Protein AF-A0A061RC03-F1 (afdb_monomer)

Nearest PDB structures (foldseek):
  1gax-assembly2_B  TM=8.650E-01  e=1.958E-61  Thermus thermophilus
  1jzs-assembly1_A  TM=7.987E-01  e=4.419E-38  Thermus thermophilus
  8wnd-assembly1_B  TM=7.712E-01  e=3.884E-38  Saccharomyces cerevisiae
  6ldk-assembly1_A  TM=7.813E-01  e=4.698E-35  Candida albicans SC5314
  1ffy-assembly1_A  TM=7.234E-01  e=3.564E-38  Staphylococcus aureus

Solvent-accessible surface area (backbone atoms only — not comparable to full-atom values): 52590 Å² total; per-residue (Å²): 109,67,71,55,33,52,57,34,59,63,39,54,90,39,36,82,67,87,54,86,62,83,81,68,98,66,68,49,50,74,33,52,49,36,34,52,62,45,20,41,60,66,68,47,72,30,52,56,59,90,83,58,87,46,58,70,42,26,36,56,54,74,43,52,55,40,71,52,79,65,31,50,55,56,49,38,55,46,38,52,53,35,23,53,47,39,44,42,36,15,65,61,32,36,31,39,35,39,38,41,36,25,63,43,21,71,58,27,48,53,53,51,42,53,49,39,35,72,78,70,70,42,54,58,76,79,59,32,71,69,61,38,50,52,55,48,49,56,47,40,56,56,26,44,52,49,40,54,50,50,44,52,67,65,62,52,60,45,23,71,93,55,54,46,42,53,76,35,73,54,32,42,51,23,45,48,51,52,53,45,53,36,34,77,70,66,34,38,49,71,48,76,39,75,36,43,25,32,41,91,76,45,26,57,46,53,84,85,48,43,44,74,46,80,32,78,42,67,42,76,38,83,39,73,96,51,92,62,63,44,81,42,18,42,35,37,32,35,48,33,42,40,38,96,83,46,88,60,66,50,55,27,39,38,76,56,66,46,52,58,60,22,50,44,31,38,35,29,25,67,84,37,80,92,53,47,93,45,59,78,40,42,27,30,40,90,87,82,62,49,78,26,44,27,44,70,33,72,88,81,36,49,72,84,49,83,63,25,28,39,70,25,27,29,23,53,36,75,68,30,30,54,49,24,64,76,70,72,50,66,69,41,67,33,60,46,67,72,36,21,24,29,83,65,35,55,96,46,44,71,33,42,50,75,56,32,34,53,53,51,51,51,53,30,47,77,68,68,30,52,70,52,74,44,75,30,65,44,77,46,48,21,31,67,83,76,55,30,67,49,39,46,35,61,42,59,42,37,33,33,64,38,64,66,36,28,51,51,48,48,45,33,48,76,74,61,68,23,46,56,36,60,62,77,53,47,63,57,50,46,62,48,40,78,66,58,65,65,41,69,36,48,25,60,44,87,56,52,56,65,44,58,35,28,37,54,44,47,83,96,61,86,65,48,84,83,39,94,72,38,65,70,85,39,59,34,64,26,91,41,75,66,51,26,47,54,53,43,46,71,74,43,70,97,58,68,69,49,76,44,65,50,79,34,12,40,36,48,52,63,52,58,14,41,44,74,47,26,77,37,41,28,87,49,93,34,71,57,33,70,69,48,48,60,21,46,38,41,61,45,55,60,87,41,45,70,64,38,54,47,35,23,34,27,47,28,37,74,75,72,70,40,60,39,35,40,31,34,41,48,46,50,45,52,21,31,76,84,67,44,80,53,33,76,82,58,55,57,55,50,45,53,62,40,43,28,69,28,38,46,44,66,56,56,52,50,55,50,70,75,49,94,52,54,72,70,44,43,55,54,29,48,57,48,46,49,70,79,26,71,81,22,42,66,64,26,20,44,37,15,47,29,41,39,48,39,45,46,62,70,34,78,65,52,28,65,53,57,67,68,56,22,46,52,38,29,55,45,51,33,48,54,45,49,52,52,56,56,46,52,77,70,54,46,94,85,55,60,48,70,56,78,92,72,52,66,57,90,78,45,55,71,71,49,34,41,53,48,19,50,48,38,52,31,36,44,49,26,51,56,19,55,76,68,71,32,45,23,56,20,46,48,32,52,48,45,43,51,52,59,45,42,55,67,38,48,58,59,61,42,50,62,38,71,73,69,46,55,71,68,57,34,52,53,49,47,38,46,49,50,51,51,52,55,45,51,35,46,67,42,26,36,48,24,54,42,64,28,39,58,53,55,69,56,53,75,64,47,80,94,56,92,71,59,96,44,67,72,68,32,72,47,65,70,69,61,88,89,44,72,46,70,69,55,47,53,48,49,52,51,45,50,50,50,26,50,49,46,45,48,51,35,56,63,69,68,57,51,87,86,52,43,38,43,35,38,34,44,41,73,44,69,70,60,35,52,47,50,48,76,39,17,69,56,39,10,56,75,35,45,28,69,40,42,42,62,49,59,90,92,56,82,78,70,82,60,43,50,76,45,76,72,55,100,49,32,37,39,33,37,37,39,71,92,69,59,57,54,69,63,51,42,55,51,46,53,54,49,44,53,52,48,51,49,53,45,49,52,51,51,53,53,66,68,35,76,63,39,75,77,73,50,54,69,73,56,52,53,52,52,50,54,50,50,53,50,48,51,52,54,45,53,52,47,51,54,37,45,52,55,38,50,66,66,75,107

Mean predicted aligned error: 9.25 Å

Structure (mmCIF, N/CA/C/O backbone):
data_AF-A0A061RC03-F1
#
_entry.id   AF-A0A061RC03-F1
#
loop_
_atom_site.group_PDB
_atom_site.id
_atom_site.type_symbol
_atom_site.label_atom_id
_atom_site.label_alt_id
_atom_site.label_comp_id
_atom_site.label_asym_id
_atom_site.label_entity_id
_atom_site.label_seq_id
_atom_site.pdbx_PDB_ins_code
_atom_site.Cartn_x
_atom_site.Cartn_y
_atom_site.Cartn_z
_atom_site.occupancy
_atom_site.B_iso_or_equiv
_atom_site.auth_seq_id
_atom_site.auth_comp_id
_atom_site.auth_asym_id
_atom_site.auth_atom_id
_atom_site.pdbx_PDB_model_num
ATOM 1 N N . MET A 1 1 ? 5.547 7.901 34.435 1.00 76.69 1 MET A N 1
ATOM 2 C CA . MET A 1 1 ? 5.380 7.262 33.117 1.00 76.69 1 MET A CA 1
ATOM 3 C C . MET A 1 1 ? 6.567 6.370 32.793 1.00 76.69 1 MET A C 1
ATOM 5 O O . MET A 1 1 ? 6.350 5.181 32.652 1.00 76.69 1 MET A O 1
ATOM 9 N N . GLN A 1 2 ? 7.799 6.893 32.810 1.00 85.00 2 GLN A N 1
ATOM 10 C CA . GLN A 1 2 ? 9.012 6.127 32.484 1.00 85.00 2 GLN A CA 1
ATOM 11 C C . GLN A 1 2 ? 9.108 4.748 33.163 1.00 85.00 2 GLN A C 1
ATOM 13 O O . GLN A 1 2 ? 9.216 3.750 32.472 1.00 85.00 2 GLN A O 1
ATOM 18 N N . ARG A 1 3 ? 8.889 4.662 34.484 1.00 85.75 3 ARG A N 1
ATOM 19 C CA . ARG A 1 3 ? 8.887 3.375 35.214 1.00 85.75 3 ARG A CA 1
ATOM 20 C C . ARG A 1 3 ? 7.935 2.308 34.644 1.00 85.75 3 ARG A C 1
ATOM 22 O O . ARG A 1 3 ? 8.229 1.128 34.752 1.00 85.75 3 ARG A O 1
ATOM 29 N N . ILE A 1 4 ? 6.790 2.708 34.082 1.00 85.31 4 ILE A N 1
ATOM 30 C CA . ILE A 1 4 ? 5.810 1.782 33.482 1.00 85.31 4 ILE A CA 1
ATOM 31 C C . ILE A 1 4 ? 6.337 1.262 32.142 1.00 85.31 4 ILE A C 1
ATOM 33 O O . ILE A 1 4 ? 6.196 0.081 31.846 1.00 85.31 4 ILE A O 1
ATOM 37 N N . ILE A 1 5 ? 6.960 2.141 31.354 1.00 86.75 5 ILE A N 1
ATOM 38 C CA . ILE A 1 5 ? 7.607 1.777 30.091 1.00 86.75 5 ILE A CA 1
ATOM 39 C C . ILE A 1 5 ? 8.768 0.821 30.372 1.00 86.75 5 ILE A C 1
ATOM 41 O O . ILE A 1 5 ? 8.847 -0.234 29.751 1.00 86.75 5 ILE A O 1
ATOM 45 N N . ASP A 1 6 ? 9.623 1.153 31.342 1.00 89.00 6 ASP A N 1
ATOM 46 C CA . ASP A 1 6 ? 10.773 0.331 31.721 1.00 89.00 6 ASP A CA 1
ATOM 47 C C . ASP A 1 6 ? 10.326 -1.053 32.208 1.00 89.00 6 ASP A C 1
ATOM 49 O O . ASP A 1 6 ? 10.884 -2.060 31.786 1.00 89.00 6 ASP A O 1
ATOM 53 N N . ALA A 1 7 ? 9.270 -1.121 33.029 1.00 87.75 7 ALA A N 1
ATOM 54 C CA . ALA A 1 7 ? 8.701 -2.388 33.483 1.00 87.75 7 ALA A CA 1
ATOM 55 C C . ALA A 1 7 ? 8.129 -3.222 32.324 1.00 87.75 7 ALA A C 1
ATOM 57 O O . ALA A 1 7 ? 8.379 -4.421 32.257 1.00 87.75 7 ALA A O 1
ATOM 58 N N . ALA A 1 8 ? 7.407 -2.603 31.384 1.00 88.06 8 ALA A N 1
ATOM 59 C CA . ALA A 1 8 ? 6.880 -3.311 30.218 1.00 88.06 8 ALA A CA 1
ATOM 60 C C . ALA A 1 8 ? 8.007 -3.845 29.314 1.00 88.06 8 ALA A C 1
ATOM 62 O O . ALA A 1 8 ? 7.945 -4.988 28.862 1.00 88.06 8 ALA A O 1
ATOM 63 N N . ARG A 1 9 ? 9.065 -3.049 29.109 1.00 89.69 9 ARG A N 1
ATOM 64 C CA . ARG A 1 9 ? 10.263 -3.418 28.334 1.00 89.69 9 ARG A CA 1
ATOM 65 C C . ARG A 1 9 ? 11.172 -4.425 29.041 1.00 89.69 9 ARG A C 1
ATOM 67 O O . ARG A 1 9 ? 11.988 -5.050 28.377 1.00 89.69 9 ARG A O 1
ATOM 74 N N . ALA A 1 10 ? 11.034 -4.592 30.355 1.00 92.62 10 ALA A N 1
ATOM 75 C CA . ALA A 1 10 ? 11.753 -5.615 31.110 1.00 92.62 10 ALA A CA 1
ATOM 76 C C . ALA A 1 10 ? 11.211 -7.035 30.860 1.00 92.62 10 ALA A C 1
ATOM 78 O O . ALA A 1 10 ? 11.857 -8.004 31.257 1.00 92.62 10 ALA A O 1
ATOM 79 N N . THR A 1 11 ? 10.054 -7.172 30.197 1.00 92.88 11 THR A N 1
ATOM 80 C CA . THR A 1 11 ? 9.560 -8.471 29.723 1.00 92.88 11 THR A CA 1
ATOM 81 C C . THR A 1 11 ? 10.614 -9.101 28.804 1.00 92.88 11 THR A C 1
ATOM 83 O O . THR A 1 11 ? 11.004 -8.464 27.822 1.00 92.88 11 THR A O 1
ATOM 86 N N . PRO A 1 12 ? 11.092 -10.329 29.084 1.00 95.19 12 PRO A N 1
ATOM 87 C CA . PRO A 1 12 ? 12.070 -10.990 28.227 1.00 95.19 12 PRO A CA 1
ATOM 88 C C . PRO A 1 12 ? 11.576 -11.094 26.781 1.00 95.19 12 PRO A C 1
ATOM 90 O O . PRO A 1 12 ? 10.397 -11.358 26.541 1.00 95.19 12 PRO A O 1
ATOM 93 N N . LYS A 1 13 ? 12.480 -10.915 25.811 1.00 93.94 13 LYS A N 1
ATOM 94 C CA . LYS A 1 13 ? 12.137 -10.991 24.385 1.00 93.94 13 LYS A CA 1
ATOM 95 C C . LYS A 1 13 ? 11.452 -12.326 24.070 1.00 93.94 13 LYS A C 1
ATOM 97 O O . LYS A 1 13 ? 11.999 -13.386 24.363 1.00 93.94 13 LYS A O 1
ATOM 102 N N . GLY A 1 14 ? 10.266 -12.262 23.470 1.00 95.12 14 GLY A N 1
ATOM 103 C CA . GLY A 1 14 ? 9.473 -13.436 23.108 1.00 95.12 14 GLY A CA 1
ATOM 104 C C . GLY A 1 14 ? 8.644 -14.040 24.245 1.00 95.12 14 GLY A C 1
ATOM 105 O O . GLY A 1 14 ? 7.928 -15.007 23.998 1.00 95.12 14 GLY A O 1
ATOM 106 N N . ALA A 1 15 ? 8.709 -13.502 25.466 1.00 96.50 15 ALA A N 1
ATOM 107 C CA . ALA A 1 15 ? 7.848 -13.915 26.570 1.00 96.50 15 ALA A CA 1
ATOM 108 C C . ALA A 1 15 ? 6.536 -13.119 26.580 1.00 96.50 15 ALA A C 1
ATOM 110 O O . ALA A 1 15 ? 6.504 -11.935 26.239 1.00 96.50 15 ALA A O 1
ATOM 111 N N . LYS A 1 16 ? 5.451 -13.763 27.025 1.00 95.56 16 LYS A N 1
ATOM 112 C CA . LYS A 1 16 ? 4.164 -13.093 27.222 1.00 95.56 16 LYS A CA 1
ATOM 113 C C . LYS A 1 16 ? 4.301 -12.042 28.324 1.00 95.56 16 LYS A C 1
ATOM 115 O O . LYS A 1 16 ? 4.762 -12.349 29.423 1.00 95.56 16 LYS A O 1
ATOM 120 N N . LYS A 1 17 ? 3.871 -10.816 28.032 1.00 94.25 17 LYS A N 1
ATOM 121 C CA . LYS A 1 17 ? 3.832 -9.723 29.004 1.00 94.25 17 LYS A CA 1
ATOM 122 C C . LYS A 1 17 ? 2.844 -10.034 30.130 1.00 94.25 17 LYS A C 1
ATOM 124 O O . LYS A 1 17 ? 1.726 -10.476 29.870 1.00 94.25 17 LYS A O 1
ATOM 129 N N . ASP A 1 18 ? 3.246 -9.764 31.370 1.00 90.81 18 ASP A N 1
ATOM 130 C CA . ASP A 1 18 ? 2.363 -9.885 32.531 1.00 90.81 18 ASP A CA 1
ATOM 131 C C . ASP A 1 18 ? 1.356 -8.725 32.567 1.00 90.81 18 ASP A C 1
ATOM 133 O O . ASP A 1 18 ? 1.716 -7.546 32.658 1.00 90.81 18 ASP A O 1
ATOM 137 N N . THR A 1 19 ? 0.074 -9.070 32.481 1.00 90.81 19 THR A N 1
ATOM 138 C CA . THR A 1 19 ? -1.054 -8.137 32.493 1.00 90.81 19 THR A CA 1
ATOM 139 C C . THR A 1 19 ? -1.834 -8.144 33.808 1.00 90.81 19 THR A C 1
ATOM 141 O O . THR A 1 19 ? -2.788 -7.373 33.923 1.00 90.81 19 THR A O 1
ATOM 144 N N . ALA A 1 20 ? -1.426 -8.937 34.809 1.00 83.75 20 ALA A N 1
ATOM 145 C CA . ALA A 1 20 ? -2.098 -9.040 36.110 1.00 83.75 20 ALA A CA 1
ATOM 146 C C . ALA A 1 20 ? -1.903 -7.792 36.990 1.00 83.75 20 ALA A C 1
ATOM 148 O O . ALA A 1 20 ? -2.699 -7.514 37.887 1.00 83.75 20 ALA A O 1
ATOM 149 N N . ALA A 1 21 ? -0.852 -7.009 36.736 1.00 79.56 21 ALA A N 1
ATOM 150 C CA . ALA A 1 21 ? -0.587 -5.780 37.471 1.00 79.56 21 ALA A CA 1
ATOM 151 C C . ALA A 1 21 ? -1.668 -4.703 37.244 1.00 79.56 21 ALA A C 1
ATOM 153 O O . ALA A 1 21 ? -2.247 -4.564 36.162 1.00 79.56 21 ALA A O 1
ATOM 154 N N . ALA A 1 22 ? -1.878 -3.865 38.265 1.00 82.56 22 ALA A N 1
ATOM 155 C CA . ALA A 1 22 ? -2.859 -2.784 38.229 1.00 82.56 22 ALA A CA 1
ATOM 156 C C . ALA A 1 22 ? -2.648 -1.835 37.034 1.00 82.56 22 ALA A C 1
ATOM 158 O O . ALA A 1 22 ? -1.540 -1.356 36.777 1.00 82.56 22 ALA A O 1
ATOM 159 N N . MET A 1 23 ? -3.738 -1.502 36.334 1.00 90.31 23 MET A N 1
ATOM 160 C CA . MET A 1 23 ? -3.683 -0.654 35.141 1.00 90.31 23 MET A CA 1
ATOM 161 C C . MET A 1 23 ? -3.213 0.782 35.462 1.00 90.31 23 MET A C 1
ATOM 163 O O . MET A 1 23 ? -3.840 1.470 36.285 1.00 90.31 23 MET A O 1
ATOM 167 N N . PRO A 1 24 ? -2.186 1.298 34.753 1.00 89.56 24 PRO A N 1
ATOM 168 C CA . PRO A 1 24 ? -1.799 2.708 34.762 1.00 89.56 24 PRO A CA 1
ATOM 169 C C . PRO A 1 24 ? -2.949 3.726 34.696 1.00 89.56 24 PRO A C 1
ATOM 171 O O . PRO A 1 24 ? -4.066 3.444 34.250 1.00 89.56 24 PRO A O 1
ATOM 174 N N . LYS A 1 25 ? -2.676 4.962 35.146 1.00 89.94 25 LYS A N 1
ATOM 175 C CA . LYS A 1 25 ? -3.673 6.051 35.155 1.00 89.94 25 LYS A CA 1
ATOM 176 C C . LYS A 1 25 ? -4.191 6.393 33.754 1.00 89.94 25 LYS A C 1
ATOM 178 O O . LYS A 1 25 ? -5.361 6.730 33.643 1.00 89.94 25 LYS A O 1
ATOM 183 N N . GLY A 1 26 ? -3.350 6.295 32.731 1.00 91.75 26 GLY A N 1
ATOM 184 C CA . GLY A 1 26 ? -3.733 6.536 31.345 1.00 91.75 26 GLY A CA 1
ATOM 185 C C . GLY A 1 26 ? -2.958 5.641 30.390 1.00 91.75 26 GLY A C 1
ATOM 186 O O . GLY A 1 26 ? -1.945 5.049 30.774 1.00 91.75 26 GLY A O 1
ATOM 187 N N . TYR A 1 27 ? -3.457 5.571 29.163 1.00 95.00 27 TYR A N 1
ATOM 188 C CA . TYR A 1 27 ? -2.840 4.861 28.051 1.00 95.00 27 TYR A CA 1
ATOM 189 C C . TYR A 1 27 ? -1.471 5.460 27.699 1.00 95.00 27 TYR A C 1
ATOM 191 O O . TYR A 1 27 ? -1.297 6.680 27.671 1.00 95.00 27 TYR A O 1
ATOM 199 N N . CYS A 1 28 ? -0.501 4.588 27.439 1.00 94.62 28 CYS A N 1
ATOM 200 C CA . CYS A 1 28 ? 0.859 4.944 27.049 1.00 94.62 28 CYS A CA 1
ATOM 201 C C . CYS A 1 28 ? 1.306 3.971 25.948 1.00 94.62 28 CYS A C 1
ATOM 203 O O . CYS A 1 28 ? 1.592 2.816 26.281 1.00 94.62 28 CYS A O 1
ATOM 205 N N . PRO A 1 29 ? 1.352 4.396 24.669 1.00 95.31 29 PRO A N 1
ATOM 206 C CA . PRO A 1 29 ? 1.643 3.491 23.560 1.00 95.31 29 PRO A CA 1
ATOM 207 C C . PRO A 1 29 ? 2.949 2.699 23.732 1.00 95.31 29 PRO A C 1
ATOM 209 O O . PRO A 1 29 ? 2.881 1.475 23.660 1.00 95.31 29 PRO A O 1
ATOM 212 N N . PRO A 1 30 ? 4.101 3.304 24.101 1.00 94.88 30 PRO A N 1
ATOM 213 C CA . PRO A 1 30 ? 5.349 2.552 24.265 1.00 94.88 30 PRO A CA 1
ATOM 214 C C . PRO A 1 30 ? 5.286 1.446 25.319 1.00 94.88 30 PRO A C 1
ATOM 216 O O . PRO A 1 30 ? 5.951 0.425 25.178 1.00 94.88 30 PRO A O 1
ATOM 219 N N . ALA A 1 31 ? 4.514 1.646 26.393 1.00 94.19 31 ALA A N 1
ATOM 220 C CA . ALA A 1 31 ? 4.332 0.625 27.418 1.00 94.19 31 ALA A CA 1
ATOM 221 C C . ALA A 1 31 ? 3.342 -0.453 26.973 1.00 94.19 31 ALA A C 1
ATOM 223 O O . ALA A 1 31 ? 3.527 -1.622 27.302 1.00 94.19 31 ALA A O 1
ATOM 224 N N . VAL A 1 32 ? 2.280 -0.067 26.262 1.00 95.62 32 VAL A N 1
ATOM 225 C CA . VAL A 1 32 ? 1.260 -0.995 25.769 1.00 95.62 32 VAL A CA 1
ATOM 226 C C . VAL A 1 32 ? 1.826 -1.893 24.685 1.00 95.62 32 VAL A C 1
ATOM 228 O O . VAL A 1 32 ? 1.658 -3.093 24.789 1.00 95.62 32 VAL A O 1
ATOM 231 N N . GLU A 1 33 ? 2.534 -1.343 23.705 1.00 96.62 33 GLU A N 1
ATOM 232 C CA . GLU A 1 33 ? 3.025 -2.075 22.531 1.00 96.62 33 GLU A CA 1
ATOM 233 C C . GLU A 1 33 ? 4.246 -2.959 22.831 1.00 96.62 33 GLU A C 1
ATOM 235 O O . GLU A 1 33 ? 4.535 -3.893 22.083 1.00 96.62 33 GLU A O 1
ATOM 240 N N . ALA A 1 34 ? 4.959 -2.683 23.928 1.00 94.19 34 ALA A N 1
ATOM 241 C CA . ALA A 1 34 ? 6.140 -3.438 24.328 1.00 94.19 34 ALA A CA 1
ATOM 242 C C . ALA A 1 34 ? 5.846 -4.938 24.507 1.00 94.19 34 ALA A C 1
ATOM 244 O O . ALA A 1 34 ? 4.825 -5.325 25.074 1.00 94.19 34 ALA A O 1
ATOM 245 N N . ALA A 1 35 ? 6.803 -5.765 24.074 1.00 95.00 35 ALA A N 1
ATOM 246 C CA . ALA A 1 35 ? 6.834 -7.227 24.173 1.00 95.00 35 ALA A CA 1
ATOM 247 C C . ALA A 1 35 ? 5.779 -8.010 23.368 1.00 95.00 35 ALA A C 1
ATOM 249 O O . ALA A 1 35 ? 6.044 -9.160 23.023 1.00 95.00 35 ALA A O 1
ATOM 250 N N . TRP A 1 36 ? 4.633 -7.421 23.002 1.00 97.69 36 TRP A N 1
ATOM 251 C CA . TRP A 1 36 ? 3.587 -8.151 22.271 1.00 97.69 36 TRP A CA 1
ATOM 252 C C . TRP A 1 36 ? 4.055 -8.685 20.925 1.00 97.69 36 TRP A C 1
ATOM 254 O O . TRP A 1 36 ? 3.836 -9.857 20.637 1.00 97.69 36 TRP A O 1
ATOM 264 N N . TYR A 1 37 ? 4.733 -7.855 20.127 1.00 97.81 37 TYR A N 1
ATOM 265 C CA . TYR A 1 37 ? 5.191 -8.284 18.807 1.00 97.81 37 TYR A CA 1
ATOM 266 C C . TYR A 1 37 ? 6.180 -9.447 18.893 1.00 97.81 37 TYR A C 1
ATOM 268 O O . TYR A 1 37 ? 5.985 -10.467 18.236 1.00 97.81 37 TYR A O 1
ATOM 276 N N . ASP A 1 38 ? 7.196 -9.313 19.752 1.00 96.94 38 ASP A N 1
ATOM 277 C CA . ASP A 1 38 ? 8.202 -10.356 19.957 1.00 96.94 38 ASP A CA 1
ATOM 278 C C . ASP A 1 38 ? 7.560 -11.666 20.428 1.00 96.94 38 ASP A C 1
ATOM 280 O O . ASP A 1 38 ? 7.981 -12.738 20.001 1.00 96.94 38 ASP A O 1
ATOM 284 N N . TRP A 1 39 ? 6.546 -11.594 21.297 1.00 98.06 39 TRP A N 1
ATOM 285 C CA . TRP A 1 39 ? 5.818 -12.769 21.774 1.00 98.06 39 TRP A CA 1
ATOM 286 C C . TRP A 1 39 ? 4.946 -13.417 20.693 1.00 98.06 39 TRP A C 1
ATOM 288 O O . TRP A 1 39 ? 4.910 -14.644 20.593 1.00 98.06 39 TRP A O 1
ATOM 298 N N . TRP A 1 40 ? 4.254 -12.631 19.865 1.00 98.31 40 TRP A N 1
ATOM 299 C CA . TRP A 1 40 ? 3.477 -13.170 18.745 1.00 98.31 40 TRP A CA 1
ATOM 300 C C . TRP A 1 40 ? 4.374 -13.872 17.719 1.00 98.31 40 TRP A C 1
ATOM 302 O O . TRP A 1 40 ? 4.039 -14.965 17.256 1.00 98.31 40 TRP A O 1
ATOM 312 N N . GLU A 1 41 ? 5.519 -13.260 17.399 1.00 97.00 41 GLU A N 1
ATOM 313 C CA . GLU A 1 41 ? 6.519 -13.811 16.481 1.00 97.00 41 GLU A CA 1
ATOM 314 C C . GLU A 1 41 ? 7.133 -15.099 17.052 1.00 97.00 41 GLU A C 1
ATOM 316 O O . GLU A 1 41 ? 7.122 -16.131 16.378 1.00 97.00 41 GLU A O 1
ATOM 321 N N . SER A 1 42 ? 7.584 -15.091 18.315 1.00 97.19 42 SER A N 1
ATOM 322 C CA . SER A 1 42 ? 8.185 -16.269 18.965 1.00 97.19 42 SER A CA 1
ATOM 323 C C . SER A 1 42 ? 7.206 -17.432 19.135 1.00 97.19 42 SER A C 1
ATOM 325 O O . SER A 1 42 ? 7.613 -18.591 19.076 1.00 97.19 42 SER A O 1
ATOM 327 N N . SER A 1 43 ? 5.919 -17.133 19.323 1.00 97.50 43 SER A N 1
ATOM 328 C CA . SER A 1 43 ? 4.865 -18.140 19.483 1.00 97.50 43 SER A CA 1
ATOM 329 C C . SER A 1 43 ? 4.359 -18.696 18.148 1.00 97.50 43 SER A C 1
ATOM 331 O O . SER A 1 43 ? 3.524 -19.598 18.142 1.00 97.50 43 SER A O 1
ATOM 333 N N . GLY A 1 44 ? 4.836 -18.169 17.014 1.00 96.81 44 GLY A N 1
ATOM 334 C CA . GLY A 1 44 ? 4.462 -18.640 15.682 1.00 96.81 44 GLY A CA 1
ATOM 335 C C . GLY A 1 44 ? 3.029 -18.298 15.265 1.00 96.81 44 GLY A C 1
ATOM 336 O O . GLY A 1 44 ? 2.509 -18.925 14.349 1.00 96.81 44 GLY A O 1
ATOM 337 N N . PHE A 1 45 ? 2.380 -17.306 15.886 1.00 96.88 45 PHE A N 1
ATOM 338 C CA . PHE A 1 45 ? 0.963 -16.991 15.622 1.00 96.88 45 PHE A CA 1
ATOM 339 C C . PHE A 1 45 ? 0.688 -16.434 14.218 1.00 96.88 45 PHE A C 1
ATOM 341 O O . PHE A 1 45 ? -0.464 -16.353 13.794 1.00 96.88 45 PHE A O 1
ATOM 348 N N . PHE A 1 46 ? 1.734 -16.034 13.496 1.00 97.44 46 PHE A N 1
ATOM 349 C CA . PHE A 1 46 ? 1.633 -15.532 12.125 1.00 97.44 46 PHE A CA 1
ATOM 350 C C . PHE A 1 46 ? 1.696 -16.647 11.075 1.00 97.44 46 PHE A C 1
ATOM 352 O O . PHE A 1 46 ? 1.348 -16.408 9.919 1.00 97.44 46 PHE A O 1
ATOM 359 N N . LYS A 1 47 ? 2.132 -17.849 11.472 1.00 96.50 47 LYS A N 1
ATOM 360 C CA . LYS A 1 47 ? 2.430 -18.957 10.562 1.00 96.50 47 LYS A CA 1
ATOM 361 C C . LYS A 1 47 ? 1.152 -19.698 10.162 1.00 96.50 47 LYS A C 1
ATOM 363 O O . LYS A 1 47 ? 0.280 -19.896 11.013 1.00 96.50 47 LYS A O 1
ATOM 368 N N . PRO A 1 48 ? 1.037 -20.143 8.899 1.00 96.19 48 PRO A N 1
ATOM 369 C CA . PRO A 1 48 ? -0.021 -21.062 8.517 1.00 96.19 48 PRO A CA 1
ATOM 370 C C . PRO A 1 48 ? 0.241 -22.454 9.100 1.00 96.19 48 PRO A C 1
ATOM 372 O O . PRO A 1 48 ? 1.382 -22.853 9.338 1.00 96.19 48 PRO A O 1
ATOM 375 N N . ASP A 1 49 ? -0.828 -23.224 9.253 1.00 94.56 49 ASP A N 1
ATOM 376 C CA . ASP A 1 49 ? -0.763 -24.641 9.594 1.00 94.56 49 ASP A CA 1
ATOM 377 C C . ASP A 1 49 ? -0.807 -25.482 8.304 1.00 94.56 49 ASP A C 1
ATOM 379 O O . ASP A 1 49 ? -1.804 -25.495 7.571 1.00 94.56 49 ASP A O 1
ATOM 383 N N . MET A 1 50 ? 0.294 -26.177 8.000 1.00 94.56 50 MET A N 1
ATOM 384 C CA . MET A 1 50 ? 0.422 -27.001 6.791 1.00 94.56 50 MET A CA 1
ATOM 385 C C . MET A 1 50 ? -0.485 -28.230 6.803 1.00 94.56 50 MET A C 1
ATOM 387 O O . MET A 1 50 ? -0.856 -28.696 5.725 1.00 94.56 50 MET A O 1
ATOM 391 N N . ASP A 1 51 ? -0.941 -28.676 7.969 1.00 95.31 51 ASP A N 1
ATOM 392 C CA . ASP A 1 51 ? -1.831 -29.830 8.124 1.00 95.31 51 ASP A CA 1
ATOM 393 C C . ASP A 1 51 ? -3.302 -29.411 8.273 1.00 95.31 51 ASP A C 1
ATOM 395 O O . ASP A 1 51 ? -4.207 -30.247 8.300 1.00 95.31 51 ASP A O 1
ATOM 399 N N . SER A 1 52 ? -3.574 -28.101 8.293 1.00 94.50 52 SER A N 1
ATOM 400 C CA . SER A 1 52 ? -4.929 -27.579 8.442 1.00 94.50 52 SER A CA 1
ATOM 401 C C . SER A 1 52 ? -5.832 -27.970 7.274 1.00 94.50 52 SER A C 1
ATOM 403 O O . SER A 1 52 ? -5.485 -27.740 6.110 1.00 94.50 52 SER A O 1
ATOM 405 N N . GLY A 1 53 ? -7.028 -28.473 7.601 1.00 94.25 53 GLY A N 1
ATOM 406 C CA . GLY A 1 53 ? -8.141 -28.668 6.662 1.00 94.25 53 GLY A CA 1
ATOM 407 C C . GLY A 1 53 ? -8.993 -27.412 6.430 1.00 94.25 53 GLY A C 1
ATOM 408 O O . GLY A 1 53 ? -9.966 -27.464 5.679 1.00 94.25 53 GLY A O 1
ATOM 409 N N . LYS A 1 54 ? -8.662 -26.288 7.080 1.00 96.31 54 LYS A N 1
ATOM 410 C CA . LYS A 1 54 ? -9.329 -24.992 6.875 1.00 96.31 54 LYS A CA 1
ATOM 411 C C . LYS A 1 54 ? -9.009 -24.427 5.482 1.00 96.31 54 LYS A C 1
ATOM 413 O O . LYS A 1 54 ? -7.910 -24.664 4.977 1.00 96.31 54 LYS A O 1
ATOM 418 N N . PRO A 1 55 ? -9.911 -23.633 4.874 1.00 97.12 55 PRO A N 1
ATOM 419 C CA . PRO A 1 55 ? -9.619 -22.959 3.612 1.00 97.12 55 PRO A CA 1
ATOM 420 C C . PRO A 1 55 ? -8.425 -22.007 3.757 1.00 97.12 55 PRO A C 1
ATOM 422 O O . PRO A 1 55 ? -8.341 -21.245 4.724 1.00 97.12 55 PRO A O 1
ATOM 425 N N . SER A 1 56 ? -7.508 -22.040 2.788 1.00 97.94 56 SER A N 1
ATOM 426 C CA . SER A 1 56 ? -6.359 -21.132 2.748 1.00 97.94 56 SER A CA 1
ATOM 427 C C . SER A 1 56 ? -6.790 -19.720 2.346 1.00 97.94 56 SER A C 1
ATOM 429 O O . SER A 1 56 ? -7.552 -19.552 1.393 1.00 97.94 56 SER A O 1
ATOM 431 N N . PHE A 1 57 ? -6.260 -18.706 3.031 1.00 98.56 57 PHE A N 1
ATOM 432 C CA . PHE A 1 57 ? -6.340 -17.309 2.602 1.00 98.56 57 PHE A CA 1
ATOM 433 C C . PHE A 1 57 ? -4.930 -16.730 2.488 1.00 98.56 57 PHE A C 1
ATOM 435 O O . PHE A 1 57 ? -4.225 -16.599 3.489 1.00 98.56 57 PHE A O 1
ATOM 442 N N . VAL A 1 58 ? -4.509 -16.425 1.263 1.00 98.56 58 VAL A N 1
ATOM 443 C CA . VAL A 1 58 ? -3.109 -16.126 0.941 1.00 98.56 58 VAL A CA 1
ATOM 444 C C . VAL A 1 58 ? -2.981 -14.738 0.328 1.00 98.56 58 VAL A C 1
ATOM 446 O O . VAL A 1 58 ? -3.665 -14.438 -0.654 1.00 98.56 58 VAL A O 1
ATOM 449 N N . ILE A 1 59 ? -2.079 -13.929 0.886 1.00 98.12 59 ILE A N 1
ATOM 450 C CA . ILE A 1 59 ? -1.654 -12.623 0.363 1.00 98.12 59 ILE A CA 1
ATOM 451 C C . ILE A 1 59 ? -0.124 -12.598 0.282 1.00 98.12 59 ILE A C 1
ATOM 453 O O . ILE A 1 59 ? 0.569 -13.156 1.135 1.00 98.12 59 ILE A O 1
ATOM 457 N N . VAL A 1 60 ? 0.415 -11.902 -0.714 1.00 97.19 60 VAL A N 1
ATOM 458 C CA . VAL A 1 60 ? 1.837 -11.540 -0.784 1.00 97.19 60 VAL A CA 1
ATOM 459 C C . VAL A 1 60 ? 1.979 -10.029 -0.623 1.00 97.19 60 VAL A C 1
ATOM 461 O O . VAL A 1 60 ? 1.194 -9.269 -1.194 1.00 97.19 60 VAL A O 1
ATOM 464 N N . ILE A 1 61 ? 2.947 -9.574 0.174 1.00 95.06 61 ILE A N 1
ATOM 465 C CA . ILE A 1 61 ? 3.196 -8.135 0.308 1.00 95.06 61 ILE A CA 1
ATOM 466 C C . ILE A 1 61 ? 3.707 -7.578 -1.033 1.00 95.06 61 ILE A C 1
ATOM 468 O O . ILE A 1 61 ? 4.538 -8.229 -1.664 1.00 95.06 61 ILE A O 1
ATOM 472 N N . PRO A 1 62 ? 3.279 -6.383 -1.476 1.00 95.12 62 PRO A N 1
ATOM 473 C CA . PRO A 1 62 ? 4.001 -5.617 -2.480 1.00 95.12 62 PRO A CA 1
ATOM 474 C C . PRO A 1 62 ? 5.413 -5.360 -1.957 1.00 95.12 62 PRO A C 1
ATOM 476 O O . PRO A 1 62 ? 5.554 -4.586 -1.004 1.00 95.12 62 PRO A O 1
ATOM 479 N N . PRO A 1 63 ? 6.444 -6.043 -2.489 1.00 94.06 63 PRO A N 1
ATOM 480 C CA . PRO A 1 63 ? 7.752 -6.051 -1.858 1.00 94.06 63 PRO A CA 1
ATOM 481 C C . PRO A 1 63 ? 8.329 -4.630 -1.893 1.00 94.06 63 PRO A C 1
ATOM 483 O O . PRO A 1 63 ? 8.535 -4.087 -2.980 1.00 94.06 63 PRO A O 1
ATOM 486 N N . PRO A 1 64 ? 8.574 -3.974 -0.740 1.00 93.88 64 PRO A N 1
ATOM 487 C CA . PRO A 1 64 ? 9.060 -2.605 -0.755 1.00 93.88 64 PRO A CA 1
ATOM 488 C C . PRO A 1 64 ? 10.461 -2.529 -1.365 1.00 93.88 64 PRO A C 1
ATOM 490 O O . PRO A 1 64 ? 11.334 -3.349 -1.067 1.00 93.88 64 PRO A O 1
ATOM 493 N N . ASN A 1 65 ? 10.690 -1.502 -2.181 1.00 92.62 65 ASN A N 1
ATOM 494 C CA . ASN A 1 65 ? 11.986 -1.252 -2.806 1.00 92.62 65 ASN A CA 1
ATOM 495 C C . ASN A 1 65 ? 13.043 -0.904 -1.750 1.00 92.62 65 ASN A C 1
ATOM 497 O O . ASN A 1 65 ? 12.856 0.059 -0.995 1.00 92.62 65 ASN A O 1
ATOM 501 N N . VAL A 1 66 ? 14.202 -1.568 -1.779 1.00 89.69 66 VAL A N 1
ATOM 502 C CA . VAL A 1 66 ? 15.371 -1.274 -0.919 1.00 89.69 66 VAL A CA 1
ATOM 503 C C . VAL A 1 66 ? 16.069 0.048 -1.286 1.00 89.69 66 VAL A C 1
ATOM 505 O O . VAL A 1 66 ? 17.229 0.105 -1.667 1.00 89.69 66 VAL A O 1
ATOM 508 N N . THR A 1 67 ? 15.353 1.164 -1.164 1.00 82.31 67 THR A N 1
ATOM 509 C CA . THR A 1 67 ? 15.781 2.514 -1.591 1.00 82.31 67 THR A CA 1
ATOM 510 C C . THR A 1 67 ? 15.748 3.533 -0.447 1.00 82.31 67 THR A C 1
ATOM 512 O O . THR A 1 67 ? 15.668 4.742 -0.679 1.00 82.31 67 THR A O 1
ATOM 515 N N . GLY A 1 68 ? 15.690 3.085 0.807 1.00 82.31 68 GLY A N 1
ATOM 516 C CA . GLY A 1 68 ? 15.565 3.946 1.985 1.00 82.31 68 GLY A CA 1
ATOM 517 C C . GLY A 1 68 ? 14.566 3.389 2.995 1.00 82.31 68 GLY A C 1
ATOM 518 O O . GLY A 1 68 ? 14.439 2.179 3.137 1.00 82.31 68 GLY A O 1
ATOM 519 N N . THR A 1 69 ? 13.832 4.279 3.659 1.00 87.50 69 THR A N 1
ATOM 520 C CA . THR A 1 69 ? 12.768 3.923 4.608 1.00 87.50 69 THR A CA 1
ATOM 521 C C . THR A 1 69 ? 11.390 3.847 3.952 1.00 87.50 69 THR A C 1
ATOM 523 O O . THR A 1 69 ? 11.188 4.308 2.816 1.00 87.50 69 THR A O 1
ATOM 526 N N . LEU A 1 70 ? 10.448 3.249 4.685 1.00 92.31 70 LEU A N 1
ATOM 527 C CA . LEU A 1 70 ? 9.021 3.263 4.383 1.00 92.31 70 LEU A CA 1
ATOM 528 C C . LEU A 1 70 ? 8.407 4.652 4.611 1.00 92.31 70 LEU A C 1
ATOM 530 O O . LEU A 1 70 ? 8.987 5.541 5.226 1.00 92.31 70 LEU A O 1
ATOM 534 N N . HIS A 1 71 ? 7.189 4.820 4.108 1.00 91.75 71 HIS A N 1
ATOM 535 C CA . HIS A 1 71 ? 6.394 6.040 4.248 1.00 91.75 71 HIS A CA 1
ATOM 536 C C . HIS A 1 71 ? 4.933 5.700 4.521 1.00 91.75 71 HIS A C 1
ATOM 538 O O . HIS A 1 71 ? 4.541 4.544 4.364 1.00 91.75 71 HIS A O 1
ATOM 544 N N . LEU A 1 72 ? 4.101 6.693 4.842 1.00 92.75 72 LEU A N 1
ATOM 545 C CA . LEU A 1 72 ? 2.686 6.474 5.182 1.00 92.75 72 LEU A CA 1
ATOM 546 C C . LEU A 1 72 ? 1.876 5.722 4.112 1.00 92.75 72 LEU A C 1
ATOM 548 O O . LEU A 1 72 ? 1.001 4.946 4.470 1.00 92.75 72 LEU A O 1
ATOM 552 N N . GLY A 1 73 ? 2.215 5.848 2.823 1.00 91.94 73 GLY A N 1
ATOM 553 C CA . GLY A 1 73 ? 1.661 4.967 1.778 1.00 91.94 73 GLY A CA 1
ATOM 554 C C . GLY A 1 73 ? 1.908 3.466 2.025 1.00 91.94 73 GLY A C 1
ATOM 555 O O . GLY A 1 73 ? 0.969 2.686 1.984 1.00 91.94 73 GLY A O 1
ATOM 556 N N . HIS A 1 74 ? 3.130 3.063 2.394 1.00 94.19 74 HIS A N 1
ATOM 557 C CA . HIS A 1 74 ? 3.423 1.673 2.763 1.00 94.19 74 HIS A CA 1
ATOM 558 C C . HIS A 1 74 ? 2.716 1.263 4.060 1.00 94.19 74 HIS A C 1
ATOM 560 O O . HIS A 1 74 ? 2.313 0.111 4.210 1.00 94.19 74 HIS A O 1
ATOM 566 N N . ALA A 1 75 ? 2.567 2.196 5.007 1.00 95.69 75 ALA A N 1
ATOM 567 C CA . ALA A 1 75 ? 1.822 1.944 6.235 1.00 95.69 75 ALA A CA 1
ATOM 568 C C . ALA A 1 75 ? 0.329 1.710 5.957 1.00 95.69 75 ALA A C 1
ATOM 570 O O . ALA A 1 75 ? -0.258 0.859 6.614 1.00 95.69 75 ALA A O 1
ATOM 571 N N . LEU A 1 76 ? -0.266 2.401 4.972 1.00 95.88 76 LEU A N 1
ATOM 572 C CA . LEU A 1 76 ? -1.643 2.153 4.528 1.00 95.88 76 LEU A CA 1
ATOM 573 C C . LEU A 1 76 ? -1.785 0.740 3.962 1.00 95.88 76 LEU A C 1
ATOM 575 O O . LEU A 1 76 ? -2.618 -0.011 4.458 1.00 95.88 76 LEU A O 1
ATOM 579 N N . THR A 1 77 ? -0.941 0.374 2.991 1.00 95.94 77 THR A N 1
ATOM 580 C CA . THR A 1 77 ? -0.907 -0.976 2.404 1.00 95.94 77 THR A CA 1
ATOM 581 C C . THR A 1 77 ? -0.830 -2.038 3.505 1.00 95.94 77 THR A C 1
ATOM 583 O O . THR A 1 77 ? -1.656 -2.940 3.573 1.00 95.94 77 THR A O 1
ATOM 586 N N . ASN A 1 78 ? 0.103 -1.892 4.451 1.00 97.06 78 ASN A N 1
ATOM 587 C CA . ASN A 1 78 ? 0.253 -2.853 5.547 1.00 97.06 78 ASN A CA 1
ATOM 588 C C . ASN A 1 78 ? -0.935 -2.862 6.512 1.00 97.06 78 ASN A C 1
ATOM 590 O O . ASN A 1 78 ? -1.339 -3.932 6.957 1.00 97.06 78 ASN A O 1
ATOM 594 N N . ALA A 1 79 ? -1.505 -1.700 6.839 1.00 97.75 79 ALA A N 1
ATOM 595 C CA . ALA A 1 79 ? -2.675 -1.622 7.703 1.00 97.75 79 ALA A CA 1
ATOM 596 C C . ALA A 1 79 ? -3.874 -2.343 7.075 1.00 97.75 79 ALA A C 1
ATOM 598 O O . ALA A 1 79 ? -4.552 -3.090 7.777 1.00 97.75 79 ALA A O 1
ATOM 599 N N . ILE A 1 80 ? -4.100 -2.178 5.768 1.00 97.94 80 ILE A N 1
ATOM 600 C CA . ILE A 1 80 ? -5.162 -2.869 5.029 1.00 97.94 80 ILE A CA 1
ATOM 601 C C . ILE A 1 80 ? -4.893 -4.376 4.991 1.00 97.94 80 ILE A C 1
ATOM 603 O O . ILE A 1 80 ? -5.728 -5.154 5.455 1.00 97.94 80 ILE A O 1
ATOM 607 N N . GLN A 1 81 ? -3.723 -4.802 4.502 1.00 98.50 81 GLN A N 1
ATOM 608 C CA . GLN A 1 81 ? -3.395 -6.227 4.371 1.00 98.50 81 GLN A CA 1
ATOM 609 C C . GLN A 1 81 ? -3.468 -6.958 5.706 1.00 98.50 81 GLN A C 1
ATOM 611 O O . GLN A 1 81 ? -4.127 -7.992 5.808 1.00 98.50 81 GLN A O 1
ATOM 616 N N . ASP A 1 82 ? -2.863 -6.400 6.753 1.00 98.62 82 ASP A N 1
ATOM 617 C CA . ASP A 1 82 ? -2.859 -7.026 8.068 1.00 98.62 82 ASP A CA 1
ATOM 618 C C . ASP A 1 82 ? -4.258 -7.059 8.699 1.00 98.62 82 ASP A C 1
ATOM 620 O O . ASP A 1 82 ? -4.598 -8.024 9.380 1.00 98.62 82 ASP A O 1
ATOM 624 N N . THR A 1 83 ? -5.090 -6.043 8.444 1.00 98.69 83 THR A N 1
ATOM 625 C CA . THR A 1 83 ? -6.501 -6.040 8.862 1.00 98.69 83 THR A CA 1
ATOM 626 C C . THR A 1 83 ? -7.250 -7.206 8.216 1.00 98.69 83 THR A C 1
ATOM 628 O O . THR A 1 83 ? -7.910 -7.976 8.915 1.00 98.69 83 THR A O 1
ATOM 631 N N . ILE A 1 84 ? -7.108 -7.399 6.902 1.00 98.62 84 ILE A N 1
ATOM 632 C CA . ILE A 1 84 ? -7.751 -8.511 6.187 1.00 98.62 84 ILE A CA 1
ATOM 633 C C . ILE A 1 84 ? -7.224 -9.856 6.704 1.00 98.62 84 ILE A C 1
ATOM 635 O O . ILE A 1 84 ? -8.013 -10.754 6.997 1.00 98.62 84 ILE A O 1
ATOM 639 N N . VAL A 1 85 ? -5.905 -9.998 6.857 1.00 98.56 85 VAL A N 1
ATOM 640 C CA . VAL A 1 85 ? -5.255 -11.239 7.307 1.00 98.56 85 VAL A CA 1
ATOM 641 C C . VAL A 1 85 ? -5.693 -11.608 8.721 1.00 98.56 85 VAL A C 1
ATOM 643 O O . VAL A 1 85 ? -6.121 -12.740 8.945 1.00 98.56 85 VAL A O 1
ATOM 646 N N . ARG A 1 86 ? -5.657 -10.673 9.678 1.00 98.69 86 ARG A N 1
ATOM 647 C CA . ARG A 1 86 ? -6.118 -10.926 11.055 1.00 98.69 86 ARG A CA 1
ATOM 648 C C . ARG A 1 86 ? -7.592 -11.292 11.089 1.00 98.69 86 ARG A C 1
ATOM 650 O O . ARG A 1 86 ? -7.957 -12.256 11.755 1.00 98.69 86 ARG A O 1
ATOM 657 N N . TRP A 1 87 ? -8.428 -10.576 10.344 1.00 98.56 87 TRP A N 1
ATOM 658 C CA . TRP A 1 87 ? -9.849 -10.886 10.268 1.00 98.56 87 TRP A CA 1
ATOM 659 C C . TRP A 1 87 ? -10.108 -12.279 9.681 1.00 98.56 87 TRP A C 1
ATOM 661 O O . TRP A 1 87 ? -10.835 -13.059 10.294 1.00 98.56 87 TRP A O 1
ATOM 671 N N . ARG A 1 88 ? -9.475 -12.649 8.559 1.00 98.38 88 ARG A N 1
ATOM 672 C CA . ARG A 1 88 ? -9.613 -13.992 7.966 1.00 98.38 88 ARG A CA 1
ATOM 673 C C . ARG A 1 88 ? -9.086 -15.083 8.905 1.00 98.38 88 ARG A C 1
ATOM 675 O O . ARG A 1 88 ? -9.745 -16.111 9.049 1.00 98.38 88 ARG A O 1
ATOM 682 N N . ARG A 1 89 ? -7.982 -14.840 9.621 1.00 98.00 89 ARG A N 1
ATOM 683 C CA . ARG A 1 89 ? -7.429 -15.758 10.639 1.00 98.00 89 ARG A CA 1
ATOM 684 C C . ARG A 1 89 ? -8.440 -16.020 11.753 1.00 98.00 89 ARG A C 1
ATOM 686 O O . ARG A 1 89 ? -8.748 -17.172 12.053 1.00 98.00 89 ARG A O 1
ATOM 693 N N . MET A 1 90 ? -9.016 -14.952 12.302 1.00 98.00 90 MET A N 1
ATOM 694 C CA . MET A 1 90 ? -10.058 -15.022 13.330 1.00 98.00 90 MET A CA 1
ATOM 695 C C . MET A 1 90 ? -11.382 -15.597 12.793 1.00 98.00 90 MET A C 1
ATOM 697 O O . MET A 1 90 ? -12.184 -16.113 13.565 1.00 98.00 90 MET A O 1
ATOM 701 N N . SER A 1 91 ? -11.608 -15.552 11.477 1.00 97.38 91 SER A N 1
ATOM 702 C CA . SER A 1 91 ? -12.812 -16.065 10.801 1.00 97.38 91 SER A CA 1
ATOM 703 C C . SER A 1 91 ? -12.657 -17.501 10.281 1.00 97.38 91 SER A C 1
ATOM 705 O O . SER A 1 91 ? -13.420 -17.935 9.421 1.00 97.38 91 SER A O 1
ATOM 707 N N . GLY A 1 92 ? -11.665 -18.250 10.775 1.00 96.00 92 GLY A N 1
ATOM 708 C CA . GLY A 1 92 ? -11.534 -19.685 10.506 1.00 96.00 92 GLY A CA 1
ATOM 709 C C . GLY A 1 92 ? -10.730 -20.064 9.259 1.00 96.00 92 GLY A C 1
ATOM 710 O O . GLY A 1 92 ? -10.758 -21.232 8.875 1.00 96.00 92 GLY A O 1
ATOM 711 N N . TYR A 1 93 ? -9.987 -19.136 8.652 1.00 98.06 93 TYR A N 1
ATOM 712 C CA . TYR A 1 93 ? -9.095 -19.432 7.526 1.00 98.06 93 TYR A CA 1
ATOM 713 C C . TYR A 1 93 ? -7.688 -19.819 7.991 1.00 98.06 93 TYR A C 1
ATOM 715 O O . TYR A 1 93 ? -7.186 -19.327 9.004 1.00 98.06 93 TYR A O 1
ATOM 723 N N . ASN A 1 94 ? -7.023 -20.664 7.205 1.00 97.94 94 ASN A N 1
ATOM 724 C CA . ASN A 1 94 ? -5.585 -20.882 7.306 1.00 97.94 94 ASN A CA 1
ATOM 725 C C . ASN A 1 94 ? -4.859 -19.764 6.546 1.00 97.94 94 ASN A C 1
ATOM 727 O O . ASN A 1 94 ? -4.759 -19.791 5.319 1.00 97.94 94 ASN A O 1
ATOM 731 N N . THR A 1 95 ? -4.431 -18.729 7.260 1.00 98.31 95 THR A N 1
ATOM 732 C CA . THR A 1 95 ? -3.894 -17.518 6.631 1.00 98.31 95 THR A CA 1
ATOM 733 C C . THR A 1 95 ? -2.395 -17.600 6.400 1.00 98.31 95 THR A C 1
ATOM 735 O O . THR A 1 95 ? -1.661 -17.892 7.342 1.00 98.31 95 THR A O 1
ATOM 738 N N . LEU A 1 96 ? -1.943 -17.214 5.209 1.00 98.56 96 LEU A N 1
ATOM 739 C CA . LEU A 1 96 ? -0.535 -16.964 4.917 1.00 98.56 96 LEU A CA 1
ATOM 740 C C . LEU A 1 96 ? -0.369 -15.560 4.331 1.00 98.56 96 LEU A C 1
ATOM 742 O O . LEU A 1 96 ? -0.967 -15.230 3.308 1.00 98.56 96 LEU A O 1
ATOM 746 N N . TRP A 1 97 ? 0.468 -14.745 4.970 1.00 98.56 97 TRP A N 1
ATOM 747 C CA . TRP A 1 97 ? 0.878 -13.446 4.450 1.00 98.56 97 TRP A CA 1
ATOM 748 C C . TRP A 1 97 ? 2.396 -13.402 4.313 1.00 98.56 97 TRP A C 1
ATOM 750 O O . TRP A 1 97 ? 3.115 -13.382 5.314 1.00 98.56 97 TRP A O 1
ATOM 760 N N . VAL A 1 98 ? 2.876 -13.450 3.070 1.00 98.06 98 VAL A N 1
ATOM 761 C CA . VAL A 1 98 ? 4.305 -13.610 2.775 1.00 98.06 98 VAL A CA 1
ATOM 762 C C . VAL A 1 98 ? 4.999 -12.245 2.700 1.00 98.06 98 VAL A C 1
ATOM 764 O O . VAL A 1 98 ? 4.599 -11.420 1.868 1.00 98.06 98 VAL A O 1
ATOM 767 N N . PRO A 1 99 ? 6.038 -11.987 3.520 1.00 97.06 99 PRO A N 1
ATOM 768 C CA . PRO A 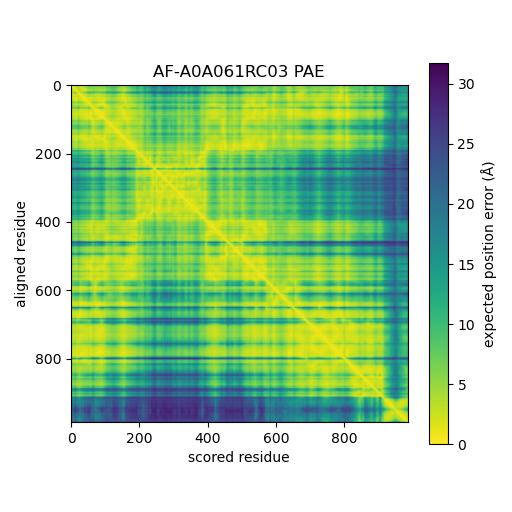1 99 ? 6.828 -10.768 3.438 1.00 97.06 99 PRO A CA 1
ATOM 769 C C . PRO A 1 99 ? 7.957 -10.878 2.406 1.00 97.06 99 PRO A C 1
ATOM 771 O O . PRO A 1 99 ? 8.491 -11.951 2.136 1.00 97.06 99 PRO A O 1
ATOM 774 N N . GLY A 1 100 ? 8.405 -9.737 1.888 1.00 95.00 100 GLY A N 1
ATOM 775 C CA . GLY A 1 100 ? 9.610 -9.669 1.075 1.00 95.00 100 GLY A CA 1
ATOM 776 C C . GLY A 1 100 ? 10.009 -8.248 0.709 1.00 95.00 100 GLY A C 1
ATOM 777 O O . GLY A 1 100 ? 9.265 -7.301 0.966 1.00 95.00 100 GLY A O 1
ATOM 778 N N . THR A 1 101 ? 11.192 -8.103 0.121 1.00 95.88 101 THR A N 1
ATOM 779 C CA . THR A 1 101 ? 11.730 -6.828 -0.375 1.00 95.88 101 THR A CA 1
ATOM 780 C C . THR A 1 101 ? 12.193 -6.948 -1.823 1.00 95.88 101 THR A C 1
ATOM 782 O O . THR A 1 101 ? 12.591 -8.023 -2.280 1.00 95.88 101 THR A O 1
ATOM 785 N N . ASP A 1 102 ? 12.132 -5.833 -2.552 1.00 95.94 102 ASP A N 1
ATOM 786 C CA . ASP A 1 102 ? 12.515 -5.767 -3.963 1.00 95.94 102 ASP A CA 1
ATOM 787 C C . ASP A 1 102 ? 13.867 -5.064 -4.122 1.00 95.94 102 ASP A C 1
ATOM 789 O O . ASP A 1 102 ? 14.090 -3.964 -3.603 1.00 95.94 102 ASP A O 1
ATOM 793 N N . HIS A 1 103 ? 14.764 -5.698 -4.876 1.00 95.00 103 HIS A N 1
ATOM 794 C CA . HIS A 1 103 ? 16.058 -5.164 -5.293 1.00 95.00 103 HIS A CA 1
ATOM 795 C C . HIS A 1 103 ? 15.945 -3.845 -6.066 1.00 95.00 103 HIS A C 1
ATOM 797 O O . HIS A 1 103 ? 16.898 -3.063 -6.048 1.00 95.00 103 HIS A O 1
ATOM 803 N N . ALA A 1 104 ? 14.813 -3.594 -6.733 1.00 91.50 104 ALA A N 1
ATOM 804 C CA . ALA A 1 104 ? 14.455 -2.347 -7.408 1.00 91.50 104 ALA A CA 1
ATOM 805 C C . ALA A 1 104 ? 15.454 -1.826 -8.466 1.00 91.50 104 ALA A C 1
ATOM 807 O O . ALA A 1 104 ? 15.418 -0.634 -8.786 1.00 91.50 104 ALA A O 1
ATOM 808 N N . GLY A 1 105 ? 16.344 -2.686 -8.983 1.00 91.44 105 GLY A N 1
ATOM 809 C CA . GLY A 1 105 ? 17.234 -2.445 -10.130 1.00 91.44 105 GLY A CA 1
ATOM 810 C C . GLY A 1 105 ? 17.752 -1.009 -10.236 1.00 91.44 105 GLY A C 1
ATOM 811 O O . GLY A 1 105 ? 18.548 -0.547 -9.412 1.00 91.44 105 GLY A O 1
ATOM 812 N N . ILE A 1 106 ? 17.242 -0.275 -11.232 1.00 86.38 106 ILE A N 1
ATOM 813 C CA . ILE A 1 106 ? 17.631 1.110 -11.542 1.00 86.38 106 ILE A CA 1
ATOM 814 C C . ILE A 1 106 ? 17.492 2.068 -10.353 1.00 86.38 106 ILE A C 1
ATOM 816 O O . ILE A 1 106 ? 18.306 2.982 -10.195 1.00 86.38 106 ILE A O 1
ATOM 820 N N . ALA A 1 107 ? 16.481 1.881 -9.501 1.00 86.38 107 ALA A N 1
ATOM 821 C CA . ALA A 1 107 ? 16.206 2.770 -8.380 1.00 86.38 107 ALA A CA 1
ATOM 822 C C . ALA A 1 107 ? 17.267 2.623 -7.285 1.00 86.38 107 ALA A C 1
ATOM 824 O O . ALA A 1 107 ? 17.822 3.629 -6.840 1.00 86.38 107 ALA A O 1
ATOM 825 N N . THR A 1 108 ? 17.590 1.390 -6.895 1.00 91.19 108 THR A N 1
ATOM 826 C CA . THR A 1 108 ? 18.639 1.109 -5.902 1.00 91.19 108 THR A CA 1
ATOM 827 C C . THR A 1 108 ? 20.002 1.529 -6.428 1.00 91.19 108 THR A C 1
ATOM 829 O O . THR A 1 108 ? 20.729 2.243 -5.735 1.00 91.19 108 THR A O 1
ATOM 832 N N . GLN A 1 109 ? 20.309 1.198 -7.688 1.00 92.06 109 GLN A N 1
ATOM 833 C CA . GLN A 1 109 ? 21.571 1.585 -8.312 1.00 92.06 109 GLN A CA 1
ATOM 834 C C . GLN A 1 109 ? 21.768 3.107 -8.296 1.00 92.06 109 GLN A C 1
ATOM 836 O O . GLN A 1 109 ? 22.792 3.597 -7.825 1.00 92.06 109 GLN A O 1
ATOM 841 N N . THR A 1 110 ? 20.750 3.864 -8.721 1.00 87.94 110 THR A N 1
ATOM 842 C CA . THR A 1 110 ? 20.798 5.335 -8.744 1.00 87.94 110 THR A CA 1
ATOM 843 C C . THR A 1 110 ? 21.015 5.923 -7.346 1.00 87.94 110 THR A C 1
ATOM 845 O O . THR A 1 110 ? 21.714 6.924 -7.192 1.00 87.94 110 THR A O 1
ATOM 848 N N . VAL A 1 111 ? 20.402 5.341 -6.312 1.00 87.44 111 VAL A N 1
ATOM 849 C CA . VAL A 1 111 ? 20.543 5.826 -4.931 1.00 87.44 111 VAL A CA 1
ATOM 850 C C . VAL A 1 111 ? 21.956 5.576 -4.395 1.00 87.44 111 VAL A C 1
ATOM 852 O O . VAL A 1 111 ? 22.537 6.486 -3.798 1.00 87.44 111 VAL A O 1
ATOM 855 N N . VAL A 1 112 ? 22.525 4.398 -4.655 1.00 91.06 112 VAL A N 1
ATOM 856 C CA . VAL A 1 112 ? 23.896 4.045 -4.250 1.00 91.06 112 VAL A CA 1
ATOM 857 C C . VAL A 1 112 ? 24.919 4.897 -5.008 1.00 91.06 112 VAL A C 1
ATOM 859 O O . VAL A 1 112 ? 25.821 5.456 -4.389 1.00 91.06 112 VAL A O 1
ATOM 862 N N . GLU A 1 113 ? 24.748 5.096 -6.318 1.00 90.62 113 GLU A N 1
ATOM 863 C CA . GLU A 1 113 ? 25.615 5.975 -7.116 1.00 90.62 113 GLU A CA 1
ATOM 864 C C . GLU A 1 113 ? 25.609 7.418 -6.598 1.00 90.62 113 GLU A C 1
ATOM 866 O O . GLU A 1 113 ? 26.669 8.015 -6.410 1.00 90.62 113 GLU A O 1
ATOM 871 N N . LYS A 1 114 ? 24.429 7.975 -6.292 1.00 86.25 114 LYS A N 1
ATOM 872 C CA . LYS A 1 114 ? 24.320 9.324 -5.711 1.00 86.25 114 LYS A CA 1
ATOM 873 C C . LYS A 1 114 ? 25.017 9.424 -4.355 1.00 86.25 114 LYS A C 1
ATOM 875 O O . LYS A 1 114 ? 25.670 10.433 -4.090 1.00 86.25 114 LYS A O 1
ATOM 880 N N . LYS A 1 115 ? 24.901 8.392 -3.511 1.00 87.38 115 LYS A N 1
ATOM 881 C CA . LYS A 1 115 ? 25.602 8.321 -2.221 1.00 87.38 115 LYS A CA 1
ATOM 882 C C . LYS A 1 115 ? 27.119 8.345 -2.424 1.00 87.38 115 LYS A C 1
ATOM 884 O O . LYS A 1 115 ? 27.793 9.184 -1.831 1.00 87.38 115 LYS A O 1
ATOM 889 N N . LEU A 1 116 ? 27.640 7.483 -3.299 1.00 90.56 116 LEU A N 1
ATOM 890 C CA . LEU A 1 116 ? 29.070 7.394 -3.612 1.00 90.56 116 LEU A CA 1
ATOM 891 C C . LEU A 1 116 ? 29.616 8.710 -4.174 1.00 90.56 116 LEU A C 1
ATOM 893 O O . LEU A 1 116 ? 30.656 9.189 -3.718 1.00 90.56 116 LEU A O 1
ATOM 897 N N . GLN A 1 117 ? 28.885 9.342 -5.093 1.00 87.75 117 GLN A N 1
ATOM 898 C CA . GLN A 1 117 ? 29.273 10.632 -5.652 1.00 87.75 117 GLN A CA 1
ATOM 899 C C . GLN A 1 117 ? 29.309 11.731 -4.581 1.00 87.75 117 GLN A C 1
ATOM 901 O O . GLN A 1 117 ? 30.233 12.541 -4.573 1.00 87.75 117 GLN A O 1
ATOM 906 N N . ARG A 1 118 ? 28.332 11.767 -3.665 1.00 85.25 118 ARG A N 1
ATOM 907 C CA . ARG A 1 118 ? 28.261 12.770 -2.589 1.00 85.25 118 ARG A CA 1
ATOM 908 C C . ARG A 1 118 ? 29.353 12.584 -1.536 1.00 85.25 118 ARG A C 1
ATOM 910 O O . ARG A 1 118 ? 29.948 13.564 -1.107 1.00 85.25 118 ARG A O 1
ATOM 917 N N . GLU A 1 119 ? 29.580 11.352 -1.090 1.00 87.19 119 GLU A N 1
ATOM 918 C CA . GLU A 1 119 ? 30.471 11.054 0.043 1.00 87.19 119 GLU A CA 1
ATOM 919 C C . GLU A 1 119 ? 31.934 10.903 -0.377 1.00 87.19 119 GLU A C 1
ATOM 921 O O . GLU A 1 119 ? 32.835 11.225 0.395 1.00 87.19 119 GLU A O 1
ATOM 926 N N . ARG A 1 120 ? 32.183 10.401 -1.591 1.00 90.12 120 ARG A N 1
ATOM 927 C CA . ARG A 1 120 ? 33.525 10.028 -2.063 1.00 90.12 120 ARG A CA 1
ATOM 928 C C . ARG A 1 120 ? 33.925 10.699 -3.376 1.00 90.12 120 ARG A C 1
ATOM 930 O O . ARG A 1 120 ? 35.088 10.602 -3.749 1.00 90.12 120 ARG A O 1
ATOM 937 N N . GLY A 1 121 ? 33.002 11.358 -4.078 1.00 89.69 121 GLY A N 1
ATOM 938 C CA . GLY A 1 121 ? 33.291 12.023 -5.353 1.00 89.69 121 GLY A CA 1
ATOM 939 C C . GLY A 1 121 ? 33.558 11.075 -6.526 1.00 89.69 121 GLY A C 1
ATOM 940 O O . GLY A 1 121 ? 34.090 11.531 -7.534 1.00 89.69 121 GLY A O 1
ATOM 941 N N . ILE A 1 122 ? 33.215 9.787 -6.400 1.00 92.38 122 ILE A N 1
ATOM 942 C CA . ILE A 1 122 ? 33.499 8.742 -7.397 1.00 92.38 122 ILE A CA 1
ATOM 943 C C . ILE A 1 122 ? 32.218 8.188 -8.026 1.00 92.38 122 ILE A C 1
ATOM 945 O O . ILE A 1 122 ? 31.177 8.105 -7.369 1.00 92.38 122 ILE A O 1
ATOM 949 N N . SER A 1 123 ? 32.325 7.738 -9.274 1.00 88.25 123 SER A N 1
ATOM 950 C CA . SER A 1 123 ? 31.268 7.047 -10.014 1.00 88.25 123 SER A CA 1
ATOM 951 C C . SER A 1 123 ? 31.374 5.520 -9.893 1.00 88.25 123 SER A C 1
ATOM 953 O O . SER A 1 123 ? 32.398 4.975 -9.471 1.00 88.25 123 SER A O 1
ATOM 955 N N . ARG A 1 124 ? 30.332 4.793 -10.333 1.00 89.81 124 ARG A N 1
ATOM 956 C CA . ARG A 1 124 ? 30.399 3.323 -10.459 1.00 89.81 124 ARG A CA 1
ATOM 957 C C . ARG A 1 124 ? 31.547 2.869 -11.370 1.00 89.81 124 ARG A C 1
ATOM 959 O O . ARG A 1 124 ? 32.178 1.852 -11.103 1.00 89.81 124 ARG A O 1
ATOM 966 N N . HIS A 1 125 ? 31.859 3.644 -12.410 1.00 88.88 125 HIS A N 1
ATOM 967 C CA . HIS A 1 125 ? 32.899 3.302 -13.380 1.00 88.88 125 HIS A CA 1
ATOM 968 C C . HIS A 1 125 ? 34.304 3.409 -12.779 1.00 88.88 125 HIS A C 1
ATOM 970 O O . HIS A 1 125 ? 35.144 2.565 -13.076 1.00 88.88 125 HIS A O 1
ATOM 976 N N . ASP A 1 126 ? 34.530 4.356 -11.864 1.00 91.38 126 ASP A N 1
ATOM 977 C CA . ASP A 1 126 ? 35.803 4.483 -11.139 1.00 91.38 126 ASP A CA 1
ATOM 978 C C . ASP A 1 126 ? 36.037 3.305 -10.170 1.00 91.38 126 ASP A C 1
ATOM 980 O O . ASP A 1 126 ? 37.172 2.903 -9.907 1.00 91.38 126 ASP A O 1
ATOM 984 N N . LEU A 1 127 ? 34.956 2.727 -9.630 1.00 92.38 127 LEU A N 1
ATOM 985 C CA . LEU A 1 127 ? 35.000 1.562 -8.739 1.00 92.38 127 LEU A CA 1
ATOM 986 C C . LEU A 1 127 ? 35.215 0.244 -9.490 1.00 92.38 127 LEU A C 1
ATOM 988 O O . LEU A 1 127 ? 35.945 -0.622 -8.993 1.00 92.38 127 LEU A O 1
ATOM 992 N N . GLY A 1 128 ? 34.595 0.097 -10.660 1.00 93.69 128 GLY A N 1
ATOM 993 C CA . GLY A 1 128 ? 34.461 -1.177 -11.367 1.00 93.69 128 GLY A CA 1
ATOM 994 C C . GLY A 1 128 ? 33.276 -2.010 -10.859 1.00 93.69 128 GLY A C 1
ATOM 995 O O . GLY A 1 128 ? 32.779 -1.800 -9.750 1.00 93.69 128 GLY A O 1
ATOM 996 N N . ARG A 1 129 ? 32.814 -2.961 -11.686 1.00 93.31 129 ARG A N 1
ATOM 997 C CA . ARG A 1 129 ? 31.554 -3.701 -11.476 1.00 93.31 129 ARG A CA 1
ATOM 998 C C . ARG A 1 129 ? 31.507 -4.453 -10.148 1.00 93.31 129 ARG A C 1
ATOM 1000 O O . ARG A 1 129 ? 30.563 -4.258 -9.394 1.00 93.31 129 ARG A O 1
ATOM 1007 N N . GLU A 1 130 ? 32.519 -5.262 -9.844 1.00 94.31 130 GLU A N 1
ATOM 1008 C CA . GLU A 1 130 ? 32.537 -6.113 -8.643 1.00 94.31 130 GLU A CA 1
ATOM 1009 C C . GLU A 1 130 ? 32.436 -5.291 -7.353 1.00 94.31 130 GLU A C 1
ATOM 1011 O O . GLU A 1 130 ? 31.498 -5.457 -6.576 1.00 94.31 130 GLU A O 1
ATOM 1016 N N . ARG A 1 131 ? 33.332 -4.312 -7.178 1.00 95.19 131 ARG A N 1
ATOM 1017 C CA . ARG A 1 131 ? 33.338 -3.439 -5.994 1.00 95.19 131 ARG A CA 1
ATOM 1018 C C . ARG A 1 131 ? 32.085 -2.579 -5.887 1.00 95.19 131 ARG A C 1
ATOM 1020 O O . ARG A 1 131 ? 31.641 -2.273 -4.787 1.00 95.19 131 ARG A O 1
ATOM 1027 N N . PHE A 1 132 ? 31.505 -2.169 -7.014 1.00 95.50 132 PHE A N 1
ATOM 1028 C CA . PHE A 1 132 ? 30.229 -1.466 -6.991 1.00 95.50 132 PHE A CA 1
ATOM 1029 C C . PHE A 1 132 ? 29.095 -2.371 -6.487 1.00 95.50 132 PHE A C 1
ATOM 1031 O O . PHE A 1 132 ? 28.309 -1.937 -5.649 1.00 95.50 132 PHE A O 1
ATOM 1038 N N . LEU A 1 133 ? 29.024 -3.628 -6.940 1.00 95.31 133 LEU A N 1
ATOM 1039 C CA . LEU A 1 133 ? 28.019 -4.586 -6.468 1.00 95.31 133 LEU A CA 1
ATOM 1040 C C . LEU A 1 133 ? 28.145 -4.864 -4.967 1.00 95.31 133 LEU A C 1
ATOM 1042 O O . LEU A 1 133 ? 27.125 -4.944 -4.288 1.00 95.31 133 LEU A O 1
ATOM 1046 N N . GLU A 1 134 ? 29.365 -4.931 -4.430 1.00 95.44 134 GLU A N 1
ATOM 1047 C CA . GLU A 1 134 ? 29.594 -5.033 -2.982 1.00 95.44 134 GLU A CA 1
ATOM 1048 C C . GLU A 1 134 ? 28.986 -3.848 -2.212 1.00 95.44 134 GLU A C 1
ATOM 1050 O O . GLU A 1 134 ? 28.347 -4.042 -1.179 1.00 95.44 134 GLU A O 1
ATOM 1055 N N . GLU A 1 135 ? 29.138 -2.617 -2.711 1.00 94.94 135 GLU A N 1
ATOM 1056 C CA . GLU A 1 135 ? 28.520 -1.429 -2.101 1.00 94.94 135 GLU A CA 1
ATOM 1057 C C . GLU A 1 135 ? 26.987 -1.466 -2.180 1.00 94.94 135 GLU A C 1
ATOM 1059 O O . GLU A 1 135 ? 26.310 -1.033 -1.243 1.00 94.94 135 GLU A O 1
ATOM 1064 N N . VAL A 1 136 ? 26.424 -2.017 -3.261 1.00 94.50 136 VAL A N 1
ATOM 1065 C CA . VAL A 1 136 ? 24.971 -2.199 -3.384 1.00 94.50 136 VAL A CA 1
ATOM 1066 C C . VAL A 1 136 ? 24.459 -3.264 -2.409 1.00 94.50 136 VAL A C 1
ATOM 1068 O O . VAL A 1 136 ? 23.446 -3.027 -1.755 1.00 94.50 136 VAL A O 1
ATOM 1071 N N . TYR A 1 137 ? 25.155 -4.390 -2.228 1.00 94.19 137 TYR A N 1
ATOM 1072 C CA . TYR A 1 137 ? 24.758 -5.401 -1.238 1.00 94.19 137 TYR A CA 1
ATOM 1073 C C . TYR A 1 137 ? 24.819 -4.868 0.199 1.00 94.19 137 TYR A C 1
ATOM 1075 O O . TYR A 1 137 ? 23.864 -5.058 0.947 1.00 94.19 137 TYR A O 1
ATOM 1083 N N . LYS A 1 138 ? 25.851 -4.091 0.566 1.00 93.38 138 LYS A N 1
ATOM 1084 C CA . LYS A 1 138 ? 25.898 -3.406 1.878 1.00 93.38 138 LYS A CA 1
ATOM 1085 C C . LYS A 1 138 ? 24.672 -2.518 2.105 1.00 93.38 138 LYS A C 1
ATOM 1087 O O . LYS A 1 138 ? 24.129 -2.467 3.206 1.00 93.38 138 LYS A O 1
ATOM 1092 N N . TRP A 1 139 ? 24.233 -1.814 1.061 1.00 92.81 139 TRP A N 1
ATOM 1093 C CA . TRP A 1 139 ? 23.018 -1.006 1.102 1.00 92.81 139 TRP A CA 1
ATOM 1094 C C . TRP A 1 139 ? 21.759 -1.873 1.272 1.00 92.81 139 TRP A C 1
ATOM 1096 O O . TRP A 1 139 ? 20.899 -1.547 2.090 1.00 92.81 139 TRP A O 1
ATOM 1106 N N . VAL A 1 140 ? 21.643 -2.979 0.531 1.00 90.94 140 VAL A N 1
ATOM 1107 C CA . VAL A 1 140 ? 20.522 -3.928 0.648 1.00 90.94 140 VAL A CA 1
ATOM 1108 C C . VAL A 1 140 ? 20.421 -4.483 2.067 1.00 90.94 140 VAL A C 1
ATOM 1110 O O . VAL A 1 140 ? 19.324 -4.491 2.621 1.00 90.94 140 VAL A O 1
ATOM 1113 N N . ASP A 1 141 ? 21.539 -4.871 2.678 1.00 89.62 141 ASP A N 1
ATOM 1114 C CA . ASP A 1 141 ? 21.563 -5.416 4.037 1.00 89.62 141 ASP A CA 1
ATOM 1115 C C . ASP A 1 141 ? 21.094 -4.378 5.070 1.00 89.62 141 ASP A C 1
ATOM 1117 O O . ASP A 1 141 ? 20.228 -4.658 5.904 1.00 89.62 141 ASP A O 1
ATOM 1121 N N . GLU A 1 142 ? 21.604 -3.144 4.983 1.00 88.88 142 GLU A N 1
ATOM 1122 C CA . GLU A 1 142 ? 21.235 -2.057 5.896 1.00 88.88 142 GLU A CA 1
ATOM 1123 C C . GLU A 1 142 ? 19.747 -1.686 5.772 1.00 88.88 142 GLU A C 1
ATOM 1125 O O . GLU A 1 142 ? 19.007 -1.637 6.764 1.00 88.88 142 GLU A O 1
ATOM 1130 N N . TYR A 1 143 ? 19.290 -1.406 4.550 1.00 87.50 143 TYR A N 1
ATOM 1131 C CA . TYR A 1 143 ? 17.947 -0.877 4.315 1.00 87.50 143 TYR A CA 1
ATOM 1132 C C . TYR A 1 143 ? 16.878 -1.964 4.266 1.00 87.50 143 TYR A C 1
ATOM 1134 O O . TYR A 1 143 ? 15.753 -1.714 4.696 1.00 87.50 143 TYR A O 1
ATOM 1142 N N . GLY A 1 144 ? 17.214 -3.174 3.820 1.00 86.50 144 GLY A N 1
ATOM 1143 C CA . GLY A 1 144 ? 16.340 -4.341 3.913 1.00 86.50 144 GLY A CA 1
ATOM 1144 C C . GLY A 1 144 ? 16.011 -4.669 5.368 1.00 86.50 144 GLY A C 1
ATOM 1145 O O . GLY A 1 144 ? 14.834 -4.798 5.716 1.00 86.50 144 GLY A O 1
ATOM 1146 N N . GLY A 1 145 ? 17.022 -4.688 6.245 1.00 88.94 145 GLY A N 1
ATOM 1147 C CA . GLY A 1 145 ? 16.827 -4.853 7.687 1.00 88.94 145 GLY A CA 1
ATOM 1148 C C . GLY A 1 145 ? 15.973 -3.737 8.297 1.00 88.94 145 GLY A C 1
ATOM 1149 O O . GLY A 1 145 ? 15.045 -4.010 9.064 1.00 88.94 145 GLY A O 1
ATOM 1150 N N . ARG A 1 146 ? 16.215 -2.479 7.901 1.00 92.06 146 ARG A N 1
ATOM 1151 C CA . ARG A 1 146 ? 15.426 -1.324 8.362 1.00 92.06 146 ARG A CA 1
ATOM 1152 C C . ARG A 1 146 ? 13.957 -1.418 7.950 1.00 92.06 146 ARG A C 1
ATOM 1154 O O . ARG A 1 146 ? 13.090 -1.237 8.801 1.00 92.06 146 ARG A O 1
ATOM 1161 N N . ILE A 1 147 ? 13.672 -1.745 6.689 1.00 94.19 147 ILE A N 1
ATOM 1162 C CA . ILE A 1 147 ? 12.305 -1.936 6.179 1.00 94.19 147 ILE A CA 1
ATOM 1163 C C . ILE A 1 147 ? 11.590 -3.027 6.979 1.00 94.19 147 ILE A C 1
ATOM 1165 O O . ILE A 1 147 ? 10.481 -2.803 7.464 1.00 94.19 147 ILE A O 1
ATOM 1169 N N . CYS A 1 148 ? 12.236 -4.176 7.189 1.00 94.06 148 CYS A N 1
ATOM 1170 C CA . CYS A 1 148 ? 11.660 -5.268 7.974 1.00 94.06 148 CYS A CA 1
ATOM 1171 C C . CYS A 1 148 ? 11.387 -4.845 9.425 1.00 94.06 148 CYS A C 1
ATOM 1173 O O . CYS A 1 148 ? 10.343 -5.188 9.980 1.00 94.06 148 CYS A O 1
ATOM 1175 N N . GLY A 1 149 ? 12.279 -4.055 10.029 1.00 95.31 149 GLY A N 1
ATOM 1176 C CA . GLY A 1 149 ? 12.064 -3.454 11.346 1.00 95.31 149 GLY A CA 1
ATOM 1177 C C . GLY A 1 149 ? 10.852 -2.518 11.385 1.00 95.31 149 GLY A C 1
ATOM 1178 O O . GLY A 1 149 ? 10.033 -2.615 12.300 1.00 95.31 149 GLY A O 1
ATOM 1179 N N . GLN A 1 150 ? 10.676 -1.665 10.370 1.00 96.50 150 GLN A N 1
ATOM 1180 C CA . GLN A 1 150 ? 9.508 -0.782 10.263 1.00 96.50 150 GLN A CA 1
ATOM 1181 C C . GLN A 1 150 ? 8.204 -1.583 10.126 1.00 96.50 150 GLN A C 1
ATOM 1183 O O . GLN A 1 150 ? 7.232 -1.286 10.818 1.00 96.50 150 GLN A O 1
ATOM 1188 N N . LEU A 1 151 ? 8.187 -2.637 9.304 1.00 97.25 151 LEU A N 1
ATOM 1189 C CA . LEU A 1 151 ? 7.027 -3.524 9.150 1.00 97.25 151 LEU A CA 1
ATOM 1190 C C . LEU A 1 151 ? 6.643 -4.223 10.464 1.00 97.25 151 LEU A C 1
ATOM 1192 O O . LEU A 1 151 ? 5.452 -4.277 10.793 1.00 97.25 151 LEU A O 1
ATOM 1196 N N . ARG A 1 152 ? 7.628 -4.698 11.244 1.00 97.06 152 ARG A N 1
ATOM 1197 C CA . ARG A 1 152 ? 7.396 -5.238 12.598 1.00 97.06 152 ARG A CA 1
ATOM 1198 C C . ARG A 1 152 ? 6.803 -4.180 13.524 1.00 97.06 152 ARG A C 1
ATOM 1200 O O . ARG A 1 152 ? 5.805 -4.427 14.195 1.00 97.06 152 ARG A O 1
ATOM 1207 N N . ARG A 1 153 ? 7.360 -2.966 13.514 1.00 97.12 153 ARG A N 1
ATOM 1208 C CA . ARG A 1 153 ? 6.911 -1.854 14.367 1.00 97.12 153 ARG A CA 1
ATOM 1209 C C . ARG A 1 153 ? 5.488 -1.377 14.044 1.00 97.12 153 ARG A C 1
ATOM 1211 O O . ARG A 1 153 ? 4.762 -1.001 14.965 1.00 97.12 153 ARG A O 1
ATOM 1218 N N . ILE A 1 154 ? 5.075 -1.456 12.776 1.00 97.25 154 ILE A N 1
ATOM 1219 C CA . ILE A 1 154 ? 3.695 -1.213 12.300 1.00 97.25 154 ILE A CA 1
ATOM 1220 C C . ILE A 1 154 ? 2.738 -2.367 12.697 1.00 97.25 154 ILE A C 1
ATOM 1222 O O . ILE A 1 154 ? 1.518 -2.246 12.587 1.00 97.25 154 ILE A O 1
ATOM 1226 N N . GLY A 1 155 ? 3.249 -3.474 13.241 1.00 97.19 155 GLY A N 1
ATOM 1227 C CA . GLY A 1 155 ? 2.435 -4.577 13.761 1.00 97.19 155 GLY A CA 1
ATOM 1228 C C . GLY A 1 155 ? 1.983 -5.584 12.705 1.00 97.19 155 GLY A C 1
ATOM 1229 O O . GLY A 1 155 ? 0.968 -6.252 12.907 1.00 97.19 155 GLY A O 1
ATOM 1230 N N . SER A 1 156 ? 2.711 -5.691 11.592 1.00 97.94 156 SER A N 1
ATOM 1231 C CA . SER A 1 156 ? 2.393 -6.603 10.484 1.00 97.94 156 SER A CA 1
ATOM 1232 C C . SER A 1 156 ? 2.516 -8.067 10.930 1.00 97.94 156 SER A C 1
ATOM 1234 O O . SER A 1 156 ? 3.590 -8.476 11.370 1.00 97.94 156 SER A O 1
ATOM 1236 N N . SER A 1 157 ? 1.448 -8.862 10.821 1.00 98.19 157 SER A N 1
ATOM 1237 C CA . SER A 1 157 ? 1.410 -10.297 11.161 1.00 98.19 157 SER A CA 1
ATOM 1238 C C . SER A 1 157 ? 1.812 -11.206 9.992 1.00 98.19 157 SER A C 1
ATOM 1240 O O . SER A 1 157 ? 1.128 -12.184 9.684 1.00 98.19 157 SER A O 1
ATOM 1242 N N . VAL A 1 158 ? 2.913 -10.844 9.327 1.00 98.00 158 VAL A N 1
ATOM 1243 C CA . VAL A 1 158 ? 3.536 -11.609 8.236 1.00 98.00 158 VAL A CA 1
ATOM 1244 C C . VAL A 1 158 ? 4.296 -12.825 8.765 1.00 98.00 158 VAL A C 1
ATOM 1246 O O . VAL A 1 158 ? 4.792 -12.820 9.893 1.00 98.00 158 VAL A O 1
ATOM 1249 N N . ASP A 1 159 ? 4.448 -13.845 7.927 1.00 97.75 159 ASP A N 1
ATOM 1250 C CA . ASP A 1 159 ? 5.285 -15.002 8.238 1.00 97.75 159 ASP A CA 1
ATOM 1251 C C . ASP A 1 159 ? 6.761 -14.729 7.907 1.00 97.75 159 ASP A C 1
ATOM 1253 O O . ASP A 1 159 ? 7.205 -14.880 6.767 1.00 97.75 159 ASP A O 1
ATOM 1257 N N . TRP A 1 160 ? 7.530 -14.319 8.915 1.00 96.75 160 TRP A N 1
ATOM 1258 C CA . TRP A 1 160 ? 8.949 -13.991 8.757 1.00 96.75 160 TRP A CA 1
ATOM 1259 C C . TRP A 1 160 ? 9.837 -15.176 8.367 1.00 96.75 160 TRP A C 1
ATOM 1261 O O . TRP A 1 160 ? 10.900 -14.939 7.796 1.00 96.75 160 TRP A O 1
ATOM 1271 N N . ASP A 1 161 ? 9.415 -16.426 8.592 1.00 95.75 161 ASP A N 1
ATOM 1272 C CA . ASP A 1 161 ? 10.168 -17.603 8.132 1.00 95.75 161 ASP A CA 1
ATOM 1273 C C . ASP A 1 161 ? 10.187 -17.688 6.598 1.00 95.75 161 ASP A C 1
ATOM 1275 O O . ASP A 1 161 ? 11.107 -18.253 6.008 1.00 95.75 161 ASP A O 1
ATOM 1279 N N . ARG A 1 162 ? 9.169 -17.110 5.949 1.00 96.19 162 ARG A N 1
ATOM 1280 C CA . ARG A 1 162 ? 9.013 -17.052 4.492 1.00 96.19 162 ARG A CA 1
ATOM 1281 C C . ARG A 1 162 ? 9.428 -15.702 3.914 1.00 96.19 162 ARG A C 1
ATOM 1283 O O . ARG A 1 162 ? 9.015 -15.363 2.810 1.00 96.19 162 ARG A O 1
ATOM 1290 N N . GLN A 1 163 ? 10.229 -14.918 4.636 1.00 95.88 163 GLN A N 1
ATOM 1291 C CA . GLN A 1 163 ? 10.762 -13.666 4.110 1.00 95.88 163 GLN A CA 1
ATOM 1292 C C . GLN A 1 163 ? 11.621 -13.918 2.868 1.00 95.88 163 GLN A C 1
ATOM 1294 O O . GLN A 1 163 ? 12.555 -14.720 2.893 1.00 95.88 163 GLN A O 1
ATOM 1299 N N . VAL A 1 164 ? 11.335 -13.179 1.796 1.00 95.88 164 VAL A N 1
ATOM 1300 C CA . VAL A 1 164 ? 12.063 -13.296 0.528 1.00 95.88 164 VAL A CA 1
ATOM 1301 C C . VAL A 1 164 ? 12.749 -11.996 0.118 1.00 95.88 164 VAL A C 1
ATOM 1303 O O . VAL A 1 164 ? 12.334 -10.899 0.498 1.00 95.88 164 VAL A O 1
ATOM 1306 N N . PHE A 1 165 ? 13.766 -12.113 -0.727 1.00 96.62 165 PHE A N 1
ATOM 1307 C CA . PHE A 1 165 ? 14.354 -10.998 -1.457 1.00 96.62 165 PHE A CA 1
ATOM 1308 C C . PHE A 1 165 ? 14.358 -11.341 -2.945 1.00 96.62 165 PHE A C 1
ATOM 1310 O O . PHE A 1 165 ? 14.712 -12.453 -3.326 1.00 96.62 165 PHE A O 1
ATOM 1317 N N . THR A 1 166 ? 13.972 -10.411 -3.816 1.00 96.56 166 THR A N 1
ATOM 1318 C CA . THR A 1 166 ? 13.805 -10.722 -5.250 1.00 96.56 166 THR A CA 1
ATOM 1319 C C . THR A 1 166 ? 15.073 -11.251 -5.930 1.00 96.56 166 THR A C 1
ATOM 1321 O O . THR A 1 166 ? 14.946 -11.942 -6.929 1.00 96.56 166 THR A O 1
ATOM 1324 N N . MET A 1 167 ? 16.269 -10.980 -5.390 1.00 96.19 167 MET A N 1
ATOM 1325 C CA . MET A 1 167 ? 17.547 -11.527 -5.877 1.00 96.19 167 MET A CA 1
ATOM 1326 C C . MET A 1 167 ? 18.175 -12.582 -4.947 1.00 96.19 167 MET A C 1
ATOM 1328 O O . MET A 1 167 ? 19.366 -12.867 -5.059 1.00 96.19 167 MET A O 1
ATOM 1332 N N . ASP A 1 168 ? 17.416 -13.182 -4.027 1.00 95.81 168 ASP A N 1
ATOM 1333 C CA . ASP A 1 168 ? 17.907 -14.361 -3.305 1.00 95.81 168 ASP A CA 1
ATOM 1334 C C . ASP A 1 168 ? 18.057 -15.582 -4.235 1.00 95.81 168 ASP A C 1
ATOM 1336 O O . ASP A 1 168 ? 17.669 -15.547 -5.408 1.00 95.81 168 ASP A O 1
ATOM 1340 N N . GLY A 1 169 ? 18.661 -16.663 -3.728 1.00 95.88 169 GLY A N 1
ATOM 1341 C CA . GLY A 1 169 ? 18.972 -17.849 -4.532 1.00 95.88 169 GLY A CA 1
ATOM 1342 C C . GLY A 1 169 ? 17.742 -18.454 -5.215 1.00 95.88 169 GLY A C 1
ATOM 1343 O O . GLY A 1 169 ? 17.731 -18.612 -6.433 1.00 95.88 169 GLY A O 1
ATOM 1344 N N . SER A 1 170 ? 16.670 -18.706 -4.457 1.00 96.00 170 SER A N 1
ATOM 1345 C CA . SER A 1 170 ? 15.465 -19.347 -4.997 1.00 96.00 170 SER A CA 1
ATOM 1346 C C . SER A 1 170 ? 14.713 -18.452 -5.986 1.00 96.00 170 SER A C 1
ATOM 1348 O O . SER A 1 170 ? 14.246 -18.932 -7.019 1.00 96.00 170 SER A O 1
ATOM 1350 N N . ARG A 1 171 ? 14.614 -17.141 -5.728 1.00 97.25 171 ARG A N 1
ATOM 1351 C CA . ARG A 1 171 ? 13.988 -16.205 -6.678 1.00 97.25 171 ARG A CA 1
ATOM 1352 C C . ARG A 1 171 ? 14.836 -16.018 -7.935 1.00 97.25 171 ARG A C 1
ATOM 1354 O O . ARG A 1 171 ? 14.280 -15.904 -9.024 1.00 97.25 171 ARG A O 1
ATOM 1361 N N . SER A 1 172 ? 16.161 -16.051 -7.818 1.00 97.44 172 SER A N 1
ATOM 1362 C CA . SER A 1 172 ? 17.058 -16.008 -8.978 1.00 97.44 172 SER A CA 1
ATOM 1363 C C . SER A 1 172 ? 16.925 -17.253 -9.859 1.00 97.44 172 SER A C 1
ATOM 1365 O O . SER A 1 172 ? 16.907 -17.124 -11.081 1.00 97.44 172 SER A O 1
ATOM 1367 N N . GLU A 1 173 ? 16.749 -18.437 -9.266 1.00 97.38 173 GLU A N 1
ATOM 1368 C CA . GLU A 1 173 ? 16.420 -19.671 -9.997 1.00 97.38 173 GLU A CA 1
ATOM 1369 C C . GLU A 1 173 ? 15.065 -19.572 -10.714 1.00 97.38 173 GLU A C 1
ATOM 1371 O O . GLU A 1 173 ? 14.947 -19.977 -11.871 1.00 97.38 173 GLU A O 1
ATOM 1376 N N . ALA A 1 174 ? 14.055 -18.976 -10.073 1.00 98.19 174 ALA A N 1
ATOM 1377 C CA . ALA A 1 174 ? 12.761 -18.712 -10.702 1.00 98.19 174 ALA A CA 1
ATOM 1378 C C . ALA A 1 174 ? 12.904 -17.805 -11.935 1.00 98.19 174 ALA A C 1
ATOM 1380 O O . ALA A 1 174 ? 12.363 -18.100 -12.999 1.00 98.19 174 ALA A O 1
ATOM 1381 N N . VAL A 1 175 ? 13.665 -16.714 -11.820 1.00 98.31 175 VAL A N 1
ATOM 1382 C CA . VAL A 1 175 ? 13.925 -15.784 -12.931 1.00 98.31 175 VAL A CA 1
ATOM 1383 C C . VAL A 1 175 ? 14.649 -16.477 -14.083 1.00 98.31 175 VAL A C 1
ATOM 1385 O O . VAL A 1 175 ? 14.252 -16.322 -15.240 1.00 98.31 175 VAL A O 1
ATOM 1388 N N . LEU A 1 176 ? 15.675 -17.265 -13.762 1.00 97.94 176 LEU A N 1
ATOM 1389 C CA . LEU A 1 176 ? 16.428 -18.067 -14.720 1.00 97.94 176 LEU A CA 1
ATOM 1390 C C . LEU A 1 176 ? 15.504 -19.016 -15.494 1.00 97.94 176 LEU A C 1
ATOM 1392 O O . LEU A 1 176 ? 15.502 -19.010 -16.726 1.00 97.94 176 LEU A O 1
ATOM 1396 N N . GLU A 1 177 ? 14.685 -19.793 -14.782 1.00 98.19 177 GLU A N 1
ATOM 1397 C CA . GLU A 1 177 ? 13.759 -20.743 -15.398 1.00 98.19 177 GLU A CA 1
ATOM 1398 C C . GLU A 1 177 ? 12.708 -20.039 -16.259 1.00 98.19 177 GLU A C 1
ATOM 1400 O O . GLU A 1 177 ? 12.424 -20.484 -17.373 1.00 98.19 177 GLU A O 1
ATOM 1405 N N . ALA A 1 178 ? 12.137 -18.938 -15.765 1.00 98.44 178 ALA A N 1
ATOM 1406 C CA . ALA A 1 178 ? 11.151 -18.153 -16.495 1.00 98.44 178 ALA A CA 1
ATOM 1407 C C . ALA A 1 178 ? 11.713 -17.652 -17.828 1.00 98.44 178 ALA A C 1
ATOM 1409 O O . ALA A 1 178 ? 11.071 -17.822 -18.865 1.00 98.44 178 ALA A O 1
ATOM 1410 N N . PHE A 1 179 ? 12.925 -17.090 -17.816 1.00 98.56 179 PHE A N 1
ATOM 1411 C CA . PHE A 1 179 ? 13.568 -16.590 -19.027 1.00 98.56 179 PHE A CA 1
ATOM 1412 C C . PHE A 1 179 ? 13.805 -17.714 -20.041 1.00 98.56 179 PHE A C 1
ATOM 1414 O O . PHE A 1 179 ? 13.427 -17.582 -21.204 1.00 98.56 179 PHE A O 1
ATOM 1421 N N . VAL A 1 180 ? 14.369 -18.844 -19.601 1.00 98.44 180 VAL A N 1
ATOM 1422 C CA . VAL A 1 180 ? 14.655 -19.989 -20.481 1.00 98.44 180 VAL A CA 1
ATOM 1423 C C . VAL A 1 180 ? 13.364 -20.559 -21.076 1.00 98.44 180 VAL A C 1
ATOM 1425 O O . VAL A 1 180 ? 13.280 -20.725 -22.290 1.00 98.44 180 VAL A O 1
ATOM 1428 N N . ARG A 1 181 ? 12.320 -20.791 -20.264 1.00 98.06 181 ARG A N 1
ATOM 1429 C CA . ARG A 1 181 ? 11.029 -21.305 -20.762 1.00 98.06 181 ARG A CA 1
ATOM 1430 C C . ARG A 1 181 ? 10.365 -20.352 -21.742 1.00 98.06 181 ARG A C 1
ATOM 1432 O O . ARG A 1 181 ? 9.874 -20.792 -22.775 1.00 98.06 181 ARG A O 1
ATOM 1439 N N . MET A 1 182 ? 10.324 -19.060 -21.428 1.00 98.31 182 MET A N 1
ATOM 1440 C CA . MET A 1 182 ? 9.693 -18.075 -22.306 1.00 98.31 182 MET A CA 1
ATOM 1441 C C . MET A 1 182 ? 10.476 -17.888 -23.610 1.00 98.31 182 MET A C 1
ATOM 1443 O O . MET A 1 182 ? 9.856 -17.672 -24.650 1.00 98.31 182 MET A O 1
ATOM 1447 N N . TYR A 1 183 ? 11.806 -18.014 -23.587 1.00 97.75 183 TYR A N 1
ATOM 1448 C CA . TYR A 1 183 ? 12.623 -18.054 -24.802 1.00 97.75 183 TYR A CA 1
ATOM 1449 C C . TYR A 1 183 ? 12.323 -19.299 -25.644 1.00 97.75 183 TYR A C 1
ATOM 1451 O O . TYR A 1 183 ? 12.035 -19.175 -26.832 1.00 97.75 183 TYR A O 1
ATOM 1459 N N . ASP A 1 184 ? 12.290 -20.483 -25.026 1.00 97.25 184 ASP A N 1
ATOM 1460 C CA . ASP A 1 184 ? 11.990 -21.749 -25.711 1.00 97.25 184 ASP A CA 1
ATOM 1461 C C . ASP A 1 184 ? 10.562 -21.759 -26.309 1.00 97.25 184 ASP A C 1
ATOM 1463 O O . ASP A 1 184 ? 10.309 -22.394 -27.330 1.00 97.25 184 ASP A O 1
ATOM 1467 N N . GLN A 1 185 ? 9.628 -21.005 -25.718 1.00 97.00 185 GLN A N 1
ATOM 1468 C CA . GLN A 1 185 ? 8.271 -20.777 -26.236 1.00 97.00 185 GLN A CA 1
ATOM 1469 C C . GLN A 1 185 ? 8.184 -19.689 -27.327 1.00 97.00 185 GLN A C 1
ATOM 1471 O O . GLN A 1 185 ? 7.085 -19.389 -27.796 1.00 97.00 185 GLN A O 1
ATOM 1476 N N . GLY A 1 186 ? 9.297 -19.047 -27.694 1.00 96.19 186 GLY A N 1
ATOM 1477 C CA . GLY A 1 186 ? 9.335 -17.939 -28.654 1.00 96.19 186 GLY A CA 1
ATOM 1478 C C . GLY A 1 186 ? 8.733 -16.625 -28.142 1.00 96.19 186 GLY A C 1
ATOM 1479 O O . GLY A 1 186 ? 8.504 -15.714 -28.932 1.00 96.19 186 GLY A O 1
ATOM 1480 N N . LYS A 1 187 ? 8.463 -16.506 -26.834 1.00 97.00 187 LYS A N 1
ATOM 1481 C CA . LYS A 1 187 ? 7.928 -15.280 -26.213 1.00 97.00 187 LYS A CA 1
ATOM 1482 C C . LYS A 1 187 ? 9.015 -14.258 -25.911 1.00 97.00 187 LYS A C 1
ATOM 1484 O O . LYS A 1 187 ? 8.718 -13.070 -25.881 1.00 97.00 187 LYS A O 1
ATOM 1489 N N . ILE A 1 188 ? 10.243 -14.707 -25.649 1.00 97.94 188 ILE A N 1
ATOM 1490 C CA . ILE A 1 188 ? 11.411 -13.834 -25.487 1.00 97.94 188 ILE A CA 1
ATOM 1491 C C . ILE A 1 188 ? 12.261 -13.896 -26.747 1.00 97.94 188 ILE A C 1
ATOM 1493 O O . ILE A 1 188 ? 12.597 -14.980 -27.217 1.00 97.94 188 ILE A O 1
ATOM 1497 N N . TYR A 1 189 ? 12.647 -12.734 -27.262 1.00 96.38 189 TYR A N 1
ATOM 1498 C CA . TYR A 1 189 ? 13.489 -12.624 -28.446 1.00 96.38 189 TYR A CA 1
ATOM 1499 C C . TYR A 1 189 ? 14.416 -11.404 -28.374 1.00 96.38 189 TYR A C 1
ATOM 1501 O O . TYR A 1 189 ? 14.224 -10.499 -27.561 1.00 96.38 189 TYR A O 1
ATOM 1509 N N . ARG A 1 190 ? 15.446 -11.393 -29.223 1.00 94.75 190 ARG A N 1
ATOM 1510 C CA . ARG A 1 190 ? 16.420 -10.302 -29.366 1.00 94.75 190 ARG A CA 1
ATOM 1511 C C . ARG A 1 190 ? 16.110 -9.535 -30.652 1.00 94.75 190 ARG A C 1
ATOM 1513 O O . ARG A 1 190 ? 15.933 -10.170 -31.688 1.00 94.75 190 ARG A O 1
ATOM 1520 N N . ASP A 1 191 ? 16.019 -8.208 -30.589 1.00 90.94 191 ASP A N 1
ATOM 1521 C CA . ASP A 1 191 ? 15.747 -7.367 -31.767 1.00 90.94 191 ASP A CA 1
ATOM 1522 C C . ASP A 1 191 ? 16.396 -5.979 -31.644 1.00 90.94 191 ASP A C 1
ATOM 1524 O O . ASP A 1 191 ? 16.585 -5.467 -30.535 1.00 90.94 191 ASP A O 1
ATOM 1528 N N . ASN A 1 192 ? 16.735 -5.364 -32.781 1.00 89.00 192 ASN A N 1
ATOM 1529 C CA . ASN A 1 192 ? 17.347 -4.039 -32.860 1.00 89.00 192 ASN A CA 1
ATOM 1530 C C . ASN A 1 192 ? 16.248 -3.013 -33.112 1.00 89.00 192 ASN A C 1
ATOM 1532 O O . ASN A 1 192 ? 15.767 -2.850 -34.236 1.00 89.00 192 ASN A O 1
ATOM 1536 N N . ARG A 1 193 ? 15.811 -2.337 -32.050 1.00 88.00 193 ARG A N 1
ATOM 1537 C CA . ARG A 1 193 ? 14.676 -1.410 -32.098 1.00 88.00 193 ARG A CA 1
ATOM 1538 C C . ARG A 1 193 ? 15.032 -0.080 -31.466 1.00 88.00 193 ARG A C 1
ATOM 1540 O O . ARG A 1 193 ? 15.997 0.036 -30.712 1.00 88.00 193 ARG A O 1
ATOM 1547 N N . LEU A 1 194 ? 14.218 0.924 -31.774 1.00 90.25 194 LEU A N 1
ATOM 1548 C CA . LEU A 1 194 ? 14.226 2.154 -31.004 1.00 90.25 194 LEU A CA 1
ATOM 1549 C C . LEU A 1 194 ? 13.846 1.857 -29.560 1.00 90.25 194 LEU A C 1
ATOM 1551 O O . LEU A 1 194 ? 12.787 1.290 -29.283 1.00 90.25 194 LEU A O 1
ATOM 1555 N N . VAL A 1 195 ? 14.713 2.283 -28.653 1.00 91.88 195 VAL A N 1
ATOM 1556 C CA . VAL A 1 195 ? 14.450 2.291 -27.221 1.00 91.88 195 VAL A CA 1
ATOM 1557 C C . VAL A 1 195 ? 14.490 3.704 -26.685 1.00 91.88 195 VAL A C 1
ATOM 1559 O O . VAL A 1 195 ? 15.201 4.560 -27.208 1.00 91.88 195 VAL A O 1
ATOM 1562 N N . ASN A 1 196 ? 13.760 3.932 -25.598 1.00 92.62 196 ASN A N 1
ATOM 1563 C CA . ASN A 1 196 ? 13.931 5.136 -24.803 1.00 92.62 196 ASN A CA 1
ATOM 1564 C C . ASN A 1 196 ? 15.260 5.018 -24.057 1.00 92.62 196 ASN A C 1
ATOM 1566 O O . ASN A 1 196 ? 15.380 4.246 -23.108 1.00 92.62 196 ASN A O 1
ATOM 1570 N N . TRP A 1 197 ? 16.271 5.758 -24.487 1.00 94.44 197 TRP A N 1
ATOM 1571 C CA . TRP A 1 197 ? 17.590 5.756 -23.877 1.00 94.44 197 TRP A CA 1
ATOM 1572 C C . TRP A 1 197 ? 17.777 6.954 -22.953 1.00 94.44 197 TRP A C 1
ATOM 1574 O O . TRP A 1 197 ? 17.482 8.100 -23.301 1.00 94.44 197 TRP A O 1
ATOM 1584 N N . CYS A 1 198 ? 18.306 6.694 -21.761 1.00 93.69 198 CYS A N 1
ATOM 1585 C CA . CYS A 1 198 ? 18.738 7.736 -20.844 1.00 93.69 198 CYS A CA 1
ATOM 1586 C C . CYS A 1 198 ? 20.260 7.893 -20.928 1.00 93.69 198 CYS A C 1
ATOM 1588 O O . CYS A 1 198 ? 20.982 7.108 -20.317 1.00 93.69 198 CYS A O 1
ATOM 1590 N N . CYS A 1 199 ? 20.750 8.926 -21.621 1.00 93.19 199 CYS A N 1
ATOM 1591 C CA . CYS A 1 199 ? 22.189 9.195 -21.773 1.00 93.19 199 CYS A CA 1
ATOM 1592 C C . CYS A 1 199 ? 22.896 9.404 -20.425 1.00 93.19 199 CYS A C 1
ATOM 1594 O O . CYS A 1 199 ? 24.041 9.004 -20.248 1.00 93.19 199 CYS A O 1
ATOM 1596 N N . THR A 1 200 ? 22.200 9.984 -19.443 1.00 89.75 200 THR A N 1
ATOM 1597 C CA . THR A 1 200 ? 22.748 10.164 -18.089 1.00 89.75 200 THR A CA 1
ATOM 1598 C C . THR A 1 200 ? 22.961 8.838 -17.348 1.00 89.75 200 THR A C 1
ATOM 1600 O O . THR A 1 200 ? 23.975 8.674 -16.676 1.00 89.75 200 THR A O 1
ATOM 1603 N N . LEU A 1 201 ? 22.012 7.897 -17.437 1.00 87.19 201 LEU A N 1
ATOM 1604 C CA . LEU A 1 201 ? 22.093 6.604 -16.732 1.00 87.19 201 LEU A CA 1
ATOM 1605 C C . LEU A 1 201 ? 22.740 5.498 -17.578 1.00 87.19 201 LEU A C 1
ATOM 1607 O O . LEU A 1 201 ? 23.086 4.445 -17.042 1.00 87.19 201 LEU A O 1
ATOM 1611 N N . LYS A 1 202 ? 22.910 5.747 -18.880 1.00 91.31 202 LYS A N 1
ATOM 1612 C CA . LYS A 1 202 ? 23.433 4.820 -19.890 1.00 91.31 202 LYS A CA 1
ATOM 1613 C C . LYS A 1 202 ? 22.670 3.500 -19.917 1.00 91.31 202 LYS A C 1
ATOM 1615 O O . LYS A 1 202 ? 23.255 2.431 -19.803 1.00 91.31 202 LYS A O 1
ATOM 1620 N N . THR A 1 203 ? 21.346 3.590 -19.992 1.00 91.25 203 THR A N 1
ATOM 1621 C CA . THR A 1 203 ? 20.474 2.415 -20.075 1.00 91.25 203 THR A CA 1
ATOM 1622 C C . THR A 1 203 ? 19.207 2.729 -20.847 1.00 91.25 203 THR A C 1
ATOM 1624 O O . THR A 1 203 ? 18.694 3.856 -20.802 1.00 91.25 203 THR A O 1
ATOM 1627 N N . ALA A 1 204 ? 18.663 1.700 -21.495 1.00 90.81 204 ALA A N 1
ATOM 1628 C CA . ALA A 1 204 ? 17.275 1.709 -21.911 1.00 90.81 204 ALA A CA 1
ATOM 1629 C C . ALA A 1 204 ? 16.359 1.839 -20.687 1.00 90.81 204 ALA A C 1
ATOM 1631 O O . ALA A 1 204 ? 16.641 1.295 -19.613 1.00 90.81 204 ALA A O 1
ATOM 1632 N N . VAL A 1 205 ? 15.263 2.563 -20.868 1.00 87.62 205 VAL A N 1
ATOM 1633 C CA . VAL A 1 205 ? 14.145 2.656 -19.935 1.00 87.62 205 VAL A CA 1
ATOM 1634 C C . VAL A 1 205 ? 12.869 2.270 -20.675 1.00 87.62 205 VAL A C 1
ATOM 1636 O O . VAL A 1 205 ? 12.747 2.456 -21.885 1.00 87.62 205 VAL A O 1
ATOM 1639 N N . SER A 1 206 ? 11.910 1.687 -19.975 1.00 82.38 206 SER A N 1
ATOM 1640 C CA . SER A 1 206 ? 10.619 1.353 -20.581 1.00 82.38 206 SER A CA 1
ATOM 1641 C C . SER A 1 206 ? 9.774 2.612 -20.827 1.00 82.38 206 SER A C 1
ATOM 1643 O O . SER A 1 206 ? 9.991 3.640 -20.185 1.00 82.38 206 SER A O 1
ATOM 1645 N N . ASP A 1 207 ? 8.774 2.539 -21.717 1.00 80.31 207 ASP A N 1
ATOM 1646 C CA . ASP A 1 207 ? 7.813 3.636 -21.983 1.00 80.31 207 ASP A CA 1
ATOM 1647 C C . ASP A 1 207 ? 7.189 4.210 -20.701 1.00 80.31 207 ASP A C 1
ATOM 1649 O O . ASP A 1 207 ? 6.821 5.380 -20.632 1.00 80.31 207 ASP A O 1
ATOM 1653 N N . ILE A 1 208 ? 7.085 3.375 -19.669 1.00 74.00 208 ILE A N 1
ATOM 1654 C CA . ILE A 1 208 ? 6.437 3.692 -18.402 1.00 74.00 208 ILE A CA 1
ATOM 1655 C C . ILE A 1 208 ? 7.355 4.405 -17.403 1.00 74.00 208 ILE A C 1
ATOM 1657 O O . ILE A 1 208 ? 6.887 4.980 -16.424 1.00 74.00 208 ILE A O 1
ATOM 1661 N N . GLU A 1 209 ? 8.662 4.387 -17.655 1.00 77.75 209 GLU A N 1
ATOM 1662 C CA . GLU A 1 209 ? 9.684 5.086 -16.874 1.00 77.75 209 GLU A CA 1
ATOM 1663 C C . GLU A 1 209 ? 9.981 6.491 -17.434 1.00 77.75 209 GLU A C 1
ATOM 1665 O O . GLU A 1 209 ? 10.900 7.169 -16.951 1.00 77.75 209 GLU A O 1
ATOM 1670 N N . VAL A 1 210 ? 9.199 6.925 -18.431 1.00 87.19 210 VAL A N 1
ATOM 1671 C CA . VAL A 1 210 ? 9.273 8.234 -19.084 1.00 87.19 210 VAL A CA 1
ATOM 1672 C C . VAL A 1 210 ? 8.159 9.150 -18.565 1.00 87.19 210 VAL A C 1
ATOM 1674 O O . VAL A 1 210 ? 6.973 8.915 -18.797 1.00 87.19 210 VAL A O 1
ATOM 1677 N N . ASP A 1 211 ? 8.548 10.228 -17.886 1.00 87.81 211 ASP A N 1
ATOM 1678 C CA . ASP A 1 211 ? 7.652 11.311 -17.483 1.00 87.81 211 ASP A CA 1
ATOM 1679 C C . ASP A 1 211 ? 7.471 12.266 -18.668 1.00 87.81 211 ASP A C 1
ATOM 1681 O O . ASP A 1 211 ? 8.443 12.850 -19.146 1.00 87.81 211 ASP A O 1
ATOM 1685 N N . TYR A 1 212 ? 6.240 12.474 -19.131 1.00 91.00 212 TYR A N 1
ATOM 1686 C CA . TYR A 1 212 ? 5.981 13.432 -20.205 1.00 91.00 212 TYR A CA 1
ATOM 1687 C C . TYR A 1 212 ? 5.612 14.811 -19.667 1.00 91.00 212 TYR A C 1
ATOM 1689 O O . TYR A 1 212 ? 4.771 14.929 -18.775 1.00 91.00 212 TYR A O 1
ATOM 1697 N N . ILE A 1 213 ? 6.183 15.846 -20.276 1.00 92.62 213 ILE A N 1
ATOM 1698 C CA . ILE A 1 213 ? 5.826 17.245 -20.036 1.00 92.62 213 ILE A CA 1
ATOM 1699 C C . ILE A 1 213 ? 5.398 17.920 -21.337 1.00 92.62 213 ILE A C 1
ATOM 1701 O O . ILE A 1 213 ? 5.948 17.637 -22.404 1.00 92.62 213 ILE A O 1
ATOM 1705 N N . ASP A 1 214 ? 4.442 18.838 -21.233 1.00 94.75 214 ASP A N 1
ATOM 1706 C CA . ASP A 1 214 ? 4.016 19.673 -22.351 1.00 94.75 214 ASP A CA 1
ATOM 1707 C C . ASP A 1 214 ? 4.780 21.000 -22.327 1.00 94.75 214 ASP A C 1
ATOM 1709 O O . ASP A 1 214 ? 4.879 21.674 -21.299 1.00 94.75 214 ASP A O 1
ATOM 1713 N N . VAL A 1 215 ? 5.324 21.377 -23.479 1.00 95.25 215 VAL A N 1
ATOM 1714 C CA . VAL A 1 215 ? 6.057 22.620 -23.711 1.00 95.25 215 VAL A CA 1
ATOM 1715 C C . VAL A 1 215 ? 5.240 23.437 -24.715 1.00 95.25 215 VAL A C 1
ATOM 1717 O O . VAL A 1 215 ? 5.381 23.238 -25.921 1.00 95.25 215 VAL A O 1
ATOM 1720 N N . PRO A 1 216 ? 4.342 24.327 -24.251 1.00 93.69 216 PRO A N 1
ATOM 1721 C CA . PRO A 1 216 ? 3.367 24.994 -25.119 1.00 93.69 216 PRO A CA 1
ATOM 1722 C C . PRO A 1 216 ? 3.973 26.106 -25.982 1.00 93.69 216 PRO A C 1
ATOM 1724 O O . PRO A 1 216 ? 3.345 26.566 -26.928 1.00 93.69 216 PRO A O 1
ATOM 1727 N N . THR A 1 217 ? 5.170 26.581 -25.641 1.00 93.69 217 THR A N 1
ATOM 1728 C CA . THR A 1 217 ? 5.859 27.662 -26.350 1.00 93.69 217 THR A CA 1
ATOM 1729 C C . THR A 1 217 ? 7.370 27.523 -26.196 1.00 93.69 217 THR A C 1
ATOM 1731 O O . THR A 1 217 ? 7.852 26.698 -25.413 1.00 93.69 217 THR A O 1
ATOM 1734 N N . ARG A 1 218 ? 8.123 28.364 -26.907 1.00 96.25 218 ARG A N 1
ATOM 1735 C CA . ARG A 1 218 ? 9.582 28.452 -26.822 1.00 96.25 218 ARG A CA 1
ATOM 1736 C C . ARG A 1 218 ? 10.031 28.596 -25.366 1.00 96.25 218 ARG A C 1
ATOM 1738 O O . ARG A 1 218 ? 9.721 29.590 -24.712 1.00 96.25 218 ARG A O 1
ATOM 1745 N N . THR A 1 219 ? 10.775 27.610 -24.876 1.00 95.94 219 THR A N 1
ATOM 1746 C CA . THR A 1 219 ? 11.157 27.491 -23.464 1.00 95.94 219 THR A CA 1
ATOM 1747 C C . THR A 1 219 ? 12.619 27.072 -23.335 1.00 95.94 219 THR A C 1
ATOM 1749 O O . THR A 1 219 ? 13.070 26.142 -24.000 1.00 95.94 219 THR A O 1
ATOM 1752 N N . LEU A 1 220 ? 13.357 27.741 -22.445 1.00 95.38 220 LEU A N 1
ATOM 1753 C CA . LEU A 1 220 ? 14.702 27.335 -22.035 1.00 95.38 220 LEU A CA 1
ATOM 1754 C C . LEU A 1 220 ? 14.613 26.424 -20.811 1.00 95.38 220 LEU A C 1
ATOM 1756 O O . LEU A 1 220 ? 14.018 26.795 -19.799 1.00 95.38 220 LEU A O 1
ATOM 1760 N N . MET A 1 221 ? 15.223 25.245 -20.889 1.00 92.62 221 MET A N 1
ATOM 1761 C CA . MET A 1 221 ? 15.156 24.227 -19.844 1.00 92.62 221 MET A CA 1
ATOM 1762 C C . MET A 1 221 ? 16.544 23.755 -19.424 1.00 92.62 221 MET A C 1
ATOM 1764 O O . MET A 1 221 ? 17.436 23.584 -20.250 1.00 92.62 221 MET A O 1
ATOM 1768 N N . SER A 1 222 ? 16.729 23.507 -18.128 1.00 90.69 222 SER A N 1
ATOM 1769 C CA . SER A 1 222 ? 17.936 22.835 -17.644 1.00 90.69 222 SER A CA 1
ATOM 1770 C C . SER A 1 222 ? 17.862 21.348 -17.983 1.00 90.69 222 SER A C 1
ATOM 1772 O O . SER A 1 222 ? 16.838 20.711 -17.736 1.00 90.69 222 SER A O 1
ATOM 1774 N N . VAL A 1 223 ? 18.947 20.807 -18.537 1.00 91.12 223 VAL A N 1
ATOM 1775 C CA . VAL A 1 223 ? 19.081 19.384 -18.853 1.00 91.12 223 VAL A CA 1
ATOM 1776 C C . VAL A 1 223 ? 20.308 18.834 -18.119 1.00 91.12 223 VAL A C 1
ATOM 1778 O O . VAL A 1 223 ? 21.376 19.449 -18.202 1.00 91.12 223 VAL A O 1
ATOM 1781 N N . PRO A 1 224 ? 20.198 17.695 -17.408 1.00 87.00 224 PRO A N 1
ATOM 1782 C CA . PRO A 1 224 ? 21.330 17.033 -16.769 1.00 87.00 224 PRO A CA 1
ATOM 1783 C C . PRO A 1 224 ? 22.550 16.913 -17.686 1.00 87.00 224 PRO A C 1
ATOM 1785 O O . PRO A 1 224 ? 22.457 16.515 -18.843 1.00 87.00 224 PRO A O 1
ATOM 1788 N N . GLY A 1 225 ? 23.712 17.293 -17.157 1.00 85.19 225 GLY A N 1
ATOM 1789 C CA . GLY A 1 225 ? 24.974 17.292 -17.894 1.00 85.19 225 GLY A CA 1
ATOM 1790 C C . GLY A 1 225 ? 25.263 18.567 -18.695 1.00 85.19 225 GLY A C 1
ATOM 1791 O O . GLY A 1 225 ? 26.408 18.739 -19.105 1.00 85.19 225 GLY A O 1
ATOM 1792 N N . TYR A 1 226 ? 24.315 19.488 -18.877 1.00 89.00 226 TYR A N 1
ATOM 1793 C CA . TYR A 1 226 ? 24.531 20.731 -19.630 1.00 89.00 226 TYR A CA 1
ATOM 1794 C C . TYR A 1 226 ? 24.667 21.936 -18.696 1.00 89.00 226 TYR A C 1
ATOM 1796 O O . TYR A 1 226 ? 23.903 22.089 -17.744 1.00 89.00 226 TYR A O 1
ATOM 1804 N N . LYS A 1 227 ? 25.665 22.790 -18.961 1.00 87.56 227 LYS A N 1
ATOM 1805 C CA . LYS A 1 227 ? 25.892 24.029 -18.193 1.00 87.56 227 LYS A CA 1
ATOM 1806 C C . LYS A 1 227 ? 24.875 25.110 -18.556 1.00 87.56 227 LYS A C 1
ATOM 1808 O O . LYS A 1 227 ? 24.334 25.763 -17.669 1.00 87.56 227 LYS A O 1
ATOM 1813 N N . ASP A 1 228 ? 24.621 25.266 -19.852 1.00 90.25 228 ASP A N 1
ATOM 1814 C CA . ASP A 1 228 ? 23.663 26.233 -20.379 1.00 90.25 228 ASP A CA 1
ATOM 1815 C C . ASP A 1 228 ? 22.270 25.595 -20.499 1.00 90.25 228 ASP A C 1
ATOM 1817 O O . ASP A 1 228 ? 22.172 24.416 -20.859 1.00 90.25 228 ASP A O 1
ATOM 1821 N N . PRO A 1 229 ? 21.182 26.351 -20.258 1.00 92.62 229 PRO A N 1
ATOM 1822 C CA . PRO A 1 229 ? 19.836 25.906 -20.595 1.00 92.62 229 PRO A CA 1
ATOM 1823 C C . PRO A 1 229 ? 19.699 25.579 -22.088 1.00 92.62 229 PRO A C 1
ATOM 1825 O O . PRO A 1 229 ? 20.215 26.294 -22.947 1.00 92.62 229 PRO A O 1
ATOM 1828 N N . VAL A 1 230 ? 18.962 24.514 -22.391 1.00 95.25 230 VAL A N 1
ATOM 1829 C CA . VAL A 1 230 ? 18.682 24.039 -23.748 1.00 95.25 230 VAL A CA 1
ATOM 1830 C C . VAL A 1 230 ? 17.320 24.557 -24.201 1.00 95.25 230 VAL A C 1
ATOM 1832 O O . VAL A 1 230 ? 16.362 24.586 -23.430 1.00 95.25 230 VAL A O 1
ATOM 1835 N N . GLU A 1 231 ? 17.236 24.973 -25.461 1.00 95.50 231 GLU A N 1
ATOM 1836 C CA . GLU A 1 231 ? 16.006 25.471 -26.072 1.00 95.50 231 GLU A CA 1
ATOM 1837 C C . GLU A 1 231 ? 15.113 24.336 -26.590 1.00 95.50 231 GLU A C 1
ATOM 1839 O O . GLU A 1 231 ? 15.565 23.454 -27.328 1.00 95.50 231 GLU A O 1
ATOM 1844 N N . PHE A 1 232 ? 13.833 24.405 -26.221 1.00 96.69 232 PHE A N 1
ATOM 1845 C CA . PHE A 1 232 ? 12.749 23.532 -26.669 1.00 96.69 232 PHE A CA 1
ATOM 1846 C C . PHE A 1 232 ? 11.508 24.357 -27.033 1.00 96.69 232 PHE A C 1
ATOM 1848 O O . PHE A 1 232 ? 11.449 25.564 -26.787 1.00 96.69 232 PHE A O 1
ATOM 1855 N N . GLY A 1 233 ? 10.495 23.706 -27.607 1.00 95.75 233 GLY A N 1
ATOM 1856 C CA . GLY A 1 233 ? 9.264 24.371 -28.036 1.00 95.75 233 GLY A CA 1
ATOM 1857 C C . GLY A 1 233 ? 9.461 25.231 -29.286 1.00 95.75 233 GLY A C 1
ATOM 1858 O O . GLY A 1 233 ? 8.852 26.293 -29.415 1.00 95.75 233 GLY A O 1
ATOM 1859 N N . VAL A 1 234 ? 10.372 24.815 -30.168 1.00 96.69 234 VAL A N 1
ATOM 1860 C CA . VAL A 1 234 ? 10.700 25.507 -31.417 1.00 96.69 234 VAL A CA 1
ATOM 1861 C C . VAL A 1 234 ? 10.735 24.530 -32.584 1.00 96.69 234 VAL A C 1
ATOM 1863 O O . VAL A 1 234 ? 11.118 23.372 -32.414 1.00 96.69 234 VAL A O 1
ATOM 1866 N N . LEU A 1 235 ? 10.357 25.012 -33.763 1.00 96.75 235 LEU A N 1
ATOM 1867 C CA . LEU A 1 235 ? 10.479 24.318 -35.036 1.00 96.75 235 LEU A CA 1
ATOM 1868 C C . LEU A 1 235 ? 11.481 25.087 -35.901 1.00 96.75 235 LEU A C 1
ATOM 1870 O O . LEU A 1 235 ? 11.337 26.288 -36.132 1.00 96.75 235 LEU A O 1
ATOM 1874 N N . GLN A 1 236 ? 12.542 24.407 -36.321 1.00 97.25 236 GLN A N 1
ATOM 1875 C CA . GLN A 1 236 ? 13.605 24.970 -37.143 1.00 97.25 236 GLN A CA 1
ATOM 1876 C C . GLN A 1 236 ? 13.442 24.500 -38.584 1.00 97.25 236 GLN A C 1
ATOM 1878 O O . GLN A 1 236 ? 13.302 23.303 -38.833 1.00 97.25 236 GLN A O 1
ATOM 1883 N N . SER A 1 237 ? 13.505 25.440 -39.523 1.00 98.12 237 SER A N 1
ATOM 1884 C CA . SER A 1 237 ? 13.446 25.152 -40.955 1.00 98.12 237 SER A CA 1
ATOM 1885 C C . SER A 1 237 ? 14.828 25.265 -41.592 1.00 98.12 237 SER A C 1
ATOM 1887 O O . SER A 1 237 ? 15.554 26.236 -41.352 1.00 98.12 237 SER A O 1
ATOM 1889 N N . PHE A 1 238 ? 15.195 24.297 -42.428 1.00 98.06 238 PHE A N 1
ATOM 1890 C CA . PHE A 1 238 ? 16.442 24.319 -43.196 1.00 98.06 238 PHE A CA 1
ATOM 1891 C C . PHE A 1 238 ? 16.282 23.615 -44.546 1.00 98.06 238 PHE A C 1
ATOM 1893 O O . PHE A 1 238 ? 15.353 22.837 -44.750 1.00 98.06 238 PHE A O 1
ATOM 1900 N N . ALA A 1 239 ? 17.174 23.931 -45.477 1.00 97.31 239 ALA A N 1
ATOM 1901 C CA . ALA A 1 239 ? 17.101 23.507 -46.862 1.00 97.31 239 ALA A CA 1
ATOM 1902 C C . ALA A 1 239 ? 18.132 22.426 -47.209 1.00 97.31 239 ALA A C 1
ATOM 1904 O O . ALA A 1 239 ? 19.307 22.516 -46.846 1.00 97.31 239 ALA A O 1
ATOM 1905 N N . TYR A 1 240 ? 17.684 21.445 -47.986 1.00 97.62 240 TYR A N 1
ATOM 1906 C CA . TYR A 1 240 ? 18.503 20.448 -48.656 1.00 97.62 240 TYR A CA 1
ATOM 1907 C C . TYR A 1 240 ? 18.648 20.791 -50.149 1.00 97.62 240 TYR A C 1
ATOM 1909 O O . TYR A 1 240 ? 17.632 20.840 -50.846 1.00 97.62 240 TYR A O 1
ATOM 1917 N N . PRO A 1 241 ? 19.867 20.999 -50.679 1.00 96.06 241 PRO A N 1
ATOM 1918 C CA . PRO A 1 241 ? 20.077 21.204 -52.115 1.00 96.06 241 PRO A CA 1
ATOM 1919 C C . PRO A 1 241 ? 19.665 19.977 -52.939 1.00 96.06 241 PRO A C 1
ATOM 1921 O O . PRO A 1 241 ? 19.952 18.849 -52.536 1.00 96.06 241 PRO A O 1
ATOM 1924 N N . LEU A 1 242 ? 19.046 20.169 -54.107 1.00 95.00 242 LEU A N 1
ATOM 1925 C CA . LEU A 1 242 ? 18.766 19.058 -55.025 1.00 95.00 242 LEU A CA 1
ATOM 1926 C C . LEU A 1 242 ? 20.068 18.456 -55.587 1.00 95.00 242 LEU A C 1
ATOM 1928 O O . LEU A 1 242 ? 21.066 19.146 -55.796 1.00 95.00 242 LEU A O 1
ATOM 1932 N N . ALA A 1 243 ? 20.070 17.142 -55.809 1.00 91.81 243 ALA A N 1
ATOM 1933 C CA . ALA A 1 243 ? 21.208 16.429 -56.383 1.00 91.81 243 ALA A CA 1
ATOM 1934 C C . ALA A 1 243 ? 21.243 16.518 -57.922 1.00 91.81 243 ALA A C 1
ATOM 1936 O O . ALA A 1 243 ? 20.357 17.079 -58.564 1.00 91.81 243 ALA A O 1
ATOM 1937 N N . ASP A 1 244 ? 22.289 15.932 -58.514 1.00 85.12 244 ASP A N 1
ATOM 1938 C CA . ASP A 1 244 ? 22.407 15.678 -59.961 1.00 85.12 244 ASP A CA 1
ATOM 1939 C C . ASP A 1 244 ? 22.320 16.927 -60.857 1.00 85.12 244 ASP A C 1
ATOM 1941 O O . ASP A 1 244 ? 21.900 16.857 -62.009 1.00 85.12 244 ASP A O 1
ATOM 1945 N N . GLY A 1 245 ? 22.754 18.079 -60.334 1.00 70.44 245 GLY A N 1
ATOM 1946 C CA . GLY A 1 245 ? 22.789 19.343 -61.076 1.00 70.44 245 GLY A CA 1
ATOM 1947 C C . GLY A 1 245 ? 21.420 19.998 -61.268 1.00 70.44 245 GLY A C 1
ATOM 1948 O O . GLY A 1 245 ? 21.324 20.972 -62.010 1.00 70.44 245 GLY A O 1
ATOM 1949 N N . ALA A 1 246 ? 20.371 19.487 -60.614 1.00 79.12 246 ALA A N 1
ATOM 1950 C CA . ALA A 1 246 ? 19.073 20.143 -60.586 1.00 79.12 246 ALA A CA 1
ATOM 1951 C C . ALA A 1 246 ? 19.144 21.439 -59.761 1.00 79.12 246 ALA A C 1
ATOM 1953 O O . ALA A 1 246 ? 19.645 21.446 -58.637 1.00 79.12 246 ALA A O 1
ATOM 1954 N N . GLU A 1 247 ? 18.628 22.538 -60.314 1.00 77.56 247 GLU A N 1
ATOM 1955 C CA . GLU A 1 247 ? 18.518 23.805 -59.591 1.00 77.56 247 GLU A CA 1
ATOM 1956 C C . GLU A 1 247 ? 17.380 23.743 -58.563 1.00 77.56 247 GLU A C 1
ATOM 1958 O O . GLU A 1 247 ? 16.270 23.310 -58.877 1.00 77.56 247 GLU A O 1
ATOM 1963 N N . GLY A 1 248 ? 17.652 24.200 -57.338 1.00 87.88 248 GLY A N 1
ATOM 1964 C CA . GLY A 1 248 ? 16.659 24.333 -56.271 1.00 87.88 248 GLY A CA 1
ATOM 1965 C C . GLY A 1 248 ? 17.010 23.584 -54.985 1.00 87.88 248 GLY A C 1
ATOM 1966 O O . GLY A 1 248 ? 18.074 22.979 -54.840 1.00 87.88 248 GLY A O 1
ATOM 1967 N N . GLU A 1 249 ? 16.088 23.648 -54.031 1.00 94.06 249 GLU A N 1
ATOM 1968 C CA . GLU A 1 249 ? 16.225 23.063 -52.701 1.00 94.06 249 GLU A CA 1
ATOM 1969 C C . GLU A 1 249 ? 14.881 22.549 -52.179 1.00 94.06 249 GLU A C 1
ATOM 1971 O O . GLU A 1 249 ? 13.818 22.973 -52.637 1.00 94.06 249 GLU A O 1
ATOM 1976 N N . VAL A 1 250 ? 14.933 21.661 -51.190 1.00 95.88 250 VAL A N 1
ATOM 1977 C CA . VAL A 1 250 ? 13.768 21.202 -50.429 1.00 95.88 250 VAL A CA 1
ATOM 1978 C C . VAL A 1 250 ? 13.910 21.676 -48.994 1.00 95.88 250 VAL A C 1
ATOM 1980 O O . VAL A 1 250 ? 14.881 21.330 -48.323 1.00 95.88 250 VAL A O 1
ATOM 1983 N N . VAL A 1 251 ? 12.954 22.473 -48.518 1.00 97.00 251 VAL A N 1
ATOM 1984 C CA . VAL A 1 251 ? 12.959 22.978 -47.140 1.00 97.00 251 VAL A CA 1
ATOM 1985 C C . VAL A 1 251 ? 12.171 22.031 -46.249 1.00 97.00 251 VAL A C 1
ATOM 1987 O O . VAL A 1 251 ? 10.994 21.778 -46.500 1.00 97.00 251 VAL A O 1
ATOM 1990 N N . VAL A 1 252 ? 12.804 21.541 -45.189 1.00 97.31 252 VAL A N 1
ATOM 1991 C CA . VAL A 1 252 ? 12.189 20.693 -44.160 1.00 97.31 252 VAL A CA 1
ATOM 1992 C C . VAL A 1 252 ? 12.094 21.448 -42.840 1.00 97.31 252 VAL A C 1
ATOM 1994 O O . VAL A 1 252 ? 12.887 22.358 -42.582 1.00 97.31 252 VAL A O 1
ATOM 1997 N N . ALA A 1 253 ? 11.158 21.036 -41.989 1.00 95.81 253 ALA A N 1
ATOM 1998 C CA . ALA A 1 253 ? 10.989 21.564 -40.640 1.00 95.81 253 ALA A CA 1
ATOM 1999 C C . ALA A 1 253 ? 11.247 20.472 -39.584 1.00 95.81 253 ALA A C 1
ATOM 2001 O O . ALA A 1 253 ? 10.814 19.333 -39.741 1.00 95.81 253 ALA A O 1
ATOM 2002 N N . THR A 1 254 ? 11.966 20.796 -38.505 1.00 96.06 254 THR A N 1
ATOM 2003 C CA . THR A 1 254 ? 12.303 19.843 -37.431 1.00 96.06 254 THR A CA 1
ATOM 2004 C C . THR A 1 254 ? 12.466 20.518 -36.071 1.00 96.06 254 THR A C 1
ATOM 2006 O O . THR A 1 254 ? 12.940 21.646 -35.968 1.00 96.06 254 THR A O 1
ATOM 2009 N N . THR A 1 255 ? 12.118 19.809 -34.999 1.00 94.69 255 THR A N 1
ATOM 2010 C CA . THR A 1 255 ? 12.408 20.220 -33.612 1.00 94.69 255 THR A CA 1
ATOM 2011 C C . THR A 1 255 ? 13.790 19.751 -33.133 1.00 94.69 255 THR A C 1
ATOM 2013 O O . THR A 1 255 ? 14.249 20.139 -32.058 1.00 94.69 255 THR A O 1
ATOM 2016 N N . ARG A 1 256 ? 14.462 18.896 -33.917 1.00 95.31 256 ARG A N 1
ATOM 2017 C CA . ARG A 1 256 ? 15.724 18.223 -33.575 1.00 95.31 256 ARG A CA 1
ATOM 2018 C C . ARG A 1 256 ? 16.709 18.301 -34.735 1.00 95.31 256 ARG A C 1
ATOM 2020 O O . ARG A 1 256 ? 16.961 17.304 -35.415 1.00 95.31 256 ARG A O 1
ATOM 2027 N N . ILE A 1 257 ? 17.237 19.490 -35.010 1.00 96.38 257 ILE A N 1
ATOM 2028 C CA . ILE A 1 257 ? 18.142 19.707 -36.149 1.00 96.38 257 ILE A CA 1
ATOM 2029 C C . ILE A 1 257 ? 19.426 18.877 -36.034 1.00 96.38 257 ILE A C 1
ATOM 2031 O O . ILE A 1 257 ? 19.936 18.410 -37.036 1.00 96.38 257 ILE A O 1
ATOM 2035 N N . GLU A 1 258 ? 19.907 18.576 -34.828 1.00 96.38 258 GLU A N 1
ATOM 2036 C CA . GLU A 1 258 ? 21.085 17.729 -34.609 1.00 96.38 258 GLU A CA 1
ATOM 2037 C C . GLU A 1 258 ? 20.935 16.310 -35.179 1.00 96.38 258 GLU A C 1
ATOM 2039 O O . GLU A 1 258 ? 21.925 15.695 -35.565 1.00 96.38 258 GLU A O 1
ATOM 2044 N N . THR A 1 259 ? 19.701 15.801 -35.284 1.00 96.94 259 THR A N 1
ATOM 2045 C CA . THR A 1 259 ? 19.438 14.468 -35.853 1.00 96.94 259 THR A CA 1
ATOM 2046 C C . THR A 1 259 ? 19.584 14.438 -37.370 1.00 96.94 259 THR A C 1
ATOM 2048 O O . THR A 1 259 ? 19.741 13.355 -37.924 1.00 96.94 259 THR A O 1
ATOM 2051 N N . MET A 1 260 ? 19.629 15.606 -38.036 1.00 96.25 260 MET A N 1
ATOM 2052 C CA . MET A 1 260 ? 19.752 15.680 -39.496 1.00 96.25 260 MET A CA 1
ATOM 2053 C C . MET A 1 260 ? 20.999 14.958 -40.015 1.00 96.25 260 MET A C 1
ATOM 2055 O O . MET A 1 260 ? 20.991 14.442 -41.120 1.00 96.25 260 MET A O 1
ATOM 2059 N N . LEU A 1 261 ? 22.045 14.837 -39.190 1.00 96.81 261 LEU A N 1
ATOM 2060 C CA . LEU A 1 261 ? 23.280 14.107 -39.497 1.00 96.81 261 LEU A CA 1
ATOM 2061 C C . LEU A 1 261 ? 23.038 12.628 -39.870 1.00 96.81 261 LEU A C 1
ATOM 2063 O O . LEU A 1 261 ? 23.826 12.022 -40.603 1.00 96.81 261 LEU A O 1
ATOM 2067 N N . GLY A 1 262 ? 21.950 12.044 -39.368 1.00 95.94 262 GLY A N 1
ATOM 2068 C CA . GLY A 1 262 ? 21.541 10.665 -39.623 1.00 95.94 262 GLY A CA 1
ATOM 2069 C C . GLY A 1 262 ? 20.471 10.532 -40.702 1.00 95.94 262 GLY A C 1
ATOM 2070 O O . GLY A 1 262 ? 19.928 9.442 -40.850 1.00 95.94 262 GLY A O 1
ATOM 2071 N N . ASP A 1 263 ? 20.131 11.609 -41.418 1.00 97.62 263 ASP A N 1
ATOM 2072 C CA . ASP A 1 263 ? 19.028 11.582 -42.378 1.00 97.62 263 ASP A CA 1
ATOM 2073 C C . ASP A 1 263 ? 19.314 10.630 -43.536 1.00 97.62 263 ASP A C 1
ATOM 2075 O O . ASP A 1 263 ? 20.414 10.631 -44.113 1.00 97.62 263 ASP A O 1
ATOM 2079 N N . THR A 1 264 ? 18.290 9.851 -43.883 1.00 97.12 264 THR A N 1
ATOM 2080 C CA . THR A 1 264 ? 18.324 8.875 -44.978 1.00 97.12 264 THR A CA 1
ATOM 2081 C C . THR A 1 264 ? 17.229 9.083 -46.013 1.00 97.12 264 THR A C 1
ATOM 2083 O O . THR A 1 264 ? 17.303 8.473 -47.074 1.00 97.12 264 THR A O 1
ATOM 2086 N N . ALA A 1 265 ? 16.269 9.981 -45.775 1.00 97.69 265 ALA A N 1
ATOM 2087 C CA . ALA A 1 265 ? 15.335 10.461 -46.792 1.00 97.69 265 ALA A CA 1
ATOM 2088 C C . ALA A 1 265 ? 14.735 11.828 -46.425 1.00 97.69 265 ALA A C 1
ATOM 2090 O O . ALA A 1 265 ? 14.825 12.284 -45.282 1.00 97.69 265 ALA A O 1
ATOM 2091 N N . VAL A 1 266 ? 14.064 12.447 -47.395 1.00 97.62 266 VAL A N 1
ATOM 2092 C CA . VAL A 1 266 ? 13.069 13.504 -47.166 1.00 97.62 266 VA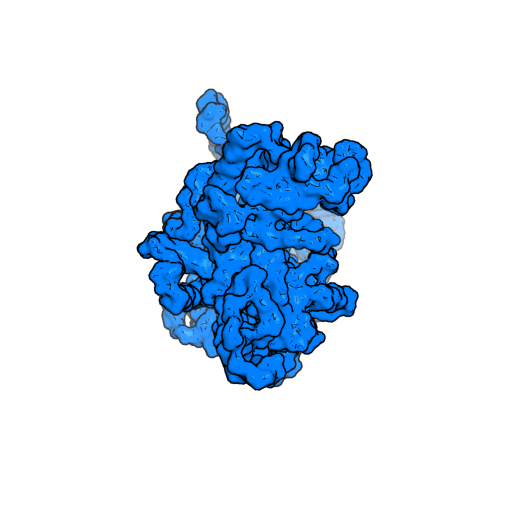L A CA 1
ATOM 2093 C C . VAL A 1 266 ? 11.706 12.964 -47.589 1.00 97.62 266 VAL A C 1
ATOM 2095 O O . VAL A 1 266 ? 11.558 12.489 -48.712 1.00 97.62 266 VAL A O 1
ATOM 2098 N N . ALA A 1 267 ? 10.712 13.012 -46.708 1.00 97.25 267 ALA A N 1
ATOM 2099 C CA . ALA A 1 267 ? 9.353 12.592 -47.021 1.00 97.25 267 ALA A CA 1
ATOM 2100 C C . ALA A 1 267 ? 8.473 13.784 -47.404 1.00 97.25 267 ALA A C 1
ATOM 2102 O O . ALA A 1 267 ? 8.519 14.842 -46.770 1.00 97.25 267 ALA A O 1
ATOM 2103 N N . ILE A 1 268 ? 7.642 13.573 -48.420 1.00 96.69 268 ILE A N 1
ATOM 2104 C CA . ILE A 1 268 ? 6.591 14.487 -48.871 1.00 96.69 268 ILE A CA 1
ATOM 2105 C C . ILE A 1 268 ? 5.251 13.749 -48.904 1.00 96.69 268 ILE A C 1
ATOM 2107 O O . ILE A 1 268 ? 5.213 12.521 -48.998 1.00 96.69 268 ILE A O 1
ATOM 2111 N N . HIS A 1 269 ? 4.140 14.478 -48.846 1.00 96.25 269 HIS A N 1
ATOM 2112 C CA . HIS A 1 269 ? 2.829 13.861 -49.031 1.00 96.25 269 HIS A CA 1
ATOM 2113 C C . HIS A 1 269 ? 2.580 13.609 -50.534 1.00 96.25 269 HIS A C 1
ATOM 2115 O O . HIS A 1 269 ? 2.845 14.508 -51.338 1.00 96.25 269 HIS A O 1
ATOM 2121 N N . PRO A 1 270 ? 2.065 12.432 -50.949 1.00 94.38 270 PRO A N 1
ATOM 2122 C CA . PRO A 1 270 ? 1.847 12.116 -52.367 1.00 94.38 270 PRO A CA 1
ATOM 2123 C C . PRO A 1 270 ? 0.903 13.094 -53.081 1.00 94.38 270 PRO A C 1
ATOM 2125 O O . PRO A 1 270 ? 1.105 13.381 -54.259 1.00 94.38 270 PRO A O 1
ATOM 2128 N N . ASP A 1 271 ? -0.078 13.645 -52.361 1.00 94.81 271 ASP A N 1
ATOM 2129 C CA . ASP A 1 271 ? -1.060 14.594 -52.908 1.00 94.81 271 ASP A CA 1
ATOM 2130 C C . ASP A 1 271 ? -0.631 16.070 -52.794 1.00 94.81 271 ASP A C 1
ATOM 2132 O O . ASP A 1 271 ? -1.386 16.974 -53.164 1.00 94.81 271 ASP A O 1
ATOM 2136 N N . ASP A 1 272 ? 0.574 16.355 -52.286 1.00 95.19 272 ASP A N 1
ATOM 2137 C CA . ASP A 1 272 ? 1.053 17.732 -52.189 1.00 95.19 272 ASP A CA 1
ATOM 2138 C C . ASP A 1 272 ? 1.572 18.240 -53.535 1.00 95.19 272 ASP A C 1
ATOM 2140 O O . ASP A 1 272 ? 2.729 18.033 -53.914 1.00 95.19 272 ASP A O 1
ATOM 2144 N N . ALA A 1 273 ? 0.715 18.969 -54.253 1.00 93.31 273 ALA A N 1
ATOM 2145 C CA . ALA A 1 273 ? 1.035 19.554 -55.553 1.00 93.31 273 ALA A CA 1
ATOM 2146 C C . ALA A 1 273 ? 2.284 20.460 -55.535 1.00 93.31 273 ALA A C 1
ATOM 2148 O O . ALA A 1 273 ? 2.918 20.633 -56.579 1.00 93.31 273 ALA A O 1
ATOM 2149 N N . ARG A 1 274 ? 2.679 21.007 -54.371 1.00 93.88 274 ARG A N 1
ATOM 2150 C CA . ARG A 1 274 ? 3.908 21.807 -54.225 1.00 93.88 274 ARG A CA 1
ATOM 2151 C C . ARG A 1 274 ? 5.164 20.965 -54.448 1.00 93.88 274 ARG A C 1
ATOM 2153 O O . ARG A 1 274 ? 6.134 21.475 -55.002 1.00 93.88 274 ARG A O 1
ATOM 2160 N N . TYR A 1 275 ? 5.140 19.688 -54.060 1.00 94.00 275 TYR A N 1
ATOM 2161 C CA . TYR A 1 275 ? 6.324 18.824 -53.999 1.00 94.00 275 TYR A CA 1
ATOM 2162 C C . TYR A 1 275 ? 6.220 17.540 -54.827 1.00 94.00 275 TYR A C 1
ATOM 2164 O O . TYR A 1 275 ? 7.240 16.892 -55.038 1.00 94.00 275 TYR A O 1
ATOM 2172 N N . ALA A 1 276 ? 5.049 17.186 -55.368 1.00 86.81 276 ALA A N 1
ATOM 2173 C CA . ALA A 1 276 ? 4.836 15.949 -56.132 1.00 86.81 276 ALA A CA 1
ATOM 2174 C C . ALA A 1 276 ? 5.864 15.727 -57.265 1.00 86.81 276 ALA A C 1
ATOM 2176 O O . ALA A 1 276 ? 6.299 14.607 -57.520 1.00 86.81 276 ALA A O 1
ATOM 2177 N N . HIS A 1 277 ? 6.326 16.809 -57.900 1.00 90.56 277 HIS A N 1
ATOM 2178 C CA . HIS A 1 277 ? 7.351 16.789 -58.953 1.00 90.56 277 HIS A CA 1
ATOM 2179 C C . HIS A 1 277 ? 8.775 16.427 -58.468 1.00 90.56 277 HIS A C 1
ATOM 2181 O O . HIS A 1 277 ? 9.705 16.341 -59.279 1.00 90.56 277 HIS A O 1
ATOM 2187 N N . LEU A 1 278 ? 8.972 16.270 -57.157 1.00 91.62 278 LEU A N 1
ATOM 2188 C CA . LEU A 1 278 ? 10.234 15.903 -56.513 1.00 91.62 278 LEU A CA 1
ATOM 2189 C C . LEU A 1 278 ? 10.290 14.426 -56.114 1.00 91.62 278 LEU A C 1
ATOM 2191 O O . LEU A 1 278 ? 11.363 13.948 -55.755 1.00 91.62 278 LEU A O 1
ATOM 2195 N N . HIS A 1 279 ? 9.181 13.689 -56.215 1.00 90.88 279 HIS A N 1
ATOM 2196 C CA . HIS A 1 279 ? 9.165 12.262 -55.911 1.00 90.88 279 HIS A CA 1
ATOM 2197 C C . HIS A 1 279 ? 10.186 11.488 -56.761 1.00 90.88 279 HIS A C 1
ATOM 2199 O O . HIS A 1 279 ? 10.283 11.687 -57.975 1.00 90.88 279 HIS A O 1
ATOM 2205 N N . GLY A 1 280 ? 10.971 10.619 -56.116 1.00 87.69 280 GLY A N 1
ATOM 2206 C CA . GLY A 1 280 ? 12.015 9.821 -56.767 1.00 87.69 280 GLY A CA 1
ATOM 2207 C C . GLY A 1 280 ? 13.294 10.593 -57.113 1.00 87.69 280 GLY A C 1
ATOM 2208 O O . GLY A 1 280 ? 14.258 9.990 -57.588 1.00 87.69 280 GLY A O 1
ATOM 2209 N N . LYS A 1 281 ? 13.343 11.910 -56.864 1.00 94.81 281 LYS A N 1
ATOM 2210 C CA . LYS A 1 281 ? 14.588 12.688 -56.924 1.00 94.81 281 LYS A CA 1
ATOM 2211 C C . LYS A 1 281 ? 15.391 12.512 -55.636 1.00 94.81 281 LYS A C 1
ATOM 2213 O O . LYS A 1 281 ? 14.930 11.917 -54.666 1.00 94.81 281 LYS A O 1
ATOM 2218 N N . HIS A 1 282 ? 16.603 13.055 -55.639 1.00 96.44 282 HIS A N 1
ATOM 2219 C CA . HIS A 1 282 ? 17.506 13.026 -54.496 1.00 96.44 282 HIS A CA 1
ATOM 2220 C C . HIS A 1 282 ? 17.891 14.444 -54.090 1.00 96.44 282 HIS A C 1
ATOM 2222 O O . HIS A 1 282 ? 17.972 15.346 -54.930 1.00 96.44 282 HIS A O 1
ATOM 2228 N N . VAL A 1 283 ? 18.186 14.619 -52.809 1.00 97.00 283 VAL A N 1
ATOM 2229 C CA . VAL A 1 283 ? 18.865 15.804 -52.287 1.00 97.00 283 VAL A CA 1
ATOM 2230 C C . VAL A 1 283 ? 20.265 15.444 -51.797 1.00 97.00 283 VAL A C 1
ATOM 2232 O O . VAL A 1 283 ? 20.579 14.274 -51.563 1.00 97.00 283 VAL A O 1
ATOM 2235 N N . VAL A 1 284 ? 21.126 16.447 -51.666 1.00 96.56 284 VAL A N 1
ATOM 2236 C CA . VAL A 1 284 ? 22.491 16.301 -51.157 1.00 96.56 284 VAL A CA 1
ATOM 2237 C C . VAL A 1 284 ? 22.523 16.694 -49.691 1.00 96.56 284 VAL A C 1
ATOM 2239 O O . VAL A 1 284 ? 22.189 17.819 -49.322 1.00 96.56 284 VAL A O 1
ATOM 2242 N N . HIS A 1 285 ? 22.973 15.779 -48.844 1.00 96.12 285 HIS A N 1
ATOM 2243 C CA . HIS A 1 285 ? 23.127 16.042 -47.426 1.00 96.12 285 HIS A CA 1
ATOM 2244 C C . HIS A 1 285 ? 24.282 17.042 -47.184 1.00 96.12 285 HIS A C 1
ATOM 2246 O O . HIS A 1 285 ? 25.425 16.759 -47.553 1.00 96.12 285 HIS A O 1
ATOM 2252 N N . PRO A 1 286 ? 24.047 18.194 -46.525 1.00 93.56 286 PRO A N 1
ATOM 2253 C CA . PRO A 1 286 ? 24.959 19.344 -46.554 1.00 93.56 286 PRO A CA 1
ATOM 2254 C C . PRO A 1 286 ? 26.272 19.148 -45.781 1.00 93.56 286 PRO A C 1
ATOM 2256 O O . PRO A 1 286 ? 27.219 19.904 -45.987 1.00 93.56 286 PRO A O 1
ATOM 2259 N N . VAL A 1 287 ? 26.333 18.149 -44.894 1.00 93.06 287 VAL A N 1
ATOM 2260 C CA . VAL A 1 287 ? 27.520 17.850 -44.071 1.00 93.06 287 VAL A CA 1
ATOM 2261 C C . VAL A 1 287 ? 28.433 16.795 -44.707 1.00 93.06 287 VAL A C 1
ATOM 2263 O O . VAL A 1 287 ? 29.625 17.029 -44.858 1.00 93.06 287 VAL A O 1
ATOM 2266 N N . ASN A 1 288 ? 27.886 15.632 -45.079 1.00 90.62 288 ASN A N 1
ATOM 2267 C CA . ASN A 1 288 ? 28.647 14.464 -45.545 1.00 90.62 288 ASN A CA 1
ATOM 2268 C C . ASN A 1 288 ? 28.519 14.197 -47.058 1.00 90.62 288 ASN A C 1
ATOM 2270 O O . ASN A 1 288 ? 29.149 13.276 -47.568 1.00 90.62 288 ASN A O 1
ATOM 2274 N N . GLY A 1 289 ? 27.707 14.976 -47.781 1.00 92.12 289 GLY A N 1
ATOM 2275 C CA . GLY A 1 289 ? 27.539 14.859 -49.230 1.00 92.12 289 GLY A CA 1
ATOM 2276 C C . GLY A 1 289 ? 26.751 13.635 -49.706 1.00 92.12 289 GLY A C 1
ATOM 2277 O O . GLY A 1 289 ? 26.667 13.420 -50.915 1.00 92.12 289 GLY A O 1
ATOM 2278 N N . ARG A 1 290 ? 26.164 12.830 -48.804 1.00 94.38 290 ARG A N 1
ATOM 2279 C CA . ARG A 1 290 ? 25.331 11.679 -49.191 1.00 94.38 290 ARG A CA 1
ATOM 2280 C C . ARG A 1 290 ? 24.155 12.133 -50.055 1.00 94.38 290 ARG A C 1
ATOM 2282 O O . ARG A 1 290 ? 23.523 13.146 -49.760 1.00 94.38 290 ARG A O 1
ATOM 2289 N N . LYS A 1 291 ? 23.828 11.350 -51.083 1.00 95.44 291 LYS A N 1
ATOM 2290 C CA . LYS A 1 291 ? 22.573 11.502 -51.825 1.00 95.44 291 LYS A CA 1
ATOM 2291 C C . LYS A 1 291 ? 21.468 10.793 -51.054 1.00 95.44 291 LYS A C 1
ATOM 2293 O O . LYS A 1 291 ? 21.566 9.585 -50.858 1.00 95.44 291 LYS A O 1
ATOM 2298 N N . ILE A 1 292 ? 20.448 11.529 -50.628 1.00 95.94 292 ILE A N 1
ATOM 2299 C CA . ILE A 1 292 ? 19.300 10.971 -49.904 1.00 95.94 292 ILE A CA 1
ATOM 2300 C C . ILE A 1 292 ? 18.030 11.099 -50.764 1.00 95.94 292 ILE A C 1
ATOM 2302 O O . ILE A 1 292 ? 17.816 12.154 -51.370 1.00 95.94 292 ILE A O 1
ATOM 2306 N N . PRO A 1 293 ? 17.219 10.035 -50.894 1.00 97.00 293 PRO A N 1
ATOM 2307 C CA . PRO A 1 293 ? 16.016 10.033 -51.723 1.00 97.00 293 PRO A CA 1
ATOM 2308 C C . PRO A 1 293 ? 14.888 10.898 -51.148 1.00 97.00 293 PRO A C 1
ATOM 2310 O O . PRO A 1 293 ? 14.773 11.086 -49.935 1.00 97.00 293 PRO A O 1
ATOM 2313 N N . ILE A 1 294 ? 14.014 11.371 -52.038 1.00 97.00 294 ILE A N 1
ATOM 2314 C CA . ILE A 1 294 ? 12.728 11.985 -51.700 1.00 97.00 294 ILE A CA 1
ATOM 2315 C C . ILE A 1 294 ? 11.617 10.943 -51.885 1.00 97.00 294 ILE A C 1
ATOM 2317 O O . ILE A 1 294 ? 11.357 10.489 -53.006 1.00 97.00 294 ILE A O 1
ATOM 2321 N N . VAL A 1 295 ? 10.952 10.574 -50.791 1.00 96.50 295 VAL A N 1
ATOM 2322 C CA . VAL A 1 295 ? 9.917 9.525 -50.738 1.00 96.50 295 VAL A CA 1
ATOM 2323 C C . VAL A 1 295 ? 8.529 10.119 -50.495 1.00 96.50 295 VAL A C 1
ATOM 2325 O O . VAL A 1 295 ? 8.404 11.198 -49.924 1.00 96.50 295 VAL A O 1
ATOM 2328 N N . CYS A 1 296 ? 7.475 9.419 -50.923 1.00 96.19 296 CYS A N 1
ATOM 2329 C CA . CYS A 1 296 ? 6.094 9.818 -50.636 1.00 96.19 296 CYS A CA 1
ATOM 2330 C C . CYS A 1 296 ? 5.537 9.005 -49.464 1.00 96.19 296 CYS A C 1
ATOM 2332 O O . CYS A 1 296 ? 5.458 7.782 -49.568 1.00 96.19 296 CYS A O 1
ATOM 2334 N N . ASP A 1 297 ? 5.109 9.662 -48.386 1.00 95.69 297 ASP A N 1
ATOM 2335 C CA . ASP A 1 297 ? 4.524 8.998 -47.216 1.00 95.69 297 ASP A CA 1
ATOM 2336 C C . ASP A 1 297 ? 3.305 9.769 -46.684 1.00 95.69 297 ASP A C 1
ATOM 2338 O O . ASP A 1 297 ? 3.439 10.817 -46.058 1.00 95.69 297 ASP A O 1
ATOM 2342 N N . ALA A 1 298 ? 2.106 9.244 -46.955 1.00 94.62 298 ALA A N 1
ATOM 2343 C CA . ALA A 1 298 ? 0.842 9.853 -46.529 1.00 94.62 298 ALA A CA 1
ATOM 2344 C C . ALA A 1 298 ? 0.501 9.606 -45.048 1.00 94.62 298 ALA A C 1
ATOM 2346 O O . ALA A 1 298 ? -0.392 10.254 -44.513 1.00 94.62 298 ALA A O 1
ATOM 2347 N N . GLU A 1 299 ? 1.170 8.653 -44.391 1.00 94.00 299 GLU A N 1
ATOM 2348 C CA . GLU A 1 299 ? 0.928 8.335 -42.980 1.00 94.00 299 GLU A CA 1
ATOM 2349 C C . GLU A 1 299 ? 1.702 9.294 -42.067 1.00 94.00 299 GLU A C 1
ATOM 2351 O O . GLU A 1 299 ? 1.189 9.715 -41.033 1.00 94.00 299 GLU A O 1
ATOM 2356 N N . LEU A 1 300 ? 2.930 9.650 -42.456 1.00 93.69 300 LEU A N 1
ATOM 2357 C CA . LEU A 1 300 ? 3.788 10.563 -41.705 1.00 93.69 300 LEU A CA 1
ATOM 2358 C C . LEU A 1 300 ? 3.510 12.040 -42.013 1.00 93.69 300 LEU A C 1
ATOM 2360 O O . LEU A 1 300 ? 3.527 12.867 -41.101 1.00 93.69 300 LEU A O 1
ATOM 2364 N N . VAL A 1 301 ? 3.369 12.398 -43.293 1.00 94.88 301 VAL A N 1
ATOM 2365 C CA . VAL A 1 301 ? 3.487 13.798 -43.718 1.00 94.88 301 VAL A CA 1
ATOM 2366 C C . VAL A 1 301 ? 2.142 14.514 -43.666 1.00 94.88 301 VAL A C 1
ATOM 2368 O O . VAL A 1 301 ? 1.260 14.261 -44.478 1.00 94.88 301 VAL A O 1
ATOM 2371 N N . ASP A 1 302 ? 2.017 15.491 -42.770 1.00 94.31 302 ASP A N 1
ATOM 2372 C CA . ASP A 1 302 ? 0.915 16.456 -42.776 1.00 94.31 302 ASP A CA 1
ATOM 2373 C C . ASP A 1 302 ? 1.274 17.664 -43.658 1.00 94.31 302 ASP A C 1
ATOM 2375 O O . ASP A 1 302 ? 2.191 18.430 -43.355 1.00 94.31 302 ASP A O 1
ATOM 2379 N N . MET A 1 303 ? 0.524 17.861 -44.747 1.00 94.88 303 MET A N 1
ATOM 2380 C CA . MET A 1 303 ? 0.716 18.973 -45.691 1.00 94.88 303 MET A CA 1
ATOM 2381 C C . MET A 1 303 ? 0.584 20.358 -45.038 1.00 94.88 303 MET A C 1
ATOM 2383 O O . MET A 1 303 ? 1.122 21.340 -45.562 1.00 94.88 303 MET A O 1
ATOM 2387 N N . SER A 1 304 ? -0.157 20.455 -43.933 1.00 92.94 304 SER A N 1
ATOM 2388 C CA . SER A 1 304 ? -0.443 21.703 -43.222 1.00 92.94 304 SER A CA 1
ATOM 2389 C C . SER A 1 304 ? 0.579 22.045 -42.134 1.00 92.94 304 SER A C 1
ATOM 2391 O O . SER A 1 304 ? 0.597 23.183 -41.662 1.00 92.94 304 SER A O 1
ATOM 2393 N N . PHE A 1 305 ? 1.445 21.100 -41.753 1.00 92.69 305 PHE A N 1
ATOM 2394 C CA . PHE A 1 305 ? 2.418 21.282 -40.680 1.00 92.69 305 PHE A CA 1
ATOM 2395 C C . PHE A 1 305 ? 3.807 21.667 -41.211 1.00 92.69 305 PHE A C 1
ATOM 2397 O O . PHE A 1 305 ? 4.362 21.019 -42.102 1.00 92.69 305 PHE A O 1
ATOM 2404 N N . GLY A 1 306 ? 4.403 22.714 -40.630 1.00 91.69 306 GLY A N 1
ATOM 2405 C CA . GLY A 1 306 ? 5.718 23.218 -41.031 1.00 91.69 306 GLY A CA 1
ATOM 2406 C C . GLY A 1 306 ? 5.769 23.544 -42.526 1.00 91.69 306 GLY A C 1
ATOM 2407 O O . GLY A 1 306 ? 4.972 24.332 -43.032 1.00 91.69 306 GLY A O 1
ATOM 2408 N N . THR A 1 307 ? 6.698 22.921 -43.254 1.00 92.94 307 THR A N 1
ATOM 2409 C CA . THR A 1 307 ? 6.826 23.100 -44.709 1.00 92.94 307 THR A CA 1
ATOM 2410 C C . THR A 1 307 ? 6.005 22.108 -45.535 1.00 92.94 307 THR A C 1
ATOM 2412 O O . THR A 1 307 ? 5.928 22.269 -46.749 1.00 92.94 307 THR A O 1
ATOM 2415 N N . GLY A 1 308 ? 5.405 21.079 -44.927 1.00 92.25 308 GLY A N 1
ATOM 2416 C CA . GLY A 1 308 ? 4.855 19.923 -45.651 1.00 92.25 308 GLY A CA 1
ATOM 2417 C C . GLY A 1 308 ? 5.919 18.943 -46.175 1.00 92.25 308 GLY A C 1
ATOM 2418 O O . GLY A 1 308 ? 5.586 18.019 -46.912 1.00 92.25 308 GLY A O 1
ATOM 2419 N N . CYS A 1 309 ? 7.192 19.129 -45.800 1.00 95.94 309 CYS A N 1
ATOM 2420 C CA . CYS A 1 309 ? 8.289 18.185 -46.037 1.00 95.94 309 CYS A CA 1
ATOM 2421 C C . CYS A 1 309 ? 8.959 17.816 -44.707 1.00 95.94 309 CYS A C 1
ATOM 2423 O O . CYS A 1 309 ? 9.290 18.693 -43.904 1.00 95.94 309 CYS A O 1
ATOM 2425 N N . VAL A 1 310 ? 9.227 16.529 -44.496 1.00 96.25 310 VAL A N 1
ATOM 2426 C CA . VAL A 1 310 ? 9.784 16.006 -43.240 1.00 96.25 310 VAL A CA 1
ATOM 2427 C C . VAL A 1 310 ? 11.132 15.346 -43.509 1.00 96.25 310 VAL A C 1
ATOM 2429 O O . VAL A 1 310 ? 11.261 14.537 -44.426 1.00 96.25 310 VAL A O 1
ATOM 2432 N N . LYS A 1 311 ? 12.157 15.680 -42.718 1.00 97.00 311 LYS A N 1
ATOM 2433 C CA . LYS A 1 311 ? 13.414 14.919 -42.730 1.00 97.00 311 LYS A CA 1
ATOM 2434 C C . LYS A 1 311 ? 13.235 13.570 -42.034 1.00 97.00 311 LYS A C 1
ATOM 2436 O O . LYS A 1 311 ? 12.639 13.531 -40.965 1.00 97.00 311 LYS A O 1
ATOM 2441 N N . ILE A 1 312 ? 13.795 12.500 -42.592 1.00 97.75 312 ILE A N 1
ATOM 2442 C CA . ILE A 1 312 ? 13.632 11.143 -42.060 1.00 97.75 312 ILE A CA 1
ATOM 2443 C C . ILE A 1 312 ? 14.944 10.652 -41.457 1.00 97.75 312 ILE A C 1
ATOM 2445 O O . ILE A 1 312 ? 15.902 10.387 -42.189 1.00 97.75 312 ILE A O 1
ATOM 2449 N N . THR A 1 313 ? 14.963 10.484 -40.130 1.00 96.69 313 THR A N 1
ATOM 2450 C CA . THR A 1 313 ? 16.079 9.913 -39.358 1.00 96.69 313 THR A CA 1
ATOM 2451 C C . THR A 1 313 ? 15.641 8.624 -38.634 1.00 96.69 313 THR A C 1
ATOM 2453 O O . THR A 1 313 ? 15.394 8.638 -37.422 1.00 96.69 313 THR A O 1
ATOM 2456 N N . PRO A 1 314 ? 15.570 7.464 -39.317 1.00 94.94 314 PRO A N 1
ATOM 2457 C CA . PRO A 1 314 ? 14.929 6.263 -38.768 1.00 94.94 314 PRO A CA 1
ATOM 2458 C C . PRO A 1 314 ? 15.519 5.739 -37.450 1.00 94.94 314 PRO A C 1
ATOM 2460 O O . PRO A 1 314 ? 14.831 5.069 -36.686 1.00 94.94 314 PRO A O 1
ATOM 2463 N N . ALA A 1 315 ? 16.789 6.030 -37.158 1.00 94.50 315 ALA A N 1
ATOM 2464 C CA . ALA A 1 315 ? 17.463 5.566 -35.946 1.00 94.50 315 ALA A CA 1
ATOM 2465 C C . ALA A 1 315 ? 17.194 6.421 -34.690 1.00 94.50 315 ALA A C 1
ATOM 2467 O O . ALA A 1 315 ? 17.682 6.052 -33.619 1.00 94.50 315 ALA A O 1
ATOM 2468 N N . HIS A 1 316 ? 16.447 7.533 -34.804 1.00 95.00 316 HIS A N 1
ATOM 2469 C CA . HIS A 1 316 ? 16.306 8.531 -33.731 1.00 95.00 316 HIS A CA 1
ATOM 2470 C C . HIS A 1 316 ? 14.893 9.069 -33.474 1.00 95.00 316 HIS A C 1
ATOM 2472 O O . HIS A 1 316 ? 14.718 9.871 -32.552 1.00 95.00 316 HIS A O 1
ATOM 2478 N N . ASP A 1 317 ? 13.886 8.650 -34.239 1.00 93.62 317 ASP A N 1
ATOM 2479 C CA . ASP A 1 317 ? 12.490 9.043 -34.022 1.00 93.62 317 ASP A CA 1
ATOM 2480 C C . ASP A 1 317 ? 11.529 7.878 -34.342 1.00 93.62 317 ASP A C 1
ATOM 2482 O O . ASP A 1 317 ? 11.701 7.222 -35.370 1.00 93.62 317 ASP A O 1
ATOM 2486 N N . PRO A 1 318 ? 10.528 7.574 -33.489 1.00 91.44 318 PRO A N 1
ATOM 2487 C CA . PRO A 1 318 ? 9.594 6.469 -33.723 1.00 91.44 318 PRO A CA 1
ATOM 2488 C C . PRO A 1 318 ? 8.775 6.564 -35.016 1.00 91.44 318 PRO A C 1
ATOM 2490 O O . PRO A 1 318 ? 8.508 5.534 -35.642 1.00 91.44 318 PRO A O 1
ATOM 2493 N N . ASN A 1 319 ? 8.376 7.769 -35.429 1.00 93.12 319 ASN A N 1
ATOM 2494 C CA . ASN A 1 319 ? 7.609 7.970 -36.656 1.00 93.12 319 ASN A CA 1
ATOM 2495 C C . ASN A 1 319 ? 8.524 7.835 -37.881 1.00 93.12 319 ASN A C 1
ATOM 2497 O O . ASN A 1 319 ? 8.159 7.181 -38.865 1.00 93.12 319 ASN A O 1
ATOM 2501 N N . ASP A 1 320 ? 9.749 8.358 -37.791 1.00 95.50 320 ASP A N 1
ATOM 2502 C CA . ASP A 1 320 ? 10.774 8.169 -38.823 1.00 95.50 320 ASP A CA 1
ATOM 2503 C C . ASP A 1 320 ? 11.187 6.696 -38.936 1.00 95.50 320 ASP A C 1
ATOM 2505 O O . ASP A 1 320 ? 11.434 6.211 -40.036 1.00 95.50 320 ASP A O 1
ATOM 2509 N N . PHE A 1 321 ? 11.229 5.951 -37.829 1.00 92.88 321 PHE A N 1
ATOM 2510 C CA . PHE A 1 321 ? 11.519 4.513 -37.810 1.00 92.88 321 PHE A CA 1
ATOM 2511 C C . PHE A 1 321 ? 10.453 3.713 -38.557 1.00 92.88 321 PHE A C 1
ATOM 2513 O O . PHE A 1 321 ? 10.785 2.850 -39.373 1.00 92.88 321 PHE A O 1
ATOM 2520 N N . ALA A 1 322 ? 9.172 4.004 -38.306 1.00 92.38 322 ALA A N 1
ATOM 2521 C CA . ALA A 1 322 ? 8.065 3.380 -39.028 1.00 92.38 322 ALA A CA 1
ATOM 2522 C C . ALA A 1 322 ? 8.140 3.693 -40.531 1.00 92.38 322 ALA A C 1
ATOM 2524 O O . ALA A 1 322 ? 8.059 2.784 -41.357 1.00 92.38 322 ALA A O 1
ATOM 2525 N N . THR A 1 323 ? 8.407 4.954 -40.875 1.00 94.50 323 THR A N 1
ATOM 2526 C CA . THR A 1 323 ? 8.616 5.415 -42.258 1.00 94.50 323 THR A CA 1
ATOM 2527 C C . THR A 1 323 ? 9.805 4.713 -42.913 1.00 94.50 323 THR A C 1
ATOM 2529 O O . THR A 1 323 ? 9.692 4.181 -44.015 1.00 94.50 323 THR A O 1
ATOM 2532 N N . GLY A 1 324 ? 10.932 4.615 -42.208 1.00 94.69 324 GLY A N 1
ATOM 2533 C CA . GLY A 1 324 ? 12.123 3.909 -42.665 1.00 94.69 324 GLY A CA 1
ATOM 2534 C C . GLY A 1 324 ? 11.854 2.439 -42.959 1.00 94.69 324 GLY A C 1
ATOM 2535 O O . GLY A 1 324 ? 12.302 1.936 -43.987 1.00 94.69 324 GLY A O 1
ATOM 2536 N N . LYS A 1 325 ? 11.049 1.763 -42.127 1.00 92.50 325 LYS A N 1
ATOM 2537 C CA . LYS A 1 325 ? 10.606 0.387 -42.398 1.00 92.50 325 LYS A CA 1
ATOM 2538 C C . LYS A 1 325 ? 9.696 0.294 -43.622 1.00 92.50 325 LYS A C 1
ATOM 2540 O O . LYS A 1 325 ? 9.896 -0.609 -44.430 1.00 92.50 325 LYS A O 1
ATOM 2545 N N . ARG A 1 326 ? 8.727 1.204 -43.778 1.00 94.94 326 ARG A N 1
ATOM 2546 C CA . ARG A 1 326 ? 7.805 1.212 -44.932 1.00 94.94 326 ARG A CA 1
ATOM 2547 C C . ARG A 1 326 ? 8.536 1.386 -46.264 1.00 94.94 326 ARG A C 1
ATOM 2549 O O . ARG A 1 326 ? 8.163 0.738 -47.237 1.00 94.94 326 ARG A O 1
ATOM 2556 N N . HIS A 1 327 ? 9.580 2.216 -46.295 1.00 95.25 327 HIS A N 1
ATOM 2557 C CA . HIS A 1 327 ? 10.319 2.562 -47.519 1.00 95.25 327 HIS A CA 1
ATOM 2558 C C . HIS A 1 327 ? 11.671 1.851 -47.674 1.00 95.25 327 HIS A C 1
ATOM 2560 O O . HIS A 1 327 ? 12.394 2.132 -48.626 1.00 95.25 327 HIS A O 1
ATOM 2566 N N . GLY A 1 328 ? 12.033 0.938 -46.767 1.00 94.44 328 GLY A N 1
ATOM 2567 C CA . GLY A 1 328 ? 13.300 0.198 -46.833 1.00 94.44 328 GLY A CA 1
ATOM 2568 C C . GLY A 1 328 ? 14.546 1.086 -46.721 1.00 94.44 328 GLY A C 1
ATOM 2569 O O . GLY A 1 328 ? 15.538 0.841 -47.405 1.00 94.44 328 GLY A O 1
ATOM 2570 N N . LEU A 1 329 ? 14.485 2.136 -45.897 1.00 94.88 329 LEU A N 1
ATOM 2571 C CA . LEU A 1 329 ? 15.581 3.091 -45.715 1.00 94.88 329 LEU A CA 1
ATOM 2572 C C . LEU A 1 329 ? 16.681 2.535 -44.802 1.00 94.88 329 LEU A C 1
ATOM 2574 O O . LEU A 1 329 ? 16.442 1.676 -43.955 1.00 94.88 329 LEU A O 1
ATOM 2578 N N . GLU A 1 330 ? 17.889 3.080 -44.939 1.00 93.44 330 GLU A N 1
ATOM 2579 C CA . GLU A 1 330 ? 18.994 2.798 -44.022 1.00 93.44 330 GLU A CA 1
ATOM 2580 C C . GLU A 1 330 ? 18.746 3.438 -42.640 1.00 93.44 330 GLU A C 1
ATOM 2582 O O . GLU A 1 330 ? 18.160 4.520 -42.524 1.00 93.44 330 GLU A O 1
ATOM 2587 N N . PHE A 1 331 ? 19.207 2.768 -41.580 1.00 93.12 331 PHE A N 1
ATOM 2588 C CA . PHE A 1 331 ? 19.074 3.209 -40.192 1.00 93.12 331 PHE A CA 1
ATOM 2589 C C . PHE A 1 331 ? 20.439 3.642 -39.651 1.00 93.12 331 PHE A C 1
ATOM 2591 O O . PHE A 1 331 ? 21.228 2.818 -39.190 1.00 93.12 331 PHE A O 1
ATOM 2598 N N . ILE A 1 332 ? 20.717 4.945 -39.697 1.00 92.94 332 ILE A N 1
ATOM 2599 C CA . ILE A 1 332 ? 22.026 5.500 -39.335 1.00 92.94 332 ILE A CA 1
ATOM 2600 C C . ILE A 1 332 ? 21.959 6.135 -37.948 1.00 92.94 332 ILE A C 1
ATOM 2602 O O . ILE A 1 332 ? 21.396 7.215 -37.778 1.00 92.94 332 ILE A O 1
ATOM 2606 N N . ASN A 1 333 ? 22.552 5.466 -36.957 1.00 92.75 333 ASN A N 1
ATOM 2607 C CA . ASN A 1 333 ? 22.683 6.002 -35.603 1.00 92.75 333 ASN A CA 1
ATOM 2608 C C . ASN A 1 333 ? 23.827 7.031 -35.541 1.00 92.75 333 ASN A C 1
ATOM 2610 O O . ASN A 1 333 ? 24.965 6.710 -35.896 1.00 92.75 333 ASN A O 1
ATOM 2614 N N . VAL A 1 334 ? 23.550 8.244 -35.063 1.00 95.25 334 VAL A N 1
ATOM 2615 C CA . VAL A 1 334 ? 24.530 9.334 -34.921 1.00 95.25 334 VAL A CA 1
ATOM 2616 C C . VAL A 1 334 ? 24.947 9.612 -33.484 1.00 95.25 334 VAL A C 1
ATOM 2618 O O . VAL A 1 334 ? 25.864 10.404 -33.288 1.00 95.25 334 VAL A O 1
ATOM 2621 N N . PHE A 1 335 ? 24.330 8.969 -32.490 1.00 95.38 335 PHE A N 1
ATOM 2622 C CA . PHE A 1 335 ? 24.695 9.143 -31.085 1.00 95.38 335 PHE A CA 1
ATOM 2623 C C . PHE A 1 335 ? 25.404 7.910 -30.511 1.00 95.38 335 PHE A C 1
ATOM 2625 O O . PHE A 1 335 ? 25.128 6.769 -30.889 1.00 95.38 335 PHE A O 1
ATOM 2632 N N . ASP A 1 336 ? 26.336 8.147 -29.592 1.00 93.19 336 ASP A N 1
ATOM 2633 C CA . ASP A 1 336 ? 26.857 7.137 -28.672 1.00 93.19 336 ASP A CA 1
ATOM 2634 C C . ASP A 1 336 ? 26.014 7.056 -27.381 1.00 93.19 336 ASP A C 1
ATOM 2636 O O . ASP A 1 336 ? 25.031 7.781 -27.196 1.00 93.19 336 ASP A O 1
ATOM 2640 N N . ASP A 1 337 ? 26.403 6.169 -26.462 1.00 91.56 337 ASP A N 1
ATOM 2641 C CA . ASP A 1 337 ? 25.684 5.934 -25.201 1.00 91.56 337 ASP A CA 1
ATOM 2642 C C . ASP A 1 337 ? 25.659 7.147 -24.260 1.00 91.56 337 ASP A C 1
ATOM 2644 O O . ASP A 1 337 ? 24.750 7.273 -23.433 1.00 91.56 337 ASP A O 1
ATOM 2648 N N . ASP A 1 338 ? 26.622 8.058 -24.408 1.00 91.00 338 ASP A N 1
ATOM 2649 C CA . ASP A 1 338 ? 26.738 9.315 -23.670 1.00 91.00 338 ASP A CA 1
ATOM 2650 C C . ASP A 1 338 ? 25.922 10.453 -24.316 1.00 91.00 338 ASP A C 1
ATOM 2652 O O . ASP A 1 338 ? 25.886 11.574 -23.794 1.00 91.00 338 ASP A O 1
ATOM 2656 N N . GLY A 1 339 ? 25.254 10.190 -25.444 1.00 93.88 339 GLY A N 1
ATOM 2657 C CA . GLY A 1 339 ? 24.542 11.203 -26.219 1.00 93.88 339 GLY A CA 1
ATOM 2658 C C . GLY A 1 339 ? 25.487 12.179 -26.920 1.00 93.88 339 GLY A C 1
ATOM 2659 O O . GLY A 1 339 ? 25.134 13.351 -27.114 1.00 93.88 339 GLY A O 1
ATOM 2660 N N . ARG A 1 340 ? 26.703 11.739 -27.255 1.00 96.00 340 ARG A N 1
ATOM 2661 C CA . ARG A 1 340 ? 27.636 12.470 -28.116 1.00 96.00 340 ARG A CA 1
ATOM 2662 C C . ARG A 1 340 ? 27.502 12.006 -29.551 1.00 96.00 340 ARG A C 1
ATOM 2664 O O . ARG A 1 340 ? 27.142 10.866 -29.817 1.00 96.00 340 ARG A O 1
ATOM 2671 N N . ILE A 1 341 ? 27.817 12.900 -30.474 1.00 97.19 341 ILE A N 1
ATOM 2672 C CA . ILE A 1 341 ? 27.878 12.588 -31.893 1.00 97.19 341 ILE A CA 1
ATOM 2673 C C . ILE A 1 341 ? 29.010 11.585 -32.144 1.00 97.19 341 ILE A C 1
ATOM 2675 O O . ILE A 1 341 ? 30.153 11.841 -31.765 1.00 97.19 341 ILE A O 1
ATOM 2679 N N . ASN A 1 342 ? 28.692 10.460 -32.780 1.00 94.50 342 ASN A N 1
ATOM 2680 C CA . ASN A 1 342 ? 29.665 9.444 -33.183 1.00 94.50 342 ASN A CA 1
ATOM 2681 C C . ASN A 1 342 ? 30.272 9.763 -34.569 1.00 94.50 342 ASN A C 1
ATOM 2683 O O . ASN A 1 342 ? 29.975 10.798 -35.172 1.00 94.50 342 ASN A O 1
ATOM 2687 N N . ALA A 1 343 ? 31.092 8.854 -35.104 1.00 92.81 343 ALA A N 1
ATOM 2688 C CA . ALA A 1 343 ? 31.777 9.025 -36.390 1.00 92.81 343 ALA A CA 1
ATOM 2689 C C . ALA A 1 343 ? 30.846 9.322 -37.590 1.00 92.81 343 ALA A C 1
ATOM 2691 O O . ALA A 1 343 ? 31.274 9.948 -38.562 1.00 92.81 343 ALA A O 1
ATOM 2692 N N . ASN A 1 344 ? 29.559 8.950 -37.536 1.00 92.44 344 ASN A N 1
ATOM 2693 C CA . ASN A 1 344 ? 28.595 9.252 -38.604 1.00 92.44 344 ASN A CA 1
ATOM 2694 C C . ASN A 1 344 ? 28.245 10.747 -38.700 1.00 92.44 344 ASN A C 1
ATOM 2696 O O . ASN A 1 344 ? 27.735 11.193 -39.730 1.00 92.44 344 ASN A O 1
ATOM 2700 N N . GLY A 1 345 ? 28.514 11.535 -37.656 1.00 92.50 345 GLY A N 1
ATOM 2701 C CA . GLY A 1 345 ? 28.247 12.974 -37.648 1.00 92.50 345 GLY A CA 1
ATOM 2702 C C . GLY A 1 345 ? 29.353 13.845 -38.244 1.00 92.50 345 GLY A C 1
ATOM 2703 O O . GLY A 1 345 ? 29.199 15.067 -38.280 1.00 92.50 345 GLY A O 1
ATOM 2704 N N . GLY A 1 346 ? 30.454 13.258 -38.722 1.00 91.69 346 GLY A N 1
ATOM 2705 C CA . GLY A 1 346 ? 31.535 13.975 -39.402 1.00 91.69 346 GLY A CA 1
ATOM 2706 C C . GLY A 1 346 ? 32.168 15.071 -38.529 1.00 91.69 346 GLY A C 1
ATOM 2707 O O . GLY A 1 346 ? 32.639 14.772 -37.436 1.00 91.69 346 GLY A O 1
ATOM 2708 N N . PRO A 1 347 ? 32.185 16.352 -38.951 1.00 94.38 347 PRO A N 1
ATOM 2709 C CA . PRO A 1 347 ? 32.869 17.427 -38.217 1.00 94.38 347 PRO A CA 1
ATOM 2710 C C . PRO A 1 347 ? 32.265 17.730 -36.834 1.00 94.38 347 PRO A C 1
ATOM 2712 O O . PRO A 1 347 ? 32.850 18.490 -36.062 1.00 94.38 347 PRO A O 1
ATOM 2715 N N . PHE A 1 348 ? 31.097 17.164 -36.520 1.00 96.94 348 PHE A N 1
ATOM 2716 C CA . PHE A 1 348 ? 30.438 17.321 -35.225 1.00 96.94 348 PHE A CA 1
ATOM 2717 C C . PHE A 1 348 ? 30.779 16.201 -34.232 1.00 96.94 348 PHE A C 1
ATOM 2719 O O . PHE A 1 348 ? 30.296 16.251 -33.101 1.00 96.94 348 PHE A O 1
ATOM 2726 N N . GLU A 1 349 ? 31.594 15.215 -34.625 1.00 97.06 349 GLU A N 1
ATOM 2727 C CA . GLU A 1 349 ? 32.002 14.091 -33.777 1.00 97.06 349 GLU A CA 1
ATOM 2728 C C . GLU A 1 349 ? 32.523 14.549 -32.402 1.00 97.06 349 GLU A C 1
ATOM 2730 O O . GLU A 1 349 ? 33.230 15.549 -32.259 1.00 97.06 349 GLU A O 1
ATOM 2735 N N . GLY A 1 350 ? 32.115 13.828 -31.357 1.00 95.94 350 GLY A N 1
ATOM 2736 C CA . GLY A 1 350 ? 32.458 14.093 -29.962 1.00 95.94 350 GLY A CA 1
ATOM 2737 C C . GLY A 1 350 ? 31.615 15.178 -29.280 1.00 95.94 350 GLY A C 1
ATOM 2738 O O . GLY A 1 350 ? 31.596 15.232 -28.044 1.00 95.94 350 GLY A O 1
ATOM 2739 N N . GLN A 1 351 ? 30.884 16.015 -30.026 1.00 96.25 351 GLN A N 1
ATOM 2740 C CA . GLN A 1 351 ? 30.001 17.036 -29.445 1.00 96.25 351 GLN A CA 1
ATOM 2741 C C . GLN A 1 351 ? 28.779 16.400 -28.784 1.00 96.25 351 GLN A C 1
ATOM 2743 O O . GLN A 1 351 ? 28.251 15.403 -29.265 1.00 96.25 351 GLN A O 1
ATOM 2748 N N . ARG A 1 352 ? 28.285 16.980 -27.687 1.00 95.50 352 ARG A N 1
ATOM 2749 C CA . ARG A 1 352 ? 27.045 16.504 -27.051 1.00 95.50 352 ARG A CA 1
ATOM 2750 C C . ARG A 1 352 ? 25.822 16.917 -27.867 1.00 95.50 352 ARG A C 1
ATOM 2752 O O . ARG A 1 352 ? 25.808 18.018 -28.404 1.00 95.50 352 ARG A O 1
ATOM 2759 N N . ARG A 1 353 ? 24.762 16.104 -27.905 1.00 94.81 353 ARG A N 1
ATOM 2760 C CA . ARG A 1 353 ? 23.565 16.320 -28.752 1.00 94.81 353 ARG A CA 1
ATOM 2761 C C . ARG A 1 353 ? 22.998 17.749 -28.758 1.00 94.81 353 ARG A C 1
ATOM 2763 O O . ARG A 1 353 ? 22.722 18.287 -29.826 1.00 94.81 353 ARG A O 1
ATOM 2770 N N . PHE A 1 354 ? 22.874 18.416 -27.606 1.00 96.19 354 PHE A N 1
ATOM 2771 C CA . PHE A 1 354 ? 22.329 19.786 -27.564 1.00 96.19 354 PHE A CA 1
ATOM 2772 C C . PHE A 1 354 ? 23.379 20.877 -27.824 1.00 96.19 354 PHE A C 1
ATOM 2774 O O . PHE A 1 354 ? 23.029 22.001 -28.176 1.00 96.19 354 PHE A O 1
ATOM 2781 N N . GLU A 1 355 ? 24.669 20.560 -27.707 1.00 95.69 355 GLU A N 1
ATOM 2782 C CA . GLU A 1 355 ? 25.740 21.417 -28.227 1.00 95.69 355 GLU A CA 1
ATOM 2783 C C . GLU A 1 355 ? 25.784 21.318 -29.754 1.00 95.69 355 GLU A C 1
ATOM 2785 O O . GLU A 1 355 ? 25.771 22.351 -30.424 1.00 95.69 355 GLU A O 1
ATOM 2790 N N . ALA A 1 356 ? 25.702 20.092 -30.283 1.00 96.25 356 ALA A N 1
ATOM 2791 C CA . ALA A 1 356 ? 25.589 19.794 -31.705 1.00 96.25 356 ALA A CA 1
ATOM 2792 C C . ALA A 1 356 ? 24.375 20.492 -32.333 1.00 96.25 356 ALA A C 1
ATOM 2794 O O . ALA A 1 356 ? 24.486 21.061 -33.409 1.00 96.25 356 ALA A O 1
ATOM 2795 N N . ARG A 1 357 ? 23.233 20.568 -31.636 1.00 96.38 357 ARG A N 1
ATOM 2796 C CA . ARG A 1 357 ? 22.067 21.356 -32.083 1.00 96.38 357 ARG A CA 1
ATOM 2797 C C . ARG A 1 357 ? 22.436 22.803 -32.420 1.00 96.38 357 ARG A C 1
ATOM 2799 O O . ARG A 1 357 ? 22.025 23.323 -33.459 1.00 96.38 357 ARG A O 1
ATOM 2806 N N . ARG A 1 358 ? 23.223 23.456 -31.557 1.00 95.25 358 ARG A N 1
ATOM 2807 C CA . ARG A 1 358 ? 23.669 24.843 -31.764 1.00 95.25 358 ARG A CA 1
ATOM 2808 C C . ARG A 1 358 ? 24.658 24.931 -32.924 1.00 95.25 358 ARG A C 1
ATOM 2810 O O . ARG A 1 358 ? 24.463 25.737 -33.826 1.00 95.25 358 ARG A O 1
ATOM 2817 N N . THR A 1 359 ? 25.687 24.090 -32.932 1.00 96.75 359 THR A N 1
ATOM 2818 C CA . THR A 1 359 ? 26.760 24.151 -33.939 1.00 96.75 359 THR A CA 1
ATOM 2819 C C . THR A 1 359 ? 26.294 23.724 -35.332 1.00 96.75 359 THR A C 1
ATOM 2821 O O . THR A 1 359 ? 26.683 24.356 -36.308 1.00 96.75 359 THR A O 1
ATOM 2824 N N . VAL A 1 360 ? 25.407 22.731 -35.449 1.00 97.56 360 VAL A N 1
ATOM 2825 C CA . VAL A 1 360 ? 24.752 22.346 -36.714 1.00 97.56 360 VAL A CA 1
ATOM 2826 C C . VAL A 1 360 ? 23.893 23.493 -37.241 1.00 97.56 360 VAL A C 1
ATOM 2828 O O . VAL A 1 360 ? 23.929 23.790 -38.433 1.00 97.56 360 VAL A O 1
ATOM 2831 N N . THR A 1 361 ? 23.161 24.187 -36.362 1.00 97.38 361 THR A N 1
ATOM 2832 C CA . THR A 1 361 ? 22.390 25.376 -36.757 1.00 97.38 361 THR A CA 1
ATOM 2833 C C . THR A 1 361 ? 23.303 26.465 -37.326 1.00 97.38 361 THR A C 1
ATOM 2835 O O . THR A 1 361 ? 23.001 27.019 -38.383 1.00 97.38 361 THR A O 1
ATOM 2838 N N . GLU A 1 362 ? 24.422 26.768 -36.662 1.00 97.56 362 GLU A N 1
ATOM 2839 C CA . GLU A 1 362 ? 25.377 27.769 -37.159 1.00 97.56 362 GLU A CA 1
ATOM 2840 C C . GLU A 1 362 ? 26.040 27.339 -38.471 1.00 97.56 362 GLU A C 1
ATOM 2842 O O . GLU A 1 362 ? 26.087 28.129 -39.410 1.00 97.56 362 GLU A O 1
ATOM 2847 N N . PHE A 1 363 ? 26.420 26.068 -38.611 1.00 97.75 363 PHE A N 1
ATOM 2848 C CA . PHE A 1 363 ? 26.927 25.526 -39.873 1.00 97.75 363 PHE A CA 1
ATOM 2849 C C . PHE A 1 363 ? 25.934 25.721 -41.031 1.00 97.75 363 PHE A C 1
ATOM 2851 O O . PHE A 1 363 ? 26.310 26.141 -42.127 1.00 97.75 363 PHE A O 1
ATOM 2858 N N . LEU A 1 364 ? 24.644 25.456 -40.802 1.00 97.81 364 LEU A N 1
ATOM 2859 C CA . LEU A 1 364 ? 23.611 25.652 -41.821 1.00 97.81 364 LEU A CA 1
ATOM 2860 C C . LEU A 1 364 ? 23.400 27.135 -42.154 1.00 97.81 364 LEU A C 1
ATOM 2862 O O . LEU A 1 364 ? 23.113 27.458 -43.309 1.00 97.81 364 LEU A O 1
ATOM 2866 N N . LYS A 1 365 ? 23.562 28.048 -41.188 1.00 97.75 365 LYS A N 1
ATOM 2867 C CA . LYS A 1 365 ? 23.540 29.499 -41.442 1.00 97.75 365 LYS A CA 1
ATOM 2868 C C . LYS A 1 365 ? 24.741 29.940 -42.274 1.00 97.75 365 LYS A C 1
ATOM 2870 O O . LYS A 1 365 ? 24.549 30.657 -43.251 1.00 97.75 365 LYS A O 1
ATOM 2875 N N . GLU A 1 366 ? 25.943 29.472 -41.949 1.00 97.31 366 GLU A N 1
ATOM 2876 C CA . GLU A 1 366 ? 27.169 29.750 -42.713 1.00 97.31 366 GLU A CA 1
ATOM 2877 C C . GLU A 1 366 ? 27.071 29.249 -44.160 1.00 97.31 366 GLU A C 1
ATOM 2879 O O . GLU A 1 366 ? 27.547 29.904 -45.086 1.00 97.31 366 GLU A O 1
ATOM 2884 N N . LYS A 1 367 ? 26.395 28.115 -44.376 1.00 95.75 367 LYS A N 1
ATOM 2885 C CA . LYS A 1 367 ? 26.093 27.569 -45.708 1.00 95.75 367 LYS A CA 1
ATOM 2886 C C . LYS A 1 367 ? 24.921 28.257 -46.417 1.00 95.75 367 LYS A C 1
ATOM 2888 O O . LYS A 1 367 ? 24.638 27.912 -47.560 1.00 95.75 367 LYS A O 1
ATOM 2893 N N . GLY A 1 368 ? 24.222 29.188 -45.766 1.00 97.06 368 GLY A N 1
ATOM 2894 C CA . GLY A 1 368 ? 23.030 29.837 -46.318 1.00 97.06 368 GLY A CA 1
ATOM 2895 C C . GLY A 1 368 ? 21.830 28.897 -46.491 1.00 97.06 368 GLY A C 1
ATOM 2896 O O . GLY A 1 368 ? 20.933 29.193 -47.276 1.00 97.06 368 GLY A O 1
ATOM 2897 N N . LEU A 1 369 ? 21.790 27.770 -45.776 1.00 97.31 369 LEU A N 1
ATOM 2898 C CA . LEU A 1 369 ? 20.741 26.741 -45.859 1.00 97.31 369 LEU A CA 1
ATOM 2899 C C . LEU A 1 369 ? 19.718 26.823 -44.718 1.00 97.31 369 LEU A C 1
ATOM 2901 O O . LEU A 1 369 ? 18.668 26.193 -44.780 1.00 97.31 369 LEU A O 1
ATOM 2905 N N . PHE A 1 370 ? 19.981 27.608 -43.677 1.00 98.06 370 PHE A N 1
ATOM 2906 C CA . PHE A 1 370 ? 19.024 27.827 -42.594 1.00 98.06 370 PHE A CA 1
ATOM 2907 C C . PHE A 1 370 ? 17.889 28.778 -43.025 1.00 98.06 370 PHE A C 1
ATOM 2909 O O . PHE A 1 370 ? 18.143 29.788 -43.683 1.00 98.06 370 PHE A O 1
ATOM 2916 N N . ARG A 1 371 ? 16.633 28.467 -42.680 1.00 97.25 371 ARG A N 1
ATOM 2917 C CA . ARG A 1 371 ? 15.431 29.220 -43.112 1.00 97.25 371 ARG A CA 1
ATOM 2918 C C . ARG A 1 371 ? 14.635 29.845 -41.965 1.00 97.25 371 ARG A C 1
ATOM 2920 O O . ARG A 1 371 ? 13.720 30.616 -42.226 1.00 97.25 371 ARG A O 1
ATOM 2927 N N . GLY A 1 372 ? 15.013 29.590 -40.715 1.00 96.25 372 GLY A N 1
ATOM 2928 C CA . GLY A 1 372 ? 14.454 30.276 -39.550 1.00 96.25 372 GLY A CA 1
ATOM 2929 C C . GLY A 1 372 ? 14.024 29.333 -38.434 1.00 96.25 372 GLY A C 1
ATOM 2930 O O . GLY A 1 372 ? 14.093 28.112 -38.560 1.00 96.25 372 GLY A O 1
ATOM 2931 N N . THR A 1 373 ? 13.580 29.938 -37.336 1.00 96.75 373 THR A N 1
ATOM 2932 C CA . THR A 1 373 ? 13.031 29.252 -36.164 1.00 96.75 373 THR A CA 1
ATOM 2933 C C . THR A 1 373 ? 11.706 29.901 -35.798 1.00 96.75 373 THR A C 1
ATOM 2935 O O . THR A 1 373 ? 11.647 31.125 -35.667 1.00 96.75 373 THR A O 1
ATOM 2938 N N . GLU A 1 374 ? 10.683 29.096 -35.548 1.00 95.94 374 GLU A N 1
ATOM 2939 C CA . GLU A 1 374 ? 9.387 29.551 -35.044 1.00 95.94 374 GLU A CA 1
ATOM 2940 C C . GLU A 1 374 ? 8.987 28.805 -33.759 1.00 95.94 374 GLU A C 1
ATOM 2942 O O . GLU A 1 374 ? 9.470 27.695 -33.518 1.00 95.94 374 GLU A O 1
ATOM 2947 N N . PRO A 1 375 ? 8.153 29.397 -32.883 1.00 96.19 375 PRO A N 1
ATOM 2948 C CA . PRO A 1 375 ? 7.606 28.688 -31.730 1.00 96.19 375 PRO A CA 1
ATOM 2949 C C . PRO A 1 375 ? 6.731 27.508 -32.165 1.00 96.19 375 PRO A C 1
ATOM 2951 O O . PRO A 1 375 ? 5.889 27.654 -33.045 1.00 96.19 375 PRO A O 1
ATOM 2954 N N . ASN A 1 376 ? 6.886 26.361 -31.508 1.00 95.50 376 ASN A N 1
ATOM 2955 C CA . ASN A 1 376 ? 6.108 25.160 -31.790 1.00 95.50 376 ASN A CA 1
ATOM 2956 C C . ASN A 1 376 ? 5.795 24.398 -30.494 1.00 95.50 376 ASN A C 1
ATOM 2958 O O . ASN A 1 376 ? 6.734 23.941 -29.833 1.00 95.50 376 ASN A O 1
ATOM 2962 N N . PRO A 1 377 ? 4.512 24.226 -30.130 1.00 94.62 377 PRO A N 1
ATOM 2963 C CA . PRO A 1 377 ? 4.129 23.372 -29.016 1.00 94.62 377 PRO A CA 1
ATOM 2964 C C . PRO A 1 377 ? 4.668 21.949 -29.204 1.00 94.62 377 PRO A C 1
ATOM 2966 O O . PRO A 1 377 ? 4.564 21.372 -30.285 1.00 94.62 377 PRO A O 1
ATOM 2969 N N . MET A 1 378 ? 5.242 21.365 -28.156 1.00 94.25 378 MET A N 1
ATOM 2970 C CA . MET A 1 378 ? 5.755 19.996 -28.208 1.00 94.25 378 MET A CA 1
ATOM 2971 C C . MET A 1 378 ? 5.583 19.263 -26.883 1.00 94.25 378 MET A C 1
ATOM 2973 O O . MET A 1 378 ? 5.445 19.882 -25.830 1.00 94.25 378 MET A O 1
ATOM 2977 N N . ARG A 1 379 ? 5.658 17.933 -26.935 1.00 94.31 379 ARG A N 1
ATOM 2978 C CA . ARG A 1 379 ? 5.666 17.065 -25.757 1.00 94.31 379 ARG A CA 1
ATOM 2979 C C . ARG A 1 379 ? 7.034 16.406 -25.620 1.00 94.31 379 ARG A C 1
ATOM 2981 O O . ARG A 1 379 ? 7.526 15.815 -26.577 1.00 94.31 379 ARG A O 1
ATOM 2988 N N . LEU A 1 380 ? 7.655 16.519 -24.448 1.00 93.62 380 LEU A N 1
ATOM 2989 C CA . LEU A 1 380 ? 8.981 15.962 -24.167 1.00 93.62 380 LEU A CA 1
ATOM 2990 C C . LEU A 1 380 ? 8.881 14.794 -23.194 1.00 93.62 380 LEU A C 1
ATOM 2992 O O . LEU A 1 380 ? 8.213 14.901 -22.169 1.00 93.62 380 LEU A O 1
ATOM 2996 N N . GLY A 1 381 ? 9.585 13.705 -23.501 1.00 94.56 381 GLY A N 1
ATOM 2997 C CA . GLY A 1 381 ? 9.804 12.601 -22.574 1.00 94.56 381 GLY A CA 1
ATOM 2998 C C . GLY A 1 381 ? 11.051 12.842 -21.728 1.00 94.56 381 GLY A C 1
ATOM 2999 O O . GLY A 1 381 ? 12.137 13.065 -22.265 1.00 94.56 381 GLY A O 1
ATOM 3000 N N . LEU A 1 382 ? 10.908 12.784 -20.409 1.00 94.62 382 LEU A N 1
ATOM 3001 C CA . LEU A 1 382 ? 11.996 12.886 -19.444 1.00 94.62 382 LEU A CA 1
ATOM 3002 C C . LEU A 1 382 ? 12.186 11.550 -18.731 1.00 94.62 382 LEU A C 1
ATOM 3004 O O . LEU A 1 382 ? 11.222 10.896 -18.343 1.00 94.62 382 LEU A O 1
ATOM 3008 N N . CYS A 1 383 ? 13.427 11.152 -18.480 1.00 90.00 383 CYS A N 1
ATOM 3009 C CA . CYS A 1 383 ? 13.703 10.016 -17.614 1.00 90.00 383 CYS A CA 1
ATOM 3010 C C . CYS A 1 383 ? 13.164 10.311 -16.211 1.00 90.00 383 CYS A C 1
ATOM 3012 O O . CYS A 1 383 ? 13.592 11.270 -15.562 1.00 90.00 383 CYS A O 1
ATOM 3014 N N . SER A 1 384 ? 12.282 9.454 -15.695 1.00 81.56 384 SER A N 1
ATOM 3015 C CA . SER A 1 384 ? 11.668 9.651 -14.376 1.00 81.56 384 SER A CA 1
ATOM 3016 C C . SER A 1 384 ? 12.680 9.724 -13.224 1.00 81.56 384 SER A C 1
ATOM 3018 O O . SER A 1 384 ? 12.383 10.310 -12.176 1.00 81.56 384 SER A O 1
ATOM 3020 N N . ARG A 1 385 ? 13.891 9.179 -13.415 1.00 82.56 385 ARG A N 1
ATOM 3021 C CA . ARG A 1 385 ? 14.960 9.096 -12.407 1.00 82.56 385 ARG A CA 1
ATOM 3022 C C . ARG A 1 385 ? 16.002 10.207 -12.515 1.00 82.56 385 ARG A C 1
ATOM 3024 O O . ARG A 1 385 ? 16.266 10.875 -11.514 1.00 82.56 385 ARG A O 1
ATOM 3031 N N . SER A 1 386 ? 16.600 10.398 -13.690 1.00 85.19 386 SER A N 1
ATOM 3032 C CA . SER A 1 386 ? 17.653 11.406 -13.897 1.00 85.19 386 SER A CA 1
ATOM 3033 C C . SER A 1 386 ? 17.107 12.783 -14.265 1.00 85.19 386 SER A C 1
ATOM 3035 O O . SER A 1 386 ? 17.823 13.766 -14.105 1.00 85.19 386 SER A O 1
ATOM 3037 N N . LYS A 1 387 ? 15.854 12.854 -14.737 1.00 88.62 387 LYS A N 1
ATOM 3038 C CA . LYS A 1 387 ? 15.231 14.033 -15.362 1.00 88.62 387 LYS A CA 1
ATOM 3039 C C . LYS A 1 387 ? 15.906 14.486 -16.665 1.00 88.62 387 LYS A C 1
ATOM 3041 O O . LYS A 1 387 ? 15.646 15.587 -17.136 1.00 88.62 387 LYS A O 1
ATOM 3046 N N . ASP A 1 388 ? 16.743 13.632 -17.254 1.00 93.44 388 ASP A N 1
ATOM 3047 C CA . ASP A 1 388 ? 17.321 13.842 -18.584 1.00 93.44 388 ASP A CA 1
ATOM 3048 C C . ASP A 1 388 ? 16.256 13.686 -19.674 1.00 93.44 388 ASP A C 1
ATOM 3050 O O . ASP A 1 388 ? 15.286 12.953 -19.487 1.00 93.44 388 ASP A O 1
ATOM 3054 N N . VAL A 1 389 ? 16.437 14.354 -20.811 1.00 95.44 389 VAL A N 1
ATOM 3055 C CA . VAL A 1 389 ? 15.554 14.197 -21.972 1.00 95.44 389 VAL A CA 1
ATOM 3056 C C . VAL A 1 389 ? 15.825 12.835 -22.604 1.00 95.44 389 VAL A C 1
ATOM 3058 O O . VAL A 1 389 ? 16.972 12.507 -22.915 1.00 95.44 389 VAL A O 1
ATOM 3061 N N . ILE A 1 390 ? 14.781 12.032 -22.783 1.00 95.56 390 ILE A N 1
ATOM 3062 C CA . ILE A 1 390 ? 14.896 10.701 -23.381 1.00 95.56 390 ILE A CA 1
ATOM 3063 C C . ILE A 1 390 ? 15.356 10.812 -24.832 1.00 95.56 390 ILE A C 1
ATOM 3065 O O . ILE A 1 390 ? 14.835 11.616 -25.602 1.00 95.56 390 ILE A O 1
ATOM 3069 N N . GLU A 1 391 ? 16.334 9.986 -25.187 1.00 95.44 391 GLU A N 1
ATOM 3070 C CA . GLU A 1 391 ? 16.809 9.809 -26.554 1.00 95.44 391 GLU A CA 1
ATOM 3071 C C . GLU A 1 391 ? 16.187 8.544 -27.147 1.00 95.44 391 GLU A C 1
ATOM 3073 O O . GLU A 1 391 ? 16.492 7.455 -26.664 1.00 95.44 391 GLU A O 1
ATOM 3078 N N . PRO A 1 392 ? 15.345 8.620 -28.186 1.00 94.38 392 PRO A N 1
ATOM 3079 C CA . PRO A 1 392 ? 15.050 7.441 -28.981 1.00 94.38 392 PRO A CA 1
ATOM 3080 C C . PRO A 1 392 ? 16.344 7.009 -29.680 1.00 94.38 392 PRO A C 1
ATOM 3082 O O . PRO A 1 392 ? 16.904 7.761 -30.475 1.00 94.38 392 PRO A O 1
ATOM 3085 N N . MET A 1 393 ? 16.846 5.818 -29.360 1.00 91.00 393 MET A N 1
ATOM 3086 C CA . MET A 1 393 ? 18.083 5.303 -29.948 1.00 91.00 393 MET A CA 1
ATOM 3087 C C . MET A 1 393 ? 17.914 3.857 -30.392 1.00 91.00 393 MET A C 1
ATOM 3089 O O . MET A 1 393 ? 17.317 3.045 -29.687 1.00 91.00 393 MET A O 1
ATOM 3093 N N . LEU A 1 394 ? 18.453 3.534 -31.566 1.00 91.00 394 LEU A N 1
ATOM 3094 C CA . LEU A 1 394 ? 18.473 2.175 -32.091 1.00 91.00 394 LEU A CA 1
ATOM 3095 C C . LEU A 1 394 ? 19.490 1.327 -31.316 1.00 91.00 394 LEU A C 1
ATOM 3097 O O . LEU A 1 394 ? 20.698 1.574 -31.394 1.00 91.00 394 LEU A O 1
ATOM 3101 N N . LYS A 1 395 ? 19.001 0.345 -30.555 1.00 90.44 395 LYS A N 1
ATOM 3102 C CA . LYS A 1 395 ? 19.832 -0.561 -29.755 1.00 90.44 395 LYS A CA 1
ATOM 3103 C C . LYS A 1 395 ? 19.324 -2.003 -29.844 1.00 90.44 395 LYS A C 1
ATOM 3105 O O . LYS A 1 395 ? 18.107 -2.219 -29.788 1.00 90.44 395 LYS A O 1
ATOM 3110 N N . PRO A 1 396 ? 20.230 -2.996 -29.913 1.00 92.12 396 PRO A N 1
ATOM 3111 C CA . PRO A 1 396 ? 19.847 -4.388 -29.756 1.00 92.12 396 PRO A CA 1
ATOM 3112 C C . PRO A 1 396 ? 19.406 -4.608 -28.302 1.00 92.12 396 PRO A C 1
ATOM 3114 O O . PRO A 1 396 ? 20.126 -4.251 -27.369 1.00 92.12 396 PRO A O 1
ATOM 3117 N N . GLN A 1 397 ? 18.196 -5.135 -28.108 1.00 94.19 397 GLN A N 1
ATOM 3118 C CA . GLN A 1 397 ? 17.600 -5.377 -26.788 1.00 94.19 397 GLN A CA 1
ATOM 3119 C C . GLN A 1 397 ? 16.820 -6.697 -26.750 1.00 94.19 397 GLN A C 1
ATOM 3121 O O . GLN A 1 397 ? 16.452 -7.248 -27.790 1.00 94.19 397 GLN A O 1
ATOM 3126 N N . TRP A 1 398 ? 16.578 -7.211 -25.543 1.00 96.00 398 TRP A N 1
ATOM 3127 C CA . TRP A 1 398 ? 15.694 -8.346 -25.291 1.00 96.00 398 TRP A CA 1
ATOM 3128 C C . TRP A 1 398 ? 14.261 -7.870 -25.074 1.00 96.00 398 TRP A C 1
ATOM 3130 O O . TRP A 1 398 ? 14.009 -6.946 -24.296 1.00 96.00 398 TRP A O 1
ATOM 3140 N N . TRP A 1 399 ? 13.324 -8.535 -25.738 1.00 95.62 399 TRP A N 1
ATOM 3141 C CA . TRP A 1 399 ? 11.908 -8.194 -25.759 1.00 95.62 399 TRP A CA 1
ATOM 3142 C C . TRP A 1 399 ? 11.059 -9.393 -25.358 1.00 95.62 399 TRP A C 1
ATOM 3144 O O . TRP A 1 399 ? 11.384 -10.532 -25.686 1.00 95.62 399 TRP A O 1
ATOM 3154 N N . VAL A 1 400 ? 9.952 -9.118 -24.677 1.00 96.62 400 VAL A N 1
ATOM 3155 C CA . VAL A 1 400 ? 8.877 -10.074 -24.412 1.00 96.62 400 VAL A CA 1
ATOM 3156 C C . VAL A 1 400 ? 7.684 -9.729 -25.303 1.00 96.62 400 VAL A C 1
ATOM 3158 O O . VAL A 1 400 ? 7.165 -8.614 -25.211 1.00 96.62 400 VAL A O 1
ATOM 3161 N N . ASP A 1 401 ? 7.219 -10.682 -26.113 1.00 96.62 401 ASP A N 1
ATOM 3162 C CA . ASP A 1 401 ? 5.937 -10.590 -26.823 1.00 96.62 401 ASP A CA 1
ATOM 3163 C C . ASP A 1 401 ? 4.788 -10.653 -25.812 1.00 96.62 401 ASP A C 1
ATOM 3165 O O . ASP A 1 401 ? 4.505 -11.692 -25.207 1.00 96.62 401 ASP A O 1
ATOM 3169 N N . CYS A 1 402 ? 4.122 -9.517 -25.615 1.00 96.00 402 CYS A N 1
ATOM 3170 C CA . CYS A 1 402 ? 3.043 -9.389 -24.642 1.00 96.00 402 CYS A CA 1
ATOM 3171 C C . CYS A 1 402 ? 1.653 -9.684 -25.214 1.00 96.00 402 CYS A C 1
ATOM 3173 O O . CYS A 1 402 ? 0.704 -9.782 -24.435 1.00 96.00 402 CYS A O 1
ATOM 3175 N N . LYS A 1 403 ? 1.496 -9.829 -26.534 1.00 95.50 403 LYS A N 1
ATOM 3176 C CA . LYS A 1 403 ? 0.186 -9.770 -27.197 1.00 95.50 403 LYS A CA 1
ATOM 3177 C C . LYS A 1 403 ? -0.772 -10.852 -26.705 1.00 95.50 403 LYS A C 1
ATOM 3179 O O . LYS A 1 403 ? -1.878 -10.541 -26.265 1.00 95.50 403 LYS A O 1
ATOM 3184 N N . GLN A 1 404 ? -0.346 -12.115 -26.748 1.00 96.81 404 GLN A N 1
ATOM 3185 C CA . GLN A 1 404 ? -1.198 -13.223 -26.302 1.00 96.81 404 GLN A CA 1
ATOM 3186 C C . GLN A 1 404 ? -1.401 -13.199 -24.783 1.00 96.81 404 GLN A C 1
ATOM 3188 O O . GLN A 1 404 ? -2.522 -13.354 -24.316 1.00 96.81 404 GLN A O 1
ATOM 3193 N N . MET A 1 405 ? -0.346 -12.928 -24.009 1.00 96.88 405 MET A N 1
ATOM 3194 C CA . MET A 1 405 ? -0.442 -12.914 -22.543 1.00 96.88 405 MET A CA 1
ATOM 3195 C C . MET A 1 405 ? -1.390 -11.816 -22.035 1.00 96.88 405 MET A C 1
ATOM 3197 O O . MET A 1 405 ? -2.110 -12.011 -21.057 1.00 96.88 405 MET A O 1
ATOM 3201 N N . ALA A 1 406 ? -1.417 -10.662 -22.703 1.00 97.25 406 ALA A N 1
ATOM 3202 C CA . ALA A 1 406 ? -2.350 -9.585 -22.398 1.00 97.25 406 ALA A CA 1
ATOM 3203 C C . ALA A 1 406 ? -3.794 -9.953 -22.756 1.00 97.25 406 ALA A C 1
ATOM 3205 O O . ALA A 1 406 ? -4.702 -9.680 -21.970 1.00 97.25 406 ALA A O 1
ATOM 3206 N N . ALA A 1 407 ? -4.010 -10.619 -23.896 1.00 98.00 407 ALA A N 1
ATOM 3207 C CA . ALA A 1 407 ? -5.322 -11.147 -24.260 1.00 98.00 407 ALA A CA 1
ATOM 3208 C C . ALA A 1 407 ? -5.830 -12.161 -23.218 1.00 98.00 407 ALA A C 1
ATOM 3210 O O . ALA A 1 407 ? -6.988 -12.082 -22.802 1.00 98.00 407 ALA A O 1
ATOM 3211 N N . ASP A 1 408 ? -4.952 -13.040 -22.734 1.00 97.50 408 ASP A N 1
ATOM 3212 C CA . ASP A 1 408 ? -5.261 -14.023 -21.693 1.00 97.50 408 ASP A CA 1
ATOM 3213 C C . ASP A 1 408 ? -5.619 -13.346 -20.355 1.00 97.50 408 ASP A C 1
ATOM 3215 O O . ASP A 1 408 ? -6.595 -13.728 -19.701 1.00 97.50 408 ASP A O 1
ATOM 3219 N N . GLY A 1 409 ? -4.893 -12.284 -19.982 1.00 97.31 409 GLY A N 1
ATOM 3220 C CA . GLY A 1 409 ? -5.192 -11.462 -18.806 1.00 97.31 409 GLY A CA 1
ATOM 3221 C C . GLY A 1 409 ? -6.518 -10.697 -18.913 1.00 97.31 409 GLY A C 1
ATOM 3222 O O . GLY A 1 409 ? -7.246 -10.573 -17.927 1.00 97.31 409 GLY A O 1
ATOM 3223 N N . CYS A 1 410 ? -6.888 -10.224 -20.106 1.00 98.25 410 CYS A N 1
ATOM 3224 C CA . CYS A 1 410 ? -8.220 -9.669 -20.367 1.00 98.25 410 CYS A CA 1
ATOM 3225 C C . CYS A 1 410 ? -9.311 -10.740 -20.251 1.00 98.25 410 CYS A C 1
ATOM 3227 O O . CYS A 1 410 ? -10.366 -10.480 -19.669 1.00 98.25 410 CYS A O 1
ATOM 3229 N N . ALA A 1 411 ? -9.070 -11.939 -20.787 1.00 98.12 411 ALA A N 1
ATOM 3230 C CA . ALA A 1 411 ? -10.011 -13.050 -20.704 1.00 98.12 411 ALA A CA 1
ATOM 3231 C C . ALA A 1 411 ? -10.270 -13.457 -19.247 1.00 98.12 411 ALA A C 1
ATOM 3233 O O . ALA A 1 411 ? -11.429 -13.598 -18.876 1.00 98.12 411 ALA A O 1
ATOM 3234 N N . ALA A 1 412 ? -9.225 -13.531 -18.413 1.00 97.94 412 ALA A N 1
ATOM 3235 C CA . ALA A 1 412 ? -9.333 -13.892 -16.996 1.00 97.94 412 ALA A CA 1
ATOM 3236 C C . ALA A 1 412 ? -10.240 -12.959 -16.177 1.00 97.94 412 ALA A C 1
ATOM 3238 O O . ALA A 1 412 ? -10.876 -13.401 -15.222 1.00 97.94 412 ALA A O 1
ATOM 3239 N N . VAL A 1 413 ? -10.315 -11.674 -16.541 1.00 97.94 413 VAL A N 1
ATOM 3240 C CA . VAL A 1 413 ? -11.261 -10.734 -15.916 1.00 97.94 413 VAL A CA 1
ATOM 3241 C C . VAL A 1 413 ? -12.668 -10.921 -16.479 1.00 97.94 413 VAL A C 1
ATOM 3243 O O . VAL A 1 413 ? -13.638 -10.975 -15.728 1.00 97.94 413 VAL A O 1
ATOM 3246 N N . ARG A 1 414 ? -12.796 -11.055 -17.805 1.00 97.75 414 ARG A N 1
ATOM 3247 C CA . ARG A 1 414 ? -14.095 -11.184 -18.489 1.00 97.75 414 ARG A CA 1
ATOM 3248 C C . ARG A 1 414 ? -14.851 -12.458 -18.119 1.00 97.75 414 ARG A C 1
ATOM 3250 O O . ARG A 1 414 ? -16.076 -12.424 -18.051 1.00 97.75 414 ARG A O 1
ATOM 3257 N N . ASP A 1 415 ? -14.141 -13.563 -17.914 1.00 96.81 415 ASP A N 1
ATOM 3258 C CA . ASP A 1 415 ? -14.727 -14.863 -17.570 1.00 96.81 415 ASP A CA 1
ATOM 3259 C C . ASP A 1 415 ? -14.884 -15.093 -16.055 1.00 96.81 415 ASP A C 1
ATOM 3261 O O . ASP A 1 415 ? -15.495 -16.078 -15.642 1.00 96.81 415 ASP A O 1
ATOM 3265 N N . GLY A 1 416 ? -14.385 -14.170 -15.225 1.00 96.69 416 GLY A N 1
ATOM 3266 C CA . GLY A 1 416 ? -14.538 -14.198 -13.773 1.00 96.69 416 GLY A CA 1
ATOM 3267 C C . GLY A 1 416 ? -13.519 -15.056 -13.018 1.00 96.69 416 GLY A C 1
ATOM 3268 O O . GLY A 1 416 ? -13.667 -15.200 -11.802 1.00 96.69 416 GLY A O 1
ATOM 3269 N N . ARG A 1 417 ? -12.478 -15.596 -13.673 1.00 97.06 417 ARG A N 1
ATOM 3270 C CA . ARG A 1 417 ? -11.352 -16.261 -12.979 1.00 97.06 417 ARG A CA 1
ATOM 3271 C C . ARG A 1 417 ? -10.583 -15.311 -12.061 1.00 97.06 417 ARG A C 1
ATOM 3273 O O . ARG A 1 417 ? -10.037 -15.753 -11.052 1.00 97.06 417 ARG A O 1
ATOM 3280 N N . MET A 1 418 ? -10.553 -14.024 -12.402 1.00 97.69 418 MET A N 1
ATOM 3281 C CA . MET A 1 418 ? -9.955 -12.954 -11.611 1.00 97.69 418 MET A CA 1
ATOM 3282 C C . MET A 1 418 ? -10.906 -11.757 -11.531 1.00 97.69 418 MET A C 1
ATOM 3284 O O . MET A 1 418 ? -11.490 -11.362 -12.536 1.00 97.69 418 MET A O 1
ATOM 3288 N N . LYS A 1 419 ? -11.032 -11.130 -10.359 1.00 98.00 419 LYS A N 1
ATOM 3289 C CA . LYS A 1 419 ? -11.801 -9.883 -10.188 1.00 98.00 419 LYS A CA 1
ATOM 3290 C C . LYS A 1 419 ? -10.884 -8.705 -9.894 1.00 98.00 419 LYS A C 1
ATOM 3292 O O . LYS A 1 419 ? -9.934 -8.856 -9.131 1.00 98.00 419 LYS A O 1
ATOM 3297 N N . ILE A 1 420 ? -11.203 -7.529 -10.434 1.00 97.62 420 ILE A N 1
ATOM 3298 C CA . ILE A 1 420 ? -10.522 -6.272 -10.099 1.00 97.62 420 ILE A CA 1
ATOM 3299 C C . ILE A 1 420 ? -11.495 -5.377 -9.333 1.00 97.62 420 ILE A C 1
ATOM 3301 O O . ILE A 1 420 ? -12.598 -5.088 -9.794 1.00 97.62 420 ILE A O 1
ATOM 3305 N N . LEU A 1 421 ? -11.079 -4.947 -8.147 1.00 94.88 421 LEU A N 1
ATOM 3306 C CA . LEU A 1 421 ? -11.857 -4.142 -7.220 1.00 94.88 421 LEU A CA 1
ATOM 3307 C C . LEU A 1 421 ? -11.096 -2.848 -6.895 1.00 94.88 421 LEU A C 1
ATOM 3309 O O . LEU A 1 421 ? -9.905 -2.912 -6.591 1.00 94.88 421 LEU A O 1
ATOM 3313 N N . PRO A 1 422 ? -11.764 -1.684 -6.894 1.00 92.38 422 PRO A N 1
ATOM 3314 C CA . PRO A 1 422 ? -13.123 -1.441 -7.390 1.00 92.38 422 PRO A CA 1
ATOM 3315 C C . PRO A 1 422 ? -13.285 -1.688 -8.906 1.00 92.38 422 PRO A C 1
ATOM 3317 O O . PRO A 1 422 ? -12.337 -1.545 -9.678 1.00 92.38 422 PRO A O 1
ATOM 3320 N N . LYS A 1 423 ? -14.510 -2.019 -9.345 1.00 93.50 423 LYS A N 1
ATOM 3321 C CA . LYS A 1 423 ? -14.813 -2.409 -10.743 1.00 93.50 423 LYS A CA 1
ATOM 3322 C C . LYS A 1 423 ? -14.464 -1.352 -11.794 1.00 93.50 423 LYS A C 1
ATOM 3324 O O . LYS A 1 423 ? -14.225 -1.680 -12.950 1.00 93.50 423 LYS A O 1
ATOM 3329 N N . GLU A 1 424 ? -14.417 -0.077 -11.419 1.00 91.38 424 GLU A N 1
ATOM 3330 C CA . GLU A 1 424 ? -14.044 1.018 -12.325 1.00 91.38 424 GLU A CA 1
ATOM 3331 C C . GLU A 1 424 ? -12.636 0.867 -12.931 1.00 91.38 424 GLU A C 1
ATOM 3333 O O . GLU A 1 424 ? -12.375 1.358 -14.035 1.00 91.38 424 GLU A O 1
ATOM 3338 N N . PHE A 1 425 ? -11.733 0.135 -12.269 1.00 94.88 425 PHE A N 1
ATOM 3339 C CA . PHE A 1 425 ? -10.397 -0.134 -12.798 1.00 94.88 425 PHE A CA 1
ATOM 3340 C C . PHE A 1 425 ? -10.385 -1.150 -13.949 1.00 94.88 425 PHE A C 1
ATOM 3342 O O . PHE A 1 425 ? -9.418 -1.158 -14.712 1.00 94.88 425 PHE A O 1
ATOM 3349 N N . GLU A 1 426 ? -11.452 -1.931 -14.160 1.00 96.25 426 GLU A N 1
ATOM 3350 C CA . GLU A 1 426 ? -11.551 -2.879 -15.281 1.00 96.25 426 GLU A CA 1
ATOM 3351 C C . GLU A 1 426 ? -11.471 -2.171 -16.641 1.00 96.25 426 GLU A C 1
ATOM 3353 O O . GLU A 1 426 ? -10.758 -2.611 -17.542 1.00 96.25 426 GLU A O 1
ATOM 3358 N N . ALA A 1 427 ? -12.123 -1.015 -16.792 1.00 95.81 427 ALA A N 1
ATOM 3359 C CA . ALA A 1 427 ? -12.049 -0.241 -18.032 1.00 95.81 427 ALA A CA 1
ATOM 3360 C C . ALA A 1 427 ? -10.610 0.218 -18.332 1.00 95.81 427 ALA A C 1
ATOM 3362 O O . ALA A 1 427 ? -10.159 0.206 -19.480 1.00 95.81 427 ALA A O 1
ATOM 3363 N N . THR A 1 428 ? -9.867 0.591 -17.286 1.00 94.25 428 THR A N 1
ATOM 3364 C CA . THR A 1 428 ? -8.457 0.982 -17.415 1.00 94.25 428 THR A CA 1
ATOM 3365 C C . THR A 1 428 ? -7.588 -0.238 -17.733 1.00 94.25 428 THR A C 1
ATOM 3367 O O . THR A 1 428 ? -6.689 -0.127 -18.567 1.00 94.25 428 THR A O 1
ATOM 3370 N N . TRP A 1 429 ? -7.887 -1.394 -17.130 1.00 96.94 429 TRP A N 1
ATOM 3371 C CA . TRP A 1 429 ? -7.248 -2.683 -17.401 1.00 96.94 429 TRP A CA 1
ATOM 3372 C C . TRP A 1 429 ? -7.352 -3.086 -18.873 1.00 96.94 429 TRP A C 1
ATOM 3374 O O . TRP A 1 429 ? -6.323 -3.269 -19.525 1.00 96.94 429 TRP A O 1
ATOM 3384 N N . PHE A 1 430 ? -8.571 -3.134 -19.422 1.00 97.62 430 PHE A N 1
ATOM 3385 C CA . PHE A 1 430 ? -8.800 -3.518 -20.818 1.00 97.62 430 PHE A CA 1
ATOM 3386 C C . PHE A 1 430 ? -8.127 -2.555 -21.788 1.00 97.62 430 PHE A C 1
ATOM 3388 O O . PHE A 1 430 ? -7.345 -2.988 -22.630 1.00 97.62 430 PHE A O 1
ATOM 3395 N N . ARG A 1 431 ? -8.332 -1.242 -21.611 1.00 95.12 431 ARG A N 1
ATOM 3396 C CA . ARG A 1 431 ? -7.719 -0.229 -22.479 1.00 95.12 431 ARG A CA 1
ATOM 3397 C C . ARG A 1 431 ? -6.200 -0.376 -22.551 1.00 95.12 431 ARG A C 1
ATOM 3399 O O . ARG A 1 431 ? -5.621 -0.138 -23.607 1.00 95.12 431 ARG A O 1
ATOM 3406 N N . TRP A 1 432 ? -5.548 -0.707 -21.438 1.00 93.56 432 TRP A N 1
ATOM 3407 C CA . TRP A 1 432 ? -4.096 -0.825 -21.404 1.00 93.56 432 TRP A CA 1
ATOM 3408 C C . TRP A 1 432 ? -3.599 -2.129 -22.035 1.00 93.56 432 TRP A C 1
ATOM 3410 O O . TRP A 1 432 ? -2.703 -2.092 -22.873 1.00 93.56 432 TRP A O 1
ATOM 3420 N N . LEU A 1 433 ? -4.196 -3.270 -21.676 1.00 95.44 433 LEU A N 1
ATOM 3421 C CA . LEU A 1 433 ? -3.776 -4.578 -22.186 1.00 95.44 433 LEU A CA 1
ATOM 3422 C C . LEU A 1 433 ? -4.121 -4.793 -23.665 1.00 95.44 433 LEU A C 1
ATOM 3424 O O . LEU A 1 433 ? -3.340 -5.411 -24.380 1.00 95.44 433 LEU A O 1
ATOM 3428 N N . GLU A 1 434 ? -5.236 -4.253 -24.156 1.00 95.69 434 GLU A N 1
ATOM 3429 C CA . GLU A 1 434 ? -5.610 -4.346 -25.577 1.00 95.69 434 GLU A CA 1
ATOM 3430 C C . GLU A 1 434 ? -4.683 -3.536 -26.493 1.00 95.69 434 GLU A C 1
ATOM 3432 O O . GLU A 1 434 ? -4.562 -3.849 -27.674 1.00 95.69 434 GLU A O 1
ATOM 3437 N N . ASN A 1 435 ? -4.000 -2.527 -25.943 1.00 92.56 435 ASN A N 1
ATOM 3438 C CA . ASN A 1 435 ? -3.044 -1.677 -26.656 1.00 92.56 435 ASN A CA 1
ATOM 3439 C C . ASN A 1 435 ? -1.592 -1.933 -26.214 1.00 92.56 435 ASN A C 1
ATOM 3441 O O . ASN A 1 435 ? -0.732 -1.061 -26.374 1.00 92.56 435 ASN A O 1
ATOM 3445 N N . ILE A 1 436 ? -1.312 -3.097 -25.616 1.00 91.81 436 ILE A N 1
ATOM 3446 C CA . ILE A 1 436 ? 0.022 -3.409 -25.108 1.00 91.81 436 ILE A CA 1
ATOM 3447 C C . ILE A 1 436 ? 1.044 -3.496 -26.247 1.00 91.81 436 ILE A C 1
ATOM 3449 O O . ILE A 1 436 ? 0.751 -3.964 -27.347 1.00 91.81 436 ILE A O 1
ATOM 3453 N N . ARG A 1 437 ? 2.271 -3.066 -25.958 1.00 90.12 437 ARG A N 1
ATOM 3454 C CA . ARG A 1 437 ? 3.439 -3.238 -26.826 1.00 90.12 437 ARG A CA 1
ATOM 3455 C C . ARG A 1 437 ? 4.382 -4.266 -26.222 1.00 90.12 437 ARG A C 1
ATOM 3457 O O . ARG A 1 437 ? 4.343 -4.504 -25.014 1.00 90.12 437 ARG A O 1
ATOM 3464 N N . ASP A 1 438 ? 5.250 -4.819 -27.060 1.00 92.50 438 ASP A N 1
ATOM 3465 C CA . ASP A 1 438 ? 6.309 -5.711 -26.600 1.00 92.50 438 ASP A CA 1
ATOM 3466 C C . ASP A 1 438 ? 7.174 -5.019 -25.554 1.00 92.50 438 ASP A C 1
ATOM 3468 O O . ASP A 1 438 ? 7.522 -3.838 -25.656 1.00 92.50 438 ASP A O 1
ATOM 3472 N N . TRP A 1 439 ? 7.509 -5.768 -24.519 1.00 92.56 439 TRP A N 1
ATOM 3473 C CA . TRP A 1 439 ? 8.175 -5.235 -23.348 1.00 92.56 439 TRP A CA 1
ATOM 3474 C C . TRP A 1 439 ? 9.684 -5.421 -23.464 1.00 92.56 439 TRP A C 1
ATOM 3476 O O . TRP A 1 439 ? 10.175 -6.545 -23.463 1.00 92.56 439 TRP A O 1
ATOM 3486 N N . CYS A 1 440 ? 10.421 -4.310 -23.530 1.00 93.06 440 CYS A N 1
ATOM 3487 C CA . CYS A 1 440 ? 11.879 -4.309 -23.430 1.00 93.06 440 CYS A CA 1
ATOM 3488 C C . CYS A 1 440 ? 12.306 -4.713 -22.010 1.00 93.06 440 CYS A C 1
ATOM 3490 O O . CYS A 1 440 ? 12.075 -3.961 -21.055 1.00 93.06 440 CYS A O 1
ATOM 3492 N N . VAL A 1 441 ? 12.922 -5.888 -21.870 1.00 93.38 441 VAL A N 1
ATOM 3493 C CA . VAL A 1 441 ? 13.289 -6.492 -20.577 1.00 93.38 441 VAL A CA 1
ATOM 3494 C C . VAL A 1 441 ? 14.770 -6.399 -20.243 1.00 93.38 441 VAL A C 1
ATOM 3496 O O . VAL A 1 441 ? 15.117 -6.602 -19.088 1.00 93.38 441 VAL A O 1
ATOM 3499 N N . SER A 1 442 ? 15.649 -6.082 -21.189 1.00 94.56 442 SER A N 1
ATOM 3500 C CA . SER A 1 442 ? 17.070 -5.876 -20.891 1.00 94.56 442 SER A CA 1
ATOM 3501 C C . SER A 1 442 ? 17.360 -4.459 -20.400 1.00 94.56 442 SER A C 1
ATOM 3503 O O . SER A 1 442 ? 16.663 -3.494 -20.736 1.00 94.56 442 SER A O 1
ATOM 3505 N N . ARG A 1 443 ? 18.384 -4.336 -19.556 1.00 93.44 443 ARG A N 1
ATOM 3506 C CA . ARG A 1 443 ? 18.866 -3.091 -18.955 1.00 93.44 443 ARG A CA 1
ATOM 3507 C C . ARG A 1 443 ? 20.391 -3.114 -18.869 1.00 93.44 443 ARG A C 1
ATOM 3509 O O . ARG A 1 443 ? 20.973 -4.085 -18.392 1.00 93.44 443 ARG A O 1
ATOM 3516 N N . GLN A 1 444 ? 21.024 -1.991 -19.203 1.00 93.06 444 GLN A N 1
ATOM 3517 C CA . GLN A 1 444 ? 22.484 -1.798 -19.160 1.00 93.06 444 GLN A CA 1
ATOM 3518 C C . GLN A 1 444 ? 22.934 -1.353 -17.753 1.00 93.06 444 GLN A C 1
ATOM 3520 O O . GLN A 1 444 ? 23.726 -0.427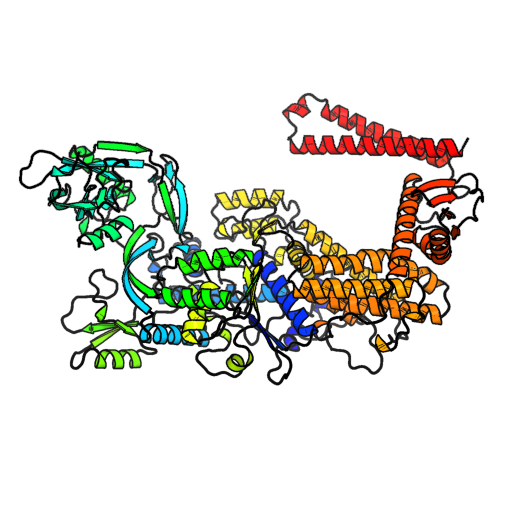 -17.540 1.00 93.06 444 GLN A O 1
ATOM 3525 N N . LEU A 1 445 ? 22.351 -1.998 -16.747 1.00 92.75 445 LEU A N 1
ATOM 3526 C CA . LEU A 1 445 ? 22.640 -1.785 -15.337 1.00 92.75 445 LEU A CA 1
ATOM 3527 C C . LEU A 1 445 ? 23.625 -2.849 -14.859 1.00 92.75 445 LEU A C 1
ATOM 3529 O O . LEU A 1 445 ? 23.816 -3.885 -15.489 1.00 92.75 445 LEU A O 1
ATOM 3533 N N . TRP A 1 446 ? 24.269 -2.591 -13.727 1.00 93.94 446 TRP A N 1
ATOM 3534 C CA . TRP A 1 446 ? 25.096 -3.602 -13.072 1.00 93.94 446 TRP A CA 1
ATOM 3535 C C . TRP A 1 446 ? 24.302 -4.363 -12.017 1.00 93.94 446 TRP A C 1
ATOM 3537 O O . TRP A 1 446 ? 24.564 -5.545 -11.809 1.00 93.94 446 TRP A O 1
ATOM 3547 N N . TRP A 1 447 ? 23.321 -3.701 -11.396 1.00 95.62 447 TRP A N 1
ATOM 3548 C CA . TRP A 1 447 ? 22.443 -4.276 -10.384 1.00 95.62 447 TRP A CA 1
ATOM 3549 C C . TRP A 1 447 ? 21.155 -4.851 -10.989 1.00 95.62 447 TRP A C 1
ATOM 3551 O O . TRP A 1 447 ? 20.362 -4.112 -11.573 1.00 95.62 447 TRP A O 1
ATOM 3561 N N . GLY A 1 448 ? 20.944 -6.156 -10.815 1.00 95.81 448 GLY A N 1
ATOM 3562 C CA . GLY A 1 448 ? 19.791 -6.909 -11.316 1.00 95.81 448 GLY A CA 1
ATOM 3563 C C . GLY A 1 448 ? 20.164 -8.358 -11.643 1.00 95.81 448 GLY A C 1
ATOM 3564 O O . GLY A 1 448 ? 21.324 -8.756 -11.511 1.00 95.81 448 GLY A O 1
ATOM 3565 N N . HIS A 1 449 ? 19.193 -9.155 -12.088 1.00 97.25 449 HIS A N 1
ATOM 3566 C CA . HIS A 1 449 ? 19.453 -10.522 -12.547 1.00 97.25 449 HIS A CA 1
ATOM 3567 C C . HIS A 1 449 ? 20.143 -10.496 -13.909 1.00 97.25 449 HIS A C 1
ATOM 3569 O O . HIS A 1 449 ? 19.563 -10.005 -14.874 1.00 97.25 449 HIS A O 1
ATOM 3575 N N . ARG A 1 450 ? 21.364 -11.026 -14.008 1.00 95.62 450 ARG A N 1
ATOM 3576 C CA . ARG A 1 450 ? 22.076 -11.120 -15.290 1.00 95.62 450 ARG A CA 1
ATOM 3577 C C . ARG A 1 450 ? 21.314 -12.028 -16.255 1.00 95.62 450 ARG A C 1
ATOM 3579 O O . ARG A 1 450 ? 20.868 -13.105 -15.861 1.00 95.62 450 ARG A O 1
ATOM 3586 N N . ILE A 1 451 ? 21.180 -11.601 -17.508 1.00 97.31 451 ILE A N 1
ATOM 3587 C CA . ILE A 1 451 ? 20.445 -12.362 -18.521 1.00 97.31 451 ILE A CA 1
ATOM 3588 C C . ILE A 1 451 ? 21.161 -13.705 -18.788 1.00 97.31 451 ILE A C 1
ATOM 3590 O O . ILE A 1 451 ? 22.381 -13.728 -18.990 1.00 97.31 451 ILE A O 1
ATOM 3594 N N . PRO A 1 452 ? 20.444 -14.846 -18.800 1.00 97.19 452 PRO A N 1
ATOM 3595 C CA . PRO A 1 452 ? 21.037 -16.166 -19.028 1.00 97.19 452 PRO A CA 1
ATOM 3596 C C . PRO A 1 452 ? 21.176 -16.492 -20.525 1.00 97.19 452 PRO A C 1
ATOM 3598 O O . PRO A 1 452 ? 20.847 -17.589 -20.984 1.00 97.19 452 PRO A O 1
ATOM 3601 N N . ALA A 1 453 ? 21.641 -15.511 -21.298 1.00 97.69 453 ALA A N 1
ATOM 3602 C CA . ALA A 1 453 ? 21.878 -15.618 -22.729 1.00 97.69 453 ALA A CA 1
ATOM 3603 C C . ALA A 1 453 ? 23.371 -15.493 -23.035 1.00 97.69 453 ALA A C 1
ATOM 3605 O O . ALA A 1 453 ? 24.097 -14.741 -22.386 1.00 97.69 453 ALA A O 1
ATOM 3606 N N . TYR A 1 454 ? 23.821 -16.239 -24.037 1.00 96.88 454 TYR A N 1
ATOM 3607 C CA . TYR A 1 454 ? 25.215 -16.364 -24.427 1.00 96.88 454 TYR A CA 1
ATOM 3608 C C . TYR A 1 454 ? 25.339 -16.158 -25.931 1.00 96.88 454 TYR A C 1
ATOM 3610 O O . TYR A 1 454 ? 24.671 -16.826 -26.724 1.00 96.88 454 TYR A O 1
ATOM 3618 N N . TYR A 1 455 ? 26.192 -15.224 -26.321 1.00 95.31 455 TYR A N 1
ATOM 3619 C CA . TYR A 1 455 ? 26.530 -14.971 -27.707 1.00 95.31 455 TYR A CA 1
ATOM 3620 C C . TYR A 1 455 ? 27.586 -15.977 -28.159 1.00 95.31 455 TYR A C 1
ATOM 3622 O O . TYR A 1 455 ? 28.620 -16.138 -27.506 1.00 95.31 455 TYR A O 1
ATOM 3630 N N . CYS A 1 456 ? 27.318 -16.660 -29.269 1.00 94.88 456 CYS A N 1
ATOM 3631 C CA . CYS A 1 456 ? 28.245 -17.608 -29.874 1.00 94.88 456 CYS A CA 1
ATOM 3632 C C . CYS A 1 456 ? 29.242 -16.860 -30.767 1.00 94.88 456 CYS A C 1
ATOM 3634 O O . CYS A 1 456 ? 28.945 -16.573 -31.929 1.00 94.88 456 CYS A O 1
ATOM 3636 N N . GLN A 1 457 ? 30.426 -16.550 -30.237 1.00 91.31 457 GLN A N 1
ATOM 3637 C CA . GLN A 1 457 ? 31.530 -16.012 -31.028 1.00 91.31 457 GLN A CA 1
ATOM 3638 C C . GLN A 1 457 ? 32.181 -17.151 -31.817 1.00 91.31 457 GLN A C 1
ATOM 3640 O O . GLN A 1 457 ? 32.688 -18.106 -31.229 1.00 91.31 457 GLN A O 1
ATOM 3645 N N . LEU A 1 458 ? 32.156 -17.040 -33.144 1.00 89.62 458 LEU A N 1
ATOM 3646 C CA . LEU A 1 458 ? 32.731 -18.019 -34.064 1.00 89.62 458 LEU A CA 1
ATOM 3647 C C . LEU A 1 458 ? 34.098 -17.531 -34.556 1.00 89.62 458 LEU A C 1
ATOM 3649 O O . LEU A 1 458 ? 34.312 -16.324 -34.703 1.00 89.62 458 LEU A O 1
ATOM 3653 N N . ASP A 1 459 ? 35.001 -18.460 -34.856 1.00 82.12 459 ASP A N 1
ATOM 3654 C CA . ASP A 1 459 ? 36.330 -18.126 -35.375 1.00 82.12 459 ASP A CA 1
ATOM 3655 C C . ASP A 1 459 ? 36.280 -17.287 -36.658 1.00 82.12 459 ASP A C 1
ATOM 3657 O O . ASP A 1 459 ? 35.519 -17.575 -37.590 1.00 82.12 459 ASP A O 1
ATOM 3661 N N . GLY A 1 460 ? 37.140 -16.264 -36.710 1.00 75.00 460 GLY A N 1
ATOM 3662 C CA . GLY A 1 460 ? 37.289 -15.354 -37.851 1.00 75.00 460 GLY A CA 1
ATOM 3663 C C . GLY A 1 460 ? 36.232 -14.251 -37.943 1.00 75.00 460 GLY A C 1
ATOM 3664 O O . GLY A 1 460 ? 36.238 -13.489 -38.909 1.00 75.00 460 GLY A O 1
ATOM 3665 N N . ASP A 1 461 ? 35.335 -14.150 -36.962 1.00 74.19 461 ASP A N 1
ATOM 3666 C CA . ASP A 1 461 ? 34.230 -13.200 -36.980 1.00 74.19 461 ASP A CA 1
ATOM 3667 C C . ASP A 1 461 ? 34.516 -11.921 -36.180 1.00 74.19 461 ASP A C 1
ATOM 3669 O O . ASP A 1 461 ? 34.997 -11.979 -35.050 1.00 74.19 461 ASP A O 1
ATOM 3673 N N . ALA A 1 462 ? 34.194 -10.764 -36.765 1.00 72.62 462 ALA A N 1
ATOM 3674 C CA . ALA A 1 462 ? 34.394 -9.450 -36.153 1.00 72.62 462 ALA A CA 1
ATOM 3675 C C . ALA A 1 462 ? 33.141 -8.895 -35.443 1.00 72.62 462 ALA A C 1
ATOM 3677 O O . ALA A 1 462 ? 33.229 -7.855 -34.791 1.00 72.62 462 ALA A O 1
ATOM 3678 N N . SER A 1 463 ? 31.973 -9.538 -35.575 1.00 75.56 463 SER A N 1
ATOM 3679 C CA . SER A 1 463 ? 30.729 -9.081 -34.945 1.00 75.56 463 SER A CA 1
ATOM 3680 C C . SER A 1 463 ? 30.746 -9.363 -33.444 1.00 75.56 463 SER A C 1
ATOM 3682 O O . SER A 1 463 ? 30.865 -10.517 -33.027 1.00 75.56 463 SER A O 1
ATOM 3684 N N . LEU A 1 464 ? 30.594 -8.302 -32.649 1.00 78.69 464 LEU A N 1
ATOM 3685 C CA . LEU A 1 464 ? 30.546 -8.335 -31.189 1.00 78.69 464 LEU A CA 1
ATOM 3686 C C . LEU A 1 464 ? 29.112 -8.085 -30.685 1.00 78.69 464 LEU A C 1
ATOM 3688 O O . LEU A 1 464 ? 28.391 -7.272 -31.284 1.00 78.69 464 LEU A O 1
ATOM 3692 N N . PRO A 1 465 ? 28.701 -8.727 -29.575 1.00 86.81 465 PRO A N 1
ATOM 3693 C CA . PRO A 1 465 ? 27.390 -8.497 -28.974 1.00 86.81 465 PRO A CA 1
ATOM 3694 C C . PRO A 1 465 ? 27.243 -7.050 -28.476 1.00 86.81 465 PRO A C 1
ATOM 3696 O O . PRO A 1 465 ? 28.223 -6.404 -28.107 1.00 86.81 465 PRO A O 1
ATOM 3699 N N . GLY A 1 466 ? 26.015 -6.529 -28.471 1.00 81.38 466 GLY A N 1
ATOM 3700 C CA . GLY A 1 466 ? 25.680 -5.179 -28.004 1.00 81.38 466 GLY A CA 1
ATOM 3701 C C . GLY A 1 466 ? 25.907 -4.065 -29.033 1.00 81.38 466 GLY A C 1
ATOM 3702 O O . GLY A 1 466 ? 25.577 -2.906 -28.771 1.00 81.38 466 GLY A O 1
ATOM 3703 N N . THR A 1 467 ? 26.441 -4.389 -30.213 1.00 80.94 467 THR A N 1
ATOM 3704 C CA . THR A 1 467 ? 26.674 -3.429 -31.301 1.00 80.94 467 THR A CA 1
ATOM 3705 C C . THR A 1 467 ? 25.493 -3.383 -32.273 1.00 80.94 467 THR A C 1
ATOM 3707 O O . THR A 1 467 ? 24.701 -4.316 -32.365 1.00 80.94 467 THR A O 1
ATOM 3710 N N . THR A 1 468 ? 25.357 -2.312 -33.059 1.00 73.12 468 THR A N 1
ATOM 3711 C CA . THR A 1 468 ? 24.315 -2.249 -34.105 1.00 73.12 468 THR A CA 1
ATOM 3712 C C . THR A 1 468 ? 24.558 -3.231 -35.257 1.00 73.12 468 THR A C 1
ATOM 3714 O O . THR A 1 468 ? 23.656 -3.448 -36.060 1.00 73.12 468 THR A O 1
ATOM 3717 N N . THR A 1 469 ? 25.755 -3.824 -35.335 1.00 75.00 469 THR A N 1
ATOM 3718 C CA . THR A 1 469 ? 26.156 -4.868 -36.293 1.00 75.00 469 THR A CA 1
ATOM 3719 C C . THR A 1 469 ? 26.153 -6.273 -35.671 1.00 75.00 469 THR A C 1
ATOM 3721 O O . THR A 1 469 ? 26.702 -7.213 -36.253 1.00 75.00 469 THR A O 1
ATOM 3724 N N . GLU A 1 470 ? 25.557 -6.421 -34.484 1.00 86.00 470 GLU A N 1
ATOM 3725 C CA . GLU A 1 470 ? 25.344 -7.697 -33.798 1.00 86.00 470 GLU A CA 1
ATOM 3726 C C . GLU A 1 470 ? 24.504 -8.651 -34.665 1.00 86.00 470 GLU A C 1
ATOM 3728 O O . GLU A 1 470 ? 23.411 -8.305 -35.120 1.00 86.00 470 GLU A O 1
ATOM 3733 N N . ASP A 1 471 ? 24.986 -9.882 -34.849 1.00 88.25 471 ASP A N 1
ATOM 3734 C CA . ASP A 1 471 ? 24.213 -10.952 -35.482 1.00 88.25 471 ASP A CA 1
ATOM 3735 C C . ASP A 1 471 ? 23.331 -11.660 -34.443 1.00 88.25 471 ASP A C 1
ATOM 3737 O O . ASP A 1 471 ? 23.756 -12.559 -33.711 1.00 88.25 471 ASP A O 1
ATOM 3741 N N . MET A 1 472 ? 22.061 -11.260 -34.399 1.00 90.00 472 MET A N 1
ATOM 3742 C CA . MET A 1 472 ? 21.077 -11.746 -33.425 1.00 90.00 472 MET A CA 1
ATOM 3743 C C . MET A 1 472 ? 20.815 -13.247 -33.511 1.00 90.00 472 MET A C 1
ATOM 3745 O O . MET A 1 472 ? 20.357 -13.854 -32.540 1.00 90.00 472 MET A O 1
ATOM 3749 N N . SER A 1 473 ? 21.141 -13.878 -34.641 1.00 89.69 473 SER A N 1
ATOM 3750 C CA . SER A 1 473 ? 20.988 -15.320 -34.800 1.00 89.69 473 SER A CA 1
ATOM 3751 C C . SER A 1 473 ? 21.972 -16.121 -33.942 1.00 89.69 473 SER A C 1
ATOM 3753 O O . SER A 1 473 ? 21.775 -17.322 -33.780 1.00 89.69 473 SER A O 1
ATOM 3755 N N . ARG A 1 474 ? 22.988 -15.496 -33.333 1.00 92.06 474 ARG A N 1
ATOM 3756 C CA . ARG A 1 474 ? 24.054 -16.181 -32.575 1.00 92.06 474 ARG A CA 1
ATOM 3757 C C . ARG A 1 474 ? 23.795 -16.362 -31.091 1.00 92.06 474 ARG A C 1
ATOM 3759 O O . ARG A 1 474 ? 24.586 -17.017 -30.415 1.00 92.06 474 ARG A O 1
ATOM 3766 N N . TRP A 1 475 ? 22.694 -15.830 -30.577 1.00 95.50 475 TRP A N 1
ATOM 3767 C CA . TRP A 1 475 ? 22.337 -16.040 -29.181 1.00 95.50 475 TRP A CA 1
ATOM 3768 C C . TRP A 1 475 ? 21.833 -17.460 -28.938 1.00 95.50 475 TRP A C 1
ATOM 3770 O O . TRP A 1 475 ? 21.061 -18.018 -29.728 1.00 95.50 475 TRP A O 1
ATOM 3780 N N . VAL A 1 476 ? 22.262 -18.025 -27.815 1.00 96.81 476 VAL A N 1
ATOM 3781 C CA . VAL A 1 476 ? 21.676 -19.207 -27.182 1.00 96.81 476 VAL A CA 1
ATOM 3782 C C . VAL A 1 476 ? 21.356 -18.878 -25.729 1.00 96.81 476 VAL A C 1
ATOM 3784 O O . VAL A 1 476 ? 22.038 -18.078 -25.097 1.00 96.81 476 VAL A O 1
ATOM 3787 N N . VAL A 1 477 ? 20.307 -19.486 -25.192 1.00 97.69 477 VAL A N 1
ATOM 3788 C CA . VAL A 1 477 ? 19.835 -19.257 -23.821 1.00 97.69 477 VAL A CA 1
ATOM 3789 C C . VAL A 1 477 ? 19.931 -20.568 -23.060 1.00 97.69 477 VAL A C 1
ATOM 3791 O O . VAL A 1 477 ? 19.547 -21.601 -23.603 1.00 97.69 477 VAL A O 1
ATOM 3794 N N . GLY A 1 478 ? 20.446 -20.552 -21.833 1.00 96.25 478 GLY A N 1
ATOM 3795 C CA . GLY A 1 478 ? 20.627 -21.766 -21.036 1.00 96.25 478 GLY A CA 1
ATOM 3796 C C . GLY A 1 478 ? 20.680 -21.480 -19.541 1.00 96.25 478 GLY A C 1
ATOM 3797 O O . GLY A 1 478 ? 21.118 -20.411 -19.127 1.00 96.25 478 GLY A O 1
ATOM 3798 N N . ARG A 1 479 ? 20.248 -22.446 -18.722 1.00 95.25 479 ARG A N 1
ATOM 3799 C CA . ARG A 1 479 ? 20.235 -22.329 -17.252 1.00 95.25 479 ARG A CA 1
ATOM 3800 C C . ARG A 1 479 ? 21.641 -22.271 -16.663 1.00 95.25 479 ARG A C 1
ATOM 3802 O O . ARG A 1 479 ? 21.848 -21.726 -15.587 1.00 95.25 479 ARG A O 1
ATOM 3809 N N . SER A 1 480 ? 22.607 -22.852 -17.364 1.00 95.94 480 SER A N 1
ATOM 3810 C CA . SER A 1 480 ? 24.009 -22.843 -16.974 1.00 95.94 480 SER A CA 1
ATOM 3811 C C . SER A 1 480 ? 24.912 -22.661 -18.197 1.00 95.94 480 SER A C 1
ATOM 3813 O O . SER A 1 480 ? 24.468 -22.901 -19.330 1.00 95.94 480 SER A O 1
ATOM 3815 N N . PRO A 1 481 ? 26.190 -22.287 -17.999 1.00 95.06 481 PRO A N 1
ATOM 3816 C CA . PRO A 1 481 ? 27.177 -22.243 -19.077 1.00 95.06 481 PRO A CA 1
ATOM 3817 C C . PRO A 1 481 ? 27.318 -23.574 -19.833 1.00 95.06 481 PRO A C 1
ATOM 3819 O O . PRO A 1 481 ? 27.590 -23.582 -21.032 1.00 95.06 481 PRO A O 1
ATOM 3822 N N . GLU A 1 482 ? 27.121 -24.706 -19.156 1.00 96.50 482 GLU A N 1
ATOM 3823 C CA . GLU A 1 482 ? 27.170 -26.046 -19.749 1.00 96.50 482 GLU A CA 1
ATOM 3824 C C . GLU A 1 482 ? 25.960 -26.305 -20.653 1.00 96.50 482 GLU A C 1
ATOM 3826 O O . GLU A 1 482 ? 26.126 -26.795 -21.771 1.00 96.50 482 GLU A O 1
ATOM 3831 N N . GLU A 1 483 ? 24.747 -25.941 -20.215 1.00 97.12 483 GLU A N 1
ATOM 3832 C CA . GLU A 1 483 ? 23.554 -26.030 -21.069 1.00 97.12 483 GLU A CA 1
ATOM 3833 C C . GLU A 1 483 ? 23.684 -25.114 -22.292 1.00 97.12 483 GLU A C 1
ATOM 3835 O O . GLU A 1 483 ? 23.386 -25.538 -23.410 1.00 97.12 483 GLU A O 1
ATOM 3840 N N . ALA A 1 484 ? 24.157 -23.881 -22.094 1.00 96.50 484 ALA A N 1
ATOM 3841 C CA . ALA A 1 484 ? 24.381 -22.936 -23.181 1.00 96.50 484 ALA A CA 1
ATOM 3842 C C . ALA A 1 484 ? 25.403 -23.469 -24.196 1.00 96.50 484 ALA A C 1
ATOM 3844 O O . ALA A 1 484 ? 25.174 -23.362 -25.400 1.00 96.50 484 ALA A O 1
ATOM 3845 N N . ARG A 1 485 ? 26.487 -24.105 -23.731 1.00 96.19 485 ARG A N 1
ATOM 3846 C CA . ARG A 1 485 ? 27.497 -24.729 -24.601 1.00 96.19 485 ARG A CA 1
ATOM 3847 C C . ARG A 1 485 ? 26.913 -25.858 -25.435 1.00 96.19 485 ARG A C 1
ATOM 3849 O O . ARG A 1 485 ? 27.091 -25.841 -26.646 1.00 96.19 485 ARG A O 1
ATOM 3856 N N . ARG A 1 486 ? 26.137 -26.760 -24.830 1.00 96.38 486 ARG A N 1
ATOM 3857 C CA . ARG A 1 486 ? 25.455 -27.827 -25.578 1.00 96.38 486 ARG A CA 1
ATOM 3858 C C . ARG A 1 486 ? 24.528 -27.258 -26.660 1.00 96.38 486 ARG A C 1
ATOM 3860 O O . ARG A 1 486 ? 24.591 -27.684 -27.807 1.00 96.38 486 ARG A O 1
ATOM 3867 N N . ARG A 1 487 ? 23.710 -26.253 -26.321 1.00 96.94 487 ARG A N 1
ATOM 3868 C CA . ARG A 1 487 ? 22.813 -25.584 -27.285 1.00 96.94 487 ARG A CA 1
ATOM 3869 C C . ARG A 1 487 ? 23.591 -24.873 -28.404 1.00 96.94 487 ARG A C 1
ATOM 3871 O O . ARG A 1 487 ? 23.134 -24.849 -29.542 1.00 96.94 487 ARG A O 1
ATOM 3878 N N . ALA A 1 488 ? 24.758 -24.301 -28.104 1.00 95.56 488 ALA A N 1
ATOM 3879 C CA . ALA A 1 488 ? 25.629 -23.680 -29.102 1.00 95.56 488 ALA A CA 1
ATOM 3880 C C . ALA A 1 488 ? 26.250 -24.704 -30.060 1.00 95.56 488 ALA A C 1
ATOM 3882 O O . ALA A 1 488 ? 26.246 -24.478 -31.268 1.00 95.56 488 ALA A O 1
ATOM 3883 N N . GLU A 1 489 ? 26.733 -25.833 -29.540 1.00 94.25 489 GLU A N 1
ATOM 3884 C CA . GLU A 1 489 ? 27.287 -26.939 -30.334 1.00 94.25 489 GLU A CA 1
ATOM 3885 C C . GLU A 1 489 ? 26.229 -27.559 -31.260 1.00 94.25 489 GLU A C 1
ATOM 3887 O O . GLU A 1 489 ? 26.516 -27.843 -32.422 1.00 94.25 489 GLU A O 1
ATOM 3892 N N . GLU A 1 490 ? 24.990 -27.709 -30.782 1.00 95.31 490 GLU A N 1
ATOM 3893 C CA . GLU A 1 490 ? 23.850 -28.160 -31.594 1.00 95.31 490 GLU A CA 1
ATOM 3894 C C . GLU A 1 490 ? 23.498 -27.158 -32.704 1.00 95.31 490 GLU A C 1
ATOM 3896 O O . GLU A 1 490 ? 23.180 -27.552 -33.828 1.00 95.31 490 GLU A O 1
ATOM 3901 N N . LYS A 1 491 ? 23.566 -25.857 -32.404 1.00 94.94 491 LYS A N 1
ATOM 3902 C CA . LYS A 1 491 ? 23.225 -24.779 -33.341 1.00 94.94 491 LYS A CA 1
ATOM 3903 C C . LYS A 1 491 ? 24.314 -24.525 -34.388 1.00 94.94 491 LYS A C 1
ATOM 3905 O O . LYS A 1 491 ? 23.994 -24.171 -35.522 1.00 94.94 491 LYS A O 1
ATOM 3910 N N . PHE A 1 492 ? 25.582 -24.716 -34.027 1.00 93.12 492 PHE A N 1
ATOM 3911 C CA . PHE A 1 492 ? 26.751 -24.479 -34.880 1.00 93.12 492 PHE A CA 1
ATOM 3912 C C . PHE A 1 492 ? 27.650 -25.726 -34.956 1.00 93.12 492 PHE A C 1
ATOM 3914 O O . PHE A 1 492 ? 28.801 -25.694 -34.507 1.00 93.12 492 PHE A O 1
ATOM 3921 N N . PRO A 1 493 ? 27.159 -26.833 -35.540 1.00 91.75 493 PRO A N 1
ATOM 3922 C CA . PRO A 1 493 ? 27.884 -28.096 -35.543 1.00 91.75 493 PRO A CA 1
ATOM 3923 C C . PRO A 1 493 ? 29.215 -27.977 -36.296 1.00 91.75 493 PRO A C 1
ATOM 3925 O O . PRO A 1 493 ? 29.275 -27.470 -37.417 1.00 91.75 493 PRO A O 1
ATOM 3928 N N . GLY A 1 494 ? 30.290 -28.477 -35.681 1.00 87.94 494 GLY A N 1
ATOM 3929 C CA . GLY A 1 494 ? 31.626 -28.524 -36.285 1.00 87.94 494 GLY A CA 1
ATOM 3930 C C . GLY A 1 494 ? 32.376 -27.188 -36.331 1.00 87.94 494 GLY A C 1
ATOM 3931 O O . GLY A 1 494 ? 33.406 -27.112 -36.998 1.00 87.94 494 GLY A O 1
ATOM 3932 N N . ARG A 1 495 ? 31.890 -26.144 -35.645 1.00 89.06 495 ARG A N 1
ATOM 3933 C CA . ARG A 1 495 ? 32.602 -24.866 -35.479 1.00 89.06 495 ARG A CA 1
ATOM 3934 C C . ARG A 1 495 ? 33.118 -24.721 -34.050 1.00 89.06 495 ARG A C 1
ATOM 3936 O O . ARG A 1 495 ? 32.450 -25.142 -33.111 1.00 89.06 495 ARG A O 1
ATOM 3943 N N . GLU A 1 496 ? 34.283 -24.100 -33.886 1.00 88.25 496 GLU A N 1
ATOM 3944 C CA . GLU A 1 496 ? 34.749 -23.663 -32.569 1.00 88.25 496 GLU A CA 1
ATOM 3945 C C . GLU A 1 496 ? 33.924 -22.446 -32.122 1.00 88.25 496 GLU A C 1
ATOM 3947 O O . GLU A 1 496 ? 33.697 -21.513 -32.901 1.00 88.25 496 GLU A O 1
ATOM 3952 N N . VAL A 1 497 ? 33.410 -22.496 -30.888 1.00 91.12 497 VAL A N 1
ATOM 3953 C CA . VAL A 1 497 ? 32.516 -21.474 -30.332 1.00 91.12 497 VAL A CA 1
ATOM 3954 C C . VAL A 1 497 ? 33.034 -21.003 -28.981 1.00 91.12 497 VAL A C 1
ATOM 3956 O O . VAL A 1 497 ? 33.125 -21.778 -28.026 1.00 91.12 497 VAL A O 1
ATOM 3959 N N . THR A 1 498 ? 33.285 -19.701 -28.870 1.00 92.75 498 THR A N 1
ATOM 3960 C CA . THR A 1 498 ? 33.489 -19.034 -27.582 1.00 92.75 498 THR A CA 1
ATOM 3961 C C . THR A 1 498 ? 32.174 -18.413 -27.122 1.00 92.75 498 THR A C 1
ATOM 3963 O O . THR A 1 498 ? 31.561 -17.631 -27.844 1.00 92.75 498 THR A O 1
ATOM 3966 N N . LEU A 1 499 ? 31.726 -18.760 -25.914 1.00 94.31 499 LEU A N 1
ATOM 3967 C CA . LEU A 1 499 ? 30.505 -18.200 -25.337 1.00 94.31 499 LEU A CA 1
ATOM 3968 C C . LEU A 1 499 ? 30.795 -16.924 -24.555 1.00 94.31 499 LEU A C 1
ATOM 3970 O O . LEU A 1 499 ? 31.574 -16.941 -23.602 1.00 94.31 499 LEU A O 1
ATOM 3974 N N . LEU A 1 500 ? 30.092 -15.851 -24.906 1.00 93.38 500 LEU A N 1
ATOM 3975 C CA . LEU A 1 500 ? 30.111 -14.583 -24.184 1.00 93.38 500 LEU A CA 1
ATOM 3976 C C . LEU A 1 500 ? 28.734 -14.359 -23.558 1.00 93.38 500 LEU A C 1
ATOM 3978 O O . LEU A 1 500 ? 27.759 -14.151 -24.274 1.00 93.38 500 LEU A O 1
ATOM 3982 N N . GLN A 1 501 ? 28.629 -14.444 -22.230 1.00 95.50 501 GLN A N 1
ATOM 3983 C CA . GLN A 1 501 ? 27.355 -14.179 -21.557 1.00 95.50 501 GLN A CA 1
ATOM 3984 C C . GLN A 1 501 ? 26.993 -12.698 -21.679 1.00 95.50 501 GLN A C 1
ATOM 3986 O O . GLN A 1 501 ? 27.841 -11.843 -21.409 1.00 95.50 501 GLN A O 1
ATOM 3991 N N . ASP A 1 502 ? 25.731 -12.413 -21.995 1.00 95.06 502 ASP A N 1
ATOM 3992 C CA . ASP A 1 502 ? 25.193 -11.056 -22.041 1.00 95.06 502 ASP A CA 1
ATOM 3993 C C . ASP A 1 502 ? 25.528 -10.294 -20.747 1.00 95.06 502 ASP A C 1
ATOM 3995 O O . ASP A 1 502 ? 25.446 -10.833 -19.635 1.00 95.06 502 ASP A O 1
ATOM 3999 N N . GLU A 1 503 ? 25.999 -9.059 -20.880 1.00 93.56 503 GLU A N 1
ATOM 4000 C CA . GLU A 1 503 ? 26.345 -8.224 -19.729 1.00 93.56 503 GLU A CA 1
ATOM 4001 C C . GLU A 1 503 ? 25.125 -7.536 -19.119 1.00 93.56 503 GLU A C 1
ATOM 4003 O O . GLU A 1 503 ? 25.199 -7.144 -17.942 1.00 93.56 503 GLU A O 1
ATOM 4008 N N . ASP A 1 504 ? 24.040 -7.443 -19.895 1.00 95.38 504 ASP A N 1
ATOM 4009 C CA . ASP A 1 504 ? 22.765 -6.867 -19.499 1.00 95.38 504 ASP A CA 1
ATOM 4010 C C . ASP A 1 504 ? 22.150 -7.616 -18.311 1.00 95.38 504 ASP A C 1
ATOM 4012 O O . ASP A 1 504 ? 22.313 -8.828 -18.102 1.00 95.38 504 ASP A O 1
ATOM 4016 N N . VAL A 1 505 ? 21.377 -6.866 -17.534 1.00 96.56 505 VAL A N 1
ATOM 4017 C CA . VAL A 1 505 ? 20.504 -7.406 -16.495 1.00 96.56 505 VAL A CA 1
ATOM 4018 C C . VAL A 1 505 ? 19.044 -7.253 -16.900 1.00 96.56 505 VAL A C 1
ATOM 4020 O O . VAL A 1 505 ? 18.695 -6.455 -17.770 1.00 96.56 505 VAL A O 1
ATOM 4023 N N . LEU A 1 506 ? 18.179 -8.028 -16.263 1.00 96.12 506 LEU A N 1
ATOM 4024 C CA . LEU A 1 506 ? 16.742 -7.954 -16.460 1.00 96.12 506 LEU A CA 1
ATOM 4025 C C . LEU A 1 506 ? 16.141 -6.742 -15.747 1.00 96.12 506 LEU A C 1
ATOM 4027 O O . LEU A 1 506 ? 16.578 -6.333 -14.670 1.00 96.12 506 LEU A O 1
ATOM 4031 N N . ASP A 1 507 ? 15.088 -6.209 -16.356 1.00 93.25 507 ASP A N 1
ATOM 4032 C CA . ASP A 1 507 ? 14.158 -5.266 -15.756 1.00 93.25 507 ASP A CA 1
ATOM 4033 C C . ASP A 1 507 ? 13.640 -5.813 -14.420 1.00 93.25 507 ASP A C 1
ATOM 4035 O O . ASP A 1 507 ? 13.244 -6.976 -14.319 1.00 93.25 507 ASP A O 1
ATOM 4039 N N . THR A 1 508 ? 13.587 -4.960 -13.399 1.00 93.94 508 THR A N 1
ATOM 4040 C CA . THR A 1 508 ? 13.066 -5.311 -12.073 1.00 93.94 508 THR A CA 1
ATOM 4041 C C . THR A 1 508 ? 11.660 -5.894 -12.157 1.00 93.94 508 THR A C 1
ATOM 4043 O O . THR A 1 508 ? 11.339 -6.858 -11.464 1.00 93.94 508 THR A O 1
ATOM 4046 N N . TRP A 1 509 ? 10.824 -5.373 -13.056 1.00 93.81 509 TRP A N 1
ATOM 4047 C CA . TRP A 1 509 ? 9.461 -5.872 -13.227 1.00 93.81 509 TRP A CA 1
ATOM 4048 C C . TRP A 1 509 ? 9.400 -7.310 -13.763 1.00 93.81 509 TRP A C 1
ATOM 4050 O O . TRP A 1 509 ? 8.370 -7.960 -13.602 1.00 93.81 509 TRP A O 1
ATOM 4060 N N . PHE A 1 510 ? 10.486 -7.836 -14.346 1.00 96.38 510 PHE A N 1
ATOM 4061 C CA . PHE A 1 510 ? 10.599 -9.244 -14.739 1.00 96.38 510 PHE A CA 1
ATOM 4062 C C . PHE A 1 510 ? 10.675 -10.159 -13.526 1.00 96.38 510 PHE A C 1
ATOM 4064 O O . PHE A 1 510 ? 9.883 -11.089 -13.424 1.00 96.38 510 PHE A O 1
ATOM 4071 N N . SER A 1 511 ? 11.549 -9.870 -12.560 1.00 96.69 511 SER A N 1
ATOM 4072 C CA . SER A 1 511 ? 11.595 -10.650 -11.319 1.00 96.69 511 SER A CA 1
ATOM 4073 C C . SER A 1 511 ? 10.345 -10.438 -10.469 1.00 96.69 511 SER A C 1
ATOM 4075 O O . SER A 1 511 ? 9.769 -11.399 -9.961 1.00 96.69 511 SER A O 1
ATOM 4077 N N . SER A 1 512 ? 9.875 -9.195 -10.351 1.00 95.50 512 SER A N 1
ATOM 4078 C CA . SER A 1 512 ? 8.719 -8.870 -9.509 1.00 95.50 512 SER A CA 1
ATOM 4079 C C . SER A 1 512 ? 7.412 -9.395 -10.115 1.00 95.50 512 SER A C 1
ATOM 4081 O O . SER A 1 512 ? 6.491 -9.731 -9.376 1.00 95.50 512 SER A O 1
ATOM 4083 N N . GLY A 1 513 ? 7.335 -9.577 -11.437 1.00 96.62 513 GLY A N 1
ATOM 4084 C CA . GLY A 1 513 ? 6.230 -10.277 -12.101 1.00 96.62 513 GLY A CA 1
ATOM 4085 C C . GLY A 1 513 ? 6.121 -11.765 -11.734 1.00 96.62 513 GLY A C 1
ATOM 4086 O O . GLY A 1 513 ? 5.044 -12.341 -11.843 1.00 96.62 513 GLY A O 1
ATOM 4087 N N . LEU A 1 514 ? 7.188 -12.391 -11.231 1.00 98.12 514 LEU A N 1
ATOM 4088 C CA . LEU A 1 514 ? 7.171 -13.789 -10.775 1.00 98.12 514 LEU A CA 1
ATOM 4089 C C . LEU A 1 514 ? 6.781 -13.938 -9.299 1.00 98.12 514 LEU A C 1
ATOM 4091 O O . LEU A 1 514 ? 6.555 -15.053 -8.833 1.00 98.12 514 LEU A O 1
ATOM 4095 N N . PHE A 1 515 ? 6.696 -12.829 -8.555 1.00 97.62 515 PHE A N 1
ATOM 4096 C CA . PHE A 1 515 ? 6.523 -12.819 -7.100 1.00 97.62 515 PHE A CA 1
ATOM 4097 C C . PHE A 1 515 ? 5.397 -13.719 -6.551 1.00 97.62 515 PHE A C 1
ATOM 4099 O O . PHE A 1 515 ? 5.662 -14.426 -5.584 1.00 97.62 515 PHE A O 1
ATOM 4106 N N . PRO A 1 516 ? 4.180 -13.793 -7.135 1.00 96.94 516 PRO A N 1
ATOM 4107 C CA . PRO A 1 516 ? 3.072 -14.530 -6.518 1.00 96.94 516 PRO A CA 1
ATOM 4108 C C . PRO A 1 516 ? 3.257 -16.054 -6.507 1.00 96.94 516 PRO A C 1
ATOM 4110 O O . PRO A 1 516 ? 2.504 -16.745 -5.828 1.00 96.94 516 PRO A O 1
ATOM 4113 N N . PHE A 1 517 ? 4.249 -16.585 -7.228 1.00 97.25 517 PHE A N 1
ATOM 4114 C CA . PHE A 1 517 ? 4.581 -18.013 -7.232 1.00 97.25 517 PHE A CA 1
ATOM 4115 C C . PHE A 1 517 ? 6.062 -18.298 -6.943 1.00 97.25 517 PHE A C 1
ATOM 4117 O O . PHE A 1 517 ? 6.382 -19.357 -6.400 1.00 97.25 517 PHE A O 1
ATOM 4124 N N . SER A 1 518 ? 6.977 -17.360 -7.210 1.00 97.88 518 SER A N 1
ATOM 4125 C CA . SER A 1 518 ? 8.392 -17.505 -6.835 1.00 97.88 518 SER A CA 1
ATOM 4126 C C . SER A 1 518 ? 8.608 -17.467 -5.318 1.00 97.88 518 SER A C 1
ATOM 4128 O O . SER A 1 518 ? 9.551 -18.082 -4.811 1.00 97.88 518 SER A O 1
ATOM 4130 N N . VAL A 1 519 ? 7.711 -16.821 -4.560 1.00 97.25 519 VAL A N 1
ATOM 4131 C CA . VAL A 1 519 ? 7.711 -16.880 -3.085 1.00 97.25 519 VAL A CA 1
ATOM 4132 C C . VAL A 1 519 ? 7.551 -18.305 -2.551 1.00 97.25 519 VAL A C 1
ATOM 4134 O O . VAL A 1 519 ? 8.072 -18.614 -1.485 1.00 97.25 519 VAL A O 1
ATOM 4137 N N . PHE A 1 520 ? 6.912 -19.191 -3.321 1.00 97.44 520 PHE A N 1
ATOM 4138 C CA . PHE A 1 520 ? 6.738 -20.612 -2.999 1.00 97.44 520 PHE A CA 1
ATOM 4139 C C . PHE A 1 520 ? 7.793 -21.505 -3.670 1.00 97.44 520 PHE A C 1
ATOM 4141 O O . PHE A 1 520 ? 7.609 -22.716 -3.804 1.00 97.44 520 PHE A O 1
ATOM 4148 N N . CYS A 1 521 ? 8.909 -20.907 -4.094 1.00 96.12 521 CYS A N 1
ATOM 4149 C CA . CYS A 1 521 ? 10.056 -21.574 -4.705 1.00 96.12 521 CYS A CA 1
ATOM 4150 C C . CYS A 1 521 ? 9.746 -22.281 -6.037 1.00 96.12 521 CYS A C 1
ATOM 4152 O O . CYS A 1 521 ? 10.415 -23.257 -6.385 1.00 96.12 521 CYS A O 1
ATOM 4154 N N . TRP A 1 522 ? 8.764 -21.792 -6.807 1.00 97.44 522 TRP A N 1
ATOM 4155 C CA . TRP A 1 522 ? 8.631 -22.163 -8.221 1.00 97.44 522 TRP A CA 1
ATOM 4156 C C . TRP A 1 522 ? 9.969 -21.907 -8.948 1.00 97.44 522 TRP A C 1
ATOM 4158 O O . TRP A 1 522 ? 10.591 -20.877 -8.682 1.00 97.44 522 TRP A O 1
ATOM 4168 N N . PRO A 1 523 ? 10.436 -22.797 -9.845 1.00 94.75 523 PRO A N 1
ATOM 4169 C CA . PRO A 1 523 ? 9.712 -23.882 -10.524 1.00 94.75 523 PRO A CA 1
ATOM 4170 C C . PRO A 1 523 ? 9.663 -25.221 -9.785 1.00 94.75 523 PRO A C 1
ATOM 4172 O O . PRO A 1 523 ? 9.167 -26.199 -10.347 1.00 94.75 523 PRO A O 1
ATOM 4175 N N . ASN A 1 524 ? 10.174 -25.296 -8.557 1.00 95.00 524 ASN A N 1
ATOM 4176 C CA . ASN A 1 524 ? 10.145 -26.535 -7.792 1.00 95.00 524 ASN A CA 1
ATOM 4177 C C . ASN A 1 524 ? 8.706 -26.849 -7.352 1.00 95.00 524 ASN A C 1
ATOM 4179 O O . ASN A 1 524 ? 7.970 -25.966 -6.913 1.00 95.00 524 ASN A O 1
ATOM 4183 N N . ASN A 1 525 ? 8.311 -28.122 -7.430 1.00 92.31 525 ASN A N 1
ATOM 4184 C CA . ASN A 1 525 ? 6.995 -28.593 -6.984 1.00 92.31 525 ASN A CA 1
ATOM 4185 C C . ASN A 1 525 ? 6.959 -28.719 -5.452 1.00 92.31 525 ASN A C 1
ATOM 4187 O O . ASN A 1 525 ? 6.974 -29.822 -4.906 1.00 92.31 525 ASN A O 1
ATOM 4191 N N . THR A 1 526 ? 6.987 -27.584 -4.753 1.00 96.62 526 THR A N 1
ATOM 4192 C CA . THR A 1 526 ? 6.993 -27.539 -3.287 1.00 96.62 526 THR A CA 1
ATOM 4193 C C . THR A 1 526 ? 5.595 -27.754 -2.702 1.00 96.62 526 THR A C 1
ATOM 4195 O O . THR A 1 526 ? 4.577 -27.513 -3.354 1.00 96.62 526 THR A O 1
ATOM 4198 N N . ALA A 1 527 ? 5.538 -28.180 -1.436 1.00 96.00 527 ALA A N 1
ATOM 4199 C CA . ALA A 1 527 ? 4.278 -28.289 -0.700 1.00 96.00 527 ALA A CA 1
ATOM 4200 C C . ALA A 1 527 ? 3.583 -26.924 -0.545 1.00 96.00 527 ALA A C 1
ATOM 4202 O O . ALA A 1 527 ? 2.361 -26.841 -0.655 1.00 96.00 527 ALA A O 1
ATOM 4203 N N . ASP A 1 528 ? 4.363 -25.857 -0.348 1.00 96.00 528 ASP A N 1
ATOM 4204 C CA . ASP A 1 528 ? 3.851 -24.488 -0.277 1.00 96.00 528 ASP A CA 1
ATOM 4205 C C . ASP A 1 528 ? 3.199 -24.070 -1.601 1.00 96.00 528 ASP A C 1
ATOM 4207 O O . ASP A 1 528 ? 2.076 -23.570 -1.589 1.00 96.00 528 ASP A O 1
ATOM 4211 N N . LEU A 1 529 ? 3.847 -24.335 -2.744 1.00 97.12 529 LEU A N 1
ATOM 4212 C CA . LEU A 1 529 ? 3.291 -24.014 -4.060 1.00 97.12 529 LEU A CA 1
ATOM 4213 C C . LEU A 1 529 ? 1.968 -24.757 -4.281 1.00 97.12 529 LEU A C 1
ATOM 4215 O O . LEU A 1 529 ? 0.983 -24.147 -4.681 1.00 97.12 529 LEU A O 1
ATOM 4219 N N . ALA A 1 530 ? 1.915 -26.049 -3.953 1.00 95.81 530 ALA A N 1
ATOM 4220 C CA . ALA A 1 530 ? 0.701 -26.848 -4.103 1.00 95.81 530 ALA A CA 1
ATOM 4221 C C . ALA A 1 530 ? -0.448 -26.405 -3.175 1.00 95.81 530 ALA A C 1
ATOM 4223 O O . ALA A 1 530 ? -1.615 -26.547 -3.540 1.00 95.81 530 ALA A O 1
ATOM 4224 N N . LYS A 1 531 ? -0.144 -25.896 -1.972 1.00 96.12 531 LYS A N 1
ATOM 4225 C CA . LYS A 1 531 ? -1.157 -25.535 -0.965 1.00 96.12 531 LYS A CA 1
ATOM 4226 C C . LYS A 1 531 ? -1.623 -24.078 -1.045 1.00 96.12 531 LYS A C 1
ATOM 4228 O O . LYS A 1 531 ? -2.761 -23.790 -0.663 1.00 96.12 531 LYS A O 1
ATOM 4233 N N . PHE A 1 532 ? -0.762 -23.164 -1.490 1.00 97.31 532 PHE A N 1
ATOM 4234 C CA . PHE A 1 532 ? -0.991 -21.720 -1.373 1.00 97.31 532 PHE A CA 1
ATOM 4235 C C . PHE A 1 532 ? -1.064 -20.962 -2.705 1.00 97.31 532 PHE A C 1
ATOM 4237 O O . PHE A 1 532 ? -1.448 -19.791 -2.694 1.00 97.31 532 PHE A O 1
ATOM 4244 N N . PHE A 1 533 ? -0.756 -21.601 -3.838 1.00 97.56 533 PHE A N 1
ATOM 4245 C CA . PHE A 1 533 ? -0.934 -21.023 -5.170 1.00 97.56 533 PHE A CA 1
ATOM 4246 C C . PHE A 1 533 ? -2.120 -21.684 -5.907 1.00 97.56 533 PHE A C 1
ATOM 4248 O O . PHE A 1 533 ? -2.248 -22.907 -5.861 1.00 97.56 533 PHE A O 1
ATOM 4255 N N . PRO A 1 534 ? -2.991 -20.920 -6.598 1.00 97.69 534 PRO A N 1
ATOM 4256 C CA . PRO A 1 534 ? -2.994 -19.463 -6.727 1.00 97.69 534 PRO A CA 1
ATOM 4257 C C . PRO A 1 534 ? -3.379 -18.746 -5.427 1.00 97.69 534 PRO A C 1
ATOM 4259 O O . PRO A 1 534 ? -4.138 -19.266 -4.606 1.00 97.69 534 PRO A O 1
ATOM 4262 N N . THR A 1 535 ? -2.865 -17.527 -5.253 1.00 98.38 535 THR A N 1
ATOM 4263 C CA . THR A 1 535 ? -3.121 -16.727 -4.045 1.00 98.38 535 THR A CA 1
ATOM 4264 C C . THR A 1 535 ? -4.574 -16.232 -3.985 1.00 98.38 535 THR A C 1
ATOM 4266 O O . THR A 1 535 ? -5.308 -16.248 -4.978 1.00 98.38 535 THR A O 1
ATOM 4269 N N . SER A 1 536 ? -5.048 -15.826 -2.805 1.00 98.38 536 SER A N 1
ATOM 4270 C CA . SER A 1 536 ? -6.453 -15.429 -2.627 1.00 98.38 536 SER A CA 1
ATOM 4271 C C . SER A 1 536 ? -6.705 -13.990 -3.064 1.00 98.38 536 SER A C 1
ATOM 4273 O O . SER A 1 536 ? -7.639 -13.742 -3.822 1.00 98.38 536 SER A O 1
ATOM 4275 N N . LEU A 1 537 ? -5.858 -13.067 -2.608 1.00 98.44 537 LEU A N 1
ATOM 4276 C CA . LEU A 1 537 ? -5.997 -11.635 -2.838 1.00 98.44 537 LEU A CA 1
ATOM 4277 C C . LEU A 1 537 ? -4.625 -11.018 -3.108 1.00 98.44 537 LEU A C 1
ATOM 4279 O O . LEU A 1 537 ? -3.681 -11.232 -2.346 1.00 98.44 537 LEU A O 1
ATOM 4283 N N . LEU A 1 538 ? -4.546 -10.186 -4.142 1.00 98.38 538 LEU A N 1
ATOM 4284 C CA . LEU A 1 538 ? -3.505 -9.179 -4.262 1.00 98.38 538 LEU A CA 1
ATOM 4285 C C . LEU A 1 538 ? -4.077 -7.820 -3.872 1.00 98.38 538 LEU A C 1
ATOM 4287 O O . LEU A 1 538 ? -4.947 -7.283 -4.552 1.00 98.38 538 LEU A O 1
ATOM 4291 N N . GLU A 1 539 ? -3.545 -7.241 -2.806 1.00 97.19 539 GLU A N 1
ATOM 4292 C CA . GLU A 1 539 ? -3.851 -5.872 -2.422 1.00 97.19 539 GLU A CA 1
ATOM 4293 C C . GLU A 1 539 ? -2.666 -4.961 -2.755 1.00 97.19 539 GLU A C 1
ATOM 4295 O O . GLU A 1 539 ? -1.513 -5.310 -2.487 1.00 97.19 539 GLU A O 1
ATOM 4300 N N . THR A 1 540 ? -2.930 -3.820 -3.399 1.00 96.56 540 THR A N 1
ATOM 4301 C CA . THR A 1 540 ? -1.895 -2.826 -3.710 1.00 96.56 540 THR A CA 1
ATOM 4302 C C . THR A 1 540 ? -2.478 -1.454 -4.069 1.00 96.56 540 THR A C 1
ATOM 4304 O O . THR A 1 540 ? -3.687 -1.297 -4.205 1.00 96.56 540 THR A O 1
ATOM 4307 N N . GLY A 1 541 ? -1.625 -0.442 -4.232 1.00 93.25 541 GLY A N 1
ATOM 4308 C CA . GLY A 1 541 ? -2.030 0.869 -4.733 1.00 93.25 541 GLY A CA 1
ATOM 4309 C C . GLY A 1 541 ? -2.363 0.819 -6.224 1.00 93.25 541 GLY A C 1
ATOM 4310 O O . GLY A 1 541 ? -1.739 0.095 -7.004 1.00 93.25 541 GLY A O 1
ATOM 4311 N N . HIS A 1 542 ? -3.335 1.621 -6.662 1.00 91.62 542 HIS A N 1
ATOM 4312 C CA . HIS A 1 542 ? -3.746 1.631 -8.072 1.00 91.62 542 HIS A CA 1
ATOM 4313 C C . HIS A 1 542 ? -2.646 2.109 -9.044 1.00 91.62 542 HIS A C 1
ATOM 4315 O O . HIS A 1 542 ? -2.806 2.013 -10.262 1.00 91.62 542 HIS A O 1
ATOM 4321 N N . ASP A 1 543 ? -1.559 2.706 -8.548 1.00 87.56 543 ASP A N 1
ATOM 4322 C CA . ASP A 1 543 ? -0.472 3.248 -9.361 1.00 87.56 543 ASP A CA 1
ATOM 4323 C C . ASP A 1 543 ? 0.402 2.164 -10.000 1.00 87.56 543 ASP A C 1
ATOM 4325 O O . ASP A 1 543 ? 0.987 2.425 -11.050 1.00 87.56 543 ASP A O 1
ATOM 4329 N N . ILE A 1 544 ? 0.429 0.948 -9.444 1.00 91.50 544 ILE A N 1
ATOM 4330 C CA . ILE A 1 544 ? 1.217 -0.174 -9.977 1.00 91.50 544 ILE A CA 1
ATOM 4331 C C . ILE A 1 544 ? 0.380 -1.267 -10.660 1.00 91.50 544 ILE A C 1
ATOM 4333 O O . ILE A 1 544 ? 0.900 -2.342 -10.972 1.00 91.50 544 ILE A O 1
ATOM 4337 N N . LEU A 1 545 ? -0.889 -0.976 -10.984 1.00 94.56 545 LEU A N 1
ATOM 4338 C CA . LEU A 1 545 ? -1.787 -1.875 -11.730 1.00 94.56 545 LEU A CA 1
ATOM 4339 C C . LEU A 1 545 ? -1.144 -2.397 -13.029 1.00 94.56 545 LEU A C 1
ATOM 4341 O O . LEU A 1 545 ? -1.225 -3.579 -13.349 1.00 94.56 545 LEU A O 1
ATOM 4345 N N . PHE A 1 546 ? -0.446 -1.536 -13.767 1.00 90.69 546 PHE A N 1
ATOM 4346 C CA . PHE A 1 546 ? 0.189 -1.925 -15.033 1.00 90.69 546 PHE A CA 1
ATOM 4347 C C . PHE A 1 546 ? 1.640 -2.362 -14.879 1.00 90.69 546 PHE A C 1
ATOM 4349 O O . PHE A 1 546 ? 2.117 -3.200 -15.644 1.00 90.69 546 PHE A O 1
ATOM 4356 N N . PHE A 1 547 ? 2.339 -1.803 -13.891 1.00 82.12 547 PHE A N 1
ATOM 4357 C CA . PHE A 1 547 ? 3.767 -2.054 -13.698 1.00 82.12 547 PHE A CA 1
ATOM 4358 C C . PHE A 1 547 ? 3.985 -3.441 -13.104 1.00 82.12 547 PHE A C 1
ATOM 4360 O O . PHE A 1 547 ? 4.947 -4.119 -13.448 1.00 82.12 547 PHE A O 1
ATOM 4367 N N . TRP A 1 548 ? 3.056 -3.872 -12.249 1.00 94.31 548 TRP A N 1
ATOM 4368 C CA . TRP A 1 548 ? 3.211 -5.078 -11.459 1.00 94.31 548 TRP A CA 1
ATOM 4369 C C . TRP A 1 548 ? 2.055 -6.057 -11.640 1.00 94.31 548 TRP A C 1
ATOM 4371 O O . TRP A 1 548 ? 2.290 -7.174 -12.093 1.00 94.31 548 TRP A O 1
ATOM 4381 N N . VAL A 1 549 ? 0.807 -5.646 -11.381 1.00 97.62 549 VAL A N 1
ATOM 4382 C CA . VAL A 1 549 ? -0.355 -6.560 -11.425 1.00 97.62 549 VAL A CA 1
ATOM 4383 C C . VAL A 1 549 ? -0.506 -7.196 -12.808 1.00 97.62 549 VAL A C 1
ATOM 4385 O O . VAL A 1 549 ? -0.558 -8.419 -12.925 1.00 97.62 549 VAL A O 1
ATOM 4388 N N . ALA A 1 550 ? -0.475 -6.388 -13.870 1.00 96.75 550 ALA A N 1
ATOM 4389 C CA . ALA A 1 550 ? -0.517 -6.881 -15.246 1.00 96.75 550 ALA A CA 1
ATOM 4390 C C . ALA A 1 550 ? 0.647 -7.826 -15.580 1.00 96.75 550 ALA A C 1
ATOM 4392 O O . ALA A 1 550 ? 0.447 -8.838 -16.248 1.00 96.75 550 ALA A O 1
ATOM 4393 N N . ARG A 1 551 ? 1.862 -7.525 -15.104 1.00 96.06 551 ARG A N 1
ATOM 4394 C CA . ARG A 1 551 ? 3.043 -8.374 -15.326 1.00 96.06 551 ARG A CA 1
ATOM 4395 C C . ARG A 1 551 ? 2.906 -9.717 -14.614 1.00 96.06 551 ARG A C 1
ATOM 4397 O O . ARG A 1 551 ? 3.148 -10.740 -15.244 1.00 96.06 551 ARG A O 1
ATOM 4404 N N . MET A 1 552 ? 2.421 -9.723 -13.374 1.00 98.31 552 MET A N 1
ATOM 4405 C CA . MET A 1 552 ? 2.138 -10.949 -12.624 1.00 98.31 552 MET A CA 1
ATOM 4406 C C . MET A 1 552 ? 1.116 -11.838 -13.323 1.00 98.31 552 MET A C 1
ATOM 4408 O O . MET A 1 552 ? 1.333 -13.042 -13.438 1.00 98.31 552 MET A O 1
ATOM 4412 N N . VAL A 1 553 ? 0.028 -11.253 -13.831 1.00 98.38 553 VAL A N 1
ATOM 4413 C CA . VAL A 1 553 ? -1.002 -12.011 -14.557 1.00 98.38 553 VAL A CA 1
ATOM 4414 C C . VAL A 1 553 ? -0.428 -12.609 -15.837 1.00 98.38 553 VAL A C 1
ATOM 4416 O O . VAL A 1 553 ? -0.536 -13.816 -16.037 1.00 98.38 553 VAL A O 1
ATOM 4419 N N . MET A 1 554 ? 0.241 -11.801 -16.664 1.00 97.44 554 MET A N 1
ATOM 4420 C CA . MET A 1 554 ? 0.833 -12.275 -17.918 1.00 97.44 554 MET A CA 1
ATOM 4421 C C . MET A 1 554 ? 1.852 -13.399 -17.692 1.00 97.44 554 MET A C 1
ATOM 4423 O O . MET A 1 554 ? 1.779 -14.438 -18.346 1.00 97.44 554 MET A O 1
ATOM 4427 N N . MET A 1 555 ? 2.789 -13.206 -16.759 1.00 98.06 555 MET A N 1
ATOM 4428 C CA . MET A 1 555 ? 3.859 -14.172 -16.510 1.00 98.06 555 MET A CA 1
ATOM 4429 C C . MET A 1 555 ? 3.339 -15.454 -15.856 1.00 98.06 555 MET A C 1
ATOM 4431 O O . MET A 1 555 ? 3.715 -16.539 -16.290 1.00 98.06 555 MET A O 1
ATOM 4435 N N . SER A 1 556 ? 2.445 -15.354 -14.867 1.00 98.19 556 SER A N 1
ATOM 4436 C CA . SER A 1 556 ? 1.826 -16.525 -14.235 1.00 98.19 556 SER A CA 1
ATOM 4437 C C . SER A 1 556 ? 1.070 -17.362 -15.259 1.00 98.19 556 SER A C 1
ATOM 4439 O O . SER A 1 556 ? 1.336 -18.549 -15.398 1.00 98.19 556 SER A O 1
ATOM 4441 N N . MET A 1 557 ? 0.201 -16.745 -16.062 1.00 96.44 557 MET A N 1
ATOM 4442 C CA . MET A 1 557 ? -0.571 -17.488 -17.058 1.00 96.44 557 MET A CA 1
ATOM 4443 C C . MET A 1 557 ? 0.323 -18.166 -18.104 1.00 96.44 557 MET A C 1
ATOM 4445 O O . MET A 1 557 ? 0.062 -19.307 -18.478 1.00 96.44 557 MET A O 1
ATOM 4449 N N . ALA A 1 558 ? 1.410 -17.518 -18.530 1.00 96.81 558 ALA A N 1
ATOM 4450 C CA . ALA A 1 558 ? 2.355 -18.104 -19.479 1.00 96.81 558 ALA A CA 1
ATOM 4451 C C . ALA A 1 558 ? 3.209 -19.246 -18.893 1.00 96.81 558 ALA A C 1
ATOM 4453 O O . ALA A 1 558 ? 3.605 -20.151 -19.629 1.00 96.81 558 ALA A O 1
ATOM 4454 N N . LEU A 1 559 ? 3.525 -19.205 -17.594 1.00 97.81 559 LEU A N 1
ATOM 4455 C CA . LEU A 1 559 ? 4.475 -20.126 -16.955 1.00 97.81 559 LEU A CA 1
ATOM 4456 C C . LEU A 1 559 ? 3.815 -21.244 -16.142 1.00 97.81 559 LEU A C 1
ATOM 4458 O O . LEU A 1 559 ? 4.404 -22.320 -16.007 1.00 97.81 559 LEU A O 1
ATOM 4462 N N . THR A 1 560 ? 2.624 -20.997 -15.596 1.00 96.38 560 THR A N 1
ATOM 4463 C CA . THR A 1 560 ? 1.880 -21.922 -14.726 1.00 96.38 560 THR A CA 1
ATOM 4464 C C . THR A 1 560 ? 0.519 -22.318 -15.298 1.00 96.38 560 THR A C 1
ATOM 4466 O O . THR A 1 560 ? -0.029 -23.331 -14.874 1.00 96.38 560 THR A O 1
ATOM 4469 N N . GLY A 1 561 ? -0.026 -21.557 -16.256 1.00 95.69 561 GLY A N 1
ATOM 4470 C CA . GLY A 1 561 ? -1.382 -21.760 -16.783 1.00 95.69 561 GLY A CA 1
ATOM 4471 C C . GLY A 1 561 ? -2.502 -21.253 -15.864 1.00 95.69 561 GLY A C 1
ATOM 4472 O O . GLY A 1 561 ? -3.669 -21.307 -16.244 1.00 95.69 561 GLY A O 1
ATOM 4473 N N . GLU A 1 562 ? -2.160 -20.721 -14.690 1.00 96.19 562 GLU A N 1
ATOM 4474 C CA . GLU A 1 562 ? -3.102 -20.277 -13.660 1.00 96.19 562 GLU A CA 1
ATOM 4475 C C . GLU A 1 562 ? -3.019 -18.761 -13.447 1.00 96.19 562 GLU A C 1
ATOM 4477 O O . GLU A 1 562 ? -1.965 -18.133 -13.621 1.00 96.19 562 GLU A O 1
ATOM 4482 N N . VAL A 1 563 ? -4.136 -18.159 -13.027 1.00 98.00 563 VAL A N 1
ATOM 4483 C CA . VAL A 1 563 ? -4.132 -16.767 -12.551 1.00 98.00 563 VAL A CA 1
ATOM 4484 C C . VAL A 1 563 ? -3.320 -16.669 -11.254 1.00 98.00 563 VAL A C 1
ATOM 4486 O O . VAL A 1 563 ? -3.422 -17.552 -10.410 1.00 98.00 563 VAL A O 1
ATOM 4489 N N . PRO A 1 564 ? -2.528 -15.607 -11.039 1.00 98.12 564 PRO A N 1
ATOM 4490 C CA . PRO A 1 564 ? -1.678 -15.506 -9.848 1.00 98.12 564 PRO A CA 1
ATOM 4491 C C . PRO A 1 564 ? -2.469 -15.281 -8.548 1.00 98.12 564 PRO A C 1
ATOM 4493 O O . PRO A 1 564 ? -2.016 -15.643 -7.458 1.00 98.12 564 PRO A O 1
ATOM 4496 N N . PHE A 1 565 ? -3.650 -14.675 -8.667 1.00 98.12 565 PHE A N 1
ATOM 4497 C CA . PHE A 1 565 ? -4.565 -14.325 -7.585 1.00 98.12 565 PHE A CA 1
ATOM 4498 C C . PHE A 1 565 ? -6.003 -14.352 -8.104 1.00 98.12 565 PHE A C 1
ATOM 4500 O O . PHE A 1 565 ? -6.251 -14.079 -9.281 1.00 98.12 565 PHE A O 1
ATOM 4507 N N . LYS A 1 566 ? -6.953 -14.650 -7.215 1.00 97.94 566 LYS A N 1
ATOM 4508 C CA . LYS A 1 566 ? -8.390 -14.662 -7.540 1.00 97.94 566 LYS A CA 1
ATOM 4509 C C . LYS A 1 566 ? -9.004 -13.261 -7.529 1.00 97.94 566 LYS A C 1
ATOM 4511 O O . LYS A 1 566 ? -9.906 -12.974 -8.312 1.00 97.94 566 LYS A O 1
ATOM 4516 N N . GLU A 1 567 ? -8.521 -12.380 -6.659 1.00 98.12 567 GLU A N 1
ATOM 4517 C CA . GLU A 1 567 ? -9.015 -11.007 -6.538 1.00 98.12 567 GLU A CA 1
ATOM 4518 C C . GLU A 1 567 ? -7.853 -10.009 -6.476 1.00 98.12 567 GLU A C 1
ATOM 4520 O O . GLU A 1 567 ? -6.792 -10.303 -5.923 1.00 98.12 567 GLU A O 1
ATOM 4525 N N . VAL A 1 568 ? -8.059 -8.825 -7.052 1.00 98.19 568 VAL A N 1
ATOM 4526 C CA . VAL A 1 568 ? -7.173 -7.662 -6.958 1.00 98.19 568 VAL A CA 1
ATOM 4527 C C . VAL A 1 568 ? -7.942 -6.546 -6.276 1.00 98.19 568 VAL A C 1
ATOM 4529 O O . VAL A 1 568 ? -8.953 -6.103 -6.813 1.00 98.19 568 VAL A O 1
ATOM 4532 N N . TYR A 1 569 ? -7.459 -6.064 -5.138 1.00 97.25 569 TYR A N 1
ATOM 4533 C CA . TYR A 1 569 ? -7.998 -4.879 -4.477 1.00 97.25 569 TYR A CA 1
ATOM 4534 C C . TYR A 1 569 ? -7.012 -3.713 -4.596 1.00 97.25 569 TYR A C 1
ATOM 4536 O O . TYR A 1 569 ? -5.858 -3.812 -4.177 1.00 97.25 569 TYR A O 1
ATOM 4544 N N . LEU A 1 570 ? -7.473 -2.616 -5.197 1.00 95.50 570 LEU A N 1
ATOM 4545 C CA . LEU A 1 570 ? -6.691 -1.414 -5.460 1.00 95.50 570 LEU A CA 1
ATOM 4546 C C . LEU A 1 570 ? -7.109 -0.290 -4.510 1.00 95.50 570 LEU A C 1
ATOM 4548 O O . LEU A 1 570 ? -8.194 0.273 -4.661 1.00 95.50 570 LEU A O 1
ATOM 4552 N N . HIS A 1 571 ? -6.245 0.060 -3.557 1.00 92.94 571 HIS A N 1
ATOM 4553 C CA . HIS A 1 571 ? -6.510 1.153 -2.619 1.00 92.94 571 HIS A CA 1
ATOM 4554 C C . HIS A 1 571 ? -6.094 2.530 -3.159 1.00 92.94 571 HIS A C 1
ATOM 4556 O O . HIS A 1 571 ? -5.279 2.667 -4.080 1.00 92.94 571 HIS A O 1
ATOM 4562 N N . SER A 1 572 ? -6.650 3.565 -2.528 1.00 89.00 572 SER A N 1
ATOM 4563 C CA . SER A 1 572 ? -6.397 4.986 -2.782 1.00 89.00 572 SER A CA 1
ATOM 4564 C C . SER A 1 572 ? -4.977 5.416 -2.397 1.00 89.00 572 SER A C 1
ATOM 4566 O O . SER A 1 572 ? -4.406 4.938 -1.418 1.00 89.00 572 SER A O 1
ATOM 4568 N N . MET A 1 573 ? -4.408 6.387 -3.113 1.00 88.94 573 MET A N 1
ATOM 4569 C CA . MET A 1 573 ? -3.035 6.845 -2.864 1.00 88.94 573 MET A CA 1
ATOM 4570 C C . MET A 1 573 ? -2.968 7.879 -1.740 1.00 88.94 573 MET A C 1
ATOM 4572 O O . MET A 1 573 ? -3.671 8.887 -1.769 1.00 88.94 573 MET A O 1
ATOM 4576 N N . VAL A 1 574 ? -2.066 7.690 -0.772 1.00 87.69 574 VAL A N 1
ATOM 4577 C CA . VAL A 1 574 ? -1.871 8.679 0.301 1.00 87.69 574 VAL A CA 1
ATOM 4578 C C . VAL A 1 574 ? -1.111 9.902 -0.216 1.00 87.69 574 VAL A C 1
ATOM 4580 O O . VAL A 1 574 ? -0.058 9.798 -0.856 1.00 87.69 574 VAL A O 1
ATOM 4583 N N . ARG A 1 575 ? -1.635 11.079 0.110 1.00 88.00 575 ARG A N 1
ATOM 4584 C CA . ARG A 1 575 ? -1.099 12.399 -0.213 1.00 88.00 575 ARG A CA 1
ATOM 4585 C C . ARG A 1 575 ? -0.778 13.173 1.051 1.00 88.00 575 ARG A C 1
ATOM 4587 O O . ARG A 1 575 ? -1.254 12.837 2.136 1.00 88.00 575 ARG A O 1
ATOM 4594 N N . ASP A 1 576 ? 0.055 14.197 0.904 1.00 82.50 576 ASP A N 1
ATOM 4595 C CA . ASP A 1 576 ? 0.260 15.139 1.999 1.00 82.50 576 ASP A CA 1
ATOM 4596 C C . ASP A 1 576 ? -1.018 15.952 2.276 1.00 82.50 576 ASP A C 1
ATOM 4598 O O . ASP A 1 576 ? -1.986 15.907 1.510 1.00 82.50 576 ASP A O 1
ATOM 4602 N N . ALA A 1 577 ? -1.026 16.711 3.375 1.00 79.06 577 ALA A N 1
ATOM 4603 C CA . ALA A 1 577 ? -2.177 17.518 3.788 1.00 79.06 577 ALA A CA 1
ATOM 4604 C C . ALA A 1 577 ? -2.626 18.553 2.731 1.00 79.06 577 ALA A C 1
ATOM 4606 O O . ALA A 1 577 ? -3.749 19.050 2.794 1.00 79.06 577 ALA A O 1
ATOM 4607 N N . HIS A 1 578 ? -1.775 18.848 1.740 1.00 81.44 578 HIS A N 1
ATOM 4608 C CA . HIS A 1 578 ? -2.023 19.797 0.651 1.00 81.44 578 HIS A CA 1
ATOM 4609 C C . HIS A 1 578 ? -2.418 19.106 -0.666 1.00 81.44 578 HIS A C 1
ATOM 4611 O O . HIS A 1 578 ? -2.507 19.762 -1.704 1.00 81.44 578 HIS A O 1
ATOM 4617 N N . GLY A 1 579 ? -2.624 17.785 -0.663 1.00 81.75 579 GLY A N 1
ATOM 4618 C CA . GLY A 1 579 ? -3.021 17.015 -1.845 1.00 81.75 579 GLY A CA 1
ATOM 4619 C C . GLY A 1 579 ? -1.891 16.749 -2.844 1.00 81.75 579 GLY A C 1
ATOM 4620 O O . GLY A 1 579 ? -2.144 16.340 -3.987 1.00 81.75 579 GLY A O 1
ATOM 4621 N N . ARG A 1 580 ? -0.625 16.937 -2.457 1.00 79.25 580 ARG A N 1
ATOM 4622 C CA . ARG A 1 580 ? 0.516 16.556 -3.302 1.00 79.25 580 ARG A CA 1
ATOM 4623 C C . ARG A 1 580 ? 0.845 15.084 -3.089 1.00 79.25 580 ARG A C 1
ATOM 4625 O O . ARG A 1 580 ? 0.799 14.569 -1.973 1.00 79.25 580 ARG A O 1
ATOM 4632 N N . LYS A 1 581 ? 1.238 14.408 -4.171 1.00 78.12 581 LYS A N 1
ATOM 4633 C CA . LYS A 1 581 ? 1.758 13.037 -4.099 1.00 78.12 581 LYS A CA 1
ATOM 4634 C C . LYS A 1 581 ? 2.941 13.004 -3.127 1.00 78.12 581 LYS A C 1
ATOM 4636 O O . LYS A 1 581 ? 3.871 13.802 -3.269 1.00 78.12 581 LYS A O 1
ATOM 4641 N N . MET A 1 582 ? 2.921 12.091 -2.159 1.00 82.06 582 MET A N 1
ATOM 4642 C CA . MET A 1 582 ? 4.085 11.868 -1.304 1.00 82.06 582 MET A CA 1
ATOM 4643 C C . MET A 1 582 ? 5.195 11.199 -2.110 1.00 82.06 582 MET A C 1
ATOM 4645 O O . MET A 1 582 ? 4.982 10.164 -2.741 1.00 82.06 582 MET A O 1
ATOM 4649 N N . SER A 1 583 ? 6.387 11.795 -2.121 1.00 75.25 583 SER A N 1
ATOM 4650 C CA . SER A 1 583 ? 7.550 11.195 -2.777 1.00 75.25 583 SER A CA 1
ATOM 4651 C C . SER A 1 583 ? 8.861 11.636 -2.138 1.00 75.25 583 SER A C 1
ATOM 4653 O O . SER A 1 583 ? 9.017 12.783 -1.716 1.00 75.25 583 SER A O 1
ATOM 4655 N N . LYS A 1 584 ? 9.839 10.724 -2.113 1.00 76.00 584 LYS A N 1
ATOM 4656 C CA . LYS A 1 584 ? 11.176 10.997 -1.563 1.00 76.00 584 LYS A CA 1
ATOM 4657 C C . LYS A 1 584 ? 11.862 12.173 -2.270 1.00 76.00 584 LYS A C 1
ATOM 4659 O O . LYS A 1 584 ? 12.625 12.881 -1.636 1.00 76.00 584 LYS A O 1
ATOM 4664 N N . SER A 1 585 ? 11.566 12.404 -3.552 1.00 71.69 585 SER A N 1
ATOM 4665 C CA . SER A 1 585 ? 12.112 13.512 -4.348 1.00 71.69 585 SER A CA 1
ATOM 4666 C C . SER A 1 585 ? 11.532 14.889 -4.014 1.00 71.69 585 SER A C 1
ATOM 4668 O O . SER A 1 585 ? 12.151 15.882 -4.370 1.00 71.69 585 SER A O 1
ATOM 4670 N N . LEU A 1 586 ? 10.363 14.957 -3.365 1.00 74.81 586 LEU A N 1
ATOM 4671 C CA . LEU A 1 586 ? 9.727 16.215 -2.944 1.00 74.81 586 LEU A CA 1
ATOM 4672 C C . LEU A 1 586 ? 9.966 16.537 -1.461 1.00 74.81 586 LEU A C 1
ATOM 4674 O O . LEU A 1 586 ? 9.540 17.585 -0.986 1.00 74.81 586 LEU A O 1
ATOM 4678 N N . GLY A 1 587 ? 10.568 15.614 -0.704 1.00 77.62 587 GLY A N 1
ATOM 4679 C CA . GLY A 1 587 ? 10.815 15.783 0.731 1.00 77.62 587 GLY A CA 1
ATOM 4680 C C . GLY A 1 587 ? 9.548 15.866 1.588 1.00 77.62 587 GLY A C 1
ATOM 4681 O O . GLY A 1 587 ? 9.630 16.194 2.765 1.00 77.62 587 GLY A O 1
ATOM 4682 N N . ASN A 1 588 ? 8.376 15.555 1.025 1.00 83.31 588 ASN A N 1
ATOM 4683 C CA . ASN A 1 588 ? 7.083 15.571 1.718 1.00 83.31 588 ASN A CA 1
ATOM 4684 C C . ASN A 1 588 ? 6.664 14.184 2.238 1.00 83.31 588 ASN A C 1
ATOM 4686 O O . ASN A 1 588 ? 5.496 13.954 2.535 1.00 83.31 588 ASN A O 1
ATOM 4690 N N . VAL A 1 589 ? 7.606 13.243 2.301 1.00 84.81 589 VAL A N 1
ATOM 4691 C CA . VAL A 1 589 ? 7.384 11.906 2.850 1.00 84.81 589 VAL A CA 1
ATOM 4692 C C . VAL A 1 589 ? 7.463 11.956 4.369 1.00 84.81 589 VAL A C 1
ATOM 4694 O O . VAL A 1 589 ? 8.418 12.489 4.925 1.00 84.81 589 VAL A O 1
ATOM 4697 N N . ILE A 1 590 ? 6.485 11.336 5.026 1.00 88.94 590 ILE A N 1
ATOM 4698 C CA . ILE A 1 590 ? 6.494 11.105 6.469 1.00 88.94 590 ILE A CA 1
ATOM 4699 C C . ILE A 1 590 ? 6.802 9.627 6.712 1.00 88.94 590 ILE A C 1
ATOM 4701 O O . ILE A 1 590 ? 6.125 8.746 6.168 1.00 88.94 590 ILE A O 1
ATOM 4705 N N . ASP A 1 591 ? 7.834 9.367 7.512 1.00 92.75 591 ASP A N 1
ATOM 4706 C CA . ASP A 1 591 ? 8.154 8.025 7.990 1.00 92.75 591 ASP A CA 1
ATOM 4707 C C . ASP A 1 591 ? 7.078 7.582 9.002 1.00 92.75 591 ASP A C 1
ATOM 4709 O O . ASP A 1 591 ? 6.768 8.343 9.924 1.00 92.75 591 ASP A O 1
ATOM 4713 N N . PRO A 1 592 ? 6.477 6.386 8.868 1.00 95.19 592 PRO A N 1
ATOM 4714 C CA . PRO A 1 592 ? 5.479 5.914 9.825 1.00 95.19 592 PRO A CA 1
ATOM 4715 C C . PRO A 1 592 ? 6.007 5.851 11.262 1.00 95.19 592 PRO A C 1
ATOM 4717 O O . PRO A 1 592 ? 5.236 6.079 12.192 1.00 95.19 592 PRO A O 1
ATOM 4720 N N . ILE A 1 593 ? 7.305 5.607 11.463 1.00 96.12 593 ILE A N 1
ATOM 4721 C CA . ILE A 1 593 ? 7.904 5.550 12.802 1.00 96.12 593 ILE A CA 1
ATOM 4722 C C . ILE A 1 593 ? 7.846 6.912 13.491 1.00 96.12 593 ILE A C 1
ATOM 4724 O O . ILE A 1 593 ? 7.564 6.972 14.682 1.00 96.12 593 ILE A O 1
ATOM 4728 N N . HIS A 1 594 ? 7.989 8.009 12.743 1.00 95.06 594 HIS A N 1
ATOM 4729 C CA . HIS A 1 594 ? 7.875 9.365 13.289 1.00 95.06 594 HIS A CA 1
ATOM 4730 C C . HIS A 1 594 ? 6.476 9.664 13.841 1.00 95.06 594 HIS A C 1
ATOM 4732 O O . HIS A 1 594 ? 6.339 10.445 14.775 1.00 95.06 594 HIS A O 1
ATOM 4738 N N . VAL A 1 595 ? 5.431 9.041 13.288 1.00 95.56 595 VAL A N 1
ATOM 4739 C CA . VAL A 1 595 ? 4.057 9.165 13.807 1.00 95.56 595 VAL A CA 1
ATOM 4740 C C . VAL A 1 595 ? 3.842 8.249 15.012 1.00 95.56 595 VAL A C 1
ATOM 4742 O O . VAL A 1 595 ? 3.172 8.616 15.977 1.00 95.56 595 VAL A O 1
ATOM 4745 N N . ILE A 1 596 ? 4.419 7.049 14.971 1.00 96.88 596 ILE A N 1
ATOM 4746 C CA . ILE A 1 596 ? 4.286 6.053 16.034 1.00 96.88 596 ILE A CA 1
ATOM 4747 C C . ILE A 1 596 ? 5.003 6.512 17.312 1.00 96.88 596 ILE A C 1
ATOM 4749 O O . ILE A 1 596 ? 4.410 6.456 18.387 1.00 96.88 596 ILE A O 1
ATOM 4753 N N . GLU A 1 597 ? 6.250 6.966 17.194 1.00 95.69 597 GLU A N 1
ATOM 4754 C CA . GLU A 1 597 ? 7.151 7.273 18.317 1.00 95.69 597 GLU A CA 1
ATOM 4755 C C . GLU A 1 597 ? 7.255 8.777 18.612 1.00 95.69 597 GLU A C 1
ATOM 4757 O O . GLU A 1 597 ? 7.737 9.173 19.671 1.00 95.69 597 GLU A O 1
ATOM 4762 N N . GLY A 1 598 ? 6.751 9.618 17.706 1.00 94.94 598 GLY A N 1
ATOM 4763 C CA . GLY A 1 598 ? 6.917 11.065 17.758 1.00 94.94 598 GLY A CA 1
ATOM 4764 C C . GLY A 1 598 ? 8.295 11.516 17.262 1.00 94.94 598 GLY A C 1
ATOM 4765 O O . GLY A 1 598 ? 9.263 10.756 17.242 1.00 94.94 598 GLY A O 1
ATOM 4766 N N . ILE A 1 599 ? 8.391 12.777 16.844 1.00 95.38 599 ILE A N 1
ATOM 4767 C CA . ILE A 1 599 ? 9.652 13.408 16.430 1.00 95.38 599 ILE A CA 1
ATOM 4768 C C . ILE A 1 599 ? 9.558 14.927 16.597 1.00 95.38 599 ILE A C 1
ATOM 4770 O O . ILE A 1 599 ? 8.506 15.515 16.345 1.00 95.38 599 ILE A O 1
ATOM 4774 N N . SER A 1 600 ? 10.647 15.579 17.007 1.00 95.50 600 SER A N 1
ATOM 4775 C CA . SER A 1 600 ? 10.700 17.045 17.065 1.00 95.50 600 SER A CA 1
ATOM 4776 C C . SER A 1 600 ? 10.796 17.668 15.668 1.00 95.50 600 SER A C 1
ATOM 4778 O O . SER A 1 600 ? 11.163 17.006 14.693 1.00 95.50 600 SER A O 1
ATOM 4780 N N . LEU A 1 601 ? 10.507 18.968 15.558 1.00 93.12 601 LEU A N 1
ATOM 4781 C CA . LEU A 1 601 ? 10.714 19.708 14.311 1.00 93.12 601 LEU A CA 1
ATOM 4782 C C . LEU A 1 601 ? 12.190 19.675 13.874 1.00 93.12 601 LEU A C 1
ATOM 4784 O O . LEU A 1 601 ? 12.483 19.526 12.688 1.00 93.12 601 LEU A O 1
ATOM 4788 N N . GLU A 1 602 ? 13.124 19.760 14.821 1.00 92.75 602 GLU A N 1
ATOM 4789 C CA . GLU A 1 602 ? 14.558 19.637 14.555 1.00 92.75 602 GLU A CA 1
ATOM 4790 C C . GLU A 1 602 ? 14.901 18.261 13.970 1.00 92.75 602 GLU A C 1
ATOM 4792 O O . GLU A 1 602 ? 15.570 18.195 12.942 1.00 92.75 602 GLU A O 1
ATOM 4797 N N . GLY A 1 603 ? 14.367 17.173 14.534 1.00 92.50 603 GLY A N 1
ATOM 4798 C CA . GLY A 1 603 ? 14.585 15.825 14.001 1.00 92.50 603 GLY A CA 1
ATOM 4799 C C . GLY A 1 603 ? 14.001 15.633 12.594 1.00 92.50 603 GLY A C 1
ATOM 4800 O O . GLY A 1 603 ? 14.610 14.983 11.738 1.00 92.50 603 GLY A O 1
ATOM 4801 N N . LEU A 1 604 ? 12.848 16.247 12.302 1.00 90.12 604 LEU A N 1
ATOM 4802 C CA . LEU A 1 604 ? 12.284 16.274 10.945 1.00 90.12 604 LEU A CA 1
ATOM 4803 C C . LEU A 1 604 ? 13.216 16.996 9.961 1.00 90.12 604 LEU A C 1
ATOM 4805 O O . LEU A 1 604 ? 13.451 16.504 8.853 1.00 90.12 604 LEU A O 1
ATOM 4809 N N . HIS A 1 605 ? 13.786 18.127 10.379 1.00 91.12 605 HIS A N 1
ATOM 4810 C CA . HIS A 1 605 ? 14.736 18.899 9.584 1.00 91.12 605 HIS A CA 1
ATOM 4811 C C . HIS A 1 605 ? 16.068 18.170 9.351 1.00 91.12 605 HIS A C 1
ATOM 4813 O O . HIS A 1 605 ? 16.617 18.286 8.251 1.00 91.12 605 HIS A O 1
ATOM 4819 N N . GLU A 1 606 ? 16.575 17.430 10.339 1.00 88.69 606 GLU A N 1
ATOM 4820 C CA . GLU A 1 606 ? 17.778 16.588 10.223 1.00 88.69 606 GLU A CA 1
ATOM 4821 C C . GLU A 1 606 ? 17.551 15.432 9.240 1.00 88.69 606 GLU A C 1
ATOM 4823 O O . GLU A 1 606 ? 18.404 15.135 8.401 1.00 88.69 606 GLU A O 1
ATOM 4828 N N . THR A 1 607 ? 16.358 14.829 9.263 1.00 85.69 607 THR A N 1
ATOM 4829 C CA . THR A 1 607 ? 15.987 13.762 8.319 1.00 85.69 607 THR A CA 1
ATOM 4830 C C . THR A 1 607 ? 16.026 14.252 6.866 1.00 85.69 607 THR A C 1
ATOM 4832 O O . THR A 1 607 ? 16.449 13.516 5.972 1.00 85.69 607 THR A O 1
ATOM 4835 N N . LEU A 1 608 ? 15.622 15.504 6.610 1.00 83.56 608 LEU A N 1
ATOM 4836 C CA . LEU A 1 608 ? 15.714 16.109 5.276 1.00 83.56 608 LEU A CA 1
ATOM 4837 C C . LEU A 1 608 ? 17.167 16.311 4.825 1.00 83.56 608 LEU A C 1
ATOM 4839 O O . LEU A 1 608 ? 17.473 16.081 3.655 1.00 83.56 608 LEU A O 1
ATOM 4843 N N . GLU A 1 609 ? 18.052 16.728 5.735 1.00 78.56 609 GLU A N 1
ATOM 4844 C CA . GLU A 1 609 ? 19.475 16.964 5.444 1.00 78.56 609 GLU A CA 1
ATOM 4845 C C . GLU A 1 609 ? 20.244 15.668 5.175 1.00 78.56 609 GLU A C 1
ATOM 4847 O O . GLU A 1 609 ? 21.123 15.647 4.314 1.00 78.56 609 GLU A O 1
ATOM 4852 N N . GLY A 1 610 ? 19.888 14.574 5.856 1.00 72.06 610 GLY A N 1
ATOM 4853 C CA . GLY A 1 610 ? 20.465 13.249 5.605 1.00 72.06 610 GLY A CA 1
ATOM 4854 C C . GLY A 1 610 ? 20.027 12.610 4.277 1.00 72.06 610 GLY A C 1
ATOM 4855 O O . GLY A 1 610 ? 20.592 11.596 3.857 1.00 72.06 610 GLY A O 1
ATOM 4856 N N . GLY A 1 611 ? 19.018 13.177 3.609 1.00 72.56 611 GLY A N 1
ATOM 4857 C CA . GLY A 1 611 ? 18.448 12.664 2.366 1.00 72.56 611 GLY A CA 1
ATOM 4858 C C . GLY A 1 611 ? 19.258 12.976 1.099 1.00 72.56 611 GLY A C 1
ATOM 4859 O O . GLY A 1 611 ? 20.286 13.646 1.104 1.00 72.56 611 GLY A O 1
ATOM 4860 N N . ASN A 1 612 ? 18.754 12.497 -0.044 1.00 68.25 612 ASN A N 1
ATOM 4861 C CA . ASN A 1 612 ? 19.315 12.766 -1.380 1.00 68.25 612 ASN A CA 1
ATOM 4862 C C . ASN A 1 612 ? 18.562 13.900 -2.114 1.00 68.25 612 ASN A C 1
ATOM 4864 O O . ASN A 1 612 ? 18.443 13.871 -3.341 1.00 68.25 612 ASN A O 1
ATOM 4868 N N . LEU A 1 613 ? 17.981 14.844 -1.366 1.00 73.88 613 LEU A N 1
ATOM 4869 C CA . LEU A 1 613 ? 17.183 15.951 -1.901 1.00 73.88 613 LEU A CA 1
ATOM 4870 C C . LEU A 1 613 ? 18.066 17.080 -2.447 1.00 73.88 613 LEU A C 1
ATOM 4872 O O . LEU A 1 613 ? 19.158 17.331 -1.944 1.00 73.88 613 LEU A O 1
ATOM 4876 N N . ASP A 1 614 ? 17.563 17.790 -3.459 1.00 72.31 614 ASP A N 1
ATOM 4877 C CA . ASP A 1 614 ? 18.179 19.039 -3.916 1.00 72.31 614 ASP A CA 1
ATOM 4878 C C . ASP A 1 614 ? 18.052 20.130 -2.840 1.00 72.31 614 ASP A C 1
ATOM 4880 O O . ASP A 1 614 ? 17.045 20.205 -2.134 1.00 72.31 614 ASP A O 1
ATOM 4884 N N . GLN A 1 615 ? 19.041 21.020 -2.741 1.00 75.88 615 GLN A N 1
ATOM 4885 C CA . GLN A 1 615 ? 19.071 22.088 -1.733 1.00 75.88 615 GLN A CA 1
ATOM 4886 C C . GLN A 1 615 ? 17.845 23.016 -1.789 1.00 75.88 615 GLN A C 1
ATOM 4888 O O . GLN A 1 615 ? 17.368 23.479 -0.748 1.00 75.88 615 GLN A O 1
ATOM 4893 N N . LYS A 1 616 ? 17.287 23.273 -2.981 1.00 79.50 616 LYS A N 1
ATOM 4894 C CA . LYS A 1 616 ? 16.058 24.072 -3.121 1.00 79.50 616 LYS A CA 1
ATOM 4895 C C . LYS A 1 616 ? 14.849 23.342 -2.542 1.00 79.50 616 LYS A C 1
ATOM 4897 O O . LYS A 1 616 ? 14.041 23.962 -1.848 1.00 79.50 616 LYS A O 1
ATOM 4902 N N . GLU A 1 617 ? 14.747 22.039 -2.791 1.00 81.50 617 GLU A N 1
ATOM 4903 C CA . GLU A 1 617 ? 13.666 21.208 -2.256 1.00 81.50 617 GLU A CA 1
ATOM 4904 C C . GLU A 1 617 ? 13.794 21.026 -0.741 1.00 81.50 617 GLU A C 1
ATOM 4906 O O . GLU A 1 617 ? 12.782 21.102 -0.052 1.00 81.50 617 GLU A O 1
ATOM 4911 N N . ILE A 1 618 ? 15.010 20.910 -0.188 1.00 84.31 618 ILE A N 1
ATOM 4912 C CA . ILE A 1 618 ? 15.229 20.897 1.271 1.00 84.31 618 ILE A CA 1
ATOM 4913 C C . ILE A 1 618 ? 14.659 22.169 1.906 1.00 84.31 618 ILE A C 1
ATOM 4915 O O . ILE A 1 618 ? 13.905 22.090 2.876 1.00 84.31 618 ILE A O 1
ATOM 4919 N N . LYS A 1 619 ? 14.969 23.349 1.351 1.00 86.56 619 LYS A N 1
ATOM 4920 C CA . LYS A 1 619 ? 14.460 24.622 1.884 1.00 86.56 619 LYS A CA 1
ATOM 4921 C C . LYS A 1 619 ? 12.929 24.675 1.859 1.00 86.56 619 LYS A C 1
ATOM 4923 O O . LYS A 1 619 ? 12.312 25.025 2.864 1.00 86.56 619 LYS A O 1
ATOM 4928 N N . ARG A 1 620 ? 12.319 24.282 0.738 1.00 84.81 620 ARG A N 1
ATOM 4929 C CA . ARG A 1 620 ? 10.859 24.232 0.583 1.00 84.81 620 ARG A CA 1
ATOM 4930 C C . ARG A 1 620 ? 10.212 23.226 1.540 1.00 84.81 620 ARG A C 1
ATOM 4932 O O . ARG A 1 620 ? 9.174 23.523 2.128 1.00 84.81 620 ARG A O 1
ATOM 4939 N N . ALA A 1 621 ? 10.815 22.051 1.704 1.00 85.25 621 ALA A N 1
ATOM 4940 C CA . ALA A 1 621 ? 10.328 21.008 2.598 1.00 85.25 621 ALA A CA 1
ATOM 4941 C C . ALA A 1 621 ? 10.389 21.446 4.068 1.00 85.25 621 ALA A C 1
ATOM 4943 O O . ALA A 1 621 ? 9.430 21.207 4.794 1.00 85.25 621 ALA A O 1
ATOM 4944 N N . ARG A 1 622 ? 11.440 22.166 4.488 1.00 89.12 622 ARG A N 1
ATOM 4945 C CA . ARG A 1 622 ? 11.538 22.760 5.836 1.00 89.12 622 ARG A CA 1
ATOM 4946 C C . ARG A 1 622 ? 10.429 23.763 6.120 1.00 89.12 622 ARG A C 1
ATOM 4948 O O . ARG A 1 622 ? 9.801 23.715 7.172 1.00 89.12 622 ARG A O 1
ATOM 4955 N N . GLU A 1 623 ? 10.171 24.668 5.178 1.00 86.88 623 GLU A N 1
ATOM 4956 C CA . GLU A 1 623 ? 9.080 25.640 5.306 1.00 86.88 623 GLU A CA 1
ATOM 4957 C C . GLU A 1 623 ? 7.720 24.933 5.426 1.00 86.88 623 GLU A C 1
ATOM 4959 O O . GLU A 1 623 ? 6.910 25.313 6.272 1.00 86.88 623 GLU A O 1
ATOM 4964 N N . GLY A 1 624 ? 7.507 23.865 4.649 1.00 84.50 624 GLY A N 1
ATOM 4965 C CA . GLY A 1 624 ? 6.320 23.012 4.746 1.00 84.50 624 GLY A CA 1
ATOM 4966 C C . GLY A 1 624 ? 6.200 22.292 6.092 1.00 84.50 624 GLY A C 1
ATOM 4967 O O . GLY A 1 624 ? 5.183 22.428 6.763 1.00 84.50 624 GLY A O 1
ATOM 4968 N N . GLN A 1 625 ? 7.251 21.592 6.534 1.00 87.19 625 GLN A N 1
ATOM 4969 C CA . GLN A 1 625 ? 7.273 20.886 7.822 1.00 87.19 625 GLN A CA 1
ATOM 4970 C C . GLN A 1 625 ? 7.018 21.831 8.995 1.00 87.19 625 GLN A C 1
ATOM 4972 O O . GLN A 1 625 ? 6.228 21.507 9.871 1.00 87.19 625 GLN A O 1
ATOM 4977 N N . LYS A 1 626 ? 7.616 23.026 8.992 1.00 88.62 626 LYS A N 1
ATOM 4978 C CA . LYS A 1 626 ? 7.383 24.033 10.033 1.00 88.62 626 LYS A CA 1
ATOM 4979 C C . LYS A 1 626 ? 5.942 24.554 10.046 1.00 88.62 626 LYS A C 1
ATOM 4981 O O . LYS A 1 626 ? 5.434 24.909 11.107 1.00 88.62 626 LYS A O 1
ATOM 4986 N N . ALA A 1 627 ? 5.299 24.649 8.883 1.00 86.38 627 ALA A N 1
ATOM 4987 C CA . ALA A 1 627 ? 3.911 25.088 8.782 1.00 86.38 627 ALA A CA 1
ATOM 4988 C C . ALA A 1 627 ? 2.924 24.001 9.239 1.00 86.38 627 ALA A C 1
ATOM 4990 O O . ALA A 1 627 ? 1.950 24.316 9.925 1.00 86.38 627 ALA A O 1
ATOM 4991 N N . ASP A 1 628 ? 3.190 22.747 8.872 1.00 83.94 628 ASP A N 1
ATOM 4992 C CA . ASP A 1 628 ? 2.307 21.610 9.143 1.00 83.94 628 ASP A CA 1
ATOM 4993 C C . ASP A 1 628 ? 2.515 21.039 10.562 1.00 83.94 628 ASP A C 1
ATOM 4995 O O . ASP A 1 628 ? 1.550 20.654 11.226 1.00 83.94 628 ASP A O 1
ATOM 4999 N N . PHE A 1 629 ? 3.760 21.050 11.053 1.00 88.56 629 PHE A N 1
ATOM 5000 C CA . PHE A 1 629 ? 4.217 20.449 12.314 1.00 88.56 629 PHE A CA 1
ATOM 5001 C C . PHE A 1 629 ? 5.091 21.427 13.127 1.00 88.56 629 PHE A C 1
ATOM 5003 O O . PHE A 1 629 ? 6.274 21.160 13.349 1.00 88.56 629 PHE A O 1
ATOM 5010 N N . PRO A 1 630 ? 4.549 22.575 13.581 1.00 89.62 630 PRO A N 1
ATOM 5011 C CA . PRO A 1 630 ? 5.339 23.609 14.259 1.00 89.62 630 PRO A CA 1
ATOM 5012 C C . PRO A 1 630 ? 6.048 23.113 15.528 1.00 89.62 630 PRO A C 1
ATOM 5014 O O . PRO A 1 630 ? 7.140 23.587 15.826 1.00 89.62 630 PRO A O 1
ATOM 5017 N N . ASP A 1 631 ? 5.459 22.137 16.225 1.00 90.19 631 ASP A N 1
ATOM 5018 C CA . ASP A 1 631 ? 6.000 21.525 17.445 1.00 90.19 631 ASP A CA 1
ATOM 5019 C C . ASP A 1 631 ? 6.567 20.108 17.194 1.00 90.19 631 ASP A C 1
ATOM 5021 O O . ASP A 1 631 ? 6.862 19.369 18.133 1.00 90.19 631 ASP A O 1
ATOM 5025 N N . GLY A 1 632 ? 6.717 19.708 15.925 1.00 91.31 632 GLY A N 1
ATOM 5026 C CA . GLY A 1 632 ? 6.991 18.327 15.527 1.00 91.31 632 GLY A CA 1
ATOM 5027 C C . GLY A 1 632 ? 5.728 17.463 15.423 1.00 91.31 632 GLY A C 1
ATOM 5028 O O . GLY A 1 632 ? 4.605 17.969 15.350 1.00 91.31 632 GLY A O 1
ATOM 5029 N N . ILE A 1 633 ? 5.915 16.144 15.368 1.00 92.81 633 ILE A N 1
ATOM 5030 C CA . ILE A 1 633 ? 4.833 15.151 15.336 1.00 92.81 633 ILE A CA 1
ATOM 5031 C C . ILE A 1 633 ? 4.725 14.502 16.716 1.00 92.81 633 ILE A C 1
ATOM 5033 O O . ILE A 1 633 ? 5.705 13.981 17.249 1.00 92.81 633 ILE A O 1
ATOM 5037 N N . GLU A 1 634 ? 3.521 14.515 17.286 1.00 93.38 634 GLU A N 1
ATOM 5038 C CA . GLU A 1 634 ? 3.241 13.879 18.575 1.00 93.38 634 GLU A CA 1
ATOM 5039 C C . GLU A 1 634 ? 3.280 12.343 18.495 1.00 93.38 634 GLU A C 1
ATOM 5041 O O . GLU A 1 634 ? 2.827 11.745 17.519 1.00 93.38 634 GLU A O 1
ATOM 5046 N N . GLU A 1 635 ? 3.739 11.700 19.574 1.00 94.94 635 GLU A N 1
ATOM 5047 C CA . GLU A 1 635 ? 3.705 10.240 19.735 1.00 94.94 635 GLU A CA 1
ATOM 5048 C C . GLU A 1 635 ? 2.257 9.722 19.738 1.00 94.94 635 GLU A C 1
ATOM 5050 O O . GLU A 1 635 ? 1.497 9.954 20.690 1.00 94.94 635 GLU A O 1
ATOM 5055 N N . CYS A 1 636 ? 1.879 8.987 18.689 1.00 95.75 636 CYS A N 1
ATOM 5056 C CA . CYS A 1 636 ? 0.527 8.452 18.532 1.00 95.75 636 CYS A CA 1
ATOM 5057 C C . CYS A 1 636 ? 0.401 6.955 18.845 1.00 95.75 636 CYS A C 1
ATOM 5059 O O . CYS A 1 636 ? -0.672 6.520 19.268 1.00 95.75 636 CYS A O 1
ATOM 5061 N N . GLY A 1 637 ? 1.465 6.173 18.661 1.00 97.19 637 GLY A N 1
ATOM 5062 C CA . GLY A 1 637 ? 1.401 4.711 18.664 1.00 97.19 637 GLY A CA 1
ATOM 5063 C C . GLY A 1 637 ? 0.920 4.105 17.341 1.00 97.19 637 GLY A C 1
ATOM 5064 O O . GLY A 1 637 ? 0.336 4.771 16.479 1.00 97.19 637 GLY A O 1
ATOM 5065 N N . THR A 1 638 ? 1.162 2.808 17.189 1.00 98.25 638 THR A N 1
ATOM 5066 C CA . THR A 1 638 ? 0.863 2.019 15.990 1.00 98.25 638 THR A CA 1
ATOM 5067 C C . THR A 1 638 ? -0.631 1.860 15.757 1.00 98.25 638 THR A C 1
ATOM 5069 O O . THR A 1 638 ? -1.096 2.028 14.630 1.00 98.25 638 THR A O 1
ATOM 5072 N N . ASP A 1 639 ? -1.404 1.577 16.802 1.00 98.44 639 ASP A N 1
ATOM 5073 C CA . ASP A 1 639 ? -2.843 1.336 16.652 1.00 98.44 639 ASP A CA 1
ATOM 5074 C C . ASP A 1 639 ? -3.595 2.579 16.173 1.00 98.44 639 ASP A C 1
ATOM 5076 O O . ASP A 1 639 ? -4.470 2.487 15.313 1.00 98.44 639 ASP A O 1
ATOM 5080 N N . ALA A 1 640 ? -3.231 3.753 16.696 1.00 98.00 640 ALA A N 1
ATOM 5081 C CA . ALA A 1 640 ? -3.824 5.016 16.278 1.00 98.00 640 ALA A CA 1
ATOM 5082 C C . ALA A 1 640 ? -3.536 5.296 14.797 1.00 98.00 640 ALA A C 1
ATOM 5084 O O . ALA A 1 640 ? -4.443 5.682 14.058 1.00 98.00 640 ALA A O 1
ATOM 5085 N N . LEU A 1 641 ? -2.295 5.055 14.350 1.00 97.69 641 LEU A N 1
ATOM 5086 C CA . LEU A 1 641 ? -1.904 5.196 12.947 1.00 97.69 641 LEU A CA 1
ATOM 5087 C C . LEU A 1 641 ? -2.710 4.253 12.045 1.00 97.69 641 LEU A C 1
ATOM 5089 O O . LEU A 1 641 ? -3.302 4.702 11.065 1.00 97.69 641 LEU A O 1
ATOM 5093 N N . ARG A 1 642 ? -2.774 2.963 12.381 1.00 98.19 642 ARG A N 1
ATOM 5094 C CA . ARG A 1 642 ? -3.492 1.961 11.580 1.00 98.19 642 ARG A CA 1
ATOM 5095 C C . ARG A 1 642 ? -4.982 2.245 11.479 1.00 98.19 642 ARG A C 1
ATOM 5097 O O . ARG A 1 642 ? -5.531 2.221 10.377 1.00 98.19 642 ARG A O 1
ATOM 5104 N N . PHE A 1 643 ? -5.623 2.544 12.610 1.00 98.00 643 PHE A N 1
ATOM 5105 C CA . PHE A 1 643 ? -7.047 2.861 12.643 1.00 98.00 643 PHE A CA 1
ATOM 5106 C C . PHE A 1 643 ? -7.348 4.112 11.816 1.00 98.00 643 PHE A C 1
ATOM 5108 O O . PHE A 1 643 ? -8.295 4.116 11.030 1.00 98.00 643 PHE A O 1
ATOM 5115 N N . ALA A 1 644 ? -6.500 5.144 11.916 1.00 95.81 644 ALA A N 1
ATOM 5116 C CA . ALA A 1 644 ? -6.623 6.337 11.090 1.00 95.81 644 ALA A CA 1
ATOM 5117 C C . ALA A 1 644 ? -6.565 5.983 9.601 1.00 95.81 644 ALA A C 1
ATOM 5119 O O . ALA A 1 644 ? -7.509 6.285 8.873 1.00 95.81 644 ALA A O 1
ATOM 5120 N N . LEU A 1 645 ? -5.504 5.303 9.162 1.00 95.38 645 LEU A N 1
ATOM 5121 C CA . LEU A 1 645 ? -5.286 4.941 7.759 1.00 95.38 645 LEU A CA 1
ATOM 5122 C C . LEU A 1 645 ? -6.466 4.151 7.179 1.00 95.38 645 LEU A C 1
ATOM 5124 O O . LEU A 1 645 ? -6.969 4.510 6.117 1.00 95.38 645 LEU A O 1
ATOM 5128 N N . CYS A 1 646 ? -6.976 3.158 7.912 1.00 95.94 646 CYS A N 1
ATOM 5129 C CA . CYS A 1 646 ? -8.149 2.389 7.492 1.00 95.94 646 CYS A CA 1
ATOM 5130 C C . CYS A 1 646 ? -9.422 3.251 7.446 1.00 95.94 646 CYS A C 1
ATOM 5132 O O . CYS A 1 646 ? -10.190 3.161 6.491 1.00 95.94 646 CYS A O 1
ATOM 5134 N N . SER A 1 647 ? -9.628 4.147 8.419 1.00 94.56 647 SER A N 1
ATOM 5135 C CA . SER A 1 647 ? -10.797 5.041 8.445 1.00 94.56 647 SER A CA 1
ATOM 5136 C C . SER A 1 647 ? -10.831 6.038 7.280 1.00 94.56 647 SER A C 1
ATOM 5138 O O . SER A 1 647 ? -11.909 6.473 6.873 1.00 94.56 647 SER A O 1
ATOM 5140 N N . TYR A 1 648 ? -9.664 6.390 6.730 1.00 90.12 648 TYR A N 1
ATOM 5141 C CA . TYR A 1 648 ? -9.512 7.337 5.625 1.00 90.12 648 TYR A CA 1
ATOM 5142 C C . TYR A 1 648 ? -9.817 6.740 4.242 1.00 90.12 648 TYR A C 1
ATOM 5144 O O . TYR A 1 648 ? -9.957 7.499 3.284 1.00 90.12 648 TYR A O 1
ATOM 5152 N N . THR A 1 649 ? -9.968 5.418 4.132 1.00 86.75 649 THR A N 1
ATOM 5153 C CA . THR A 1 649 ? -10.236 4.720 2.858 1.00 86.75 649 THR A CA 1
ATOM 5154 C C . THR A 1 649 ? -11.573 5.083 2.200 1.00 86.75 649 THR A C 1
ATOM 5156 O O . THR A 1 649 ? -11.776 4.756 1.038 1.00 86.75 649 THR A O 1
ATOM 5159 N N . SER A 1 650 ? -12.460 5.822 2.881 1.00 77.75 650 SER A N 1
ATOM 5160 C CA . SER A 1 650 ? -13.674 6.396 2.274 1.00 77.75 650 SER A CA 1
ATOM 5161 C C . SER A 1 650 ? -13.391 7.469 1.219 1.00 77.75 650 SER A C 1
ATOM 5163 O O . SER A 1 650 ? -14.284 7.814 0.444 1.00 77.75 650 SER A O 1
ATOM 5165 N N . GLN A 1 651 ? -12.178 8.030 1.179 1.00 70.38 651 GLN A N 1
ATOM 5166 C CA . GLN A 1 651 ? -11.794 8.980 0.135 1.00 70.38 651 GLN A CA 1
ATOM 5167 C C . GLN A 1 651 ? -11.506 8.234 -1.173 1.00 70.38 651 GLN A C 1
ATOM 5169 O O . GLN A 1 651 ? -10.683 7.323 -1.198 1.00 70.38 651 GLN A O 1
ATOM 5174 N N . ALA A 1 652 ? -12.169 8.658 -2.256 1.00 69.50 652 ALA A N 1
ATOM 5175 C CA . ALA A 1 652 ? -12.238 7.932 -3.526 1.00 69.50 652 ALA A CA 1
ATOM 5176 C C . ALA A 1 652 ? -10.872 7.469 -4.061 1.00 69.50 652 ALA A C 1
ATOM 5178 O O . ALA A 1 652 ? -10.505 6.316 -3.893 1.00 69.50 652 ALA A O 1
ATOM 5179 N N . ARG A 1 653 ? -10.110 8.349 -4.721 1.00 76.19 653 ARG A N 1
ATOM 5180 C CA . ARG A 1 653 ? -8.856 7.964 -5.393 1.00 76.19 653 ARG A CA 1
ATOM 5181 C C . ARG A 1 653 ? -7.603 8.319 -4.601 1.00 76.19 653 ARG A C 1
ATOM 5183 O O . ARG A 1 653 ? -6.581 7.649 -4.706 1.00 76.19 653 ARG A O 1
ATOM 5190 N N . ASP A 1 654 ? -7.688 9.376 -3.805 1.00 84.12 654 ASP A N 1
ATOM 5191 C CA . ASP A 1 654 ? -6.563 9.971 -3.101 1.00 84.12 654 ASP A CA 1
ATOM 5192 C C . ASP A 1 654 ? -6.958 10.265 -1.651 1.00 84.12 654 ASP A C 1
ATOM 5194 O O . ASP A 1 654 ? -8.042 10.792 -1.406 1.00 84.12 654 ASP A O 1
ATOM 5198 N N . ILE A 1 655 ? -6.075 9.934 -0.706 1.00 83.88 655 ILE A N 1
ATOM 5199 C CA . ILE A 1 655 ? -6.256 10.169 0.730 1.00 83.88 655 ILE A CA 1
ATOM 5200 C C . ILE A 1 655 ? -5.397 11.357 1.151 1.00 83.88 655 ILE A C 1
ATOM 5202 O O . ILE A 1 655 ? -4.173 11.241 1.228 1.00 83.88 655 ILE A O 1
ATOM 5206 N N . ASN A 1 656 ? -6.029 12.475 1.495 1.00 87.06 656 ASN A N 1
ATOM 5207 C CA . ASN A 1 656 ? -5.342 13.597 2.135 1.00 87.06 656 ASN A CA 1
ATOM 5208 C C . ASN A 1 656 ? -5.266 13.333 3.641 1.00 87.06 656 ASN A C 1
ATOM 5210 O O . ASN A 1 656 ? -6.252 13.503 4.364 1.00 87.06 656 ASN A O 1
ATOM 5214 N N . LEU A 1 657 ? -4.106 12.867 4.105 1.00 83.00 657 LEU A N 1
ATOM 5215 C CA . LEU A 1 657 ? -3.928 12.444 5.489 1.00 83.00 657 LEU A CA 1
ATOM 5216 C C . LEU A 1 657 ? -3.555 13.625 6.393 1.00 83.00 657 LEU A C 1
ATOM 5218 O O . LEU A 1 657 ? -2.478 14.204 6.262 1.00 83.00 657 LEU A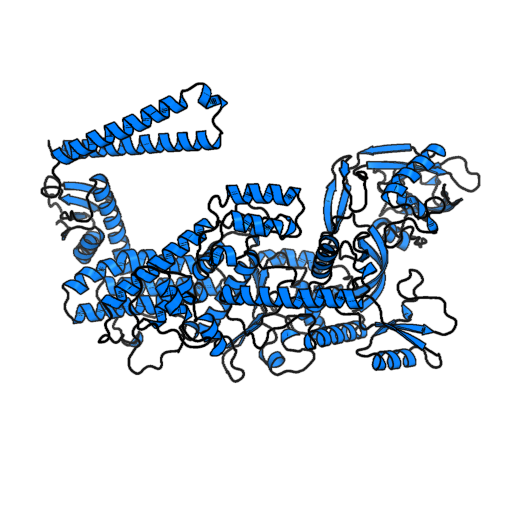 O 1
ATOM 5222 N N . ASP A 1 658 ? -4.419 13.923 7.363 1.00 86.81 658 ASP A N 1
ATOM 5223 C CA . ASP A 1 658 ? -4.114 14.833 8.471 1.00 86.81 658 ASP A CA 1
ATOM 5224 C C . ASP A 1 658 ? -3.643 14.044 9.703 1.00 86.81 658 ASP A C 1
ATOM 5226 O O . ASP A 1 658 ? -4.405 13.271 10.297 1.00 86.81 658 ASP A O 1
ATOM 5230 N N . ILE A 1 659 ? -2.393 14.278 10.113 1.00 88.88 659 ILE A N 1
ATOM 5231 C CA . ILE A 1 659 ? -1.778 13.663 11.298 1.00 88.88 659 ILE A CA 1
ATOM 5232 C C . ILE A 1 659 ? -2.542 14.012 12.582 1.00 88.88 659 ILE A C 1
ATOM 5234 O O . ILE A 1 659 ? -2.612 13.182 13.488 1.00 88.88 659 ILE A O 1
ATOM 5238 N N . LYS A 1 660 ? -3.217 15.166 12.664 1.00 86.19 660 LYS A N 1
ATOM 5239 C CA . LYS A 1 660 ? -4.043 15.515 13.836 1.00 86.19 660 LYS A CA 1
ATOM 5240 C C . LYS A 1 660 ? -5.189 14.533 14.054 1.00 86.19 660 LYS A C 1
ATOM 5242 O O . LYS A 1 660 ? -5.599 14.303 15.191 1.00 86.19 660 LYS A O 1
ATOM 5247 N N . ARG A 1 661 ? -5.686 13.899 12.990 1.00 88.38 661 ARG A N 1
ATOM 5248 C CA . ARG A 1 661 ? -6.693 12.842 13.123 1.00 88.38 661 ARG A CA 1
ATOM 5249 C C . ARG A 1 661 ? -6.104 11.564 13.721 1.00 88.38 661 ARG A C 1
ATOM 5251 O O . ARG A 1 661 ? -6.795 10.888 14.477 1.00 88.38 661 ARG A O 1
ATOM 5258 N N . VAL A 1 662 ? -4.827 11.270 13.473 1.00 94.25 662 VAL A N 1
ATOM 5259 C CA . VAL A 1 662 ? -4.110 10.174 14.149 1.00 94.25 662 VAL A CA 1
ATOM 5260 C C . VAL A 1 662 ? -4.002 10.456 15.653 1.00 94.25 662 VAL A C 1
ATOM 5262 O O . VAL A 1 662 ? -4.311 9.587 16.470 1.00 94.25 662 VAL A O 1
ATOM 5265 N N . VAL A 1 663 ? -3.682 11.699 16.031 1.00 92.62 663 VAL A N 1
ATOM 5266 C CA . VAL A 1 663 ? -3.658 12.145 17.439 1.00 92.62 663 VAL A CA 1
ATOM 5267 C C . VAL A 1 663 ? -5.032 11.975 18.105 1.00 92.62 663 VAL A C 1
ATOM 5269 O O . VAL A 1 663 ? -5.125 11.486 19.233 1.00 92.62 663 VAL A O 1
ATOM 5272 N N . ALA A 1 664 ? -6.123 12.293 17.401 1.00 94.12 664 ALA A N 1
ATOM 5273 C CA . ALA A 1 664 ? -7.477 12.061 17.909 1.00 94.12 664 ALA A CA 1
ATOM 5274 C C . ALA A 1 664 ? -7.745 10.572 18.207 1.00 94.12 664 ALA A C 1
ATOM 5276 O O . ALA A 1 664 ? -8.304 10.245 19.257 1.00 94.12 664 ALA A O 1
ATOM 5277 N N . TYR A 1 665 ? -7.285 9.655 17.349 1.00 96.81 665 TYR A N 1
ATOM 5278 C CA . TYR A 1 665 ? -7.420 8.217 17.602 1.00 96.81 665 TYR A CA 1
ATOM 5279 C C . TYR A 1 665 ? -6.533 7.717 18.747 1.00 96.81 665 TYR A C 1
ATOM 5281 O O . TYR A 1 665 ? -6.959 6.838 19.492 1.00 96.81 665 TYR A O 1
ATOM 5289 N N . ARG A 1 666 ? -5.371 8.330 19.003 1.00 96.56 666 ARG A N 1
ATOM 5290 C CA . ARG A 1 666 ? -4.599 8.077 20.236 1.00 96.56 666 ARG A CA 1
ATOM 5291 C C . ARG A 1 666 ? -5.398 8.462 21.488 1.00 96.56 666 ARG A C 1
ATOM 5293 O O . ARG A 1 666 ? -5.398 7.727 22.479 1.00 96.56 666 ARG A O 1
ATOM 5300 N N . HIS A 1 667 ? -6.112 9.589 21.473 1.00 95.81 667 HIS A N 1
ATOM 5301 C CA . HIS A 1 667 ? -7.015 9.943 22.578 1.00 95.81 667 HIS A CA 1
ATOM 5302 C C . HIS A 1 667 ? -8.160 8.937 22.729 1.00 95.81 667 HIS A C 1
ATOM 5304 O O . HIS A 1 667 ? -8.560 8.624 23.854 1.00 95.81 667 HIS A O 1
ATOM 5310 N N . TRP A 1 668 ? -8.639 8.380 21.621 1.00 97.38 668 TRP A N 1
ATOM 5311 C CA . TRP A 1 668 ? -9.628 7.313 21.642 1.00 97.38 668 TRP A CA 1
ATOM 5312 C C . TRP A 1 668 ? -9.073 5.993 22.211 1.00 97.38 668 TRP A C 1
ATOM 5314 O O . TRP A 1 668 ? -9.744 5.386 23.046 1.00 97.38 668 TRP A O 1
ATOM 5324 N N . CYS A 1 669 ? -7.816 5.611 21.941 1.00 98.06 669 CYS A N 1
ATOM 5325 C CA . CYS A 1 669 ? -7.150 4.505 22.656 1.00 98.06 669 CYS A CA 1
ATOM 5326 C C . CYS A 1 669 ? -7.205 4.703 24.180 1.00 98.06 669 CYS A C 1
ATOM 5328 O O . CYS A 1 669 ? -7.469 3.770 24.938 1.00 98.06 669 CYS A O 1
ATOM 5330 N N . ASN A 1 670 ? -7.000 5.938 24.649 1.00 97.06 670 ASN A N 1
ATOM 5331 C CA . ASN A 1 670 ? -7.111 6.263 26.070 1.00 97.06 670 ASN A CA 1
ATOM 5332 C C . ASN A 1 670 ? -8.557 6.166 26.591 1.00 97.06 670 ASN A C 1
ATOM 5334 O O . ASN A 1 670 ? -8.765 5.827 27.756 1.00 97.06 670 ASN A O 1
ATOM 5338 N N . LYS A 1 671 ? -9.570 6.428 25.759 1.00 96.69 671 LYS A N 1
ATOM 5339 C CA . LYS A 1 671 ? -10.979 6.185 26.111 1.00 96.69 671 LYS A CA 1
ATOM 5340 C C . LYS A 1 671 ? -11.240 4.684 26.296 1.00 96.69 671 LYS A C 1
ATOM 5342 O O . LYS A 1 671 ? -11.774 4.318 27.341 1.00 96.69 671 LYS A O 1
ATOM 5347 N N . LEU A 1 672 ? -10.782 3.830 25.372 1.00 97.75 672 LEU A N 1
ATOM 5348 C CA . LEU A 1 672 ? -10.867 2.362 25.489 1.00 97.75 672 LEU A CA 1
ATOM 5349 C C . LEU A 1 672 ? -10.169 1.856 26.759 1.00 97.75 672 LEU A C 1
ATOM 5351 O O . LEU A 1 672 ? -10.741 1.094 27.538 1.00 97.75 672 LEU A O 1
ATOM 5355 N N . TRP A 1 673 ? -8.960 2.358 27.018 1.00 97.50 673 TRP A N 1
ATOM 5356 C CA . TRP A 1 673 ? -8.201 2.059 28.231 1.00 97.50 673 TRP A CA 1
ATOM 5357 C C . TRP A 1 673 ? -8.993 2.366 29.505 1.00 97.50 673 TRP A C 1
ATOM 5359 O O . TRP A 1 673 ? -9.061 1.544 30.418 1.00 97.50 673 TRP A O 1
ATOM 5369 N N . ASN A 1 674 ? -9.617 3.544 29.568 1.00 96.75 674 ASN A N 1
ATOM 5370 C CA . ASN A 1 674 ? -10.415 3.950 30.722 1.00 96.75 674 ASN A CA 1
ATOM 5371 C C . ASN A 1 674 ? -11.705 3.134 30.863 1.00 96.75 674 ASN A C 1
ATOM 5373 O O . ASN A 1 674 ? -12.098 2.845 31.992 1.00 96.75 674 ASN A O 1
ATOM 5377 N N . ALA A 1 675 ? -12.334 2.737 29.753 1.00 96.50 675 ALA A N 1
ATOM 5378 C CA . ALA A 1 675 ? -13.512 1.873 29.767 1.00 96.50 675 ALA A CA 1
ATOM 5379 C C . ALA A 1 675 ? -13.189 0.502 30.380 1.00 96.50 675 ALA A C 1
ATOM 5381 O O . ALA A 1 675 ? -13.859 0.076 31.320 1.00 96.50 675 ALA A O 1
ATOM 5382 N N . ILE A 1 676 ? -12.108 -0.144 29.932 1.00 96.06 676 ILE A N 1
ATOM 5383 C CA . ILE A 1 676 ? -11.662 -1.433 30.482 1.00 96.06 676 ILE A CA 1
ATOM 5384 C C . ILE A 1 676 ? -11.214 -1.282 31.930 1.00 96.06 676 ILE A C 1
ATOM 5386 O O . ILE A 1 676 ? -11.609 -2.072 32.780 1.00 96.06 676 ILE A O 1
ATOM 5390 N N . LYS A 1 677 ? -10.458 -0.231 32.253 1.00 95.00 677 LYS A N 1
ATOM 5391 C CA . LYS A 1 677 ? -10.052 0.038 33.633 1.00 95.00 677 LYS A CA 1
ATOM 5392 C C . LYS A 1 677 ? -11.251 0.180 34.568 1.00 95.00 677 LYS A C 1
ATOM 5394 O O . LYS A 1 677 ? -11.225 -0.359 35.669 1.00 95.00 677 LYS A O 1
ATOM 5399 N N . PHE A 1 678 ? -12.292 0.895 34.143 1.00 94.06 678 PHE A N 1
ATOM 5400 C CA . PHE A 1 678 ? -13.538 0.997 34.896 1.00 94.06 678 PHE A CA 1
ATOM 5401 C C . PHE A 1 678 ? -14.242 -0.361 35.016 1.00 94.06 678 PHE A C 1
ATOM 5403 O O . PHE A 1 678 ? -14.720 -0.709 36.095 1.00 94.06 678 PHE A O 1
ATOM 5410 N N . ALA A 1 679 ? -14.270 -1.150 33.941 1.00 93.94 679 ALA A N 1
ATOM 5411 C CA . ALA A 1 679 ? -14.844 -2.488 33.961 1.00 93.94 679 ALA A CA 1
ATOM 5412 C C . ALA A 1 679 ? -14.123 -3.411 34.953 1.00 93.94 679 ALA A C 1
ATOM 5414 O O . ALA A 1 679 ? -14.788 -4.088 35.726 1.00 93.94 679 ALA A O 1
ATOM 5415 N N . MET A 1 680 ? -12.790 -3.380 35.024 1.00 92.69 680 MET A N 1
ATOM 5416 C CA . MET A 1 680 ? -12.011 -4.206 35.962 1.00 92.69 680 MET A CA 1
ATOM 5417 C C . MET A 1 680 ? -12.279 -3.874 37.438 1.00 92.69 680 MET A C 1
ATOM 5419 O O . MET A 1 680 ? -12.115 -4.735 38.290 1.00 92.69 680 MET A O 1
ATOM 5423 N N . LEU A 1 681 ? -12.758 -2.665 37.765 1.00 91.62 681 LEU A N 1
ATOM 5424 C CA . LEU A 1 681 ? -13.228 -2.349 39.127 1.00 91.62 681 LEU A CA 1
ATOM 5425 C C . LEU A 1 681 ? -14.524 -3.086 39.494 1.00 91.62 681 LEU A C 1
ATOM 5427 O O . LEU A 1 681 ? -14.883 -3.165 40.665 1.00 91.62 681 LEU A O 1
ATOM 5431 N N . ASN A 1 682 ? -15.251 -3.561 38.485 1.00 91.75 682 ASN A N 1
ATOM 5432 C CA . ASN A 1 682 ? -16.547 -4.213 38.609 1.00 91.75 682 ASN A CA 1
ATOM 5433 C C . ASN A 1 682 ? -16.481 -5.716 38.297 1.00 91.75 682 ASN A C 1
ATOM 5435 O O . ASN A 1 682 ? -17.398 -6.433 38.685 1.00 91.75 682 ASN A O 1
ATOM 5439 N N . LEU A 1 683 ? -15.431 -6.175 37.611 1.00 91.19 683 LEU A N 1
ATOM 5440 C CA . LEU A 1 683 ? -15.174 -7.560 37.215 1.00 91.19 683 LEU A CA 1
ATOM 5441 C C . LEU A 1 683 ? -13.996 -8.108 38.040 1.00 91.19 683 LEU A C 1
ATOM 5443 O O . LEU A 1 683 ? -12.885 -8.232 37.532 1.00 91.19 683 LEU A O 1
ATOM 5447 N N . ASP A 1 684 ? -14.231 -8.340 39.333 1.00 78.88 684 ASP A N 1
ATOM 5448 C CA . ASP A 1 684 ? -13.211 -8.828 40.272 1.00 78.88 684 ASP A CA 1
ATOM 5449 C C . ASP A 1 684 ? -12.808 -10.296 40.017 1.00 78.88 684 ASP A C 1
ATOM 5451 O O . ASP A 1 684 ? -13.377 -10.981 39.170 1.00 78.88 684 ASP A O 1
ATOM 5455 N N . GLU A 1 685 ? -11.821 -10.802 40.765 1.00 75.31 685 GLU A N 1
ATOM 5456 C CA . GLU A 1 685 ? -11.333 -12.187 40.630 1.00 75.31 685 GLU A CA 1
ATOM 5457 C C . GLU A 1 685 ? -12.403 -13.257 40.922 1.00 75.31 685 GLU A C 1
ATOM 5459 O O . GLU A 1 685 ? -12.255 -14.414 40.518 1.00 75.31 685 GLU A O 1
ATOM 5464 N N . ALA A 1 686 ? -13.483 -12.901 41.628 1.00 82.31 686 ALA A N 1
ATOM 5465 C CA . ALA A 1 686 ? -14.579 -13.822 41.908 1.00 82.31 686 ALA A CA 1
ATOM 5466 C C . ALA A 1 686 ? -15.547 -13.939 40.721 1.00 82.31 686 ALA A C 1
ATOM 5468 O O . ALA A 1 686 ? -16.213 -14.971 40.581 1.00 82.31 686 ALA A O 1
ATOM 5469 N N . PHE A 1 687 ? -15.610 -12.922 39.858 1.00 89.81 687 PHE A N 1
ATOM 5470 C CA . PHE A 1 687 ? -16.436 -12.934 38.661 1.00 89.81 687 PHE A CA 1
ATOM 5471 C C . PHE A 1 687 ? -15.928 -13.954 37.636 1.00 89.81 687 PHE A C 1
ATOM 5473 O O . PHE A 1 687 ? -14.757 -13.980 37.260 1.00 89.81 687 PHE A O 1
ATOM 5480 N N . SER A 1 688 ? -16.847 -14.773 37.127 1.00 89.12 688 SER A N 1
ATOM 5481 C CA . SER A 1 688 ? -16.602 -15.628 35.971 1.00 89.12 688 SER A CA 1
ATOM 5482 C C . SER A 1 688 ? -17.666 -15.336 34.916 1.00 89.12 688 SER A C 1
ATOM 5484 O O . SER A 1 688 ? -18.854 -15.459 35.223 1.00 89.12 688 SER A O 1
ATOM 5486 N N . PRO A 1 689 ? -17.267 -14.927 33.701 1.00 90.19 689 PRO A N 1
ATOM 5487 C CA . PRO A 1 689 ? -18.221 -14.630 32.646 1.00 90.19 689 PRO A CA 1
ATOM 5488 C C . PRO A 1 689 ? -18.927 -15.901 32.180 1.00 90.19 689 PRO A C 1
ATOM 5490 O O . PRO A 1 689 ? -18.298 -16.949 32.007 1.00 90.19 689 PRO A O 1
ATOM 5493 N N . LYS A 1 690 ? -20.233 -15.783 31.944 1.00 86.25 690 LYS A N 1
ATOM 5494 C CA . LYS A 1 690 ? -21.051 -16.816 31.303 1.00 86.25 690 LYS A CA 1
ATOM 5495 C C . LYS A 1 690 ? -20.743 -16.864 29.815 1.00 86.25 690 LYS A C 1
ATOM 5497 O O . LYS A 1 690 ? -20.484 -15.828 29.190 1.00 86.25 690 LYS A O 1
ATOM 5502 N N . LEU A 1 691 ? -20.789 -18.057 29.230 1.00 81.44 691 LEU A N 1
ATOM 5503 C CA . LEU A 1 691 ? -20.650 -18.174 27.782 1.00 81.44 691 LEU A CA 1
ATOM 5504 C C . LEU A 1 691 ? -21.836 -17.476 27.093 1.00 81.44 691 LEU A C 1
ATOM 5506 O O . LEU A 1 691 ? -22.941 -17.477 27.635 1.00 81.44 691 LEU A O 1
ATOM 5510 N N . PRO A 1 692 ? -21.663 -16.911 25.882 1.00 79.44 692 PRO A N 1
ATOM 5511 C CA . PRO A 1 692 ? -22.754 -16.236 25.174 1.00 79.44 692 PRO A CA 1
ATOM 5512 C C . PRO A 1 692 ? -24.018 -17.094 25.009 1.00 79.44 692 PRO A C 1
ATOM 5514 O O . PRO A 1 692 ? -25.123 -16.573 25.098 1.00 79.44 692 PRO A O 1
ATOM 5517 N N . ALA A 1 693 ? -23.856 -18.409 24.821 1.00 78.38 693 ALA A N 1
ATOM 5518 C CA . ALA A 1 693 ? -24.962 -19.364 24.708 1.00 78.38 693 ALA A CA 1
ATOM 5519 C C . ALA A 1 693 ? -25.723 -19.598 26.029 1.00 78.38 693 ALA A C 1
ATOM 5521 O O . ALA A 1 693 ? -26.845 -20.093 26.016 1.00 78.38 693 ALA A O 1
ATOM 5522 N N . GLU A 1 694 ? -25.122 -19.251 27.166 1.00 80.38 694 GLU A N 1
ATOM 5523 C CA . GLU A 1 694 ? -25.681 -19.423 28.511 1.00 80.38 694 GLU A CA 1
ATOM 5524 C C . GLU A 1 694 ? -26.329 -18.136 29.041 1.00 80.38 694 GLU A C 1
ATOM 5526 O O . GLU A 1 694 ? -26.856 -18.121 30.153 1.00 80.38 694 GLU A O 1
ATOM 5531 N N . LEU A 1 695 ? -26.268 -17.037 28.280 1.00 82.62 695 LEU A N 1
ATOM 5532 C CA . LEU A 1 695 ? -26.811 -15.747 28.683 1.00 82.62 695 LEU A CA 1
ATOM 5533 C C . LEU A 1 695 ? -28.293 -15.650 28.267 1.00 82.62 695 LEU A C 1
ATOM 5535 O O . LEU A 1 695 ? -28.574 -15.540 27.071 1.00 82.62 695 LEU A O 1
ATOM 5539 N N . PRO A 1 696 ? -29.262 -15.639 29.205 1.00 84.94 696 PRO A N 1
ATOM 5540 C CA . PRO A 1 696 ? -30.678 -15.514 28.867 1.00 84.94 696 PRO A CA 1
ATOM 5541 C C . PRO A 1 696 ? -31.008 -14.059 28.504 1.00 84.94 696 PRO A C 1
ATOM 5543 O O . PRO A 1 696 ? -31.563 -13.311 29.306 1.00 84.94 696 PRO A O 1
ATOM 5546 N N . VAL A 1 697 ? -30.647 -13.631 27.287 1.00 87.50 697 VAL A N 1
ATOM 5547 C CA . VAL A 1 697 ? -30.758 -12.225 26.845 1.00 87.50 697 VAL A CA 1
ATOM 5548 C C . VAL A 1 697 ? -32.168 -11.671 27.047 1.00 87.50 697 VAL A C 1
ATOM 5550 O O . VAL A 1 697 ? -32.319 -10.550 27.520 1.00 87.50 697 VAL A O 1
ATOM 5553 N N . ALA A 1 698 ? -33.208 -12.462 26.771 1.00 86.06 698 ALA A N 1
ATOM 5554 C CA . ALA A 1 698 ? -34.601 -12.038 26.920 1.00 86.06 698 ALA A CA 1
ATOM 5555 C C . ALA A 1 698 ? -34.975 -11.605 28.355 1.00 86.06 698 ALA A C 1
ATOM 5557 O O . ALA A 1 698 ? -35.834 -10.731 28.516 1.00 86.06 698 ALA A O 1
ATOM 5558 N N . GLU A 1 699 ? -34.312 -12.172 29.367 1.00 88.50 699 GLU A N 1
ATOM 5559 C CA . GLU A 1 699 ? -34.553 -11.934 30.797 1.00 88.50 699 GLU A CA 1
ATOM 5560 C C . GLU A 1 699 ? -33.738 -10.759 31.360 1.00 88.50 699 GLU A C 1
ATOM 5562 O O . GLU A 1 699 ? -33.955 -10.334 32.495 1.00 88.50 699 GLU A O 1
ATOM 5567 N N . LEU A 1 700 ? -32.801 -10.209 30.581 1.00 92.12 700 LEU A N 1
ATOM 5568 C CA . LEU A 1 700 ? -31.979 -9.085 31.015 1.00 92.12 700 LEU A CA 1
ATOM 5569 C C . LEU A 1 700 ? -32.790 -7.780 31.082 1.00 92.12 700 LEU A C 1
ATOM 5571 O O . LEU A 1 700 ? -33.806 -7.598 30.405 1.00 92.12 700 LEU A O 1
ATOM 5575 N N . SER A 1 701 ? -32.289 -6.822 31.866 1.00 93.38 701 SER A N 1
ATOM 5576 C CA . SER A 1 701 ? -32.864 -5.476 31.939 1.00 93.38 701 SER A CA 1
ATOM 5577 C C . SER A 1 701 ? -32.860 -4.779 30.573 1.00 93.38 701 SER A C 1
ATOM 5579 O O . SER A 1 701 ? -32.050 -5.094 29.697 1.00 93.38 701 SER A O 1
ATOM 5581 N N . ALA A 1 702 ? -33.747 -3.795 30.383 1.00 94.12 702 ALA A N 1
ATOM 5582 C CA . ALA A 1 702 ? -33.839 -3.055 29.123 1.00 94.12 702 ALA A CA 1
ATOM 5583 C C . ALA A 1 702 ? -32.483 -2.466 28.661 1.00 94.12 702 ALA A C 1
ATOM 5585 O O . ALA A 1 702 ? -32.127 -2.710 27.508 1.00 94.12 702 ALA A O 1
ATOM 5586 N N . PRO A 1 703 ? -31.658 -1.827 29.520 1.00 95.94 703 PRO A N 1
ATOM 5587 C CA . PRO A 1 703 ? -30.323 -1.369 29.121 1.00 95.94 703 PRO A CA 1
ATOM 5588 C C . PRO A 1 703 ? -29.382 -2.490 28.655 1.00 95.94 703 PRO A C 1
ATOM 5590 O O . PRO A 1 703 ? -28.639 -2.303 27.694 1.00 95.94 703 PRO A O 1
ATOM 5593 N N . CYS A 1 704 ? -29.419 -3.657 29.308 1.00 96.69 704 CYS A N 1
ATOM 5594 C CA . CYS A 1 704 ? -28.574 -4.800 28.951 1.00 96.69 704 CYS A CA 1
ATOM 5595 C C . CYS A 1 704 ? -29.001 -5.432 27.619 1.00 96.69 704 CYS A C 1
ATOM 5597 O O . CYS A 1 704 ? -28.156 -5.728 26.779 1.00 96.69 704 CYS A O 1
ATOM 5599 N N . ARG A 1 705 ? -30.309 -5.596 27.388 1.00 96.81 705 ARG A N 1
ATOM 5600 C CA . ARG A 1 705 ? -30.833 -6.084 26.099 1.00 96.81 705 ARG A CA 1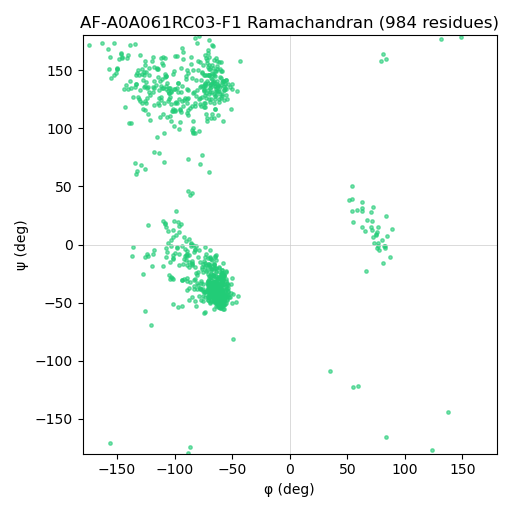
ATOM 5601 C C . ARG A 1 705 ? -30.530 -5.118 24.968 1.00 96.81 705 ARG A C 1
ATOM 5603 O O . ARG A 1 705 ? -30.125 -5.542 23.893 1.00 96.81 705 ARG A O 1
ATOM 5610 N N . TRP A 1 706 ? -30.695 -3.823 25.229 1.00 97.88 706 TRP A N 1
ATOM 5611 C CA . TRP A 1 706 ? -30.389 -2.781 24.263 1.00 97.88 706 TRP A CA 1
ATOM 5612 C C . TRP A 1 706 ? -28.923 -2.843 23.827 1.00 97.88 706 TRP A C 1
ATOM 5614 O O . TRP A 1 706 ? -28.671 -2.961 22.633 1.00 97.88 706 TRP A O 1
ATOM 5624 N N . ILE A 1 707 ? -27.958 -2.842 24.757 1.00 98.12 707 ILE A N 1
ATOM 5625 C CA . ILE A 1 707 ? -26.540 -2.835 24.366 1.00 98.12 707 ILE A CA 1
ATOM 5626 C C . ILE A 1 707 ? -26.121 -4.123 23.641 1.00 98.12 707 ILE A C 1
ATOM 5628 O O . ILE A 1 707 ? -25.292 -4.066 22.739 1.00 98.12 707 ILE A O 1
ATOM 5632 N N . ILE A 1 708 ? -26.722 -5.272 23.973 1.00 97.75 708 ILE A N 1
ATOM 5633 C CA . ILE A 1 708 ? -26.476 -6.542 23.270 1.00 97.75 708 ILE A CA 1
ATOM 5634 C C . ILE A 1 708 ? -27.041 -6.499 21.844 1.00 97.75 708 ILE A C 1
ATOM 5636 O O . ILE A 1 708 ? -26.358 -6.914 20.909 1.00 97.75 708 ILE A O 1
ATOM 5640 N N . SER A 1 709 ? -28.238 -5.937 21.656 1.00 97.88 709 SER A N 1
ATOM 5641 C CA . SER A 1 709 ? -28.814 -5.704 20.324 1.00 97.88 709 SER A CA 1
ATOM 5642 C C . SER A 1 709 ? -27.927 -4.776 19.488 1.00 97.88 709 SER A C 1
ATOM 5644 O O . SER A 1 709 ? -27.598 -5.075 18.340 1.00 97.88 709 SER A O 1
ATOM 5646 N N . ARG A 1 710 ? -27.429 -3.694 20.101 1.00 98.38 710 ARG A N 1
ATOM 5647 C CA . ARG A 1 710 ? -26.500 -2.755 19.460 1.00 98.38 710 ARG A CA 1
ATOM 5648 C C . ARG A 1 710 ? -25.145 -3.378 19.120 1.00 98.38 710 ARG A C 1
ATOM 5650 O O . ARG A 1 710 ? -24.636 -3.155 18.024 1.00 98.38 710 ARG A O 1
ATOM 5657 N N . LEU A 1 711 ? -24.603 -4.229 19.994 1.00 98.31 711 LEU A N 1
ATOM 5658 C CA . LEU A 1 711 ? -23.427 -5.050 19.693 1.00 98.31 711 LEU A CA 1
ATOM 5659 C C . LEU A 1 711 ? -23.688 -5.937 18.470 1.00 98.31 711 LEU A C 1
ATOM 5661 O O . LEU A 1 711 ? -22.857 -5.976 17.569 1.00 98.31 711 LEU A O 1
ATOM 5665 N N . ASN A 1 712 ? -24.838 -6.612 18.404 1.00 97.56 712 ASN A N 1
ATOM 5666 C CA . ASN A 1 712 ? -25.193 -7.477 17.276 1.00 97.56 712 ASN A CA 1
ATOM 5667 C C . ASN A 1 712 ? -25.287 -6.693 15.955 1.00 97.56 712 ASN A C 1
ATOM 5669 O O . ASN A 1 712 ? -24.799 -7.141 14.915 1.00 97.56 712 ASN A O 1
ATOM 5673 N N . ALA A 1 713 ? -25.854 -5.482 16.002 1.00 98.06 713 ALA A N 1
ATOM 5674 C CA . ALA A 1 713 ? -25.886 -4.561 14.870 1.00 98.06 713 ALA A CA 1
ATOM 5675 C C . ALA A 1 713 ? -24.478 -4.126 14.431 1.00 98.06 713 ALA A C 1
ATOM 5677 O O . ALA A 1 713 ? -24.187 -4.137 13.235 1.00 98.06 713 ALA A O 1
ATOM 5678 N N . ALA A 1 714 ? -23.591 -3.804 15.378 1.00 98.50 714 ALA A N 1
ATOM 5679 C CA . ALA A 1 714 ? -22.200 -3.465 15.086 1.00 98.50 714 ALA A CA 1
ATOM 5680 C C . ALA A 1 714 ? -21.443 -4.648 14.465 1.00 98.50 714 ALA A C 1
ATOM 5682 O O . ALA A 1 714 ? -20.744 -4.466 13.474 1.00 98.50 714 ALA A O 1
ATOM 5683 N N . VAL A 1 715 ? -21.635 -5.866 14.986 1.00 98.50 715 VAL A N 1
ATOM 5684 C CA . VAL A 1 715 ? -21.040 -7.093 14.431 1.00 98.50 715 VAL A CA 1
ATOM 5685 C C . VAL A 1 715 ? -21.459 -7.298 12.974 1.00 98.50 715 VAL A C 1
ATOM 5687 O O . VAL A 1 715 ? -20.590 -7.512 12.131 1.00 98.50 715 VAL A O 1
ATOM 5690 N N . ARG A 1 716 ? -22.757 -7.185 12.652 1.00 97.88 716 ARG A N 1
ATOM 5691 C CA . ARG A 1 716 ? -23.241 -7.282 11.261 1.00 97.88 716 ARG A CA 1
ATOM 5692 C C . ARG A 1 716 ? -22.636 -6.213 10.364 1.00 97.88 716 ARG A C 1
ATOM 5694 O O . ARG A 1 716 ? -22.043 -6.555 9.348 1.00 97.88 716 ARG A O 1
ATOM 5701 N N . ALA A 1 717 ? -22.735 -4.945 10.763 1.00 98.31 717 ALA A N 1
ATOM 5702 C CA . ALA A 1 717 ? -22.243 -3.829 9.960 1.00 98.31 717 ALA A CA 1
ATOM 5703 C C . ALA A 1 717 ? -20.735 -3.944 9.686 1.00 98.31 717 ALA A C 1
ATOM 5705 O O . ALA A 1 717 ? -20.283 -3.715 8.568 1.00 98.31 717 ALA A O 1
ATOM 5706 N N . THR A 1 718 ? -19.949 -4.346 10.688 1.00 98.19 718 THR A N 1
ATOM 5707 C CA . THR A 1 718 ? -18.516 -4.589 10.514 1.00 98.19 718 THR A CA 1
ATOM 5708 C C . THR A 1 718 ? -18.248 -5.787 9.608 1.00 98.19 718 THR A C 1
ATOM 5710 O O . THR A 1 718 ? -17.397 -5.678 8.732 1.00 98.19 718 THR A O 1
ATOM 5713 N N . ALA A 1 719 ? -18.950 -6.910 9.780 1.00 96.31 719 ALA A N 1
ATOM 5714 C CA . ALA A 1 719 ? -18.753 -8.097 8.948 1.00 96.31 719 ALA A CA 1
ATOM 5715 C C . ALA A 1 719 ? -19.085 -7.828 7.469 1.00 96.31 719 ALA A C 1
ATOM 5717 O O . ALA A 1 719 ? -18.286 -8.159 6.596 1.00 96.31 719 ALA A O 1
ATOM 5718 N N . GLU A 1 720 ? -20.214 -7.170 7.192 1.00 97.12 720 GLU A N 1
ATOM 5719 C CA . GLU A 1 720 ? -20.623 -6.770 5.838 1.00 97.12 720 GLU A CA 1
ATOM 5720 C C . GLU A 1 720 ? -19.599 -5.825 5.196 1.00 97.12 720 GLU A C 1
ATOM 5722 O O . GLU A 1 720 ? -19.185 -6.032 4.054 1.00 97.12 720 GLU A O 1
ATOM 5727 N N . ALA A 1 721 ? -19.135 -4.824 5.947 1.00 97.31 721 ALA A N 1
ATOM 5728 C CA . ALA A 1 721 ? -18.136 -3.877 5.471 1.00 97.31 721 ALA A CA 1
ATOM 5729 C C . ALA A 1 721 ? -16.773 -4.547 5.204 1.00 97.31 721 ALA A C 1
ATOM 5731 O O . ALA A 1 721 ? -16.131 -4.260 4.196 1.00 97.31 721 ALA A O 1
ATOM 5732 N N . MET A 1 722 ? -16.346 -5.487 6.055 1.00 96.50 722 MET A N 1
ATOM 5733 C CA . MET A 1 722 ? -15.100 -6.243 5.871 1.00 96.50 722 MET A CA 1
ATOM 5734 C C . MET A 1 722 ? -15.137 -7.159 4.639 1.00 96.50 722 MET A C 1
ATOM 5736 O O . MET A 1 722 ? -14.149 -7.216 3.907 1.00 96.50 722 MET A O 1
ATOM 5740 N N . GLU A 1 723 ? -16.264 -7.827 4.364 1.00 95.56 723 GLU A N 1
ATOM 5741 C CA . GLU A 1 723 ? -16.445 -8.614 3.131 1.00 95.56 723 GLU A CA 1
ATOM 5742 C C . GLU A 1 723 ? -16.440 -7.732 1.870 1.00 95.56 723 GLU A C 1
ATOM 5744 O O . GLU A 1 723 ? -15.965 -8.160 0.821 1.00 95.56 723 GLU A O 1
ATOM 5749 N N . GLY A 1 724 ? -16.921 -6.489 1.969 1.00 94.44 724 GLY A N 1
ATOM 5750 C CA . GLY A 1 724 ? -16.913 -5.514 0.873 1.00 94.44 724 GLY A CA 1
ATOM 5751 C C . GLY A 1 724 ? -15.624 -4.695 0.715 1.00 94.44 724 GLY A C 1
ATOM 5752 O O . GLY A 1 724 ? -15.585 -3.820 -0.148 1.00 94.44 724 GLY A O 1
ATOM 5753 N N . TYR A 1 725 ? -14.595 -4.930 1.540 1.00 95.25 725 TYR A N 1
ATOM 5754 C CA . TYR A 1 725 ? -13.400 -4.073 1.659 1.00 95.25 725 TYR A CA 1
ATOM 5755 C C . TYR A 1 725 ? -13.708 -2.588 1.961 1.00 95.25 725 TYR A C 1
ATOM 5757 O O . TYR A 1 725 ? -12.930 -1.693 1.621 1.00 95.25 725 TYR A O 1
ATOM 5765 N N . ASP A 1 726 ? -14.826 -2.318 2.641 1.00 95.75 726 ASP A N 1
ATOM 5766 C CA . ASP A 1 726 ? -15.195 -1.004 3.172 1.00 95.75 726 ASP A CA 1
ATOM 5767 C C . ASP A 1 726 ? -14.629 -0.819 4.590 1.00 95.75 726 ASP A C 1
ATOM 5769 O O . ASP A 1 726 ? -15.323 -0.867 5.610 1.00 95.75 726 ASP A O 1
ATOM 5773 N N . PHE A 1 727 ? -13.316 -0.602 4.678 1.00 96.69 727 PHE A N 1
ATOM 5774 C CA . PHE A 1 727 ? -12.646 -0.412 5.969 1.00 96.69 727 PHE A CA 1
ATOM 5775 C C . PHE A 1 727 ? -13.119 0.851 6.703 1.00 96.69 727 PHE A C 1
ATOM 5777 O O . PHE A 1 727 ? -13.081 0.909 7.937 1.00 96.69 727 PHE A O 1
ATOM 5784 N N . SER A 1 728 ? -13.590 1.866 5.975 1.00 95.62 728 SER A N 1
ATOM 5785 C CA . SER A 1 728 ? -14.139 3.084 6.574 1.00 95.62 728 SER A CA 1
ATOM 5786 C C . SER A 1 728 ? -15.493 2.822 7.241 1.00 95.62 728 SER A C 1
ATOM 5788 O O . SER A 1 728 ? -15.693 3.214 8.396 1.00 95.62 728 SER A O 1
ATOM 5790 N N . GLY A 1 729 ? -16.390 2.089 6.578 1.00 97.31 729 GLY A N 1
ATOM 5791 C CA . GLY A 1 729 ? -17.644 1.608 7.159 1.00 97.31 729 GLY A CA 1
ATOM 5792 C C . GLY A 1 729 ? -17.414 0.719 8.382 1.00 97.31 729 GLY A C 1
ATOM 5793 O O . GLY A 1 729 ? -17.997 0.964 9.442 1.00 97.31 729 GLY A O 1
ATOM 5794 N N . ALA A 1 730 ? -16.479 -0.234 8.291 1.00 98.19 730 ALA A N 1
ATOM 5795 C CA . ALA A 1 730 ? -16.116 -1.115 9.402 1.00 98.19 730 ALA A CA 1
ATOM 5796 C C . ALA A 1 730 ? -15.599 -0.328 10.623 1.00 98.19 730 ALA A C 1
ATOM 5798 O O . ALA A 1 730 ? -16.112 -0.490 11.733 1.00 98.19 730 ALA A O 1
ATOM 5799 N N . THR A 1 731 ? -14.627 0.570 10.425 1.00 98.00 731 THR A N 1
ATOM 5800 C CA . THR A 1 731 ? -14.089 1.417 11.508 1.00 98.00 731 THR A CA 1
ATOM 5801 C C . THR A 1 731 ? -15.146 2.353 12.099 1.00 98.00 731 THR A C 1
ATOM 5803 O O . THR A 1 731 ? -15.166 2.548 13.315 1.00 98.00 731 THR A O 1
ATOM 5806 N N . THR A 1 732 ? -16.067 2.879 11.288 1.00 97.94 732 THR A N 1
ATOM 5807 C CA . THR A 1 732 ? -17.178 3.735 11.743 1.00 97.94 732 THR A CA 1
ATOM 5808 C C . THR A 1 732 ? -18.168 2.981 12.627 1.00 97.94 732 THR A C 1
ATOM 5810 O O . THR A 1 732 ? -18.574 3.507 13.668 1.00 97.94 732 THR A O 1
ATOM 5813 N N . ALA A 1 733 ? -18.531 1.751 12.250 1.00 98.31 733 ALA A N 1
ATOM 5814 C CA . ALA A 1 733 ? -19.424 0.902 13.035 1.00 98.31 733 ALA A CA 1
ATOM 5815 C C . ALA A 1 733 ? -18.815 0.579 14.411 1.00 98.31 733 ALA A C 1
ATOM 5817 O O . ALA A 1 733 ? -19.451 0.806 15.443 1.00 98.31 733 ALA A O 1
ATOM 5818 N N . ILE A 1 734 ? -17.548 0.146 14.437 1.00 98.25 734 ILE A N 1
ATOM 5819 C CA . ILE A 1 734 ? -16.842 -0.203 15.680 1.00 98.25 734 ILE A CA 1
ATOM 5820 C C . ILE A 1 734 ? -16.647 1.029 16.568 1.00 98.25 734 ILE A C 1
ATOM 5822 O O . ILE A 1 734 ? -16.887 0.967 17.777 1.00 98.25 734 ILE A O 1
ATOM 5826 N N . TYR A 1 735 ? -16.222 2.154 15.982 1.00 98.38 735 TYR A N 1
ATOM 5827 C CA . TYR A 1 735 ? -16.038 3.404 16.716 1.00 98.38 735 TYR A CA 1
ATOM 5828 C C . TYR A 1 735 ? -17.349 3.856 17.357 1.00 98.38 735 TYR A C 1
ATOM 5830 O O . TYR A 1 735 ? -17.365 4.187 18.541 1.00 98.38 735 TYR A O 1
ATOM 5838 N N . SER A 1 736 ? -18.448 3.827 16.597 1.00 98.12 736 SER A N 1
ATOM 5839 C CA . SER A 1 736 ? -19.766 4.245 17.075 1.00 98.12 736 SER A CA 1
ATOM 5840 C C . SER A 1 736 ? -20.259 3.385 18.236 1.00 98.12 736 SER A C 1
ATOM 5842 O O . SER A 1 736 ? -20.678 3.936 19.254 1.00 98.12 736 SER A O 1
ATOM 5844 N N . PHE A 1 737 ? -20.123 2.059 18.132 1.00 98.62 737 PHE A N 1
ATOM 5845 C CA . PHE A 1 737 ? -20.465 1.130 19.211 1.00 98.62 737 PHE A CA 1
ATOM 5846 C C . PHE A 1 737 ? -19.674 1.429 20.491 1.00 98.62 737 PHE A C 1
ATOM 5848 O O . PHE A 1 737 ? -20.241 1.647 21.563 1.00 98.62 737 PHE A O 1
ATOM 5855 N N . TRP A 1 738 ? -18.347 1.521 20.393 1.00 98.19 738 TRP A N 1
ATOM 5856 C CA . TRP A 1 738 ? -17.498 1.774 21.558 1.00 98.19 738 TRP A CA 1
ATOM 5857 C C . TRP A 1 738 ? -17.724 3.150 22.180 1.00 98.19 738 TRP A C 1
ATOM 5859 O O . TRP A 1 738 ? -17.862 3.266 23.400 1.00 98.19 738 TRP A O 1
ATOM 5869 N N . GLN A 1 739 ? -17.712 4.199 21.359 1.00 97.44 739 GLN A N 1
ATOM 5870 C CA . GLN A 1 739 ? -17.771 5.576 21.827 1.00 97.44 739 GLN A CA 1
ATOM 5871 C C . GLN A 1 739 ? -19.176 5.924 22.318 1.00 97.44 739 GLN A C 1
ATOM 5873 O O . GLN A 1 739 ? -19.338 6.309 23.476 1.00 97.44 739 GLN A O 1
ATOM 5878 N N . TYR A 1 740 ? -20.179 5.785 21.454 1.00 96.94 740 TYR A N 1
ATOM 5879 C CA . TYR A 1 740 ? -21.506 6.342 21.700 1.00 96.94 740 TYR A CA 1
ATOM 5880 C C . TYR A 1 740 ? -22.425 5.387 22.458 1.00 96.94 740 TYR A C 1
ATOM 5882 O O . TYR A 1 740 ? -23.278 5.853 23.207 1.00 96.94 740 TYR A O 1
ATOM 5890 N N . GLU A 1 741 ? -22.251 4.072 22.318 1.00 97.94 741 GLU A N 1
ATOM 5891 C CA . GLU A 1 741 ? -23.185 3.097 22.893 1.00 97.94 741 GLU A CA 1
ATOM 5892 C C . GLU A 1 741 ? -22.635 2.484 24.188 1.00 97.94 741 GLU A C 1
ATOM 5894 O O . GLU A 1 741 ? -23.289 2.541 25.232 1.00 97.94 741 GLU A O 1
ATOM 5899 N N . VAL A 1 742 ? -21.397 1.980 24.179 1.00 98.19 742 VAL A N 1
ATOM 5900 C CA . VAL A 1 742 ? -20.764 1.406 25.378 1.00 98.19 742 VAL A CA 1
ATOM 5901 C C . VAL A 1 742 ? -20.345 2.503 26.353 1.00 98.19 742 VAL A C 1
ATOM 5903 O O . VAL A 1 742 ? -20.781 2.509 27.505 1.00 98.19 742 VAL A O 1
ATOM 5906 N N . CYS A 1 743 ? -19.488 3.432 25.921 1.00 97.00 743 CYS A N 1
ATOM 5907 C CA . CYS A 1 743 ? -18.872 4.385 26.840 1.00 97.00 743 CYS A CA 1
ATOM 5908 C C . CYS A 1 743 ? -19.818 5.495 27.299 1.00 97.00 743 CYS A C 1
ATOM 5910 O O . CYS A 1 743 ? -19.850 5.806 28.488 1.00 97.00 743 CYS A O 1
ATOM 5912 N N . ASP A 1 744 ? -20.527 6.131 26.367 1.00 95.50 744 ASP A N 1
ATOM 5913 C CA . ASP A 1 744 ? -21.314 7.330 26.671 1.00 95.50 744 ASP A CA 1
ATOM 5914 C C . ASP A 1 744 ? -22.718 7.002 27.222 1.00 95.50 744 ASP A C 1
ATOM 5916 O O . ASP A 1 744 ? -23.346 7.869 27.840 1.00 95.50 744 ASP A O 1
ATOM 5920 N N . VAL A 1 745 ? -23.191 5.758 27.043 1.00 97.62 745 VAL A N 1
ATOM 5921 C CA . VAL A 1 745 ? -24.515 5.300 27.497 1.00 97.62 745 VAL A CA 1
ATOM 5922 C C . VAL A 1 745 ? -24.417 4.123 28.468 1.00 97.62 745 VAL A C 1
ATOM 5924 O O . VAL A 1 745 ? -24.704 4.300 29.652 1.00 97.62 745 VAL A O 1
ATOM 5927 N N . PHE A 1 746 ? -24.014 2.928 28.027 1.00 98.06 746 PHE A N 1
ATOM 5928 C CA . PHE A 1 746 ? -24.156 1.716 28.846 1.00 98.06 746 PHE A CA 1
ATOM 5929 C C . PHE A 1 746 ? -23.322 1.748 30.138 1.00 98.06 746 PHE A C 1
ATOM 5931 O O . PHE A 1 746 ? -23.835 1.430 31.214 1.00 98.06 746 PHE A O 1
ATOM 5938 N N . ILE A 1 747 ? -22.071 2.218 30.068 1.00 97.31 747 ILE A N 1
ATOM 5939 C CA . ILE A 1 747 ? -21.209 2.402 31.248 1.00 97.31 747 ILE A CA 1
ATOM 5940 C C . ILE A 1 747 ? -21.818 3.396 32.248 1.00 97.31 747 ILE A C 1
ATOM 5942 O O . ILE A 1 747 ? -21.657 3.234 33.458 1.00 97.31 747 ILE A O 1
ATOM 5946 N N . GLU A 1 748 ? -22.530 4.423 31.787 1.00 95.75 748 GLU A N 1
ATOM 5947 C CA . GLU A 1 748 ? -23.212 5.360 32.684 1.00 95.75 748 GLU A CA 1
ATOM 5948 C C . GLU A 1 748 ? -24.460 4.725 33.315 1.00 95.75 748 GLU A C 1
ATOM 5950 O O . GLU A 1 748 ? -24.677 4.877 34.520 1.00 95.75 748 GLU A O 1
ATOM 5955 N N . LEU A 1 749 ? -25.230 3.955 32.538 1.00 96.44 749 LEU A N 1
ATOM 5956 C CA . LEU A 1 749 ? -26.436 3.258 33.001 1.00 96.44 749 LEU A CA 1
ATOM 5957 C C . LEU A 1 749 ? -26.149 2.123 33.989 1.00 96.44 749 LEU A C 1
ATOM 5959 O O . LEU A 1 749 ? -26.978 1.852 34.856 1.00 96.44 749 LEU A O 1
ATOM 5963 N N . MET A 1 750 ? -24.979 1.486 33.927 1.00 95.38 750 MET A N 1
ATOM 5964 C CA . MET A 1 750 ? -24.628 0.446 34.900 1.00 95.38 750 MET A CA 1
ATOM 5965 C C . MET A 1 750 ? -24.238 1.003 36.274 1.00 95.38 750 MET A C 1
ATOM 5967 O O . MET A 1 750 ? -24.349 0.287 37.266 1.00 95.38 750 MET A O 1
ATOM 5971 N N . LYS A 1 751 ? -23.776 2.259 36.386 1.00 94.94 751 LYS A N 1
ATOM 5972 C CA . LYS A 1 751 ? -23.265 2.805 37.663 1.00 94.94 751 LYS A CA 1
ATOM 5973 C C . LYS A 1 751 ? -24.299 2.754 38.799 1.00 94.94 751 LYS A C 1
ATOM 5975 O O . LYS A 1 751 ? -23.927 2.316 39.889 1.00 94.94 751 LYS A O 1
ATOM 5980 N N . PRO A 1 752 ? -25.573 3.155 38.601 1.00 93.38 752 PRO A N 1
ATOM 5981 C CA . PRO A 1 752 ? -26.604 3.001 39.626 1.00 93.38 752 PRO A CA 1
ATOM 5982 C C . PRO A 1 752 ? -26.847 1.540 40.019 1.00 93.38 752 PRO A C 1
ATOM 5984 O O . PRO A 1 752 ? -26.984 1.256 41.208 1.00 93.38 752 PRO A O 1
ATOM 5987 N N . VAL A 1 753 ? -26.838 0.619 39.047 1.00 94.69 753 VAL A N 1
ATOM 5988 C CA . VAL A 1 753 ? -27.029 -0.823 39.281 1.00 94.69 753 VAL A CA 1
ATOM 5989 C C . VAL A 1 753 ? -25.881 -1.388 40.115 1.00 94.69 753 VAL A C 1
ATOM 5991 O O . VAL A 1 753 ? -26.113 -2.037 41.130 1.00 94.69 753 VAL A O 1
ATOM 5994 N N . MET A 1 754 ? -24.635 -1.055 39.773 1.00 94.44 754 MET A N 1
ATOM 5995 C CA . MET A 1 754 ? -23.464 -1.485 40.543 1.00 94.44 754 MET A CA 1
ATOM 5996 C C . MET A 1 754 ? -23.457 -0.918 41.967 1.00 94.44 754 MET A C 1
ATOM 5998 O O . MET A 1 754 ? -23.010 -1.590 42.895 1.00 94.44 754 MET A O 1
ATOM 6002 N N . ALA A 1 755 ? -23.984 0.293 42.163 1.00 93.62 755 ALA A N 1
ATOM 6003 C CA . ALA A 1 755 ? -24.034 0.934 43.472 1.00 93.62 755 ALA A CA 1
ATOM 6004 C C . ALA A 1 755 ? -25.183 0.437 44.369 1.00 93.62 755 ALA A C 1
ATOM 6006 O O . ALA A 1 755 ? -25.023 0.427 45.589 1.00 93.62 755 ALA A O 1
ATOM 6007 N N . ARG A 1 756 ? -26.352 0.101 43.802 1.00 93.25 756 ARG A N 1
ATOM 6008 C CA . ARG A 1 756 ? -27.599 -0.101 44.573 1.00 93.25 756 ARG A CA 1
ATOM 6009 C C . ARG A 1 756 ? -28.438 -1.318 44.172 1.00 93.25 756 ARG A C 1
ATOM 6011 O O . ARG A 1 756 ? -29.395 -1.615 44.876 1.00 93.25 756 ARG A O 1
ATOM 6018 N N . GLY A 1 757 ? -28.119 -1.987 43.067 1.00 91.44 757 GLY A N 1
ATOM 6019 C CA . GLY A 1 757 ? -28.862 -3.151 42.580 1.00 91.44 757 GLY A CA 1
ATOM 6020 C C . GLY A 1 757 ? -28.671 -4.393 43.451 1.00 91.44 757 GLY A C 1
ATOM 6021 O O . GLY A 1 757 ? -27.746 -4.474 44.266 1.00 91.44 757 GLY A O 1
ATOM 6022 N N . SER A 1 758 ? -29.540 -5.380 43.256 1.00 93.31 758 SER A N 1
ATOM 6023 C CA . SER A 1 758 ? -29.371 -6.731 43.794 1.00 93.31 758 SER A CA 1
ATOM 6024 C C . SER A 1 758 ? -28.159 -7.431 43.166 1.00 93.31 758 SER A C 1
ATOM 6026 O O . SER A 1 758 ? -27.717 -7.079 42.072 1.00 93.31 758 SER A O 1
ATOM 6028 N N . GLU A 1 759 ? -27.616 -8.456 43.827 1.00 92.19 759 GLU A N 1
ATOM 6029 C CA . GLU A 1 759 ? -26.482 -9.206 43.263 1.00 92.19 759 GLU A CA 1
ATOM 6030 C C . GLU A 1 759 ? -26.828 -9.902 41.939 1.00 92.19 759 GLU A C 1
ATOM 6032 O O . GLU A 1 759 ? -25.975 -9.977 41.060 1.00 92.19 759 GLU A O 1
ATOM 6037 N N . ALA A 1 760 ? -28.081 -10.326 41.742 1.00 90.69 760 ALA A N 1
ATOM 6038 C CA . ALA A 1 760 ? -28.531 -10.884 40.467 1.00 90.69 760 ALA A CA 1
ATOM 6039 C C . ALA A 1 760 ? -28.510 -9.836 39.337 1.00 90.69 760 ALA A C 1
ATOM 6041 O O . ALA A 1 760 ? -28.023 -10.115 38.242 1.00 90.69 760 ALA A O 1
ATOM 6042 N N . GLU A 1 761 ? -28.974 -8.610 39.602 1.00 92.25 761 GLU A N 1
ATOM 6043 C CA . GLU A 1 761 ? -28.928 -7.510 38.628 1.00 92.25 761 GLU A CA 1
ATOM 6044 C C . GLU A 1 761 ? -27.491 -7.080 38.317 1.00 92.25 761 GLU A C 1
ATOM 6046 O O . GLU A 1 761 ? -27.154 -6.815 37.158 1.00 92.25 761 GLU A O 1
ATOM 6051 N N . LYS A 1 762 ? -26.621 -7.040 39.336 1.00 94.25 762 LYS A N 1
ATOM 6052 C CA . LYS A 1 762 ? -25.190 -6.769 39.152 1.00 94.25 762 LYS A CA 1
ATOM 6053 C C . LYS A 1 762 ? -24.524 -7.855 38.318 1.00 94.25 762 LYS A C 1
ATOM 6055 O O . LYS A 1 762 ? -23.789 -7.516 37.398 1.00 94.25 762 LYS A O 1
ATOM 6060 N N . ASP A 1 763 ? -24.781 -9.133 38.599 1.00 92.19 763 ASP A N 1
ATOM 6061 C CA . ASP A 1 763 ? -24.233 -10.257 37.828 1.00 92.19 763 ASP A CA 1
ATOM 6062 C C . ASP A 1 763 ? -24.674 -10.202 36.360 1.00 92.19 763 ASP A C 1
ATOM 6064 O O . ASP A 1 763 ? -23.843 -10.272 35.453 1.00 92.19 763 ASP A O 1
ATOM 6068 N N . ALA A 1 764 ? -25.966 -9.985 36.107 1.00 92.31 764 ALA A N 1
ATOM 6069 C CA . ALA A 1 764 ? -26.503 -9.823 34.758 1.00 92.31 764 ALA A CA 1
ATOM 6070 C C . ALA A 1 764 ? -25.839 -8.650 34.008 1.00 92.31 764 ALA A C 1
ATOM 6072 O O . ALA A 1 764 ? -25.407 -8.799 32.863 1.00 92.31 764 ALA A O 1
ATOM 6073 N N . THR A 1 765 ? -25.684 -7.503 34.676 1.00 95.19 765 THR A N 1
ATOM 6074 C CA . THR A 1 765 ? -25.060 -6.300 34.100 1.00 95.19 765 THR A CA 1
ATOM 6075 C C . THR A 1 765 ? -23.563 -6.492 33.842 1.00 95.19 765 THR A C 1
ATOM 6077 O O . THR A 1 765 ? -23.061 -6.077 32.798 1.00 95.19 765 THR A O 1
ATOM 6080 N N . ARG A 1 766 ? -22.843 -7.160 34.754 1.00 95.56 766 ARG A N 1
ATOM 6081 C CA . ARG A 1 766 ? -21.426 -7.528 34.588 1.00 95.56 766 ARG A CA 1
ATOM 6082 C C . ARG A 1 766 ? -21.224 -8.447 33.387 1.00 95.56 766 ARG A C 1
ATOM 6084 O O . ARG A 1 766 ? -20.301 -8.216 32.613 1.00 95.56 766 ARG A O 1
ATOM 6091 N N . ASN A 1 767 ? -22.096 -9.439 33.200 1.00 94.56 767 ASN A N 1
ATOM 6092 C CA . ASN A 1 767 ? -22.040 -10.335 32.044 1.00 94.56 767 ASN A CA 1
ATOM 6093 C C . ASN A 1 767 ? -22.321 -9.598 30.726 1.00 94.56 767 ASN A C 1
ATOM 6095 O O . ASN A 1 767 ? -21.572 -9.774 29.766 1.00 94.56 767 ASN A O 1
ATOM 6099 N N . ALA A 1 768 ? -23.334 -8.725 30.684 1.00 95.81 768 ALA A N 1
ATOM 6100 C CA . ALA A 1 768 ? -23.609 -7.897 29.508 1.00 95.81 768 ALA A CA 1
ATOM 6101 C C . ALA A 1 768 ? -22.428 -6.964 29.175 1.00 95.81 768 ALA A C 1
ATOM 6103 O O . ALA A 1 768 ? -22.023 -6.870 28.015 1.00 95.81 768 ALA A O 1
ATOM 6104 N N . LEU A 1 769 ? -21.823 -6.331 30.189 1.00 96.62 769 LEU A N 1
ATOM 6105 C CA . LEU A 1 769 ? -20.616 -5.521 30.019 1.00 96.62 769 LEU A CA 1
ATOM 6106 C C . LEU A 1 769 ? -19.459 -6.358 29.480 1.00 96.62 769 LEU A C 1
ATOM 6108 O O . LEU A 1 769 ? -18.875 -5.989 28.467 1.00 96.62 769 LEU A O 1
ATOM 6112 N N . TRP A 1 770 ? -19.133 -7.477 30.127 1.00 96.25 770 TRP A N 1
ATOM 6113 C CA . TRP A 1 770 ? -18.033 -8.341 29.706 1.00 96.25 770 TRP A CA 1
ATOM 6114 C C . TRP A 1 770 ? -18.195 -8.793 28.252 1.00 96.25 770 TRP A C 1
ATOM 6116 O O . TRP A 1 770 ? -17.241 -8.697 27.485 1.00 96.25 770 TRP A O 1
ATOM 6126 N N . LEU A 1 771 ? -19.408 -9.184 27.848 1.00 95.56 771 LEU A N 1
ATOM 6127 C CA . LEU A 1 771 ? -19.705 -9.584 26.474 1.00 95.56 771 LEU A CA 1
ATOM 6128 C C . LEU A 1 771 ? -19.427 -8.452 25.474 1.00 95.56 771 LEU A C 1
ATOM 6130 O O . LEU A 1 771 ? -18.805 -8.686 24.436 1.00 95.56 771 LEU A O 1
ATOM 6134 N N . CYS A 1 772 ? -19.837 -7.222 25.799 1.00 97.12 772 CYS A N 1
ATOM 6135 C CA . CYS A 1 772 ? -19.564 -6.043 24.974 1.00 97.12 772 CYS A CA 1
ATOM 6136 C C . CYS A 1 772 ? -18.065 -5.752 24.859 1.00 97.12 772 CYS A C 1
ATOM 6138 O O . CYS A 1 772 ? -17.592 -5.404 23.779 1.00 97.12 772 CYS A O 1
ATOM 6140 N N . LEU A 1 773 ? -17.313 -5.906 25.951 1.00 97.75 773 LEU A N 1
ATOM 6141 C CA . LEU A 1 773 ? -15.871 -5.663 25.963 1.00 97.75 773 LEU A CA 1
ATOM 6142 C C . LEU A 1 773 ? -15.116 -6.745 25.186 1.00 97.75 773 LEU A C 1
ATOM 6144 O O . LEU A 1 773 ? -14.297 -6.410 24.337 1.00 97.75 773 LEU A O 1
ATOM 6148 N N . ASP A 1 774 ? -15.407 -8.025 25.420 1.00 96.25 774 ASP A N 1
ATOM 6149 C CA . ASP A 1 774 ? -14.771 -9.138 24.709 1.00 96.25 774 ASP A CA 1
ATOM 6150 C C . ASP A 1 774 ? -15.035 -9.053 23.200 1.00 96.25 774 ASP A C 1
ATOM 6152 O O . ASP A 1 774 ? -14.094 -8.983 22.405 1.00 96.25 774 ASP A O 1
ATOM 6156 N N . ARG A 1 775 ? -16.305 -8.974 22.785 1.00 96.81 775 ARG A N 1
ATOM 6157 C CA . ARG A 1 775 ? -16.659 -8.909 21.360 1.00 96.81 775 ARG A CA 1
ATOM 6158 C C . ARG A 1 775 ? -16.231 -7.589 20.727 1.00 96.81 775 ARG A C 1
ATOM 6160 O O . ARG A 1 775 ? -15.707 -7.607 19.618 1.00 96.81 775 ARG A O 1
ATOM 6167 N N . GLY A 1 776 ? -16.357 -6.470 21.436 1.00 98.06 776 GLY A N 1
ATOM 6168 C CA . GLY A 1 776 ? -15.895 -5.165 20.966 1.00 98.06 776 GLY A CA 1
ATOM 6169 C C . GLY A 1 776 ? -14.382 -5.106 20.739 1.00 98.06 776 GLY A C 1
ATOM 6170 O O . GLY A 1 776 ? -13.943 -4.498 19.762 1.00 98.06 776 GLY A O 1
ATOM 6171 N N . LEU A 1 777 ? -13.575 -5.746 21.596 1.00 98.62 777 LEU A N 1
ATOM 6172 C CA . LEU A 1 777 ? -12.121 -5.828 21.414 1.00 98.62 777 LEU A CA 1
ATOM 6173 C C . LEU A 1 777 ? -11.756 -6.754 20.250 1.00 98.62 777 LEU A C 1
ATOM 6175 O O . LEU A 1 777 ? -10.873 -6.412 19.468 1.00 98.62 777 LEU A O 1
ATOM 6179 N N . ARG A 1 778 ? -12.457 -7.884 20.086 1.00 98.38 778 ARG A N 1
ATOM 6180 C CA . ARG A 1 778 ? -12.242 -8.792 18.947 1.00 98.38 778 ARG A CA 1
ATOM 6181 C C . ARG A 1 778 ? -12.622 -8.155 17.608 1.00 98.38 778 ARG A C 1
ATOM 6183 O O . ARG A 1 778 ? -11.873 -8.319 16.652 1.00 98.38 778 ARG A O 1
ATOM 6190 N N . LEU A 1 779 ? -13.723 -7.394 17.541 1.00 98.50 779 LEU A N 1
ATOM 6191 C CA . LEU A 1 779 ? -14.089 -6.621 16.342 1.00 98.50 779 LEU A CA 1
ATOM 6192 C C . LEU A 1 779 ? -12.987 -5.628 15.956 1.00 98.50 779 LEU A C 1
ATOM 6194 O O . LEU A 1 779 ? -12.672 -5.478 14.777 1.00 98.50 779 LEU A O 1
ATOM 6198 N N . LEU A 1 780 ? -12.398 -4.970 16.959 1.00 98.62 780 LEU A N 1
ATOM 6199 C CA . LEU A 1 780 ? -11.388 -3.930 16.789 1.00 98.62 780 LEU A CA 1
ATOM 6200 C C . LEU A 1 780 ? -9.976 -4.480 16.512 1.00 98.62 780 LEU A C 1
ATOM 6202 O O . LEU A 1 780 ? -9.153 -3.774 15.925 1.00 98.62 780 LEU A O 1
ATOM 6206 N N . HIS A 1 781 ? -9.686 -5.723 16.910 1.00 98.81 781 HIS A N 1
ATOM 6207 C CA . HIS A 1 781 ? -8.342 -6.306 16.859 1.00 98.81 781 HIS A CA 1
ATOM 6208 C C . HIS A 1 781 ? -7.660 -6.259 15.481 1.00 98.81 781 HIS A C 1
ATOM 6210 O O . HIS A 1 781 ? -6.481 -5.897 15.437 1.00 98.81 781 HIS A O 1
ATOM 6216 N N . PRO A 1 782 ? -8.347 -6.542 14.354 1.00 98.69 782 PRO A N 1
ATOM 6217 C CA . PRO A 1 782 ? -7.744 -6.405 13.029 1.00 98.69 782 PRO A CA 1
ATOM 6218 C C . PRO A 1 782 ? -7.145 -5.017 12.754 1.00 98.69 782 PRO A C 1
ATOM 6220 O O . PRO A 1 782 ? -6.100 -4.909 12.113 1.00 98.69 782 PRO A O 1
ATOM 6223 N N . PHE A 1 783 ? -7.755 -3.959 13.291 1.00 98.69 783 PHE A N 1
ATOM 6224 C CA . PHE A 1 783 ? -7.327 -2.578 13.074 1.00 98.69 783 PHE A CA 1
ATOM 6225 C C . PHE A 1 783 ? -6.286 -2.109 14.096 1.00 98.69 783 PHE A C 1
ATOM 6227 O O . PHE A 1 783 ? -5.355 -1.389 13.732 1.00 98.69 783 PHE A O 1
ATOM 6234 N N . MET A 1 784 ? -6.442 -2.504 15.363 1.00 98.69 784 MET A N 1
ATOM 6235 C CA . MET A 1 784 ? -5.662 -2.000 16.502 1.00 98.69 784 MET A CA 1
ATOM 6236 C C . MET A 1 784 ? -5.077 -3.152 17.332 1.00 98.69 784 MET A C 1
ATOM 6238 O O . MET A 1 784 ? -5.536 -3.401 18.454 1.00 98.69 784 MET A O 1
ATOM 6242 N N . PRO A 1 785 ? -4.108 -3.908 16.794 1.00 98.50 785 PRO A N 1
ATOM 6243 C CA . PRO A 1 785 ? -3.696 -5.177 17.377 1.00 98.50 785 PRO A CA 1
ATOM 6244 C C . PRO A 1 785 ? -3.047 -5.076 18.761 1.00 98.50 785 PRO A C 1
ATOM 6246 O O . PRO A 1 785 ? -3.182 -6.017 19.540 1.00 98.50 785 PRO A O 1
ATOM 6249 N N . PHE A 1 786 ? -2.358 -3.983 19.103 1.00 98.69 786 PHE A N 1
ATOM 6250 C CA . PHE A 1 786 ? -1.588 -3.926 20.353 1.00 98.69 786 PHE A CA 1
ATOM 6251 C C . PHE A 1 786 ? -2.463 -3.611 21.563 1.00 98.69 786 PHE A C 1
ATOM 6253 O O . PHE A 1 786 ? -2.465 -4.347 22.548 1.00 98.69 786 PHE A O 1
ATOM 6260 N N . VAL A 1 787 ? -3.239 -2.531 21.499 1.00 98.38 787 VAL A N 1
ATOM 6261 C CA . VAL A 1 787 ? -4.130 -2.100 22.577 1.00 98.38 787 VAL A CA 1
ATOM 6262 C C . VAL A 1 787 ? -5.231 -3.124 22.800 1.00 98.38 787 VAL A C 1
ATOM 6264 O O . VAL A 1 787 ? -5.605 -3.367 23.942 1.00 98.38 787 VAL A O 1
ATOM 6267 N N . THR A 1 788 ? -5.724 -3.773 21.744 1.00 98.56 788 THR A N 1
ATOM 6268 C CA . THR A 1 788 ? -6.745 -4.814 21.900 1.00 98.56 788 THR A CA 1
ATOM 6269 C C . THR A 1 788 ? -6.183 -6.075 22.540 1.00 98.56 788 THR A C 1
ATOM 6271 O O . THR A 1 788 ? -6.851 -6.620 23.410 1.00 98.56 788 THR A O 1
ATOM 6274 N N . GLU A 1 789 ? -4.957 -6.496 22.214 1.00 98.44 789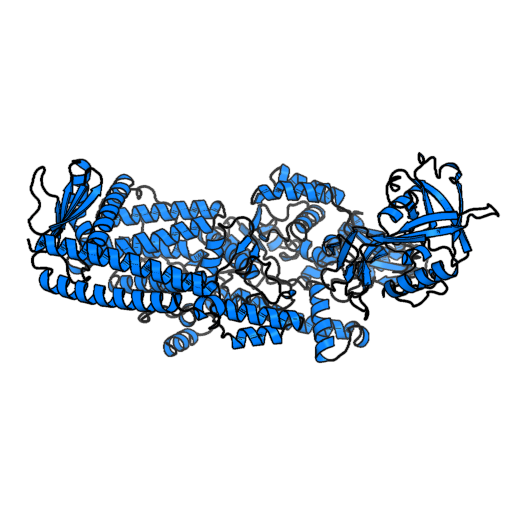 GLU A N 1
ATOM 6275 C CA . GLU A 1 789 ? -4.286 -7.599 22.913 1.00 98.44 789 GLU A CA 1
ATOM 6276 C C . GLU A 1 789 ? -4.064 -7.258 24.390 1.00 98.44 789 GLU A C 1
ATOM 6278 O O . GLU A 1 789 ? -4.505 -7.993 25.269 1.00 98.44 789 GLU A O 1
ATOM 6283 N N . GLU A 1 790 ? -3.471 -6.099 24.678 1.00 97.62 790 GLU A N 1
ATOM 6284 C CA . GLU A 1 790 ? -3.211 -5.633 26.044 1.00 97.62 790 GLU A CA 1
ATOM 6285 C C . GLU A 1 790 ? -4.489 -5.616 26.899 1.00 97.62 790 GLU A C 1
ATOM 6287 O O . GLU A 1 790 ? -4.478 -6.039 28.058 1.00 97.62 790 GLU A O 1
ATOM 6292 N N . LEU A 1 791 ? -5.594 -5.114 26.347 1.00 97.38 791 LEU A N 1
ATOM 6293 C CA . LEU A 1 791 ? -6.862 -5.001 27.061 1.00 97.38 791 LEU A CA 1
ATOM 6294 C C . LEU A 1 791 ? -7.595 -6.344 27.163 1.00 97.38 791 LEU A C 1
ATOM 6296 O O . LEU A 1 791 ? -8.158 -6.639 28.216 1.00 97.38 791 LEU A O 1
ATOM 6300 N N . TRP A 1 792 ? -7.563 -7.172 26.119 1.00 96.62 792 TRP A N 1
ATOM 6301 C CA . TRP A 1 792 ? -8.242 -8.470 26.102 1.00 96.62 792 TRP A CA 1
ATOM 6302 C C . TRP A 1 792 ? -7.607 -9.453 27.091 1.00 96.62 792 TRP A C 1
ATOM 6304 O O . TRP A 1 792 ? -8.319 -10.126 27.831 1.00 96.62 792 TRP A O 1
ATOM 6314 N N . GLN A 1 793 ? -6.276 -9.441 27.208 1.00 95.06 793 GLN A N 1
ATOM 6315 C CA . GLN A 1 793 ? -5.520 -10.251 28.176 1.00 95.06 793 GLN A CA 1
ATOM 6316 C C . GLN A 1 793 ? -5.791 -9.891 29.646 1.00 95.06 793 GLN A C 1
ATOM 6318 O O . GLN A 1 793 ? -5.334 -10.594 30.545 1.00 95.06 793 GLN A O 1
ATOM 6323 N N . ARG A 1 794 ? -6.485 -8.779 29.914 1.00 93.62 794 ARG A N 1
ATOM 6324 C CA . ARG A 1 794 ? -6.905 -8.378 31.266 1.00 93.62 794 ARG A CA 1
ATOM 6325 C C . ARG A 1 794 ? -8.324 -8.798 31.602 1.00 93.62 794 ARG A C 1
ATOM 6327 O O . ARG A 1 794 ? -8.679 -8.796 32.774 1.00 93.62 794 ARG A O 1
ATOM 6334 N N . LEU A 1 795 ? -9.138 -9.122 30.599 1.00 92.94 795 LEU A N 1
ATOM 6335 C CA . LEU A 1 795 ? -10.509 -9.536 30.845 1.00 92.94 795 LEU A CA 1
ATOM 6336 C C . LEU A 1 795 ? -10.528 -10.905 31.545 1.00 92.94 795 LEU A C 1
ATOM 6338 O O . LEU A 1 795 ? -9.788 -11.808 31.135 1.00 92.94 795 LEU A O 1
ATOM 6342 N N . PRO A 1 796 ? -11.401 -11.096 32.553 1.00 91.38 796 PRO A N 1
ATOM 6343 C CA . PRO A 1 796 ? -11.646 -12.410 33.131 1.00 91.38 796 PRO A CA 1
ATOM 6344 C C . PRO A 1 796 ? -12.057 -13.415 32.056 1.00 91.38 796 PRO A C 1
ATOM 6346 O O . PRO A 1 796 ? -12.804 -13.074 31.137 1.00 91.38 796 PRO A O 1
ATOM 6349 N N . GLN A 1 797 ? -11.586 -14.652 32.181 1.00 86.31 797 GLN A N 1
ATOM 6350 C CA . GLN A 1 797 ? -11.882 -15.726 31.234 1.00 86.31 797 GLN A CA 1
ATOM 6351 C C . GLN A 1 797 ? -12.971 -16.663 31.792 1.00 86.31 797 GLN A C 1
ATOM 6353 O O . GLN A 1 797 ? -13.026 -16.872 33.011 1.00 86.31 797 GLN A O 1
ATOM 6358 N N . PRO A 1 798 ? -13.839 -17.246 30.941 1.00 84.81 798 PRO A N 1
ATOM 6359 C CA . PRO A 1 798 ? -14.827 -18.234 31.377 1.00 84.81 798 PRO A CA 1
ATOM 6360 C C . PRO A 1 798 ? -14.159 -19.460 32.019 1.00 84.81 798 PRO A C 1
ATOM 6362 O O . PRO A 1 798 ? -13.158 -19.972 31.512 1.00 84.81 798 PRO A O 1
ATOM 6365 N N . ARG A 1 799 ? -14.705 -19.969 33.132 1.00 80.94 799 ARG A N 1
ATOM 6366 C CA . ARG A 1 799 ? -14.179 -21.185 33.779 1.00 80.94 799 ARG A CA 1
ATOM 6367 C C . ARG A 1 799 ? -14.454 -22.419 32.917 1.00 80.94 799 ARG A C 1
ATOM 6369 O O . ARG A 1 799 ? -15.571 -22.625 32.465 1.00 80.94 799 ARG A O 1
ATOM 6376 N N . GLY A 1 800 ? -13.446 -23.277 32.753 1.00 72.19 800 GLY A N 1
ATOM 6377 C CA . GLY A 1 800 ? -13.595 -24.582 32.096 1.00 72.19 800 GLY A CA 1
ATOM 6378 C C . GLY A 1 800 ? -13.546 -24.568 30.564 1.00 72.19 800 GLY A C 1
ATOM 6379 O O . GLY A 1 800 ? -13.583 -25.640 29.968 1.00 72.19 800 GLY A O 1
ATOM 6380 N N . ALA A 1 801 ? -13.404 -23.402 29.926 1.00 68.06 801 ALA A N 1
ATOM 6381 C CA . ALA A 1 801 ? -13.186 -23.294 28.485 1.00 68.06 801 ALA A CA 1
ATOM 6382 C C . ALA A 1 801 ? -11.695 -23.037 28.180 1.00 68.06 801 ALA A C 1
ATOM 6384 O O . ALA A 1 801 ? -11.092 -22.169 28.818 1.00 68.06 801 ALA A O 1
ATOM 6385 N N . PRO A 1 802 ? -11.075 -23.747 27.218 1.00 72.94 802 PRO A N 1
ATOM 6386 C CA . PRO A 1 802 ? -9.739 -23.397 26.753 1.00 72.94 802 PRO A CA 1
ATOM 6387 C C . PRO A 1 802 ? -9.790 -22.032 26.054 1.00 72.94 802 PRO A C 1
ATOM 6389 O O . PRO A 1 802 ? -10.347 -21.898 24.966 1.00 72.94 802 PRO A O 1
ATOM 6392 N N . ALA A 1 803 ? -9.232 -21.007 26.696 1.00 80.69 803 ALA A N 1
ATOM 6393 C CA . ALA A 1 803 ? -9.110 -19.684 26.098 1.00 80.69 803 ALA A CA 1
ATOM 6394 C C . ALA A 1 803 ? -7.948 -19.671 25.087 1.00 80.69 803 ALA A C 1
ATOM 6396 O O . ALA A 1 803 ? -6.871 -20.197 25.395 1.00 80.69 803 ALA A O 1
ATOM 6397 N N . PRO A 1 804 ? -8.123 -19.068 23.897 1.00 92.38 804 PRO A N 1
ATOM 6398 C CA . PRO A 1 804 ? -7.019 -18.883 22.966 1.00 92.38 804 PRO A CA 1
ATOM 6399 C C . PRO A 1 804 ? -5.928 -18.034 23.637 1.00 92.38 804 PRO A C 1
ATOM 6401 O O . PRO A 1 804 ? -6.241 -17.112 24.394 1.00 92.38 804 PRO A O 1
ATOM 6404 N N . PRO A 1 805 ? -4.637 -18.313 23.389 1.00 94.88 805 PRO A N 1
ATOM 6405 C CA . PRO A 1 805 ? -3.566 -17.637 24.111 1.00 94.88 805 PRO A CA 1
ATOM 6406 C C . PRO A 1 805 ? -3.487 -16.144 23.778 1.00 94.88 805 PRO A C 1
ATOM 6408 O O . PRO A 1 805 ? -3.048 -15.388 24.644 1.00 94.88 805 PRO A O 1
ATOM 6411 N N . SER A 1 806 ? -3.928 -15.737 22.580 1.00 97.12 806 SER A N 1
ATOM 6412 C CA . SER A 1 806 ? -3.974 -14.364 22.059 1.00 97.12 806 SER A CA 1
ATOM 6413 C C . SER A 1 806 ? -5.342 -14.061 21.443 1.00 97.12 806 SER A C 1
ATOM 6415 O O . SER A 1 806 ? -5.977 -14.948 20.863 1.00 97.12 806 SER A O 1
ATOM 6417 N N . VAL A 1 807 ? -5.759 -12.791 21.498 1.00 97.12 807 VAL A N 1
ATOM 6418 C CA . VAL A 1 807 ? -6.991 -12.316 20.843 1.00 97.12 807 VAL A CA 1
ATOM 6419 C C . VAL A 1 807 ? -6.974 -12.558 19.326 1.00 97.12 807 VAL A C 1
ATOM 6421 O O . VAL A 1 807 ? -8.027 -12.790 18.742 1.00 97.12 807 VAL A O 1
ATOM 6424 N N . MET A 1 808 ? -5.799 -12.605 18.684 1.00 96.12 808 MET A N 1
ATOM 6425 C CA . MET A 1 808 ? -5.686 -12.851 17.237 1.00 96.12 808 MET A CA 1
ATOM 6426 C C . MET A 1 808 ? -6.045 -14.278 16.817 1.00 96.12 808 MET A C 1
ATOM 6428 O O . MET A 1 808 ? -6.237 -14.541 15.631 1.00 96.12 808 MET A O 1
ATOM 6432 N N . LEU A 1 809 ? -6.079 -15.199 17.782 1.00 96.56 809 LEU A N 1
ATOM 6433 C CA . LEU A 1 809 ? -6.477 -16.593 17.594 1.00 96.56 809 LEU A CA 1
ATOM 6434 C C . LEU A 1 809 ? -7.894 -16.858 18.118 1.00 96.56 809 LEU A C 1
ATOM 6436 O O . LEU A 1 809 ? -8.381 -17.983 18.028 1.00 96.56 809 LEU A O 1
ATOM 6440 N N . ALA A 1 810 ? -8.549 -15.842 18.684 1.00 95.62 810 ALA A N 1
ATOM 6441 C CA . ALA A 1 810 ? -9.940 -15.931 19.084 1.00 95.62 810 ALA A CA 1
ATOM 6442 C C . ALA A 1 810 ? -10.859 -15.832 17.864 1.00 95.62 810 ALA A C 1
ATOM 6444 O O . ALA A 1 810 ? -10.566 -15.127 16.900 1.00 95.62 810 ALA A O 1
ATOM 6445 N N . GLU A 1 811 ? -12.005 -16.508 17.930 1.00 95.12 811 GLU A N 1
ATOM 6446 C CA . GLU A 1 811 ? -13.012 -16.422 16.873 1.00 95.12 811 GLU A CA 1
ATOM 6447 C C . GLU A 1 811 ? -13.533 -14.991 16.721 1.00 95.12 811 GLU A C 1
ATOM 6449 O O . GLU A 1 811 ? -13.905 -14.339 17.715 1.00 95.12 811 GLU A O 1
ATOM 6454 N N . TYR A 1 812 ? -13.581 -14.526 15.470 1.00 97.31 812 TYR A N 1
ATOM 6455 C CA . TYR A 1 812 ? -14.155 -13.236 15.121 1.00 97.31 812 TYR A CA 1
ATOM 6456 C C . TYR A 1 812 ? -15.651 -13.233 15.471 1.00 97.31 812 TYR A C 1
ATOM 6458 O O . TYR A 1 812 ? -16.330 -14.239 15.253 1.00 97.31 812 TYR A O 1
ATOM 6466 N N . PRO A 1 813 ? -16.189 -12.148 16.052 1.00 95.94 813 PRO A N 1
ATOM 6467 C CA . PRO A 1 813 ? -17.603 -12.074 16.396 1.00 95.94 813 PRO A CA 1
ATOM 6468 C C . PRO A 1 813 ? -18.500 -12.293 15.173 1.00 95.94 813 PRO A C 1
ATOM 6470 O O . PRO A 1 813 ? -18.291 -11.675 14.133 1.00 95.94 813 PRO A O 1
ATOM 6473 N N . ALA A 1 814 ? -19.508 -13.149 15.332 1.00 93.88 814 ALA A N 1
ATOM 6474 C CA . ALA A 1 814 ? -20.551 -13.393 14.344 1.00 93.88 814 ALA A CA 1
ATOM 6475 C C . ALA A 1 814 ? -21.913 -12.945 14.904 1.00 93.88 814 ALA A C 1
ATOM 6477 O O . ALA A 1 814 ? -22.087 -12.963 16.130 1.00 93.88 814 ALA A O 1
ATOM 6478 N N . PRO A 1 815 ? -22.861 -12.532 14.043 1.00 93.06 815 PRO A N 1
ATOM 6479 C CA . PRO A 1 815 ? -24.204 -12.178 14.480 1.00 93.06 815 PRO A CA 1
ATOM 6480 C C . PRO A 1 815 ? -24.879 -13.351 15.194 1.00 93.06 815 PRO A C 1
ATOM 6482 O O . PRO A 1 815 ? -24.741 -14.499 14.770 1.00 93.06 815 PRO A O 1
ATOM 6485 N N . ALA A 1 816 ? -25.611 -13.060 16.263 1.00 92.38 816 ALA A N 1
ATOM 6486 C CA . ALA A 1 816 ? -26.342 -14.050 17.041 1.00 92.38 816 ALA A CA 1
ATOM 6487 C C . ALA A 1 816 ? -27.855 -13.876 16.872 1.00 92.38 816 ALA A C 1
ATOM 6489 O O . ALA A 1 816 ? -28.387 -12.764 16.969 1.00 92.38 816 ALA A O 1
ATOM 6490 N N . ASP A 1 817 ? -28.551 -14.992 16.656 1.00 89.56 817 ASP A N 1
ATOM 6491 C CA . ASP A 1 817 ? -30.008 -15.015 16.562 1.00 89.56 817 ASP A CA 1
ATOM 6492 C C . ASP A 1 817 ? -30.656 -14.695 17.918 1.00 89.56 817 ASP A C 1
ATOM 6494 O O . ASP A 1 817 ? -30.186 -15.104 18.981 1.00 89.56 817 ASP A O 1
ATOM 6498 N N . GLY A 1 818 ? -31.766 -13.954 17.886 1.00 88.88 818 GLY A N 1
ATOM 6499 C CA . GLY A 1 818 ? -32.541 -13.606 19.083 1.00 88.88 818 GLY A CA 1
ATOM 6500 C C . GLY A 1 818 ? -31.947 -12.492 19.954 1.00 88.88 818 GLY A C 1
ATOM 6501 O O . GLY A 1 818 ? -32.536 -12.152 20.978 1.00 88.88 818 GLY A O 1
ATOM 6502 N N . TRP A 1 819 ? -30.811 -11.904 19.566 1.00 94.31 819 TRP A N 1
ATOM 6503 C CA . TRP A 1 819 ? -30.234 -10.736 20.251 1.00 94.31 819 TRP A CA 1
ATOM 6504 C C . TRP A 1 819 ? -30.817 -9.409 19.762 1.00 94.31 819 TRP A C 1
ATOM 6506 O O . TRP A 1 819 ? -30.684 -8.393 20.440 1.00 94.31 819 TRP A O 1
ATOM 6516 N N . ASP A 1 820 ? -31.484 -9.426 18.609 1.00 94.50 820 ASP A N 1
ATOM 6517 C CA . ASP A 1 820 ? -32.075 -8.239 18.005 1.00 94.50 820 ASP A CA 1
ATOM 6518 C C . ASP A 1 820 ? -33.337 -7.793 18.742 1.00 94.50 820 ASP A C 1
ATOM 6520 O O . ASP A 1 820 ? -34.286 -8.555 18.938 1.00 94.50 820 ASP A O 1
ATOM 6524 N N . ALA A 1 821 ? -33.372 -6.514 19.095 1.00 95.69 821 ALA A N 1
ATOM 6525 C CA . ALA A 1 821 ? -34.478 -5.873 19.784 1.00 95.69 821 ALA A CA 1
ATOM 6526 C C . ALA A 1 821 ? -34.843 -4.531 19.114 1.00 95.69 821 ALA A C 1
ATOM 6528 O O . ALA A 1 821 ? -34.800 -3.490 19.770 1.00 95.69 821 ALA A O 1
ATOM 6529 N N . PRO A 1 822 ? -35.244 -4.509 17.825 1.00 95.81 822 PRO A N 1
ATOM 6530 C CA . PRO A 1 822 ? -35.423 -3.273 17.051 1.00 95.81 822 PRO A CA 1
ATOM 6531 C C . PRO A 1 822 ? -36.449 -2.302 17.656 1.00 95.81 822 PRO A C 1
ATOM 6533 O O . PRO A 1 822 ? -36.267 -1.088 17.596 1.00 95.81 822 PRO A O 1
ATOM 6536 N N . ALA A 1 823 ? -37.511 -2.817 18.287 1.00 95.12 823 ALA A N 1
ATOM 6537 C CA . ALA A 1 823 ? -38.479 -1.980 18.995 1.00 95.12 823 ALA A CA 1
ATOM 6538 C C . ALA A 1 823 ? -37.837 -1.257 20.194 1.00 95.12 823 ALA A C 1
ATOM 6540 O O . ALA A 1 823 ? -38.009 -0.050 20.348 1.00 95.12 823 ALA A O 1
ATOM 6541 N N . LEU A 1 824 ? -37.037 -1.978 20.987 1.00 95.94 824 LEU A N 1
ATOM 6542 C CA . LEU A 1 824 ? -36.304 -1.416 22.120 1.00 95.94 824 LEU A CA 1
ATOM 6543 C C . LEU A 1 824 ? -35.197 -0.458 21.665 1.00 95.94 824 LEU A C 1
ATOM 6545 O O . LEU A 1 824 ? -34.952 0.546 22.326 1.00 95.94 824 LEU A O 1
ATOM 6549 N N . GLU A 1 825 ? -34.534 -0.737 20.541 1.00 96.88 825 GLU A N 1
ATOM 6550 C CA . GLU A 1 825 ? -33.572 0.193 19.944 1.00 96.88 825 GLU A CA 1
ATOM 6551 C C . GLU A 1 825 ? -34.229 1.525 19.580 1.00 96.88 825 GLU A C 1
ATOM 6553 O O . GLU A 1 825 ? -33.684 2.576 19.914 1.00 96.88 825 GLU A O 1
ATOM 6558 N N . ALA A 1 826 ? -35.413 1.493 18.961 1.00 96.44 826 ALA A N 1
ATOM 6559 C CA . ALA A 1 826 ? -36.171 2.698 18.637 1.00 96.44 826 ALA A CA 1
ATOM 6560 C C . ALA A 1 826 ? -36.632 3.451 19.898 1.00 96.44 826 ALA A C 1
ATOM 6562 O O . ALA A 1 826 ? -36.534 4.678 19.956 1.00 96.44 826 ALA A O 1
ATOM 6563 N N . ASP A 1 827 ? -37.089 2.723 20.919 1.00 96.06 827 ASP A N 1
ATOM 6564 C CA . ASP A 1 827 ? -37.501 3.290 22.207 1.00 96.06 827 ASP A CA 1
ATOM 6565 C C . ASP A 1 827 ? -36.326 3.979 22.926 1.00 96.06 827 ASP A C 1
ATOM 6567 O O . ASP A 1 827 ? -36.442 5.123 23.373 1.00 96.06 827 ASP A O 1
ATOM 6571 N N . MET A 1 828 ? -35.162 3.325 22.974 1.00 96.75 828 MET A N 1
ATOM 6572 C CA . MET A 1 828 ? -33.935 3.887 23.543 1.00 96.75 828 MET A CA 1
ATOM 6573 C C . MET A 1 828 ? -33.408 5.068 22.729 1.00 96.75 828 MET A C 1
ATOM 6575 O O . MET A 1 828 ? -32.992 6.062 23.317 1.00 96.75 828 MET A O 1
ATOM 6579 N N . ALA A 1 829 ? -33.450 5.010 21.395 1.00 96.38 829 ALA A N 1
ATOM 6580 C CA . ALA A 1 829 ? -33.052 6.132 20.544 1.00 96.38 829 ALA A CA 1
ATOM 6581 C C . ALA A 1 829 ? -33.905 7.378 20.826 1.00 96.38 829 ALA A C 1
ATOM 6583 O O . ALA A 1 829 ? -33.369 8.481 20.941 1.00 96.38 829 ALA A O 1
ATOM 6584 N N . TYR A 1 830 ? -35.214 7.198 21.019 1.00 96.06 830 TYR A N 1
ATOM 6585 C CA . TYR A 1 830 ? -36.107 8.287 21.401 1.00 96.06 830 TYR A CA 1
ATOM 6586 C C . TYR A 1 830 ? -35.774 8.854 22.788 1.00 96.06 830 TYR A C 1
ATOM 6588 O O . TYR A 1 830 ? -35.654 10.069 22.956 1.00 96.06 830 TYR A O 1
ATOM 6596 N N . ALA A 1 831 ? -35.552 7.987 23.780 1.00 96.31 831 ALA A N 1
ATOM 6597 C CA . ALA A 1 831 ? -35.140 8.411 25.116 1.00 96.31 831 ALA A CA 1
ATOM 6598 C C . ALA A 1 831 ? -33.796 9.168 25.101 1.00 96.31 831 ALA A C 1
ATOM 6600 O O . ALA A 1 831 ? -33.638 10.163 25.810 1.00 96.31 831 ALA A O 1
ATOM 6601 N N . LEU A 1 832 ? -32.839 8.739 24.273 1.00 96.31 832 LEU A N 1
ATOM 6602 C CA . LEU A 1 832 ? -31.544 9.402 24.108 1.00 96.31 832 LEU A CA 1
ATOM 6603 C C . LEU A 1 832 ? -31.664 10.780 23.442 1.00 96.31 832 LEU A C 1
ATOM 6605 O O . LEU A 1 832 ? -30.944 11.695 23.850 1.00 96.31 832 LEU A O 1
ATOM 6609 N N . ASP A 1 833 ? -32.582 10.969 22.489 1.00 95.88 833 ASP A N 1
ATOM 6610 C CA . ASP A 1 833 ? -32.872 12.304 21.944 1.00 95.88 833 ASP A CA 1
ATOM 6611 C C . ASP A 1 833 ? -33.397 13.237 23.045 1.00 95.88 833 ASP A C 1
ATOM 6613 O O . ASP A 1 833 ? -32.845 14.323 23.248 1.00 95.88 833 ASP A O 1
ATOM 6617 N N . VAL A 1 834 ? -34.362 12.774 23.851 1.00 96.25 834 VAL A N 1
ATOM 6618 C CA . VAL A 1 834 ? -34.876 13.522 25.014 1.00 96.25 834 VAL A CA 1
ATOM 6619 C C . VAL A 1 834 ? -33.749 13.861 25.996 1.00 96.25 834 VAL A C 1
ATOM 6621 O O . VAL A 1 834 ? -33.629 15.010 26.425 1.00 96.25 834 VAL A O 1
ATOM 6624 N N . VAL A 1 835 ? -32.859 12.913 26.310 1.00 96.44 835 VAL A N 1
ATOM 6625 C CA . VAL A 1 835 ? -31.659 13.163 27.132 1.00 96.44 835 VAL A CA 1
ATOM 6626 C C . VAL A 1 835 ? -30.780 14.253 26.517 1.00 96.44 835 VAL A C 1
ATOM 6628 O O . VAL A 1 835 ? -30.281 15.114 27.245 1.00 96.44 835 VAL A O 1
ATOM 6631 N N . GLY A 1 836 ? -30.594 14.249 25.197 1.00 95.19 836 GLY A N 1
ATOM 6632 C CA . GLY A 1 836 ? -29.883 15.298 24.469 1.00 95.19 836 GLY A CA 1
ATOM 6633 C C . GLY A 1 836 ? -30.507 16.677 24.693 1.00 95.19 836 GLY A C 1
ATOM 6634 O O . GLY A 1 836 ? -29.794 17.627 25.029 1.00 95.19 836 GLY A O 1
ATOM 6635 N N . LYS A 1 837 ? -31.840 16.784 24.611 1.00 94.75 837 LYS A N 1
ATOM 6636 C CA . LYS A 1 837 ? -32.574 18.031 24.898 1.00 94.75 837 LYS A CA 1
ATOM 6637 C C . LYS A 1 837 ? -32.430 18.462 26.355 1.00 94.75 837 LYS A C 1
ATOM 6639 O O . LYS A 1 837 ? -32.213 19.644 26.611 1.00 94.75 837 LYS A O 1
ATOM 6644 N N . VAL A 1 838 ? -32.477 17.522 27.300 1.00 94.38 838 VAL A N 1
ATOM 6645 C CA . VAL A 1 838 ? -32.270 17.791 28.734 1.00 94.38 838 VAL A CA 1
ATOM 6646 C C . VAL A 1 838 ? -30.848 18.282 29.001 1.00 94.38 838 VAL A C 1
ATOM 6648 O O . VAL A 1 838 ? -30.664 19.262 29.719 1.00 94.38 838 VAL A O 1
ATOM 6651 N N . ARG A 1 839 ? -29.825 17.658 28.408 1.00 93.75 839 ARG A N 1
ATOM 6652 C CA . ARG A 1 839 ? -28.427 18.111 28.520 1.00 93.75 839 ARG A CA 1
ATOM 6653 C C . ARG A 1 839 ? -28.234 19.500 27.910 1.00 93.75 839 ARG A C 1
ATOM 6655 O O . ARG A 1 839 ? -27.544 20.318 28.512 1.00 93.75 839 ARG A O 1
ATOM 6662 N N . GLY A 1 840 ? -28.879 19.779 26.777 1.00 89.81 840 GLY A N 1
ATOM 6663 C CA . GLY A 1 840 ? -28.929 21.116 26.182 1.00 89.81 840 GLY A CA 1
ATOM 6664 C C . GLY A 1 840 ? -29.560 22.136 27.128 1.00 89.81 840 GLY A C 1
ATOM 6665 O O . GLY A 1 840 ? -28.940 23.144 27.438 1.00 89.81 840 GLY A O 1
ATOM 6666 N N . LEU A 1 841 ? -30.727 21.822 27.694 1.00 88.12 841 LEU A N 1
ATOM 6667 C CA . LEU A 1 841 ? -31.404 22.671 28.677 1.00 88.12 841 LEU A CA 1
ATOM 6668 C C . LEU A 1 841 ? -30.537 22.917 29.923 1.00 88.12 841 LEU A C 1
ATOM 6670 O O . LEU A 1 841 ? -30.475 24.026 30.442 1.00 88.12 841 LEU A O 1
ATOM 6674 N N . ARG A 1 842 ? -29.802 21.906 30.395 1.00 90.81 842 ARG A N 1
ATOM 6675 C CA . ARG A 1 842 ? -28.837 22.076 31.491 1.00 90.81 842 ARG A CA 1
ATOM 6676 C C . ARG A 1 842 ? -27.708 23.037 31.134 1.00 90.81 842 ARG A C 1
ATOM 6678 O O . ARG A 1 842 ? -27.269 23.783 32.008 1.00 90.81 842 ARG A O 1
ATOM 6685 N N . ALA A 1 843 ? -27.227 22.994 29.894 1.00 87.38 843 ALA A N 1
ATOM 6686 C CA . ALA A 1 843 ? -26.212 23.915 29.403 1.00 87.38 843 ALA A CA 1
ATOM 6687 C C . ALA A 1 843 ? -26.761 25.346 29.291 1.00 87.38 843 ALA A C 1
ATOM 6689 O O . ALA A 1 843 ? -26.070 26.271 29.715 1.00 87.38 843 ALA A O 1
ATOM 6690 N N . ASP A 1 844 ? -28.011 25.511 28.836 1.00 80.88 844 ASP A N 1
ATOM 6691 C CA . ASP A 1 844 ? -28.710 26.805 28.758 1.00 80.88 844 ASP A CA 1
ATOM 6692 C C . ASP A 1 844 ? -28.743 27.503 30.140 1.00 80.88 844 ASP A C 1
ATOM 6694 O O . ASP A 1 844 ? -28.515 28.707 30.243 1.00 80.88 844 ASP A O 1
ATOM 6698 N N . TYR A 1 845 ? -28.918 26.731 31.222 1.00 81.12 845 TYR A N 1
ATOM 6699 C CA . TYR A 1 845 ? -28.885 27.217 32.612 1.00 81.12 845 TYR A CA 1
ATOM 6700 C C . TYR A 1 845 ? -27.528 27.054 33.323 1.00 81.12 845 TYR A C 1
ATOM 6702 O O . TYR A 1 845 ? -27.442 27.238 34.538 1.00 81.12 845 TYR A O 1
ATOM 6710 N N . ASN A 1 846 ? -26.462 26.705 32.595 1.00 80.12 846 ASN A N 1
ATOM 6711 C CA . ASN A 1 846 ? -25.094 26.555 33.108 1.00 80.12 846 ASN A CA 1
ATOM 6712 C C . ASN A 1 846 ? -24.972 25.638 34.351 1.00 80.12 846 ASN A C 1
ATOM 6714 O O . ASN A 1 846 ? -24.198 25.894 35.278 1.00 80.12 846 ASN A O 1
ATOM 6718 N N . LEU A 1 847 ? -25.751 24.553 34.382 1.00 84.62 847 LEU A N 1
ATOM 6719 C CA . LEU A 1 847 ? -25.801 23.618 35.505 1.00 84.62 847 LEU A CA 1
ATOM 6720 C C . LEU A 1 847 ? -24.552 22.730 35.576 1.00 84.62 847 LEU A C 1
ATOM 6722 O O . LEU A 1 847 ? -24.281 21.922 34.682 1.00 84.62 847 LEU A O 1
ATOM 6726 N N . ALA A 1 848 ? -23.840 22.777 36.704 1.00 84.06 848 ALA A N 1
ATOM 6727 C CA . ALA A 1 848 ? -22.705 21.896 36.964 1.00 84.06 848 ALA A CA 1
ATOM 6728 C C . ALA A 1 848 ? -23.147 20.428 37.134 1.00 84.06 848 ALA A C 1
ATOM 6730 O O . ALA A 1 848 ? -24.251 20.138 37.589 1.00 84.06 848 ALA A O 1
ATOM 6731 N N . ALA A 1 849 ? -22.254 19.468 36.865 1.00 80.50 849 ALA A N 1
ATOM 6732 C CA . ALA A 1 849 ? -22.558 18.028 36.950 1.00 80.50 849 ALA A CA 1
ATOM 6733 C C . ALA A 1 849 ? -23.042 17.551 38.340 1.00 80.50 849 ALA A C 1
ATOM 6735 O O . ALA A 1 849 ? -23.776 16.569 38.455 1.00 80.50 849 ALA A O 1
ATOM 6736 N N . LYS A 1 850 ? -22.641 18.254 39.409 1.00 84.94 850 LYS A N 1
ATOM 6737 C CA . LYS A 1 850 ? -23.091 17.993 40.788 1.00 84.94 850 LYS A CA 1
ATOM 6738 C C . LYS A 1 850 ? -24.514 18.487 41.071 1.00 84.94 850 LYS A C 1
ATOM 6740 O O . LYS A 1 850 ? -25.141 18.012 42.010 1.00 84.94 850 LYS A O 1
ATOM 6745 N N . GLN A 1 851 ? -25.015 19.435 40.280 1.00 88.75 851 GLN A N 1
ATOM 6746 C CA . GLN A 1 851 ? -26.380 19.939 40.379 1.00 88.75 851 GLN A CA 1
ATOM 6747 C C . GLN A 1 851 ? -27.297 19.003 39.594 1.00 88.75 851 GLN A C 1
ATOM 6749 O O . GLN A 1 851 ? -27.280 18.977 38.359 1.00 88.75 851 GLN A O 1
ATOM 6754 N N . ARG A 1 852 ? -28.067 18.204 40.334 1.00 91.06 852 ARG A N 1
ATOM 6755 C CA . ARG A 1 852 ? -28.959 17.168 39.807 1.00 91.06 852 ARG A CA 1
ATOM 6756 C C . ARG A 1 852 ? -30.419 17.540 40.096 1.00 91.06 852 ARG A C 1
ATOM 6758 O O . ARG A 1 852 ? -30.968 17.049 41.077 1.00 91.06 852 ARG A O 1
ATOM 6765 N N . PRO A 1 853 ? -31.020 18.448 39.308 1.00 92.50 853 PRO A N 1
ATOM 6766 C CA . PRO A 1 853 ? -32.433 18.795 39.429 1.00 92.50 853 PRO A CA 1
ATOM 6767 C C . PRO A 1 853 ? -33.331 17.601 39.101 1.00 92.50 853 PRO A C 1
ATOM 6769 O O . PRO A 1 853 ? -32.900 16.653 38.438 1.00 92.50 853 PRO A O 1
ATOM 6772 N N . GLN A 1 854 ? -34.581 17.670 39.550 1.00 94.62 854 GLN A N 1
ATOM 6773 C CA . GLN A 1 854 ? -35.619 16.735 39.131 1.00 94.62 854 GLN A CA 1
ATOM 6774 C C . GLN A 1 854 ? -36.109 17.104 37.727 1.00 94.62 854 GLN A C 1
ATOM 6776 O O . GLN A 1 854 ? -36.231 18.285 37.391 1.00 94.62 854 GLN A O 1
ATOM 6781 N N . LEU A 1 855 ? -36.370 16.087 36.913 1.00 95.81 855 LEU A N 1
ATOM 6782 C CA . LEU A 1 855 ? -36.884 16.211 35.557 1.00 95.81 855 LEU A CA 1
ATOM 6783 C C . LEU A 1 855 ? -38.351 15.775 35.521 1.00 95.81 855 LEU A C 1
ATOM 6785 O O . LEU A 1 855 ? -38.691 14.707 36.022 1.00 95.81 855 LEU A O 1
ATOM 6789 N N . PHE A 1 856 ? -39.199 16.559 34.868 1.00 95.25 856 PHE A N 1
ATOM 6790 C CA . PHE A 1 856 ? -40.574 16.190 34.550 1.00 95.25 856 PHE A CA 1
ATOM 6791 C C . PHE A 1 856 ? -40.754 16.161 33.036 1.00 95.25 856 PHE A C 1
ATOM 6793 O O . PHE A 1 856 ? -40.208 16.998 32.315 1.00 95.25 856 PHE A O 1
ATOM 6800 N N . ILE A 1 857 ? -41.509 15.189 32.545 1.00 94.75 857 ILE A N 1
ATOM 6801 C CA . ILE A 1 857 ? -41.692 14.927 31.120 1.00 94.75 857 ILE A CA 1
ATOM 6802 C C . ILE A 1 857 ? -43.192 14.920 30.837 1.00 94.75 857 ILE A C 1
ATOM 6804 O O . ILE A 1 857 ? -43.909 14.052 31.329 1.00 94.75 857 ILE A O 1
ATOM 6808 N N . ALA A 1 858 ? -43.674 15.866 30.036 1.00 92.06 858 ALA A N 1
ATOM 6809 C CA . ALA A 1 858 ? -45.029 15.831 29.499 1.00 92.06 858 ALA A CA 1
ATOM 6810 C C . ALA A 1 858 ? -44.979 15.264 28.080 1.00 92.06 858 ALA A C 1
ATOM 6812 O O . ALA A 1 858 ? -44.292 15.817 27.224 1.00 92.06 858 ALA A O 1
ATOM 6813 N N . CYS A 1 859 ? -45.705 14.176 27.829 1.00 91.75 859 CYS A N 1
ATOM 6814 C CA . CYS A 1 859 ? -45.811 13.566 26.506 1.00 91.75 859 CYS A CA 1
ATOM 6815 C C . CYS A 1 859 ? -47.285 13.333 26.166 1.00 91.75 859 CYS A C 1
ATOM 6817 O O . CYS A 1 859 ? -47.985 12.686 26.947 1.00 91.75 859 CYS A O 1
ATOM 6819 N N . SER A 1 860 ? -47.780 13.862 25.047 1.00 89.69 860 SER A N 1
ATOM 6820 C CA . SER A 1 860 ? -49.175 13.694 24.610 1.00 89.69 860 SER A CA 1
ATOM 6821 C C . SER A 1 860 ? -49.433 12.346 23.925 1.00 89.69 860 SER A C 1
ATOM 6823 O O . SER A 1 860 ? -50.544 11.834 24.009 1.00 89.69 860 SER A O 1
ATOM 6825 N N . ASP A 1 861 ? -48.414 11.734 23.316 1.00 91.50 861 ASP A N 1
ATOM 6826 C CA . ASP A 1 861 ? -48.503 10.413 22.682 1.00 91.50 861 ASP A CA 1
ATOM 6827 C C . ASP A 1 861 ? -48.466 9.284 23.741 1.00 91.50 861 ASP A C 1
ATOM 6829 O O . ASP A 1 861 ? -47.474 9.162 24.470 1.00 91.50 861 ASP A O 1
ATOM 6833 N N . PRO A 1 862 ? -49.497 8.415 23.833 1.00 91.19 862 PRO A N 1
ATOM 6834 C CA . PRO A 1 862 ? -49.560 7.372 24.859 1.00 91.19 862 PRO A CA 1
ATOM 6835 C C . PRO A 1 862 ? -48.441 6.324 24.784 1.00 91.19 862 PRO A C 1
ATOM 6837 O O . PRO A 1 862 ? -47.957 5.872 25.824 1.00 91.19 862 PRO A O 1
ATOM 6840 N N . ARG A 1 863 ? -48.002 5.934 23.578 1.00 93.19 863 ARG A N 1
ATOM 6841 C CA . ARG A 1 863 ? -46.936 4.935 23.392 1.00 93.19 863 ARG A CA 1
ATOM 6842 C C . ARG A 1 863 ? -45.600 5.519 23.826 1.00 93.19 863 ARG A C 1
ATOM 6844 O O . ARG A 1 863 ? -44.864 4.877 24.570 1.00 93.19 863 ARG A O 1
ATOM 6851 N N . ARG A 1 864 ? -45.294 6.747 23.407 1.00 91.69 864 ARG A N 1
ATOM 6852 C CA . ARG A 1 864 ? -44.060 7.449 23.795 1.00 91.69 864 ARG A CA 1
ATOM 6853 C C . ARG A 1 864 ? -44.036 7.770 25.287 1.00 91.69 864 ARG A C 1
ATOM 6855 O O . ARG A 1 864 ? -42.997 7.595 25.919 1.00 91.69 864 ARG A O 1
ATOM 6862 N N . ARG A 1 865 ? -45.175 8.153 25.872 1.00 93.19 865 ARG A N 1
ATOM 6863 C CA . ARG A 1 865 ? -45.317 8.343 27.323 1.00 93.19 865 ARG A CA 1
ATOM 6864 C C . ARG A 1 865 ? -44.994 7.057 28.081 1.00 93.19 865 ARG A C 1
ATOM 6866 O O . ARG A 1 865 ? -44.231 7.108 29.038 1.00 93.19 865 ARG A O 1
ATOM 6873 N N . ALA A 1 866 ? -45.525 5.914 27.643 1.00 93.56 866 ALA A N 1
ATOM 6874 C CA . ALA A 1 866 ? -45.235 4.620 28.261 1.00 93.56 866 ALA A CA 1
ATOM 6875 C C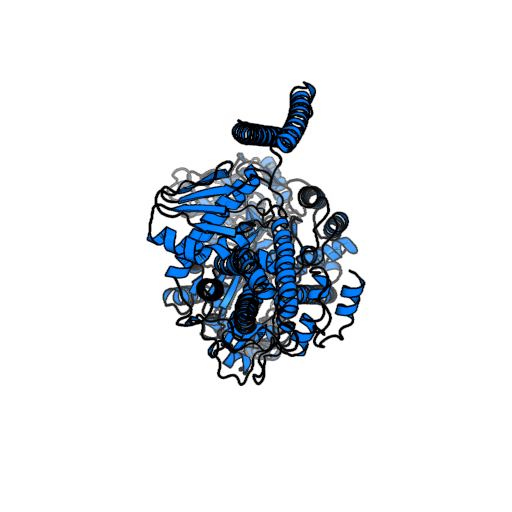 . ALA A 1 866 ? -43.742 4.253 28.171 1.00 93.56 866 ALA A C 1
ATOM 6877 O O . ALA A 1 866 ? -43.168 3.794 29.155 1.00 93.56 866 ALA A O 1
ATOM 6878 N N . VAL A 1 867 ? -43.100 4.517 27.028 1.00 94.12 867 VAL A N 1
ATOM 6879 C CA . VAL A 1 867 ? -41.654 4.308 26.834 1.00 94.12 867 VAL A CA 1
ATOM 6880 C C . VAL A 1 867 ? -40.829 5.176 27.786 1.00 94.12 867 VAL A C 1
ATOM 6882 O O . VAL A 1 867 ? -39.990 4.657 28.519 1.00 94.12 867 VAL A O 1
ATOM 6885 N N . LEU A 1 868 ? -41.080 6.488 27.820 1.00 94.69 868 LEU A N 1
ATOM 6886 C CA . LEU A 1 868 ? -40.342 7.417 28.681 1.00 94.69 868 LEU A CA 1
ATOM 6887 C C . LEU A 1 868 ? -40.597 7.151 30.169 1.00 94.69 868 LEU A C 1
ATOM 6889 O O . LEU A 1 868 ? -39.690 7.324 30.979 1.00 94.69 868 LEU A O 1
ATOM 6893 N N . ALA A 1 869 ? -41.797 6.688 30.532 1.00 94.50 869 ALA A N 1
ATOM 6894 C CA . ALA A 1 869 ? -42.102 6.256 31.891 1.00 94.50 869 ALA A CA 1
ATOM 6895 C C . ALA A 1 869 ? -41.327 4.982 32.260 1.00 94.50 869 ALA A C 1
ATOM 6897 O O . ALA A 1 869 ? -40.761 4.906 33.349 1.00 94.50 869 ALA A O 1
ATOM 6898 N N . GLY A 1 870 ? -41.252 4.010 31.345 1.00 93.81 870 GLY A N 1
ATOM 6899 C CA . GLY A 1 870 ? -40.484 2.776 31.527 1.00 93.81 870 GLY A CA 1
ATOM 6900 C C . GLY A 1 870 ? -38.967 2.985 31.584 1.00 93.81 870 GLY A C 1
ATOM 6901 O O . GLY A 1 870 ? -38.284 2.196 32.227 1.00 93.81 870 GLY A O 1
ATOM 6902 N N . LEU A 1 871 ? -38.458 4.052 30.959 1.00 95.06 871 LEU A N 1
ATOM 6903 C CA . LEU A 1 871 ? -37.034 4.421 30.912 1.00 95.06 871 LEU A CA 1
ATOM 6904 C C . LEU A 1 871 ? -36.694 5.652 31.772 1.00 95.06 871 LEU A C 1
ATOM 6906 O O . LEU A 1 871 ? -35.667 6.306 31.571 1.00 95.06 871 LEU A O 1
ATOM 6910 N N . ALA A 1 872 ? -37.560 6.027 32.715 1.00 94.69 872 ALA A N 1
ATOM 6911 C CA . ALA A 1 872 ? -37.395 7.262 33.479 1.00 94.69 872 ALA A CA 1
ATOM 6912 C C . ALA A 1 872 ? -36.084 7.275 34.293 1.00 94.69 872 ALA A C 1
ATOM 6914 O O . ALA A 1 872 ? -35.400 8.299 34.367 1.00 94.69 872 ALA A O 1
ATOM 6915 N N . GLY A 1 873 ? -35.685 6.133 34.864 1.00 94.19 873 GLY A N 1
ATOM 6916 C CA . GLY A 1 873 ? -34.428 6.006 35.609 1.00 94.19 873 GLY A CA 1
ATOM 6917 C C . GLY A 1 873 ? -33.193 6.215 34.726 1.00 94.19 873 GLY A C 1
ATOM 6918 O O . GLY A 1 873 ? -32.250 6.918 35.110 1.00 94.19 873 GLY A O 1
ATOM 6919 N N . GLU A 1 874 ? -33.218 5.660 33.520 1.00 95.69 874 GLU A N 1
ATOM 6920 C CA . GLU A 1 874 ? -32.185 5.783 32.496 1.00 95.69 874 GLU A CA 1
ATOM 6921 C C . GLU A 1 874 ? -32.080 7.230 32.004 1.00 95.69 874 GLU A C 1
ATOM 6923 O O . GLU A 1 874 ? -30.984 7.800 31.986 1.00 95.69 874 GLU A O 1
ATOM 6928 N N . VAL A 1 875 ? -33.217 7.862 31.687 1.00 96.44 875 VAL A N 1
ATOM 6929 C CA . VAL A 1 875 ? -33.286 9.271 31.270 1.00 96.44 875 VAL A CA 1
ATOM 6930 C C . VAL A 1 875 ? -32.757 10.187 32.373 1.00 96.44 875 VAL A C 1
ATOM 6932 O O . VAL A 1 875 ? -31.960 11.086 32.091 1.00 96.44 875 VAL A O 1
ATOM 6935 N N . ALA A 1 876 ? -33.124 9.950 33.636 1.00 95.38 876 ALA A N 1
ATOM 6936 C CA . ALA A 1 876 ? -32.613 10.737 34.754 1.00 95.38 876 ALA A CA 1
ATOM 6937 C C . ALA A 1 876 ? -31.092 10.589 34.898 1.00 95.38 876 ALA A C 1
ATOM 6939 O O . ALA A 1 876 ? -30.379 11.584 35.041 1.00 95.38 876 ALA A O 1
ATOM 6940 N N . THR A 1 877 ? -30.587 9.356 34.810 1.00 94.94 877 THR A N 1
ATOM 6941 C CA . THR A 1 877 ? -29.156 9.048 34.938 1.00 94.94 877 THR A CA 1
ATOM 6942 C C . THR A 1 877 ? -28.350 9.734 33.841 1.00 94.94 877 THR A C 1
ATOM 6944 O O . THR A 1 877 ? -27.433 10.509 34.132 1.00 94.94 877 THR A O 1
ATOM 6947 N N . LEU A 1 878 ? -28.720 9.525 32.577 1.00 95.38 878 LEU A N 1
ATOM 6948 C CA . LEU A 1 878 ? -28.002 10.092 31.435 1.00 95.38 878 LEU A CA 1
ATOM 6949 C C . LEU A 1 878 ? -28.189 11.609 31.338 1.00 95.38 878 LEU A C 1
ATOM 6951 O O . LEU A 1 878 ? -27.259 12.319 30.944 1.00 95.38 878 LEU A O 1
ATOM 6955 N N . GLY A 1 879 ? -29.344 12.127 31.752 1.00 94.25 879 GLY A N 1
ATOM 6956 C CA . GLY A 1 879 ? -29.626 13.556 31.875 1.00 94.25 879 GLY A CA 1
ATOM 6957 C C . GLY A 1 879 ? -28.940 14.231 33.067 1.00 94.25 879 GLY A C 1
ATOM 6958 O O . GLY A 1 879 ? -29.074 15.441 33.225 1.00 94.25 879 GLY A O 1
ATOM 6959 N N . SER A 1 880 ? -28.202 13.498 33.914 1.00 93.56 880 SER A N 1
ATOM 6960 C CA . SER A 1 880 ? -27.616 14.017 35.165 1.00 93.56 880 SER A CA 1
ATOM 6961 C C . SER A 1 880 ? -28.649 14.679 36.093 1.00 93.56 880 SER A C 1
ATOM 6963 O O . SER A 1 880 ? -28.380 15.705 36.719 1.00 93.56 880 SER A O 1
ATOM 6965 N N . CYS A 1 881 ? -29.843 14.099 36.171 1.00 93.62 881 CYS A N 1
ATOM 6966 C CA . CYS A 1 881 ? -30.955 14.523 37.020 1.00 93.62 881 CYS A CA 1
ATOM 6967 C C . CYS A 1 881 ? -31.031 13.651 38.287 1.00 93.62 881 CYS A C 1
ATOM 6969 O O . CYS A 1 881 ? -30.416 12.585 38.358 1.00 93.62 881 CYS A O 1
ATOM 6971 N N . SER A 1 882 ? -31.729 14.114 39.325 1.00 92.62 882 SER A N 1
ATOM 6972 C CA . SER A 1 882 ? -31.935 13.330 40.557 1.00 92.62 882 SER A CA 1
ATOM 6973 C C . SER A 1 882 ? -32.974 12.227 40.366 1.00 92.62 882 SER A C 1
ATOM 6975 O O . SER A 1 882 ? -32.798 11.123 40.877 1.00 92.62 882 SER A O 1
ATOM 6977 N N . ALA A 1 883 ? -34.026 12.536 39.613 1.00 93.81 883 ALA A N 1
ATOM 6978 C CA . ALA A 1 883 ? -35.094 11.644 39.191 1.00 93.81 883 ALA A CA 1
ATOM 6979 C C . ALA A 1 883 ? -35.727 12.199 37.906 1.00 93.81 883 ALA A C 1
ATOM 6981 O O . ALA A 1 883 ? -35.572 13.388 37.607 1.00 93.81 883 ALA A O 1
ATOM 6982 N N . ALA A 1 884 ? -36.440 11.348 37.172 1.00 95.69 884 ALA A N 1
ATOM 6983 C CA . ALA A 1 884 ? -37.309 11.755 36.078 1.00 95.69 884 ALA A CA 1
ATOM 6984 C C . ALA A 1 884 ? -38.716 11.209 36.320 1.00 95.69 884 ALA A C 1
ATOM 6986 O O . ALA A 1 884 ? -38.872 10.073 36.764 1.00 95.69 884 ALA A O 1
ATOM 6987 N N . GLU A 1 885 ? -39.723 12.016 36.019 1.00 95.00 885 GLU A N 1
ATOM 6988 C CA . GLU A 1 885 ? -41.128 11.668 36.188 1.00 95.00 885 GLU A CA 1
ATOM 6989 C C . GLU A 1 885 ? -41.901 12.000 34.911 1.00 95.00 885 GLU A C 1
ATOM 6991 O O . GLU A 1 885 ? -41.838 13.124 34.412 1.00 95.00 885 GLU A O 1
ATOM 6996 N N . CYS A 1 886 ? -42.640 11.028 34.376 1.00 93.06 886 CYS A N 1
ATOM 6997 C CA . CYS A 1 886 ? -43.585 11.287 33.294 1.00 93.06 886 CYS A CA 1
ATOM 6998 C C . CYS A 1 886 ? -44.918 11.755 33.876 1.00 93.06 886 CYS A C 1
ATOM 7000 O O . CYS A 1 886 ? -45.570 11.019 34.614 1.00 93.06 886 CYS A O 1
ATOM 7002 N N . LEU A 1 887 ? -45.319 12.972 33.521 1.00 91.25 887 LEU A N 1
ATOM 7003 C CA . LEU A 1 887 ? -46.559 13.583 33.977 1.00 91.25 887 LEU A CA 1
ATOM 7004 C C . LEU A 1 887 ? -47.772 12.859 33.381 1.00 91.25 887 LEU A C 1
ATOM 7006 O O . LEU A 1 887 ? -47.771 12.447 32.216 1.00 91.25 887 LEU A O 1
ATOM 7010 N N . ALA A 1 888 ? -48.827 12.740 34.189 1.00 85.12 888 ALA A N 1
ATOM 7011 C CA . ALA A 1 888 ? -50.124 12.279 33.715 1.00 85.12 888 ALA A CA 1
ATOM 7012 C C . ALA A 1 888 ? -50.702 13.252 32.674 1.00 85.12 888 ALA A C 1
ATOM 7014 O O . ALA A 1 888 ? -50.349 14.431 32.620 1.00 85.12 888 ALA A O 1
ATOM 7015 N N . GLU A 1 889 ? -51.615 12.759 31.841 1.00 78.75 889 GLU A N 1
ATOM 7016 C CA . GLU A 1 889 ? -52.247 13.585 30.816 1.00 78.75 889 GLU A CA 1
ATOM 7017 C C . GLU A 1 889 ? -52.972 14.786 31.428 1.00 78.75 889 GLU A C 1
ATOM 7019 O O . GLU A 1 889 ? -53.768 14.635 32.352 1.00 78.75 889 GLU A O 1
ATOM 7024 N N . GLY A 1 890 ? -52.673 15.986 30.926 1.00 71.88 890 GLY A N 1
ATOM 7025 C CA . GLY A 1 890 ? -53.249 17.230 31.438 1.00 71.88 890 GLY A CA 1
ATOM 7026 C C . GLY A 1 890 ? -52.714 17.686 32.802 1.00 71.88 890 GLY A C 1
ATOM 7027 O O . GLY A 1 890 ? -53.161 18.721 33.294 1.00 71.88 890 GLY A O 1
ATOM 7028 N N . ALA A 1 891 ? -51.761 16.973 33.415 1.00 82.94 891 ALA A N 1
ATOM 7029 C CA . ALA A 1 891 ? -51.120 17.424 34.646 1.00 82.94 891 ALA A CA 1
ATOM 7030 C C . ALA A 1 891 ? -50.198 18.624 34.372 1.00 82.94 891 ALA A C 1
ATOM 7032 O O . ALA A 1 891 ? -49.397 18.619 33.435 1.00 82.94 891 ALA A O 1
ATOM 7033 N N . ALA A 1 892 ? -50.306 19.657 35.208 1.00 80.69 892 ALA A N 1
ATOM 7034 C CA . ALA A 1 892 ? -49.445 20.828 35.116 1.00 80.69 892 ALA A CA 1
ATOM 7035 C C . ALA A 1 892 ? -48.032 20.501 35.620 1.00 80.69 892 ALA A C 1
ATOM 7037 O O . ALA A 1 892 ? -47.865 19.863 36.661 1.00 80.69 892 ALA A O 1
ATOM 7038 N N . ALA A 1 893 ? -47.015 20.972 34.897 1.00 83.19 893 ALA A N 1
ATOM 7039 C CA . ALA A 1 893 ? -45.640 20.909 35.372 1.00 83.19 893 ALA A CA 1
ATOM 7040 C C . ALA A 1 893 ? -45.442 21.827 36.598 1.00 83.19 893 ALA A C 1
ATOM 7042 O O . ALA A 1 893 ? -46.129 22.849 36.715 1.00 83.19 893 ALA A O 1
ATOM 7043 N N . PRO A 1 894 ? -44.497 21.511 37.502 1.00 82.75 894 PRO A N 1
ATOM 7044 C CA . PRO A 1 894 ? -44.190 22.374 38.638 1.00 82.75 894 PRO A CA 1
ATOM 7045 C C . PRO A 1 894 ? -43.754 23.782 38.217 1.00 82.75 894 PRO A C 1
ATOM 7047 O O . PRO A 1 894 ? -43.116 23.973 37.177 1.00 82.75 894 PRO A O 1
ATOM 7050 N N . ALA A 1 895 ? -44.049 24.771 39.064 1.00 77.31 895 ALA A N 1
ATOM 7051 C CA . ALA A 1 895 ? -43.554 26.132 38.879 1.00 77.31 895 ALA A CA 1
ATOM 7052 C C . ALA A 1 895 ? -42.011 26.180 38.931 1.00 77.31 895 ALA A C 1
ATOM 7054 O O . ALA A 1 895 ? -41.365 25.298 39.498 1.00 77.31 895 ALA A O 1
ATOM 7055 N N . SER A 1 896 ? -41.418 27.219 38.334 1.00 80.81 896 SER A N 1
ATOM 7056 C CA . SER A 1 896 ? -39.960 27.450 38.336 1.00 80.81 896 SER A CA 1
ATOM 7057 C C . SER A 1 896 ? -39.125 26.363 37.633 1.00 80.81 896 SER A C 1
ATOM 7059 O O . SER A 1 896 ? -37.968 26.116 37.997 1.00 80.81 896 SER A O 1
ATOM 7061 N N . CYS A 1 897 ? -39.690 25.728 36.604 1.00 83.94 897 CYS A N 1
ATOM 7062 C CA . CYS A 1 897 ? -38.952 24.839 35.712 1.00 83.94 897 CYS A CA 1
ATOM 7063 C C . CYS A 1 897 ? -38.354 25.588 34.514 1.00 83.94 897 CYS A C 1
ATOM 7065 O O . CYS A 1 897 ? -39.009 26.437 33.911 1.00 83.94 897 CYS A O 1
ATOM 7067 N N . GLY A 1 898 ? -37.145 25.201 34.108 1.00 84.06 898 GLY A N 1
ATOM 7068 C CA . GLY A 1 898 ? -36.677 25.447 32.746 1.00 84.06 898 GLY A CA 1
ATOM 7069 C C . GLY A 1 898 ? -37.421 24.532 31.776 1.00 84.06 898 GLY A C 1
ATOM 7070 O O . GLY A 1 898 ? -37.664 23.374 32.111 1.00 84.06 898 GLY A O 1
ATOM 7071 N N . VAL A 1 899 ? -37.788 25.023 30.592 1.00 87.25 899 VAL A N 1
ATOM 7072 C CA . VAL A 1 899 ? -38.626 24.277 29.635 1.00 87.25 899 VAL A CA 1
ATOM 7073 C C . VAL A 1 899 ? -37.876 24.054 28.328 1.00 87.25 899 VAL A C 1
ATOM 7075 O O . VAL A 1 899 ? -37.265 24.977 27.793 1.00 87.25 899 VAL A O 1
ATOM 7078 N N . LYS A 1 900 ? -37.951 22.838 27.781 1.00 87.94 900 LYS A N 1
ATOM 7079 C CA . LYS A 1 900 ? -37.484 22.534 26.422 1.00 87.94 900 LYS A CA 1
ATOM 7080 C C . LYS A 1 900 ? -38.507 21.662 25.707 1.00 87.94 900 LYS A C 1
ATOM 7082 O O . LYS A 1 900 ? -38.878 20.598 26.198 1.00 87.94 900 LYS A O 1
ATOM 7087 N N . ILE A 1 901 ? -38.929 22.099 24.529 1.00 87.25 901 ILE A N 1
ATOM 7088 C CA . ILE A 1 901 ? -39.744 21.282 23.630 1.00 87.25 901 ILE A CA 1
ATOM 7089 C C . ILE A 1 901 ? -38.799 20.309 22.921 1.00 87.25 901 ILE A C 1
ATOM 7091 O O . ILE A 1 901 ? -37.789 20.733 22.352 1.00 87.25 901 ILE A O 1
ATOM 7095 N N . CYS A 1 902 ? -39.088 19.012 23.008 1.00 86.06 902 CYS A N 1
ATOM 7096 C CA . CYS A 1 902 ? -38.305 17.980 22.328 1.00 86.06 902 CYS A CA 1
ATOM 7097 C C . CYS A 1 902 ? -38.831 17.766 20.908 1.00 86.06 902 CYS A C 1
ATOM 7099 O O . CYS A 1 902 ? -38.051 17.792 19.959 1.00 86.06 902 CYS A O 1
ATOM 7101 N N . ASP A 1 903 ? -40.150 17.619 20.787 1.00 88.56 903 ASP A N 1
ATOM 7102 C CA . ASP A 1 903 ? -40.898 17.475 19.540 1.00 88.56 903 ASP A CA 1
ATOM 7103 C C . ASP A 1 903 ? -42.364 17.925 19.740 1.00 88.56 903 ASP A C 1
ATOM 7105 O O . ASP A 1 903 ? -42.708 18.490 20.778 1.00 88.56 903 ASP A O 1
ATOM 7109 N N . GLU A 1 904 ? -43.229 17.685 18.750 1.00 83.56 904 GLU A N 1
ATOM 7110 C CA . GLU A 1 904 ? -44.656 18.054 18.785 1.00 83.56 904 GLU A CA 1
ATOM 7111 C C . GLU A 1 904 ? -45.450 17.386 19.922 1.00 83.56 904 GLU A C 1
ATOM 7113 O O . GLU A 1 904 ? -46.488 17.903 20.336 1.00 83.56 904 GLU A O 1
ATOM 7118 N N . ALA A 1 905 ? -44.979 16.246 20.432 1.00 86.75 905 ALA A N 1
ATOM 7119 C CA . ALA A 1 905 ? -45.660 15.462 21.454 1.00 86.75 905 ALA A CA 1
ATOM 7120 C C . ALA A 1 905 ? -45.020 15.592 22.842 1.00 86.75 905 ALA A C 1
ATOM 7122 O O . ALA A 1 905 ? -45.717 15.401 23.837 1.00 86.75 905 ALA A O 1
ATOM 7123 N N . THR A 1 906 ? -43.725 15.901 22.934 1.00 91.12 906 THR A N 1
ATOM 7124 C CA . THR A 1 906 ? -42.940 15.790 24.170 1.00 91.12 906 THR A CA 1
ATOM 7125 C C . THR A 1 906 ? -42.273 17.101 24.562 1.00 91.12 906 THR A C 1
ATOM 7127 O O . THR A 1 906 ? -41.485 17.685 23.817 1.00 91.12 906 THR A O 1
ATOM 7130 N N . THR A 1 907 ? -42.521 17.524 25.799 1.00 90.25 907 THR A N 1
ATOM 7131 C CA . THR A 1 907 ? -41.884 18.676 26.447 1.00 90.25 907 THR A CA 1
ATOM 7132 C C . THR A 1 907 ? -41.264 18.250 27.771 1.00 90.25 907 THR A C 1
ATOM 7134 O O . THR A 1 907 ? -41.874 17.515 28.548 1.00 90.25 907 THR A O 1
ATOM 7137 N N . VAL A 1 908 ? -40.048 18.723 28.041 1.00 93.81 908 VAL A N 1
ATOM 7138 C CA . VAL A 1 908 ? -39.346 18.476 29.302 1.00 93.81 908 VAL A CA 1
ATOM 7139 C C . VAL A 1 908 ? -39.269 19.733 30.157 1.00 93.81 908 VAL A C 1
ATOM 7141 O O . VAL A 1 908 ? -39.077 20.841 29.650 1.00 93.81 908 VAL A O 1
ATOM 7144 N N . TYR A 1 909 ? -39.377 19.531 31.466 1.00 92.12 909 TYR A N 1
ATOM 7145 C CA . TYR A 1 909 ? -39.370 20.560 32.496 1.00 92.12 909 TYR A CA 1
ATOM 7146 C C . TYR A 1 909 ? -38.312 20.204 33.539 1.00 92.12 909 TYR A C 1
ATOM 7148 O O . TYR A 1 909 ? -38.391 19.169 34.199 1.00 92.12 909 TYR A O 1
ATOM 7156 N N . LEU A 1 910 ? -37.297 21.047 33.678 1.00 91.44 910 LEU A N 1
ATOM 7157 C CA . LEU A 1 910 ? -36.203 20.844 34.619 1.00 91.44 910 LEU A CA 1
ATOM 7158 C C . LEU A 1 910 ? -36.426 21.727 35.840 1.00 91.44 910 LEU A C 1
ATOM 7160 O O . LEU A 1 910 ? -36.390 22.947 35.708 1.00 91.44 910 LEU A O 1
ATOM 7164 N N . LEU A 1 911 ? -36.643 21.145 37.017 1.00 90.00 911 LEU A N 1
ATOM 7165 C CA . LEU A 1 911 ? -36.930 21.915 38.225 1.00 90.00 911 LEU A CA 1
ATOM 7166 C C . LEU A 1 911 ? -35.672 22.634 38.721 1.00 90.00 911 LEU A C 1
ATOM 7168 O O . LEU A 1 911 ? -34.744 22.008 39.231 1.00 90.00 911 LEU A O 1
ATOM 7172 N N . LEU A 1 912 ? -35.641 23.958 38.582 1.00 84.62 912 LEU A N 1
ATOM 7173 C CA . LEU A 1 912 ? -34.475 24.771 38.944 1.00 84.62 912 LEU A CA 1
ATOM 7174 C C . LEU A 1 912 ? -34.557 25.302 40.382 1.00 84.62 912 LEU A C 1
ATOM 7176 O O . LEU A 1 912 ? -33.543 25.710 40.958 1.00 84.62 912 LEU A O 1
ATOM 7180 N N . GLN A 1 913 ? -35.754 25.270 40.975 1.00 77.38 913 GLN A N 1
ATOM 7181 C CA . GLN A 1 913 ? -35.997 25.703 42.345 1.00 77.38 913 GLN A CA 1
ATOM 7182 C C . GLN A 1 913 ? -35.154 24.891 43.338 1.00 77.38 913 GLN A C 1
ATOM 7184 O O . GLN A 1 913 ? -35.167 23.663 43.336 1.00 77.38 913 GLN A O 1
ATOM 7189 N N . GLY A 1 914 ? -34.393 25.589 44.186 1.00 71.31 914 GLY A N 1
ATOM 7190 C CA . GLY A 1 914 ? -33.503 24.971 45.178 1.00 71.31 914 GLY A CA 1
ATOM 7191 C C . GLY A 1 914 ? -32.186 24.416 44.617 1.00 71.31 914 GLY A C 1
ATOM 7192 O O . GLY A 1 914 ? -31.331 23.997 45.393 1.00 71.31 914 GLY A O 1
ATOM 7193 N N . VAL A 1 915 ? -31.986 24.443 43.294 1.00 72.19 915 VAL A N 1
ATOM 7194 C CA . VAL A 1 915 ? -30.762 23.963 42.621 1.00 72.19 915 VAL A CA 1
ATOM 7195 C C . VAL A 1 915 ? -29.867 25.124 42.173 1.00 72.19 915 VAL A C 1
ATOM 7197 O O . VAL A 1 915 ? -28.638 24.985 42.138 1.00 72.19 915 VAL A O 1
ATOM 7200 N N . LEU A 1 916 ? -30.473 26.273 41.866 1.00 71.81 916 LEU A N 1
ATOM 7201 C CA . LEU A 1 916 ? -29.823 27.522 41.464 1.00 71.81 916 LEU A CA 1
ATOM 7202 C C . LEU A 1 916 ? -30.376 28.692 42.288 1.00 71.81 916 LEU A C 1
ATOM 7204 O O . LEU A 1 916 ? -31.561 28.709 42.613 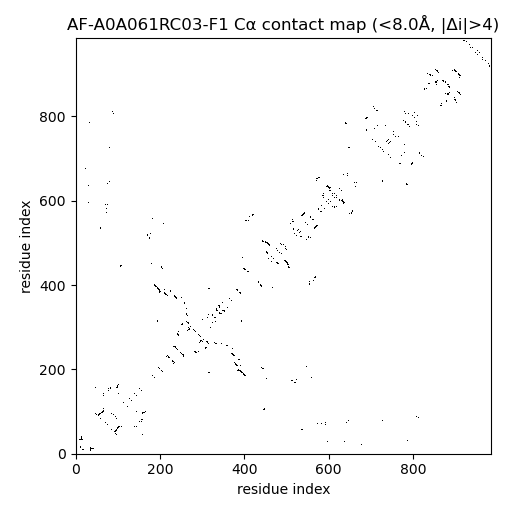1.00 71.81 916 LEU A O 1
ATOM 7208 N N . ASP A 1 917 ? -29.525 29.677 42.584 1.00 71.06 917 ASP A N 1
ATOM 7209 C CA . ASP A 1 917 ? -29.949 31.005 43.040 1.00 71.06 917 ASP A CA 1
ATOM 7210 C C . ASP A 1 917 ? -29.999 31.926 41.808 1.00 71.06 917 ASP A C 1
ATOM 7212 O O . ASP A 1 917 ? -28.939 32.321 41.302 1.00 71.06 917 ASP A O 1
ATOM 7216 N N . PRO A 1 918 ? -31.201 32.262 41.298 1.00 72.06 918 PRO A N 1
ATOM 7217 C CA . PRO A 1 918 ? -31.342 33.047 40.078 1.00 72.06 918 PRO A CA 1
ATOM 7218 C C . PRO A 1 918 ? -30.665 34.416 40.161 1.00 72.06 918 PRO A C 1
ATOM 7220 O O . PRO A 1 918 ? -30.156 34.895 39.153 1.00 72.06 918 PRO A O 1
ATOM 7223 N N . LYS A 1 919 ? -30.600 35.040 41.349 1.00 73.25 919 LYS A N 1
ATOM 7224 C CA . LYS A 1 919 ? -29.958 36.352 41.532 1.00 73.25 919 LYS A CA 1
ATOM 7225 C C . LYS A 1 919 ? -28.438 36.243 41.458 1.00 73.25 919 LYS A C 1
ATOM 7227 O O . LYS A 1 919 ? -27.787 37.093 40.852 1.00 73.25 919 LYS A O 1
ATOM 7232 N N . LEU A 1 920 ? -27.872 35.187 42.044 1.00 76.44 920 LEU A N 1
ATOM 7233 C CA . LEU A 1 920 ? -26.434 34.926 41.997 1.00 76.44 920 LEU A CA 1
ATOM 7234 C C . LEU A 1 920 ? -25.962 34.605 40.571 1.00 76.44 920 LEU A C 1
ATOM 7236 O O . LEU A 1 920 ? -24.908 35.086 40.153 1.00 76.44 920 LEU A O 1
ATOM 7240 N N . GLU A 1 921 ? -26.725 33.807 39.821 1.00 75.50 921 GLU A N 1
ATOM 7241 C CA . GLU A 1 921 ? -26.389 33.474 38.431 1.00 75.50 921 GLU A CA 1
ATOM 7242 C C . GLU A 1 921 ? -26.581 34.658 37.482 1.00 75.50 921 GLU A C 1
ATOM 7244 O O . GLU A 1 921 ? -25.729 34.864 36.615 1.00 75.50 921 GLU A O 1
ATOM 7249 N N . LEU A 1 922 ? -27.597 35.505 37.698 1.00 78.19 922 LEU A N 1
ATOM 7250 C CA . LEU A 1 922 ? -27.718 36.773 36.969 1.00 78.19 922 LEU A CA 1
ATOM 7251 C C . LEU A 1 922 ? -26.470 37.639 37.155 1.00 78.19 922 LEU A C 1
ATOM 7253 O O . LEU A 1 922 ? -25.897 38.090 36.169 1.00 78.19 922 LEU A O 1
ATOM 7257 N N . GLY A 1 923 ? -25.986 37.793 38.392 1.00 77.62 923 GLY A N 1
ATOM 7258 C CA . GLY A 1 923 ? -24.773 38.567 38.672 1.00 77.62 923 GLY A CA 1
ATOM 7259 C C . GLY A 1 923 ? -23.504 37.976 38.037 1.00 77.62 923 GLY A C 1
ATOM 7260 O O . GLY A 1 923 ? -22.624 38.712 37.584 1.00 77.62 923 GLY A O 1
ATOM 7261 N N . LYS A 1 924 ? -23.395 36.642 37.944 1.00 79.19 924 LYS A N 1
ATOM 7262 C CA . LYS A 1 924 ? -22.287 35.981 37.226 1.00 79.19 924 LYS A CA 1
ATOM 7263 C C . LYS A 1 924 ? -22.374 36.199 35.718 1.00 79.19 924 LYS A C 1
ATOM 7265 O O . LYS A 1 924 ? -21.343 36.452 35.092 1.00 79.19 924 LYS A O 1
ATOM 7270 N N . LEU A 1 925 ? -23.571 36.099 35.143 1.00 78.44 925 LEU A N 1
ATOM 7271 C CA . LEU A 1 925 ? -23.802 36.335 33.720 1.00 78.44 925 LEU A CA 1
ATOM 7272 C C . LEU A 1 925 ? -23.584 37.802 33.349 1.00 78.44 925 LEU A C 1
ATOM 7274 O O . LEU A 1 925 ? -22.953 38.052 32.331 1.00 78.44 925 LEU A O 1
ATOM 7278 N N . GLU A 1 926 ? -23.973 38.755 34.198 1.00 83.81 926 GLU A N 1
ATOM 7279 C CA . GLU A 1 926 ? -23.664 40.182 34.024 1.00 83.81 926 GLU A CA 1
ATOM 7280 C C . GLU A 1 926 ? -22.152 40.429 33.997 1.00 83.81 926 GLU A C 1
ATOM 7282 O O . GLU A 1 926 ? -21.643 41.114 33.108 1.00 83.81 926 GLU A O 1
ATOM 7287 N N . LYS A 1 927 ? -21.403 39.796 34.908 1.00 84.19 927 LYS A N 1
ATOM 7288 C CA . LYS A 1 927 ? -19.936 39.881 34.917 1.00 84.19 927 LYS A CA 1
ATOM 7289 C C . LYS A 1 927 ? -19.308 39.244 33.673 1.00 84.19 927 LYS A C 1
ATOM 7291 O O . LYS A 1 927 ? -18.355 39.791 33.122 1.00 84.19 927 LYS 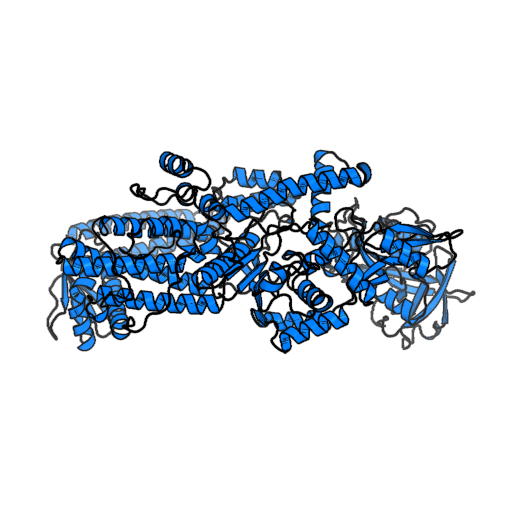A O 1
ATOM 7296 N N . LYS A 1 928 ? -19.821 38.092 33.228 1.00 81.19 928 LYS A N 1
ATOM 7297 C CA . LYS A 1 928 ? -19.345 37.399 32.019 1.00 81.19 928 LYS A CA 1
ATOM 7298 C C . LYS A 1 928 ? -19.662 38.201 30.754 1.00 81.19 928 LYS A C 1
ATOM 7300 O O . LYS A 1 928 ? -18.797 38.315 29.892 1.00 81.19 928 LYS A O 1
ATOM 7305 N N . LYS A 1 929 ? -20.860 38.783 30.669 1.00 87.19 929 LYS A N 1
ATOM 7306 C CA . LYS A 1 929 ? -21.275 39.698 29.603 1.00 87.19 929 LYS A CA 1
ATOM 7307 C C . LYS A 1 929 ? -20.301 40.872 29.495 1.00 87.19 929 LYS A C 1
ATOM 7309 O O . LYS A 1 929 ? -19.749 41.074 28.420 1.00 87.19 929 LYS A O 1
ATOM 7314 N N . ALA A 1 930 ? -19.996 41.541 30.608 1.00 87.50 930 ALA A N 1
ATOM 7315 C CA . ALA A 1 930 ? -19.042 42.651 30.623 1.00 87.50 930 ALA A CA 1
ATOM 7316 C C . ALA A 1 930 ? -17.626 42.243 30.154 1.00 87.50 930 ALA A C 1
ATOM 7318 O O . ALA A 1 930 ? -16.973 42.993 29.432 1.00 87.50 930 ALA A O 1
ATOM 7319 N N . ASP A 1 931 ? -17.150 41.044 30.517 1.00 86.75 931 ASP A N 1
ATOM 7320 C CA . ASP A 1 931 ? -15.850 40.520 30.058 1.00 86.75 931 ASP A CA 1
ATOM 7321 C C . ASP A 1 931 ? -15.840 40.206 28.548 1.00 86.75 931 ASP A C 1
ATOM 7323 O O . ASP A 1 931 ? -14.888 40.547 27.841 1.00 86.75 931 ASP A O 1
ATOM 7327 N N . ILE A 1 932 ? -16.914 39.596 28.029 1.00 86.50 932 ILE A N 1
ATOM 7328 C CA . ILE A 1 932 ? -17.080 39.318 26.591 1.00 86.50 932 ILE A CA 1
ATOM 7329 C C . ILE A 1 932 ? -17.165 40.627 25.801 1.00 86.50 932 ILE A C 1
ATOM 7331 O O . ILE A 1 932 ? -16.491 40.770 24.779 1.00 86.50 932 ILE A O 1
ATOM 7335 N N . GLU A 1 933 ? -17.946 41.596 26.280 1.00 90.44 933 GLU A N 1
ATOM 7336 C CA . GLU A 1 933 ? -18.057 42.928 25.680 1.00 90.44 933 GLU A CA 1
ATOM 7337 C C . GLU A 1 933 ? -16.695 43.629 25.641 1.00 90.44 933 GLU A C 1
ATOM 7339 O O . GLU A 1 933 ? -16.309 44.128 24.584 1.00 90.44 933 GLU A O 1
ATOM 7344 N N . GLY A 1 934 ? -15.917 43.568 26.727 1.00 90.00 934 GLY A N 1
ATOM 7345 C CA . GLY A 1 934 ? -14.564 44.126 26.784 1.00 90.00 934 GLY A CA 1
ATOM 7346 C C . GLY A 1 934 ? -13.591 43.472 25.795 1.00 90.00 934 GLY A C 1
ATOM 7347 O O . GLY A 1 934 ? -12.856 44.169 25.091 1.00 90.00 934 GLY A O 1
ATOM 7348 N N . LYS A 1 935 ? -13.611 42.138 25.672 1.00 90.00 935 LYS A N 1
ATOM 7349 C CA . LYS A 1 935 ? -12.803 41.402 24.678 1.00 90.00 935 LYS A CA 1
ATOM 7350 C C . LYS A 1 935 ? -13.198 41.755 23.249 1.00 90.00 935 LYS A C 1
ATOM 7352 O O . LYS A 1 935 ? -12.325 41.973 22.408 1.00 90.00 935 LYS A O 1
ATOM 7357 N N . ARG A 1 936 ? -14.503 41.838 22.980 1.00 90.38 936 ARG A N 1
ATOM 7358 C CA . ARG A 1 936 ? -15.039 42.204 21.665 1.00 90.38 936 ARG A CA 1
ATOM 7359 C C . ARG A 1 936 ? -14.656 43.633 21.298 1.00 90.38 936 ARG A C 1
ATOM 7361 O O . ARG A 1 936 ? -14.234 43.871 20.173 1.00 90.38 936 ARG A O 1
ATOM 7368 N N . GLU A 1 937 ? -14.746 44.567 22.240 1.00 90.75 937 GLU A N 1
ATOM 7369 C CA . GLU A 1 937 ? -14.359 45.962 22.029 1.00 90.75 937 GLU A CA 1
ATOM 7370 C C . GLU A 1 937 ? -12.848 46.103 21.785 1.00 90.75 937 GLU A C 1
ATOM 7372 O O . GLU A 1 937 ? -12.437 46.830 20.881 1.00 90.75 937 GLU A O 1
ATOM 7377 N N . ALA A 1 938 ? -12.010 45.371 22.525 1.00 88.56 938 ALA A N 1
ATOM 7378 C CA . ALA A 1 938 ? -10.562 45.354 22.309 1.00 88.56 938 ALA A CA 1
ATOM 7379 C C . ALA A 1 938 ? -10.187 44.799 20.924 1.00 88.56 938 ALA A C 1
ATOM 7381 O O . ALA A 1 938 ? -9.347 45.377 20.229 1.00 88.56 938 ALA A O 1
ATOM 7382 N N . LEU A 1 939 ? -10.837 43.709 20.501 1.00 90.25 939 LEU A N 1
ATOM 7383 C CA . LEU A 1 939 ? -10.615 43.105 19.188 1.00 90.25 939 LEU A CA 1
ATOM 7384 C C . LEU A 1 939 ? -11.115 44.014 18.058 1.00 90.25 939 LEU A C 1
ATOM 7386 O O . LEU A 1 939 ? -10.382 44.254 17.103 1.00 90.25 939 LEU A O 1
ATOM 7390 N N . ALA A 1 940 ? -12.301 44.608 18.204 1.00 87.56 940 ALA A N 1
ATOM 7391 C CA . ALA A 1 940 ? -12.834 45.576 17.248 1.00 87.56 940 ALA A CA 1
ATOM 7392 C C . ALA A 1 940 ? -11.925 46.812 17.120 1.00 87.56 940 ALA A C 1
ATOM 7394 O O . ALA A 1 940 ? -11.644 47.255 16.007 1.00 87.56 940 ALA A O 1
ATOM 7395 N N . LYS A 1 941 ? -11.386 47.329 18.235 1.00 88.69 941 LYS A N 1
ATOM 7396 C CA . LYS A 1 941 ? -10.405 48.428 18.222 1.00 88.69 941 LYS A CA 1
ATOM 7397 C C . LYS A 1 941 ? -9.118 48.043 17.498 1.00 88.69 941 LYS A C 1
ATOM 7399 O O . LYS A 1 941 ? -8.627 48.842 16.707 1.00 88.69 941 LYS A O 1
ATOM 7404 N N . LYS A 1 942 ? -8.590 46.833 17.723 1.00 87.38 942 LYS A N 1
ATOM 7405 C CA . LYS A 1 942 ? -7.423 46.297 16.995 1.00 87.38 942 LYS A CA 1
ATOM 7406 C C . LYS A 1 942 ? -7.698 46.229 15.489 1.00 87.38 942 LYS A C 1
ATOM 7408 O O . LYS A 1 942 ? -6.861 46.669 14.706 1.00 87.38 942 LYS A O 1
ATOM 7413 N N . MET A 1 943 ? -8.866 45.719 15.096 1.00 87.44 943 MET A N 1
ATOM 7414 C CA . MET A 1 943 ? -9.265 45.564 13.691 1.00 87.44 943 MET A CA 1
ATOM 7415 C C . MET A 1 943 ? -9.535 46.905 12.988 1.00 87.44 943 MET A C 1
ATOM 7417 O O . MET A 1 943 ? -9.346 47.005 11.780 1.00 87.44 943 MET A O 1
ATOM 7421 N N . ALA A 1 944 ? -9.927 47.942 13.734 1.00 86.44 944 ALA A N 1
ATOM 7422 C CA . ALA A 1 944 ? -10.169 49.290 13.218 1.00 86.44 944 ALA A CA 1
ATOM 7423 C C . ALA A 1 944 ? -8.897 50.155 13.080 1.00 86.44 944 ALA A C 1
ATOM 7425 O O . ALA A 1 944 ? -8.971 51.271 12.563 1.00 86.44 944 ALA A O 1
ATOM 7426 N N . MET A 1 945 ? -7.727 49.686 13.540 1.00 88.00 945 MET A N 1
ATOM 7427 C CA . MET A 1 945 ? -6.477 50.440 13.395 1.00 88.00 945 MET A CA 1
ATOM 7428 C C . MET A 1 945 ? -6.036 50.502 11.920 1.00 88.00 945 MET A C 1
ATOM 7430 O O . MET A 1 945 ? -6.006 49.465 11.260 1.00 88.00 945 MET A O 1
ATOM 7434 N N . PRO A 1 946 ? -5.574 51.658 11.403 1.00 79.56 946 PRO A N 1
ATOM 7435 C CA . PRO A 1 946 ? -5.090 51.770 10.020 1.00 79.56 946 PRO A CA 1
ATOM 7436 C C . PRO A 1 946 ? -3.964 50.775 9.686 1.00 79.56 946 PRO A C 1
ATOM 7438 O O . PRO A 1 946 ? -3.936 50.173 8.616 1.00 79.56 946 PRO A O 1
ATOM 7441 N N . SER A 1 947 ? -3.078 50.520 10.654 1.00 79.38 947 SER A N 1
ATOM 7442 C CA . SER A 1 947 ? -1.975 49.559 10.542 1.00 79.38 947 SER A CA 1
ATOM 7443 C C . SER A 1 947 ? -2.431 48.103 10.412 1.00 79.38 947 SER A C 1
ATOM 7445 O O . SER A 1 947 ? -1.664 47.270 9.931 1.00 79.38 947 SER A O 1
ATOM 7447 N N . TYR A 1 948 ? -3.661 47.778 10.813 1.00 84.12 948 TYR A N 1
ATOM 7448 C CA . TYR A 1 948 ? -4.204 46.427 10.732 1.00 84.12 948 TYR A CA 1
ATOM 7449 C C . TYR A 1 948 ? -4.485 46.014 9.282 1.00 84.12 948 TYR A C 1
ATOM 7451 O O . TYR A 1 948 ? -4.218 44.874 8.894 1.00 84.12 948 TYR A O 1
ATOM 7459 N N . ALA A 1 949 ? -4.970 46.946 8.458 1.00 77.25 949 ALA A N 1
ATOM 7460 C CA . ALA A 1 949 ? -5.223 46.698 7.043 1.00 77.25 949 ALA A CA 1
ATOM 7461 C C . ALA A 1 949 ? -3.918 46.452 6.265 1.00 77.25 949 ALA A C 1
ATOM 7463 O O . ALA A 1 949 ? -3.878 45.554 5.424 1.00 77.25 949 ALA A O 1
ATOM 7464 N N . GLU A 1 950 ? -2.851 47.182 6.598 1.00 75.25 950 GLU A N 1
ATOM 7465 C CA . GLU A 1 950 ? -1.570 47.148 5.881 1.00 75.25 950 GLU A CA 1
ATOM 7466 C C . GLU A 1 950 ? -0.600 46.062 6.374 1.00 75.25 950 GLU A C 1
ATOM 7468 O O . GLU A 1 950 ? 0.108 45.466 5.566 1.00 75.25 950 GLU A O 1
ATOM 7473 N N . LYS A 1 951 ? -0.541 45.796 7.689 1.00 79.38 951 LYS A N 1
ATOM 7474 C CA . LYS A 1 951 ? 0.514 44.959 8.303 1.00 79.38 951 LYS A CA 1
ATOM 7475 C C . LYS A 1 951 ? 0.051 43.580 8.768 1.00 79.38 951 LYS A C 1
ATOM 7477 O O . LYS A 1 951 ? 0.892 42.749 9.103 1.00 79.38 951 LYS A O 1
ATOM 7482 N N . THR A 1 952 ? -1.255 43.316 8.801 1.00 80.88 952 THR A N 1
ATOM 7483 C CA . THR A 1 952 ? -1.787 42.028 9.268 1.00 80.88 952 THR A CA 1
ATOM 7484 C C . THR A 1 952 ? -1.988 41.064 8.090 1.00 80.88 952 THR A C 1
ATOM 7486 O O . THR A 1 952 ? -2.726 41.396 7.157 1.00 80.88 952 THR A O 1
ATOM 7489 N N . PRO A 1 953 ? -1.385 39.859 8.110 1.00 85.06 953 PRO A N 1
ATOM 7490 C CA . PRO A 1 953 ? -1.586 38.845 7.073 1.00 85.06 953 PRO A CA 1
ATOM 7491 C C . PRO A 1 953 ? -3.056 38.417 6.934 1.00 85.06 953 PRO A C 1
ATOM 7493 O O . PRO A 1 953 ? -3.777 38.357 7.929 1.00 85.06 953 PRO A O 1
ATOM 7496 N N . ALA A 1 954 ? -3.488 38.039 5.725 1.00 78.56 954 ALA A N 1
ATOM 7497 C CA . ALA A 1 954 ? -4.874 37.637 5.437 1.00 78.56 954 ALA A CA 1
ATOM 7498 C C . ALA A 1 954 ? -5.395 36.521 6.366 1.00 78.56 954 ALA A C 1
ATOM 7500 O O . ALA A 1 954 ? -6.473 36.651 6.936 1.00 78.56 954 ALA A O 1
ATOM 7501 N N . LYS A 1 955 ? -4.572 35.497 6.631 1.00 70.75 955 LYS A N 1
ATOM 7502 C CA . LYS A 1 955 ? -4.905 34.388 7.543 1.00 70.75 955 LYS A CA 1
ATOM 7503 C C . LYS A 1 955 ? -5.190 34.849 8.982 1.00 70.75 955 LYS A C 1
ATOM 7505 O O . LYS A 1 955 ? -6.030 34.270 9.661 1.00 70.75 955 LYS A O 1
ATOM 7510 N N . MET A 1 956 ? -4.510 35.898 9.458 1.00 76.56 956 MET A N 1
ATOM 7511 C CA . MET A 1 956 ? -4.784 36.472 10.783 1.00 76.56 956 MET A CA 1
ATOM 7512 C C . MET A 1 956 ? -6.045 37.341 10.789 1.00 76.56 956 MET A C 1
ATOM 7514 O O . MET A 1 956 ? -6.740 37.373 11.798 1.00 76.56 956 MET A O 1
ATOM 7518 N N . LYS A 1 957 ? -6.371 37.998 9.668 1.00 83.62 957 LYS A N 1
ATOM 7519 C CA . LYS A 1 957 ? -7.631 38.741 9.514 1.00 83.62 957 LYS A CA 1
ATOM 7520 C C . LYS A 1 957 ? -8.840 37.807 9.553 1.00 83.62 957 LYS A C 1
ATOM 7522 O O . LYS A 1 957 ? -9.793 38.089 10.268 1.00 83.62 957 LYS A O 1
ATOM 7527 N N . GLU A 1 958 ? -8.767 36.674 8.854 1.00 78.38 958 GLU A N 1
ATOM 7528 C CA . GLU A 1 958 ? -9.798 35.626 8.906 1.00 78.38 958 GLU A CA 1
ATOM 7529 C C . GLU A 1 958 ? -9.954 35.045 10.318 1.00 78.38 958 GLU A C 1
ATOM 7531 O O . GLU A 1 958 ? -11.073 34.894 10.806 1.00 78.38 958 GLU A O 1
ATOM 7536 N N . ALA A 1 959 ? -8.844 34.774 11.013 1.00 77.38 959 ALA A N 1
ATOM 7537 C CA . ALA A 1 959 ? -8.878 34.262 12.382 1.00 77.38 959 ALA A CA 1
ATOM 7538 C C . ALA A 1 959 ? -9.477 35.267 13.388 1.00 77.38 959 ALA A C 1
ATOM 7540 O O . ALA A 1 959 ? -10.291 34.886 14.233 1.00 77.38 959 ALA A O 1
ATOM 7541 N N . ASP A 1 960 ? -9.109 36.549 13.299 1.00 87.44 960 ASP A N 1
ATOM 7542 C CA . ASP A 1 960 ? -9.670 37.610 14.146 1.00 87.44 960 ASP A CA 1
ATOM 7543 C C . ASP A 1 960 ? -11.170 37.820 13.849 1.00 87.44 960 ASP A C 1
ATOM 7545 O O . ASP A 1 960 ? -11.962 37.947 14.782 1.00 87.44 960 ASP A O 1
ATOM 7549 N N . GLN A 1 961 ? -11.584 37.776 12.576 1.00 87.06 961 GLN A N 1
ATOM 7550 C CA . GLN A 1 961 ? -12.993 37.858 12.168 1.00 87.06 961 GLN A CA 1
ATOM 7551 C C . GLN A 1 961 ? -13.815 36.687 12.728 1.00 87.06 961 GLN A C 1
ATOM 7553 O O . GLN A 1 961 ? -14.848 36.902 13.361 1.00 87.06 961 GLN A O 1
ATOM 7558 N N . SER A 1 962 ? -13.316 35.455 12.586 1.00 80.62 962 SER A N 1
ATOM 7559 C CA . SER A 1 962 ? -13.943 34.262 13.169 1.00 80.62 962 SER A CA 1
ATOM 7560 C C . SER A 1 962 ? -14.048 34.358 14.700 1.00 80.62 962 SER A C 1
ATOM 7562 O O . SER A 1 962 ? -15.058 33.980 15.298 1.00 80.62 962 SER A O 1
ATOM 7564 N N . THR A 1 963 ? -13.034 34.933 15.354 1.00 84.75 963 THR A N 1
ATOM 7565 C CA . THR A 1 963 ? -13.051 35.175 16.804 1.00 84.75 963 THR A CA 1
ATOM 7566 C C . THR A 1 963 ? -14.114 36.206 17.197 1.00 84.75 963 THR A C 1
ATOM 7568 O O . THR A 1 963 ? -14.795 36.027 18.208 1.00 84.75 963 THR A O 1
ATOM 7571 N N . LEU A 1 964 ? -14.300 37.264 16.404 1.00 88.12 964 LEU A N 1
ATOM 7572 C CA . LEU A 1 964 ? -15.317 38.292 16.639 1.00 88.12 964 LEU A CA 1
ATOM 7573 C C . LEU A 1 964 ? -16.740 37.721 16.531 1.00 88.12 964 LEU A C 1
ATOM 7575 O O . LEU A 1 964 ? -17.580 37.995 17.391 1.00 88.12 964 LEU A O 1
ATOM 7579 N N . GLU A 1 965 ? -16.991 36.890 15.519 1.00 83.31 965 GLU A N 1
ATOM 7580 C CA . GLU A 1 965 ? -18.264 36.183 15.324 1.00 83.31 965 GLU A CA 1
ATOM 7581 C C . GLU A 1 965 ? -18.570 35.244 16.493 1.00 83.31 965 GLU A C 1
ATOM 7583 O O . GLU A 1 965 ? -19.684 35.246 17.025 1.00 83.31 965 GLU A O 1
ATOM 7588 N N . LYS A 1 966 ? -17.561 34.509 16.974 1.00 76.62 966 LYS A N 1
ATOM 7589 C CA . LYS A 1 966 ? -17.694 33.648 18.154 1.00 76.62 966 LYS A CA 1
ATOM 7590 C C . LYS A 1 966 ? -18.058 34.443 19.411 1.00 76.62 966 LYS A C 1
ATOM 7592 O O . LYS A 1 966 ? -18.973 34.054 20.132 1.00 76.62 966 LYS A O 1
ATOM 7597 N N . LEU A 1 967 ? -17.387 35.569 19.662 1.00 85.00 967 LEU A N 1
ATOM 7598 C CA . LEU A 1 967 ? -17.693 36.437 20.807 1.00 85.00 967 LEU A CA 1
ATOM 7599 C C . LEU A 1 967 ? -19.104 37.039 20.717 1.00 85.00 967 LEU A C 1
ATOM 7601 O O . LEU A 1 967 ? -19.767 37.197 21.740 1.00 85.00 967 LEU A O 1
ATOM 7605 N N . ALA A 1 968 ? -19.589 37.356 19.513 1.00 82.38 968 ALA A N 1
ATOM 7606 C CA . ALA A 1 968 ? -20.958 37.829 19.310 1.00 82.38 968 ALA A CA 1
ATOM 7607 C C . ALA A 1 968 ? -22.000 36.739 19.618 1.00 82.38 968 ALA A C 1
ATOM 7609 O O . ALA A 1 968 ? -22.991 37.018 20.294 1.00 82.38 968 ALA A O 1
ATOM 7610 N N . ALA A 1 969 ? -21.751 35.499 19.188 1.00 73.06 969 ALA A N 1
ATOM 7611 C CA . ALA A 1 969 ? -22.604 34.359 19.517 1.00 73.06 969 ALA A CA 1
ATOM 7612 C C . ALA A 1 969 ? -22.619 34.066 21.030 1.00 73.06 969 ALA A C 1
ATOM 7614 O O . ALA A 1 969 ? -23.687 33.864 21.608 1.00 73.06 969 ALA A O 1
ATOM 7615 N N . GLU A 1 970 ? -21.458 34.105 21.696 1.00 75.12 970 GLU A N 1
ATOM 7616 C CA . GLU A 1 970 ? -21.355 33.937 23.154 1.00 75.12 970 GLU A CA 1
ATOM 7617 C C . GLU A 1 970 ? -22.103 35.034 23.927 1.00 75.12 970 GLU A C 1
ATOM 7619 O O . GLU A 1 970 ? -22.729 34.743 24.949 1.00 75.12 970 GLU A O 1
ATOM 7624 N N . LEU A 1 971 ? -22.069 36.280 23.440 1.00 82.88 971 LEU A N 1
ATOM 7625 C CA . LEU A 1 971 ? -22.808 37.397 24.031 1.00 82.88 971 LEU A CA 1
ATOM 7626 C C . LEU A 1 971 ? -24.322 37.195 23.913 1.00 82.88 971 LEU A C 1
ATOM 7628 O O . LEU A 1 971 ? -25.025 37.295 24.914 1.00 82.88 971 LEU A O 1
ATOM 7632 N N . SER A 1 972 ? -24.810 36.851 22.718 1.00 76.12 972 SER A N 1
ATOM 7633 C CA . SER A 1 972 ? -26.235 36.587 22.485 1.00 76.12 972 SER A CA 1
ATOM 7634 C C . SER A 1 972 ? -26.749 35.431 23.353 1.00 76.12 972 SER A C 1
ATOM 7636 O O . SER A 1 972 ? -27.813 35.539 23.962 1.00 76.12 972 SER A O 1
ATOM 7638 N N . ALA A 1 973 ? -25.961 34.361 23.497 1.00 70.19 973 ALA A N 1
ATOM 7639 C CA . ALA A 1 973 ? -26.293 33.248 24.383 1.00 70.19 973 ALA A CA 1
ATOM 7640 C C . ALA A 1 973 ? -26.348 33.669 25.864 1.00 70.19 973 ALA A C 1
ATOM 7642 O O . ALA A 1 973 ? -27.242 33.243 26.595 1.00 70.19 973 ALA A O 1
ATOM 7643 N N . ALA A 1 974 ? -25.421 34.522 26.316 1.00 72.25 974 ALA A N 1
ATOM 7644 C CA . ALA A 1 974 ? -25.434 35.047 27.680 1.00 72.25 974 ALA A CA 1
ATOM 7645 C C . ALA A 1 974 ? -26.658 35.942 27.944 1.00 72.25 974 ALA A C 1
ATOM 7647 O O . ALA A 1 974 ? -27.261 35.840 29.010 1.00 72.25 974 ALA A O 1
ATOM 7648 N N . GLU A 1 975 ? -27.055 36.778 26.983 1.00 78.25 975 GLU A N 1
ATOM 7649 C CA . GLU A 1 975 ? -28.243 37.636 27.086 1.00 78.25 975 GLU A CA 1
ATOM 7650 C C . GLU A 1 975 ? -29.542 36.826 27.142 1.00 78.25 975 GLU A C 1
ATOM 7652 O O . GLU A 1 975 ? -30.372 37.073 28.019 1.00 78.25 975 GLU A O 1
ATOM 7657 N N . ALA A 1 976 ? -29.678 35.808 26.287 1.00 70.69 976 ALA A N 1
ATOM 7658 C CA . ALA A 1 976 ? -30.814 34.889 26.315 1.00 70.69 976 ALA A CA 1
ATOM 7659 C C . ALA A 1 976 ? -30.906 34.127 27.652 1.00 70.69 976 ALA A C 1
ATOM 7661 O O . ALA A 1 976 ? -31.986 34.006 28.233 1.00 70.69 976 ALA A O 1
ATOM 7662 N N . ALA A 1 977 ? -29.771 33.666 28.192 1.00 66.12 977 ALA A N 1
ATOM 7663 C CA . ALA A 1 977 ? -29.724 33.026 29.507 1.00 66.12 977 ALA A CA 1
ATOM 7664 C C . ALA A 1 977 ? -30.127 33.996 30.636 1.00 66.12 977 ALA A C 1
ATOM 7666 O O . ALA A 1 977 ? -30.883 33.622 31.533 1.00 66.12 977 ALA A O 1
ATOM 7667 N N . MET A 1 978 ? -29.675 35.257 30.584 1.00 73.38 978 MET A N 1
ATOM 7668 C CA . MET A 1 978 ? -30.064 36.293 31.552 1.00 73.38 978 MET A CA 1
ATOM 7669 C C . MET A 1 978 ? -31.568 36.574 31.527 1.00 73.38 978 MET A C 1
ATOM 7671 O O . MET A 1 978 ? -32.174 36.716 32.589 1.00 73.38 978 MET A O 1
ATOM 7675 N N . GLU A 1 979 ? -32.180 36.648 30.345 1.00 74.38 979 GLU A N 1
ATOM 7676 C CA . GLU A 1 979 ? -33.630 36.806 30.198 1.00 74.38 979 GLU A CA 1
ATOM 7677 C C . GLU A 1 979 ? -34.388 35.607 30.784 1.00 74.38 979 GLU A C 1
ATOM 7679 O O . GLU A 1 979 ? -35.333 35.790 31.555 1.00 74.38 979 GLU A O 1
ATOM 7684 N N . GLY A 1 980 ? -33.890 34.389 30.550 1.00 68.56 980 GLY A N 1
ATOM 7685 C CA . GLY A 1 980 ? -34.400 33.169 31.177 1.00 68.56 980 GLY A CA 1
ATOM 7686 C C . GLY A 1 980 ? -34.391 33.223 32.708 1.00 68.56 980 GLY A C 1
ATOM 7687 O O . GLY A 1 980 ? -35.394 32.888 33.336 1.00 68.56 980 GLY A O 1
ATOM 7688 N N . PHE A 1 981 ? -33.305 33.698 33.327 1.00 72.56 981 PHE A N 1
ATOM 7689 C CA . PHE A 1 981 ? -33.240 33.850 34.786 1.00 72.56 981 PHE A CA 1
ATOM 7690 C C . PHE A 1 981 ? -34.110 34.998 35.320 1.00 72.56 981 PHE A C 1
ATOM 7692 O O . PHE A 1 981 ? -34.663 34.870 36.411 1.00 72.56 981 PHE A O 1
ATOM 7699 N N . ARG A 1 982 ? -34.283 36.100 34.574 1.00 75.88 982 ARG A N 1
ATOM 7700 C CA . ARG A 1 982 ? -35.198 37.195 34.962 1.00 75.88 982 ARG A CA 1
ATOM 7701 C C . ARG A 1 982 ? -36.647 36.717 35.018 1.00 75.88 982 ARG A C 1
ATOM 7703 O O . ARG A 1 982 ? -37.334 37.017 35.990 1.00 75.88 982 ARG A O 1
ATOM 7710 N N . ASN A 1 983 ? -37.060 35.904 34.048 1.00 69.81 983 ASN A N 1
ATOM 7711 C CA . ASN A 1 983 ? -38.393 35.295 34.003 1.00 69.81 983 ASN A CA 1
ATOM 7712 C C . ASN A 1 983 ? -38.654 34.294 35.141 1.00 69.81 983 ASN A C 1
ATOM 7714 O O . ASN A 1 983 ? -39.802 33.956 35.387 1.00 69.81 983 ASN A O 1
ATOM 7718 N N . MET A 1 984 ? -37.614 33.809 35.830 1.00 67.31 984 MET A N 1
ATOM 7719 C CA . MET A 1 984 ? -37.758 32.951 37.015 1.00 67.31 984 MET A CA 1
ATOM 7720 C C . MET A 1 984 ? -37.846 33.729 38.335 1.00 67.31 984 MET A C 1
ATOM 7722 O O . MET A 1 984 ? -38.191 33.143 39.361 1.00 67.31 984 MET A O 1
ATOM 7726 N N . ILE A 1 985 ? -37.428 34.999 38.337 1.00 69.00 985 ILE A N 1
ATOM 7727 C CA . ILE A 1 985 ? -37.478 35.891 39.506 1.00 69.00 985 ILE A CA 1
ATOM 7728 C C . ILE A 1 985 ? -38.816 36.644 39.554 1.00 69.00 985 ILE A C 1
ATOM 7730 O O . ILE A 1 985 ? -39.265 36.986 40.649 1.00 69.00 985 ILE A O 1
ATOM 7734 N N . ALA A 1 986 ? -39.393 36.926 38.381 1.00 58.69 986 ALA A N 1
ATOM 7735 C CA . ALA A 1 986 ? -40.749 37.446 38.205 1.00 58.69 986 ALA A CA 1
ATOM 7736 C C . ALA A 1 986 ? -41.792 36.365 38.511 1.00 58.69 986 ALA A C 1
ATOM 7738 O O . ALA A 1 986 ? -42.830 36.733 39.106 1.00 58.69 986 ALA A O 1
#

InterPro domains:
  IPR001412 Aminoacyl-tRNA synthetase, class I, conserved site [PS00178] (64-75)
  IPR002300 Aminoacyl-tRNA synthetase, class Ia [PF00133] (36-658)
  IPR002303 Valine-tRNA ligase [MF_02004] (23-982)
  IPR002303 Valine-tRNA ligase [PR00986] (57-68)
  IPR002303 Valine-tRNA ligase [PR00986] (269-286)
  IPR002303 Valine-tRNA ligase [PR00986] (385-398)
  IPR002303 Valine-tRNA ligase [PR00986] (502-523)
  IPR002303 Valine-tRNA ligase [PR00986] (533-551)
  IPR002303 Valine-tRNA ligase [PTHR11946] (9-976)
  IPR002303 Valine-tRNA ligase [TIGR00422] (23-964)
  IPR009008 Valyl/Leucyl/Isoleucyl-tRNA synthetase, editing domain [G3DSA:3.90.740.10] (231-375)
  IPR009008 Valyl/Leucyl/Isoleucyl-tRNA synthetase, editing domain [SSF50677] (230-380)
  IPR009080 Aminoacyl-tRNA synthetase, class Ia, anticodon-binding [SSF47323] (669-930)
  IPR013155 Methionyl/Valyl/Leucyl/Isoleucyl-tRNA synthetase, anticodon-binding [PF08264] (705-852)
  IPR014729 Rossmann-like alpha/beta/alpha sandwich fold [G3DSA:3.40.50.620] (25-223)
  IPR014729 Rossmann-like alpha/beta/alpha sandwich fold [G3DSA:3.40.50.620] (477-607)
  IPR033705 Valyl tRNA synthetase, anticodon-binding domain [cd07962] (657-795)
  IPR037118 Valyl-tRNA synthetase, tRNA-binding arm superfamily [G3DSA:1.10.287.380] (910-980)

pLDDT: mean 91.86, std 6.86, range [58.69, 98.81]

Radius of gyration: 37.11 Å; Cα contacts (8 Å, |Δi|>4): 1716; chains: 1; bounding box: 90×82×106 Å

Organism: NCBI:txid582737

Foldseek 3Di:
DVVLLVQLQPQPQLDDGDLQDAFDPFDDQSNLQRRPLRVCLSVCVLAFDLPDPFAEFEEEQLAAELQAFDFLQSLLLQLLVLLLQLQVLLAGHRYAYAYEHFPQFPRLLLSLQLVCCVPPVDGCVNCDLPSSVVSSVVSCVVSVVNHVVLSSQLVRSHNPVLYYYLPDPLLLLVLQVLQQLCVVVVQKAKDWFWFFADLVSLKGDWPLLWDKDKDAWWDFADAPPDPGTFTFQKKWKFWFAWPDPDDDTDIAIDRQLLLLLQFQAKEAACPPPVCVVQAQTWTASPAPRDTHGYHHDNVQFDVPPDPRMHTAALFWDPSSVVVCVVVVTDHGFQADSNQAGPVSNPPRGRPHRRRSSVVSQVVRVVVVGTDDMDGHIDMFIARNSRRHTTTGGTWIFMWGNLQVLLVVVLVCPVVQQADEPPNVCNVVSCVDSNPDDITGWWILGSRANFAQKWFWDFPPDPADPTDPSHDSLRIDGDSDPVRSVVVNCVSPPPTDTDIDGHSIHTDSLSSLLCPLQSSQSPPDPHSCNVNQPLHAEYEDAPVCCPSHVSSVSSSCCSPPVHGSYSYYYHFAAEDELVRHHDDLAQLRTDRVVCQQANDALVRSLVVLVPGSYDPVSSVVNSVVCCVLAVGTHDNQHSLLSSLQSLLQRVDDHYGHDRSVSSVVSSVVLRLLSVLLSLLPVLQDPVDAADDPVRQPLVPADLLLLLLLQLLLVLLVQLVVCSVVVNSSSNSVSLCCSSPPNRRLALSLVCPCCSVPNDPVNSNSSSNSNLVSLLLSLLSSCSRRVSSSFSSNVNRHYHPPDDDDPTSSNHNHDDRDPPSHDVVSNVLVVLLVLVLVQLLVLCVLLVADLVQAFEKEKEFQDPVNLVSCQSCFSSSSSSSSHPTYYYDDPPDDDDAQWRWDDSDPGMIMTTRCPPRDDLVVVLVVLVVVLVVLVVVLVVLVVCCPDPCCVVPPDPVVVVVSVVVNVVSVVVNVSSVSSSVVSVVSVD

Secondary structure (DSSP, 8-state):
-HHHHHHHHTSPTTSPPP--SPP-SS--HHHHHTTHHHHHHHTTTTS--TT--SPEEEEE--PPBSSS---HHHHHHHHHHHHHHHHHHHTT-EEEEE-EEB--HHHHHHHHHHHHHHHHS--HHHH-HHHHHHHHHHHHHHHHHHHHHHHHHTT----GGG-EETTSHHHHHHHHHHHHHHHHTT-EEEEEEEEEEETTTTEEE-GGGEEEEEE-S-EEE--TT-SSPEEESEEEEEEEEBSTT---EEEEEES-GGGGGG--EEEE-TT-TTTGGGTT-EEE-TTT--EEEEEE-TTT--TTSTTSEEEE-TTT-HHHHHHHHHHT------B-TTSBB-GGGGGGTT-BHHHHHHHHHHHHHHTT-EEEEEE--EEEEEETTT-PBPEEEEEEEEEE--HHHHHHHHHHHHTTSSEEESTTHHHHHHHHHHT---EE-EE--SSSPBP-EEEEEETT----TTSTT--GGGEEE-SSHHHHHHHHHHHSTTS-EEEEE---EE-HHHHHHTHHHHTTTTTS--HHHHHH-SEEEEEEEGGGIIIIIHHHHHHHHHHHSS-SEEEEEEEPEEE-TTSPBP-GGGT----HHHHHH-B-HHHHHHHHHTSS--HHHHHHHHHHHHHH-TT-B----HHHHHHHHHHGGGSSSEEE--HHHHHHHHHHHHHHHHHHHHHHTTS-TT--PPPGGG--GGGS-HHHHHHHHHHHHHHHHHHHHHHTT-HHHHHHHHHHIIIIIIIIIIHHHHHHHHHHS-HHHHHHHHHHHHHHHHHHHHHHTTT-HHHHHHHHTTSPPPTTS---SSGGGSPPP---TT---HHHHHHHHHHHHHHHHHHHHHHHTT--TT----EEEEESSHHHHHHHHHTHHHHHHHTT-S-EEEPPTTPPPPTTEEEEE-SSSEEEEEE-TTT--HHHHHHHHHHHHHHHHHHHHHHHHHHTSHHHHHHS-HHHHHHHHHHHHHHHHHHHHHHHHHHHHHHHH-

Sequence (986 aa):
MQRIIDAARATPKGAKKDTAAAMPKGYCPPAVEAAWYDWWESSGFFKPDMDSGKPSFVIVIPPPNVTGTLHLGHALTNAIQDTIVRWRRMSGYNTLWVPGTDHAGIATQTVVEKKLQRERGISRHDLGRERFLEEVYKWVDEYGGRICGQLRRIGSSVDWDRQVFTMDGSRSEAVLEAFVRMYDQGKIYRDNRLVNWCCTLKTAVSDIEVDYIDVPTRTLMSVPGYKDPVEFGVLQSFAYPLADGAEGEVVVATTRIETMLGDTAVAIHPDDARYAHLHGKHVVHPVNGRKIPIVCDAELVDMSFGTGCVKITPAHDPNDFATGKRHGLEFINVFDDDGRINANGGPFEGQRRFEARRTVTEFLKEKGLFRGTEPNPMRLGLCSRSKDVIEPMLKPQWWVDCKQMAADGCAAVRDGRMKILPKEFEATWFRWLENIRDWCVSRQLWWGHRIPAYYCQLDGDASLPGTTTEDMSRWVVGRSPEEARRRAEEKFPGREVTLLQDEDVLDTWFSSGLFPFSVFCWPNNTADLAKFFPTSLLETGHDILFFWVARMVMMSMALTGEVPFKEVYLHSMVRDAHGRKMSKSLGNVIDPIHVIEGISLEGLHETLEGGNLDQKEIKRAREGQKADFPDGIEECGTDALRFALCSYTSQARDINLDIKRVVAYRHWCNKLWNAIKFAMLNLDEAFSPKLPAELPVAELSAPCRWIISRLNAAVRATAEAMEGYDFSGATTAIYSFWQYEVCDVFIELMKPVMARGSEAEKDATRNALWLCLDRGLRLLHPFMPFVTEELWQRLPQPRGAPAPPSVMLAEYPAPADGWDAPALEADMAYALDVVGKVRGLRADYNLAAKQRPQLFIACSDPRRRAVLAGLAGEVATLGSCSAAECLAEGAAAPASCGVKICDEATTVYLLLQGVLDPKLELGKLEKKKADIEGKREALAKKMAMPSYAEKTPAKMKEADQSTLEKLAAELSAAEAAMEGFRNMIA